Protein AF-A0A285R9U1-F1 (afdb_monomer)

Solvent-accessible surface area (backbone atoms only — not comparable to full-atom values): 44913 Å² total; per-residue (Å²): 137,71,89,72,70,64,65,73,69,71,78,67,79,64,79,68,81,77,75,81,75,86,83,75,67,44,42,79,72,48,73,44,75,59,30,61,31,30,33,38,39,32,38,73,40,48,52,46,50,93,42,68,72,36,43,39,66,16,50,31,36,62,88,59,76,53,63,67,48,41,40,36,30,89,76,40,65,69,43,46,55,27,31,38,39,38,38,38,84,52,67,62,68,74,44,83,46,35,44,34,36,43,66,52,44,22,34,91,87,66,39,55,38,68,68,46,76,44,78,44,69,43,66,88,70,81,74,83,70,50,72,46,77,77,50,74,56,62,32,33,40,30,34,37,35,81,53,64,70,44,64,71,35,41,88,84,26,79,31,41,46,48,18,52,69,44,75,97,39,75,85,34,27,52,75,48,49,44,77,32,75,89,38,69,44,22,31,34,40,29,38,84,53,67,64,66,63,43,84,46,32,45,36,39,42,61,81,45,96,87,50,76,56,34,22,33,57,65,70,48,68,44,72,71,46,71,43,76,49,71,40,77,74,74,82,73,53,49,50,77,48,67,44,65,40,82,92,77,65,27,36,41,38,36,41,78,48,51,59,45,50,66,56,38,50,84,30,49,46,39,23,41,82,86,65,51,80,51,61,60,76,41,28,36,68,37,84,94,42,88,59,28,29,27,37,33,35,54,71,60,92,80,65,42,51,33,39,42,34,38,47,55,80,40,31,24,34,72,55,96,70,39,33,50,25,69,62,44,76,43,75,35,73,32,77,59,81,70,57,38,42,58,58,35,27,34,32,25,37,90,84,39,40,31,35,40,40,35,40,75,45,51,39,18,72,64,73,88,29,17,72,51,45,43,80,37,32,31,39,58,98,75,45,47,44,67,76,44,82,73,45,47,60,42,76,37,99,73,42,27,32,33,40,37,36,53,42,93,84,65,75,73,77,61,79,80,77,40,43,36,37,48,44,72,31,17,25,66,82,62,34,54,28,56,83,90,45,23,72,22,68,36,42,73,65,65,68,48,42,64,52,50,30,54,96,56,99,81,66,39,38,50,67,69,33,84,85,40,39,44,34,34,32,72,41,72,32,28,37,39,36,39,30,58,34,64,61,64,45,74,43,42,90,33,32,26,48,72,85,41,55,45,79,43,65,47,77,48,78,45,78,35,50,39,58,80,48,103,49,63,38,54,23,23,38,38,41,39,30,42,56,84,72,72,54,67,57,56,82,39,78,67,51,43,32,56,79,39,76,56,25,32,25,37,72,60,64,52,58,15,34,44,39,89,72,77,55,41,57,60,82,89,55,48,47,40,68,67,52,46,49,43,79,47,58,47,87,88,73,84,46,65,75,40,27,40,28,35,45,68,72,96,69,93,76,63,92,75,85,72,72,77,65,81,58,93,60,98,59,84,67,32,41,54,40,36,37,38,37,38,39,66,28,29,28,29,28,86,43,48,39,46,72,26,49,45,43,54,66,38,43,55,77,38,40,37,24,33,47,103,83,66,44,74,68,69,83,69,67,35,60,12,35,31,39,40,33,34,37,42,64,74,52,103,58,39,43,77,52,60,36,43,39,32,46,68,42,52,36,23,23,75,78,62,28,61,31,66,71,56,74,48,51,29,42,53,73,56,72,74,40,82,75,42,80,44,69,43,99,75,34,28,35,40,39,34,33,40,39,26,68,53,38,75,35,90,95,64,58,61,62,83,40,58,45,71,50,85,66,96,70,48,79,73,45,46,47,76,46,93,42,27,29,45,36,39,28,38,78,52,56,67,54,77,59,67,35,40,38,37,28,44,52,47,53,54,72,91,59,87,85,82,72,63,56,58,46,68,49,72,48,70,62,128

Foldseek 3Di:
DDPPVVVVVPPDPPPPVPPPDDDDAKEFPDWAAQAQFKIKTFIPAFKDFPDQVLQLVQKDKQNPPFDWGKDACVRPLLDDRRIIMIGTPDGDDWDKIWIFGHWTMAHPNGHTYDTDIDIDTRDFDPDAKDKAFDDFDWQKTKMAIPGAKPPQWCVVFVQKWKFKADPPDPQRTFPTKAADSVDNRMIITGHPGTDAFFKMKIWIGGNDPPGDAIATNNRRGHDGDIHIDGHHDDQDWKDWAWEADPVVLKIKIFIPAAKPLQFDQVQKWKADPVRHTWGWPTWAQDPPPNNGIIITHTPDRDAAKMKMWGDWPRMFHPGPVRHTDDIDIYIYGDQHPDWKFFQAKAFDADPRFKIKIFIQAQFACDDPQHPQDQQFKAKVPPGGRVPQPPWGWAAAPHNRMIMIGHDPPPPDDRPDWIWMFGHFHGHPSGHTHDNVRGTHTYHYDDAKAWQFQDPDPDFHLCFQDPPSHQKADPDQFKIKHKIFADWNAAAQVQKDKQNFTFPDKDKDWHWGDRVPDPGITIIIMMMTGHPRPPAAQDQGQTFTFRRDWQSIAHPSGDTGGNCPPDGVHSPPHGHQYQDFKDFDDDPPPSARQFFEFDDDDPDPPPPPDQDAPDDDDPPPPQARFKTKTFIPHWWQQVQDFQQQKDWAQKRFPGKAADAPRDHPPPRPHDTYRMIMTGIDGPDLDGFLDFIKMKGDAWIGHPSGHTDGIDIHTYFYPRDKAFPDWDADPQQQKIKTFIRHFWAAPPPDFQQVFWDWPDDPKHWPDWDDDPRGIIMTGIPHHPDQDWTWTWGQARHPSVDDDDRRDIHTDTDGDD

Secondary structure (DSSP, 8-state):
--TTSSTTTTS------------PPP-EEEEEEEETTEEEEEESS-EEESSHHHHHHTEEETTTTB-EEEE-TTT-TTS-TTEEEEEESSPPPSEEEEEEE-S-EEETT-PBPPPEEEEEEE----PPP-EEEEEEETTEEEEEESS--BS--TTT-TTEEEEESSTT-GGGBEEEEEE-SSSTTEEEEEESS---SEEEEEEEEES-TTS---B-TT-PBPPPEEEEEEEPPP-----EEEEEETTTTEEEEEESS-EESTT-GGGEEEEETTS-EE-EEEEEEPTTSTT-EEEEEESS---EEEEEEEPTTS-EESSSS-PBPPPEEEEEEE---PPP-EEEEEEETTTT-EEEEEESSPBP-SSTT-TT-GGGEEETTTEEGGGSTT-EEEE-TTSSEEEEE--TT--S--SSSPEEEE-S-BBTT-PBPPGGG-EEEEEE-PPP-B----SSTTS--TTTSTTT-SEEEEETTEEEEEEES-EEEE-GGGEEETTBPPSEEEEEEEEEE-TTSSSEEEEEEEEEE--TTSS-SSSB---EEE-STTSEEETT--EE-TTSSSTT--TTS-BEE-PPP-BPPPTTTSS-TTEEEE--------SS-------------S---EEEEEEEEEE-GGG--TTTEEETTEEEEEEEEE-TT--TT--S---EEEEEEEEEESS---SS--PEEEE-S-EEBTT--EE---EEE-EE-PPP-EEEEEE-TTSSEEEEEESS--BPPTT--GGGTEEEESSSPPEEEEEEETTTEEEEEESS---SS-EEEEETT-B--SS-S-----EEEEE---

pLDDT: mean 77.96, std 17.68, range [28.28, 98.19]

InterPro domains:
  IPR014755 Copper resistance protein CopC/internalin, immunoglobulin-like [G3DSA:2.60.40.1220] (25-121)
  IPR014755 Copper resistance protein CopC/internalin, immunoglobulin-like [G3DSA:2.60.40.1220] (238-333)
  IPR014755 Copper resistance protein CopC/internalin, immunoglobulin-like [G3DSA:2.60.40.1220] (345-440)

Structure (mmCIF, N/CA/C/O backbone):
data_AF-A0A285R9U1-F1
#
_entry.id   AF-A0A285R9U1-F1
#
loop_
_atom_site.group_PDB
_atom_site.id
_atom_site.type_symbol
_atom_site.label_atom_id
_atom_site.label_alt_id
_atom_site.label_comp_id
_atom_site.label_asym_id
_atom_site.label_entity_id
_atom_site.label_seq_id
_atom_site.pdbx_PDB_ins_code
_atom_site.Cartn_x
_atom_site.Cartn_y
_atom_site.Cartn_z
_atom_site.occupancy
_atom_site.B_iso_or_equiv
_atom_site.auth_seq_id
_atom_site.auth_comp_id
_atom_site.auth_asym_id
_atom_site.auth_atom_id
_atom_site.pdbx_PDB_model_num
ATOM 1 N N . MET A 1 1 ? 22.407 -16.506 17.594 1.00 39.25 1 MET A N 1
ATOM 2 C CA . MET A 1 1 ? 22.670 -15.053 17.641 1.00 39.25 1 MET A CA 1
ATOM 3 C C . MET A 1 1 ? 21.343 -14.356 17.422 1.00 39.25 1 MET A C 1
ATOM 5 O O . MET A 1 1 ? 20.607 -14.763 16.536 1.00 39.25 1 MET A O 1
ATOM 9 N N . LYS A 1 2 ? 20.963 -13.484 18.360 1.00 29.08 2 LYS A N 1
ATOM 10 C CA . LYS A 1 2 ? 19.624 -12.890 18.479 1.00 29.08 2 LYS A CA 1
ATOM 11 C C . LYS A 1 2 ? 19.516 -11.656 17.586 1.00 29.08 2 LYS A C 1
ATOM 13 O O . LYS A 1 2 ? 20.529 -11.014 17.337 1.00 29.08 2 LYS A O 1
ATOM 18 N N . ALA A 1 3 ? 18.283 -11.331 17.207 1.00 30.05 3 ALA A N 1
ATOM 19 C CA . ALA A 1 3 ? 17.786 -10.243 16.357 1.00 30.05 3 ALA A CA 1
ATOM 20 C C . ALA A 1 3 ? 18.208 -8.795 16.724 1.00 30.05 3 ALA A C 1
ATOM 22 O O . ALA A 1 3 ? 17.517 -7.849 16.385 1.00 30.05 3 ALA A O 1
ATOM 23 N N . LYS A 1 4 ? 19.338 -8.599 17.410 1.00 33.06 4 LYS A N 1
ATOM 24 C CA . LYS A 1 4 ? 19.890 -7.302 17.816 1.00 33.06 4 LYS A CA 1
ATOM 25 C C . LYS A 1 4 ? 21.023 -6.807 16.906 1.00 33.06 4 LYS A C 1
ATOM 27 O O . LYS A 1 4 ? 21.510 -5.703 17.104 1.00 33.06 4 LYS A O 1
ATOM 32 N N . GLU A 1 5 ? 21.449 -7.616 15.934 1.00 34.06 5 GLU A N 1
ATOM 33 C CA . GLU A 1 5 ? 22.482 -7.238 14.956 1.00 34.06 5 GLU A CA 1
ATOM 34 C C . GLU A 1 5 ? 21.909 -6.749 13.614 1.00 34.06 5 GLU A C 1
ATOM 36 O O . GLU A 1 5 ? 22.658 -6.185 12.827 1.00 34.06 5 GLU A O 1
ATOM 41 N N . LEU A 1 6 ? 20.595 -6.882 13.366 1.00 32.44 6 LEU A N 1
ATOM 42 C CA . LEU A 1 6 ? 19.965 -6.386 12.131 1.00 32.44 6 LEU A CA 1
ATOM 43 C C . LEU A 1 6 ? 19.443 -4.940 12.266 1.00 32.44 6 LEU A C 1
ATOM 45 O O . LEU A 1 6 ? 19.557 -4.160 11.324 1.00 32.44 6 LEU A O 1
ATOM 49 N N . ASP A 1 7 ? 18.996 -4.535 13.460 1.00 33.12 7 ASP A N 1
ATOM 50 C CA . ASP A 1 7 ? 18.513 -3.164 13.720 1.00 33.12 7 ASP A CA 1
ATOM 51 C C . ASP A 1 7 ? 19.637 -2.118 13.792 1.00 33.12 7 ASP A C 1
ATOM 53 O O . ASP A 1 7 ? 19.388 -0.920 13.678 1.00 33.12 7 ASP A O 1
ATOM 57 N N . ASN A 1 8 ? 20.892 -2.556 13.921 1.00 31.69 8 ASN A N 1
ATOM 58 C CA . ASN A 1 8 ? 22.047 -1.657 13.944 1.00 31.69 8 ASN A CA 1
ATOM 59 C C . ASN A 1 8 ? 22.629 -1.369 12.547 1.00 31.69 8 ASN A C 1
ATOM 61 O O . ASN A 1 8 ? 23.613 -0.644 12.445 1.00 31.69 8 ASN A O 1
ATOM 65 N N . VAL A 1 9 ? 22.037 -1.920 11.478 1.00 33.22 9 VAL A N 1
ATOM 66 C CA . VAL A 1 9 ? 22.491 -1.698 10.090 1.00 33.22 9 VAL A CA 1
ATOM 67 C C . VAL A 1 9 ? 21.581 -0.721 9.324 1.00 33.22 9 VAL A C 1
ATOM 69 O O . VAL A 1 9 ? 22.006 -0.166 8.316 1.00 33.22 9 VAL A O 1
ATOM 72 N N . LEU A 1 10 ? 20.369 -0.419 9.813 1.00 35.88 10 LEU A N 1
ATOM 73 C CA . LEU A 1 10 ? 19.406 0.450 9.107 1.00 35.88 10 LEU A CA 1
ATOM 74 C C . LEU A 1 10 ? 19.114 1.813 9.766 1.00 35.88 10 LEU A C 1
ATOM 76 O O . LEU A 1 10 ? 18.476 2.650 9.134 1.00 35.88 10 LEU A O 1
ATOM 80 N N . ALA A 1 11 ? 19.618 2.091 10.974 1.00 35.28 11 ALA A N 1
ATOM 81 C CA . ALA A 1 11 ? 19.378 3.363 11.677 1.00 35.28 11 ALA A CA 1
ATOM 82 C C . ALA A 1 11 ? 20.486 4.430 11.514 1.00 35.28 11 ALA A C 1
ATOM 84 O O . ALA A 1 11 ? 20.369 5.527 12.055 1.00 35.28 11 ALA A O 1
ATOM 85 N N . GLU A 1 12 ? 21.531 4.167 10.726 1.00 34.06 12 GLU A N 1
ATOM 86 C CA . GLU A 1 12 ? 22.492 5.190 10.293 1.00 34.06 12 GLU A CA 1
ATOM 87 C C . GLU A 1 12 ? 22.785 5.065 8.796 1.00 34.06 12 GLU A C 1
ATOM 89 O O . GLU A 1 12 ? 23.923 4.896 8.378 1.00 34.06 12 GLU A O 1
ATOM 94 N N . SER A 1 13 ? 21.779 5.265 7.944 1.00 34.62 13 SER A N 1
ATOM 95 C CA . SER A 1 13 ? 22.077 5.842 6.625 1.00 34.62 13 SER A CA 1
ATOM 96 C C . SER A 1 13 ? 22.294 7.347 6.788 1.00 34.62 13 SER A C 1
ATOM 98 O O . SER A 1 13 ? 21.566 8.176 6.246 1.00 34.62 13 SER A O 1
ATOM 100 N N . LYS A 1 14 ? 23.317 7.725 7.565 1.00 38.75 14 LYS A N 1
ATOM 101 C CA . LYS A 1 14 ? 23.987 8.991 7.296 1.00 38.75 14 LYS A CA 1
ATOM 102 C C . LYS A 1 14 ? 24.546 8.801 5.895 1.00 38.75 14 LYS A C 1
ATOM 104 O O . LYS A 1 14 ? 25.380 7.925 5.688 1.00 38.75 14 LYS A O 1
ATOM 109 N N . PHE A 1 15 ? 24.097 9.601 4.934 1.00 35.47 15 PHE A N 1
ATOM 110 C CA . PHE A 1 15 ? 24.972 9.913 3.817 1.00 35.47 15 PHE A CA 1
ATOM 111 C C . PHE A 1 15 ? 26.211 10.530 4.465 1.00 35.47 15 PHE A C 1
ATOM 113 O O . PHE A 1 15 ? 26.246 11.730 4.750 1.00 35.47 15 PHE A O 1
ATOM 120 N N . GLU A 1 16 ? 27.218 9.710 4.782 1.00 39.66 16 GLU A N 1
ATOM 121 C CA . GLU A 1 16 ? 28.565 10.230 4.836 1.00 39.66 16 GLU A CA 1
ATOM 122 C C . GLU A 1 16 ? 28.696 10.996 3.530 1.00 39.66 16 GLU A C 1
ATOM 124 O O . GLU A 1 16 ? 28.403 10.470 2.453 1.00 39.66 16 GLU A O 1
ATOM 129 N N . LYS A 1 17 ? 29.010 12.287 3.625 1.00 40.47 17 LYS A N 1
ATOM 130 C CA . LYS A 1 17 ? 29.470 13.024 2.462 1.00 40.47 17 LYS A CA 1
ATOM 131 C C . LYS A 1 17 ? 30.700 12.264 1.987 1.00 40.47 17 LYS A C 1
ATOM 133 O O . LYS A 1 17 ? 31.797 12.530 2.471 1.00 40.47 17 LYS A O 1
ATOM 138 N N . VAL A 1 18 ? 30.514 11.298 1.091 1.00 38.81 18 VAL A N 1
ATOM 139 C CA . VAL A 1 18 ? 31.599 10.668 0.364 1.00 38.81 18 VAL A CA 1
ATOM 140 C C . VAL A 1 18 ? 32.137 11.798 -0.482 1.00 38.81 18 VAL A C 1
ATOM 142 O O . VAL A 1 18 ? 31.594 12.159 -1.524 1.00 38.81 18 VAL A O 1
ATOM 145 N N . LYS A 1 19 ? 33.160 12.458 0.048 1.00 48.91 19 LYS A N 1
ATOM 146 C CA . LYS A 1 19 ? 33.926 13.419 -0.710 1.00 48.91 19 LYS A CA 1
ATOM 147 C C . LYS A 1 19 ? 34.761 12.574 -1.659 1.00 48.91 19 LYS A C 1
ATOM 149 O O . LYS A 1 19 ? 35.845 12.130 -1.297 1.00 48.91 19 LYS A O 1
ATOM 154 N N . ILE A 1 20 ? 34.215 12.302 -2.840 1.00 50.84 20 ILE A N 1
ATOM 155 C CA . ILE A 1 20 ? 35.008 11.802 -3.957 1.00 50.84 20 ILE A CA 1
ATOM 156 C C . ILE A 1 20 ? 35.959 12.951 -4.288 1.00 50.84 20 ILE A C 1
ATOM 158 O O . ILE A 1 20 ? 35.539 14.001 -4.771 1.00 50.84 20 ILE A O 1
ATOM 162 N N . VAL A 1 21 ? 37.210 12.819 -3.857 1.00 66.56 21 VAL A N 1
ATOM 163 C CA . VAL A 1 21 ? 38.263 13.774 -4.188 1.00 66.56 21 VAL A CA 1
ATOM 164 C C . VAL A 1 21 ? 38.891 13.264 -5.466 1.00 66.56 21 VAL A C 1
ATOM 166 O O . VAL A 1 21 ? 39.561 12.235 -5.450 1.00 66.56 21 VAL A O 1
ATOM 169 N N . ASP A 1 22 ? 38.643 13.978 -6.553 1.00 74.56 22 ASP A N 1
ATOM 170 C CA . ASP A 1 22 ? 39.410 13.797 -7.769 1.00 74.56 22 ASP A CA 1
ATOM 171 C C . ASP A 1 22 ? 40.824 14.361 -7.560 1.00 74.56 22 ASP A C 1
ATOM 173 O O . ASP A 1 22 ? 40.998 15.442 -6.987 1.00 74.56 22 ASP A O 1
ATOM 177 N N . THR A 1 23 ? 41.836 13.588 -7.940 1.00 81.25 23 THR A N 1
ATOM 178 C CA . THR A 1 23 ? 43.258 13.935 -7.782 1.00 81.25 23 THR A CA 1
ATOM 179 C C . THR A 1 23 ? 44.056 13.736 -9.062 1.00 81.25 23 THR A C 1
ATOM 181 O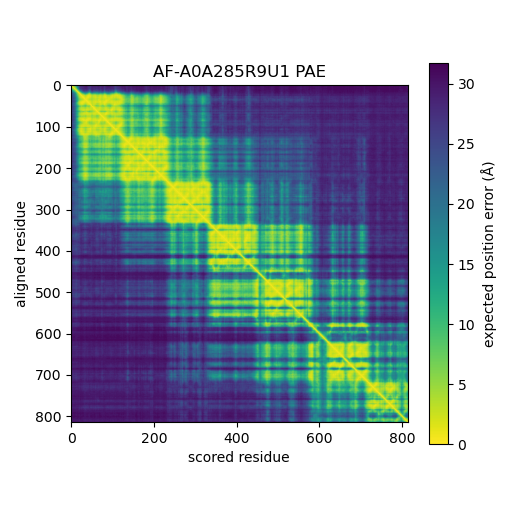 O . THR A 1 23 ? 45.283 13.868 -9.037 1.00 81.25 23 THR A O 1
ATOM 184 N N . THR A 1 24 ? 43.397 13.353 -10.151 1.00 86.31 24 THR A N 1
ATOM 185 C CA . THR A 1 24 ? 44.069 13.063 -11.412 1.00 86.31 24 THR A CA 1
ATOM 186 C C . THR A 1 24 ? 44.148 14.350 -12.230 1.00 86.31 24 THR A C 1
ATOM 188 O O . THR A 1 24 ? 43.338 15.257 -12.081 1.00 86.31 24 THR A O 1
ATOM 191 N N . ILE A 1 25 ? 45.230 14.500 -12.992 1.00 89.25 25 ILE A N 1
ATOM 192 C CA . ILE A 1 25 ? 45.374 15.615 -13.926 1.00 89.25 25 ILE A CA 1
ATOM 193 C C . ILE A 1 25 ? 45.054 15.060 -15.313 1.00 89.25 25 ILE A C 1
ATOM 195 O O . ILE A 1 25 ? 45.704 14.084 -15.712 1.00 89.25 25 ILE A O 1
ATOM 199 N N . PRO A 1 26 ? 44.165 15.702 -16.084 1.00 92.88 26 PRO A N 1
ATOM 200 C CA . PRO A 1 26 ? 43.829 15.218 -17.408 1.00 92.88 26 PRO A CA 1
ATOM 201 C C . PRO A 1 26 ? 45.038 15.278 -18.345 1.00 92.88 26 PRO A C 1
ATOM 203 O O . PRO A 1 26 ? 45.669 16.326 -18.524 1.00 92.88 26 PRO A O 1
ATOM 206 N N . ALA A 1 27 ? 45.349 14.150 -18.974 1.00 92.88 27 ALA A N 1
ATOM 207 C CA . ALA A 1 27 ? 46.448 13.990 -19.919 1.00 92.88 27 ALA A CA 1
ATOM 208 C C . ALA A 1 27 ? 45.923 13.512 -21.276 1.00 92.88 27 ALA A C 1
ATOM 210 O O . ALA A 1 27 ? 44.881 12.868 -21.352 1.00 92.88 27 ALA A O 1
ATOM 211 N N . VAL A 1 28 ? 46.646 13.803 -22.360 1.00 95.75 28 VAL A N 1
ATOM 212 C CA . VAL A 1 28 ? 46.339 13.201 -23.669 1.00 95.75 28 VAL A CA 1
ATOM 213 C C . VAL A 1 28 ? 46.799 11.753 -23.665 1.00 95.75 28 VAL A C 1
ATOM 215 O O . VAL A 1 28 ? 47.980 11.481 -23.469 1.00 95.75 28 VAL A O 1
ATOM 218 N N . ASP A 1 29 ? 45.865 10.848 -23.924 1.00 93.88 29 ASP A N 1
ATOM 219 C CA . ASP A 1 29 ? 46.126 9.425 -24.104 1.00 93.88 29 ASP A CA 1
ATOM 220 C C . ASP A 1 29 ? 46.608 9.150 -25.537 1.00 93.88 29 ASP A C 1
ATOM 222 O O . ASP A 1 29 ? 47.663 8.555 -25.759 1.00 93.88 29 ASP A O 1
ATOM 226 N N . LYS A 1 30 ? 45.868 9.646 -26.538 1.00 92.88 30 LYS A N 1
ATOM 227 C CA . LYS A 1 30 ? 46.195 9.444 -27.959 1.00 92.88 30 LYS A CA 1
ATOM 228 C C . LYS A 1 30 ? 45.531 10.464 -28.879 1.00 92.88 30 LYS A C 1
ATOM 230 O O . LYS A 1 30 ? 44.525 11.074 -28.532 1.00 92.88 30 LYS A O 1
ATOM 235 N N . ILE A 1 31 ? 46.068 10.579 -30.093 1.00 93.06 31 ILE A N 1
ATOM 236 C CA . ILE A 1 31 ? 45.445 11.288 -31.218 1.00 93.06 31 ILE A CA 1
ATOM 237 C C . ILE A 1 31 ? 45.123 10.258 -32.300 1.00 93.06 31 ILE A C 1
ATOM 239 O O . ILE A 1 31 ? 46.003 9.506 -32.723 1.00 93.06 31 ILE A O 1
ATOM 243 N N . VAL A 1 32 ? 43.867 10.215 -32.738 1.00 89.12 32 VAL A N 1
ATOM 244 C CA . VAL A 1 32 ? 43.366 9.255 -33.726 1.00 89.12 32 VAL A CA 1
ATOM 245 C C . VAL A 1 32 ? 42.831 10.013 -34.929 1.00 89.12 32 VAL A C 1
ATOM 247 O O . VAL A 1 32 ? 41.894 10.792 -34.804 1.00 89.12 32 VAL A O 1
ATOM 250 N N . GLN A 1 33 ? 43.394 9.781 -36.112 1.00 90.12 33 GLN A N 1
ATOM 251 C CA . GLN A 1 33 ? 42.811 10.314 -37.339 1.00 90.12 33 GLN A CA 1
ATOM 252 C C . GLN A 1 33 ? 41.538 9.537 -37.690 1.00 90.12 33 GLN A C 1
ATOM 254 O O . GLN A 1 33 ? 41.584 8.316 -37.817 1.00 90.12 33 GLN A O 1
ATOM 259 N N . VAL A 1 34 ? 40.417 10.238 -37.861 1.00 87.31 34 VAL A N 1
ATOM 260 C CA . VAL A 1 34 ? 39.113 9.628 -38.184 1.00 87.31 34 VAL A CA 1
ATOM 261 C C . VAL A 1 34 ? 38.724 9.824 -39.650 1.00 87.31 34 VAL A C 1
ATOM 263 O O . VAL A 1 34 ? 37.973 9.027 -40.205 1.00 87.31 34 VAL A O 1
ATOM 266 N N . SER A 1 35 ? 39.255 10.862 -40.299 1.00 87.75 35 SER A N 1
ATOM 267 C CA . SER A 1 35 ? 39.149 11.079 -41.744 1.00 87.75 35 SER A CA 1
ATOM 268 C C . SER A 1 35 ? 40.334 11.926 -42.243 1.00 87.75 35 SER A C 1
ATOM 270 O O . SER A 1 35 ? 41.108 12.448 -41.433 1.00 87.75 35 SER A O 1
ATOM 272 N N . PRO A 1 36 ? 40.508 12.131 -43.563 1.00 88.88 36 PRO A N 1
ATOM 273 C CA . PRO A 1 36 ? 41.604 12.932 -44.110 1.00 88.88 36 PRO A CA 1
ATOM 274 C C . PRO A 1 36 ? 41.743 14.356 -43.541 1.00 88.88 36 PRO A C 1
ATOM 276 O O . PRO A 1 36 ? 42.841 14.914 -43.594 1.00 88.88 36 PRO A O 1
ATOM 279 N N . SER A 1 37 ? 40.665 14.926 -42.995 1.00 91.19 37 SER A N 1
ATOM 280 C CA . SER A 1 37 ? 40.641 16.276 -42.413 1.00 91.19 37 SER A CA 1
ATOM 281 C C . SER A 1 37 ? 40.207 16.300 -40.943 1.00 91.19 37 SER A C 1
ATOM 283 O O . SER A 1 37 ? 39.993 17.380 -40.407 1.00 91.19 37 SER A O 1
ATOM 285 N N . VAL A 1 38 ? 40.015 15.149 -40.288 1.00 91.50 38 VAL A N 1
ATOM 286 C CA . VAL A 1 38 ? 39.445 15.095 -38.931 1.00 91.50 38 VAL A CA 1
ATOM 287 C C . VAL A 1 38 ? 40.257 14.162 -38.035 1.00 91.50 38 VAL A C 1
ATOM 289 O O . VAL A 1 38 ? 40.590 13.042 -38.433 1.00 91.50 38 VAL A O 1
ATOM 292 N N . PHE A 1 39 ? 40.545 14.609 -36.812 1.00 92.31 39 PHE A N 1
ATOM 293 C CA . PHE A 1 39 ? 41.307 13.872 -35.803 1.00 92.31 39 PHE A CA 1
ATOM 294 C C . PHE A 1 39 ? 40.658 14.027 -34.427 1.00 92.31 39 PHE A C 1
ATOM 296 O O . PHE A 1 39 ? 40.314 15.135 -34.032 1.00 92.31 39 PHE A O 1
ATOM 303 N N . ASP A 1 40 ? 40.552 12.937 -33.678 1.00 92.88 40 ASP A N 1
ATOM 304 C CA . ASP A 1 40 ? 40.069 12.928 -32.301 1.00 92.88 40 ASP A CA 1
ATOM 305 C C . ASP A 1 40 ? 41.262 12.902 -31.337 1.00 92.88 40 ASP A C 1
ATOM 307 O O . ASP A 1 40 ? 42.124 12.021 -31.406 1.00 92.88 40 ASP A O 1
ATOM 311 N N . VAL A 1 41 ? 41.308 13.866 -30.421 1.00 94.88 41 VAL A N 1
ATOM 312 C CA . VAL A 1 41 ? 42.242 13.914 -29.293 1.00 94.88 41 VAL A CA 1
ATOM 313 C C . VAL A 1 41 ? 41.541 13.291 -28.095 1.00 94.88 41 VAL A C 1
ATOM 315 O O . VAL A 1 41 ? 40.535 13.817 -27.620 1.00 94.88 41 VAL A O 1
ATOM 318 N N . VAL A 1 42 ? 42.053 12.158 -27.624 1.00 93.69 42 VAL A N 1
ATOM 319 C CA . VAL A 1 42 ? 41.480 11.401 -26.509 1.00 93.69 42 VAL A CA 1
ATOM 320 C C . VAL A 1 42 ? 42.269 11.707 -25.247 1.00 93.69 42 VAL A C 1
ATOM 322 O O . VAL A 1 42 ? 43.492 11.560 -25.226 1.00 93.69 42 VAL A O 1
ATOM 325 N N . PHE A 1 43 ? 41.566 12.111 -24.197 1.00 95.12 43 PHE A N 1
ATOM 326 C CA . PHE A 1 43 ? 42.128 12.428 -22.892 1.00 95.12 43 PHE A CA 1
ATOM 327 C C . PHE A 1 43 ? 41.862 11.307 -21.881 1.00 95.12 43 PHE A C 1
ATOM 329 O O . PHE A 1 43 ? 40.937 10.507 -22.043 1.00 95.12 43 PHE A O 1
ATOM 336 N N . SER A 1 44 ? 42.668 11.257 -20.822 1.00 93.38 44 SER A N 1
ATOM 337 C CA . SER A 1 44 ? 42.517 10.313 -19.710 1.00 93.38 44 SER A CA 1
ATOM 338 C C . SER A 1 44 ? 41.269 10.576 -18.865 1.00 93.38 44 SER A C 1
ATOM 340 O O . SER A 1 44 ? 40.838 9.687 -18.138 1.00 93.38 44 SER A O 1
ATOM 342 N N . GLU A 1 45 ? 40.695 11.778 -18.962 1.00 91.19 45 GLU A N 1
ATOM 343 C CA . GLU A 1 45 ? 39.545 12.233 -18.180 1.00 91.19 45 GLU A CA 1
ATOM 344 C C . GLU A 1 45 ? 38.580 13.053 -19.049 1.00 91.19 45 GLU A C 1
ATOM 346 O O . GLU A 1 45 ? 38.987 13.565 -20.097 1.00 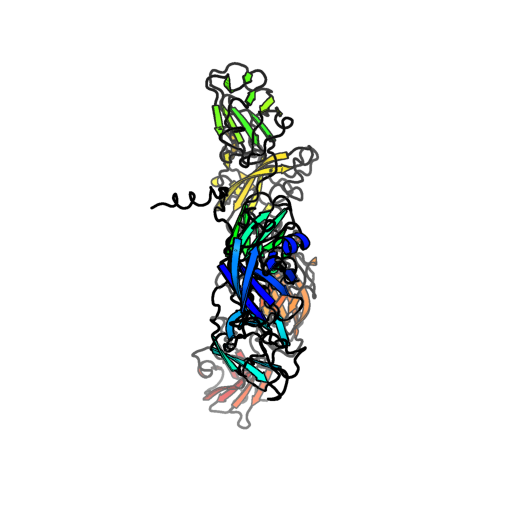91.19 45 GLU A O 1
ATOM 351 N N . PRO A 1 46 ? 37.300 13.184 -18.654 1.00 91.62 46 PRO A N 1
ATOM 352 C CA . PRO A 1 46 ? 36.344 14.062 -19.322 1.00 91.62 46 PRO A CA 1
ATOM 353 C C . PRO A 1 46 ? 36.830 15.516 -19.395 1.00 91.62 46 PRO A C 1
ATOM 355 O O . PRO A 1 46 ? 37.191 16.080 -18.368 1.00 91.62 46 PRO A O 1
ATOM 358 N N . ILE A 1 47 ? 36.782 16.144 -20.574 1.00 92.06 47 ILE A N 1
ATOM 359 C CA . ILE A 1 47 ? 37.278 17.510 -20.810 1.00 92.06 47 ILE A CA 1
ATOM 360 C C . ILE A 1 47 ? 36.133 18.463 -21.156 1.00 92.06 47 ILE A C 1
ATOM 362 O O . ILE A 1 47 ? 35.184 18.110 -21.853 1.00 92.06 47 ILE A O 1
ATOM 366 N N . THR A 1 48 ? 36.265 19.704 -20.703 1.00 87.81 48 THR A N 1
ATOM 367 C CA . THR A 1 48 ? 35.408 20.841 -21.025 1.00 87.81 48 THR A CA 1
ATOM 368 C C . THR A 1 48 ? 36.235 22.129 -21.180 1.00 87.81 48 THR A C 1
ATOM 370 O O . THR A 1 48 ? 37.447 22.162 -20.942 1.00 87.81 48 THR A O 1
ATOM 373 N N . ALA A 1 49 ? 35.581 23.212 -21.595 1.00 83.75 49 ALA A N 1
ATOM 374 C CA . ALA A 1 49 ? 36.153 24.550 -21.684 1.00 83.75 49 ALA A CA 1
ATOM 375 C C . ALA A 1 49 ? 35.106 25.615 -21.321 1.00 83.75 49 ALA A C 1
ATOM 377 O O . ALA A 1 49 ? 33.907 25.351 -21.272 1.00 83.75 49 ALA A O 1
ATOM 378 N N . ALA A 1 50 ? 35.558 26.849 -21.084 1.00 76.56 50 ALA A N 1
ATOM 379 C CA . ALA A 1 50 ? 34.670 27.957 -20.717 1.00 76.56 50 ALA A CA 1
ATOM 380 C C . ALA A 1 50 ? 33.728 28.404 -21.858 1.00 76.56 50 ALA A C 1
ATOM 382 O O . ALA A 1 50 ? 32.702 29.031 -21.598 1.00 76.56 50 ALA A O 1
ATOM 383 N N . SER A 1 51 ? 34.091 28.127 -23.113 1.00 76.81 51 SER A N 1
ATOM 384 C CA . SER A 1 51 ? 33.299 28.397 -24.318 1.00 76.81 51 SER A CA 1
ATOM 385 C C . SER A 1 51 ? 33.884 27.644 -25.519 1.00 76.81 51 SER A C 1
ATOM 387 O O . SER A 1 51 ? 35.059 27.279 -25.486 1.00 76.81 51 SER A O 1
ATOM 389 N N . ALA A 1 52 ? 33.114 27.488 -26.603 1.00 71.31 52 ALA A N 1
ATOM 390 C CA . ALA A 1 52 ? 33.593 26.887 -27.856 1.00 71.31 52 ALA A CA 1
ATOM 391 C C . ALA A 1 52 ? 34.872 27.573 -28.388 1.00 71.31 52 ALA A C 1
ATOM 393 O O . ALA A 1 52 ? 35.870 26.923 -28.679 1.00 71.31 52 ALA A O 1
ATOM 394 N N . GLY A 1 53 ? 34.917 28.912 -28.377 1.00 78.62 53 GLY A N 1
ATOM 395 C CA . GLY A 1 53 ? 36.111 29.660 -28.797 1.00 78.62 53 GLY A CA 1
ATOM 396 C C . GLY A 1 53 ? 37.336 29.474 -27.886 1.00 78.62 53 GLY A C 1
ATOM 397 O O . GLY A 1 53 ? 38.464 29.706 -28.321 1.00 78.62 53 GLY A O 1
ATOM 398 N N . ALA A 1 54 ? 37.144 29.050 -26.631 1.00 82.31 54 ALA A N 1
ATOM 399 C CA . ALA A 1 54 ? 38.247 28.696 -25.738 1.00 82.31 54 ALA A CA 1
ATOM 400 C C . ALA A 1 54 ? 38.831 27.309 -26.054 1.00 82.31 54 ALA A C 1
ATOM 402 O O . ALA A 1 54 ? 40.008 27.085 -25.773 1.00 82.31 54 ALA A O 1
ATOM 403 N N . VAL A 1 55 ? 38.041 26.410 -26.655 1.00 86.00 55 VAL A N 1
ATOM 404 C CA . VAL A 1 55 ? 38.520 25.118 -27.167 1.00 86.00 55 VAL A CA 1
ATOM 405 C C . VAL A 1 55 ? 39.435 25.363 -28.364 1.00 86.00 55 VAL A C 1
ATOM 407 O O . VAL A 1 55 ? 40.585 24.938 -28.333 1.00 86.00 55 VAL A O 1
ATOM 410 N N . ASP A 1 56 ? 38.986 26.134 -29.360 1.00 86.12 56 ASP A N 1
ATOM 411 C CA . ASP A 1 56 ? 39.787 26.473 -30.549 1.00 86.12 56 ASP A CA 1
ATOM 412 C C . ASP A 1 56 ? 41.133 27.116 -30.185 1.00 86.12 56 ASP A C 1
ATOM 414 O O . ASP A 1 56 ? 42.189 26.720 -30.680 1.00 86.12 56 ASP A O 1
ATOM 418 N N . ALA A 1 57 ? 41.110 28.091 -29.270 1.00 87.69 57 ALA A N 1
ATOM 419 C CA . ALA A 1 57 ? 42.308 28.802 -28.828 1.00 87.69 57 ALA A CA 1
ATOM 420 C C . ALA A 1 57 ? 43.296 27.918 -28.043 1.00 87.69 57 ALA A C 1
ATOM 422 O O . ALA A 1 57 ? 44.465 28.288 -27.899 1.00 87.69 57 ALA A O 1
ATOM 423 N N . ALA A 1 58 ? 42.847 26.769 -27.529 1.00 91.19 58 ALA A N 1
ATOM 424 C CA . ALA A 1 58 ? 43.689 25.838 -26.791 1.00 91.19 58 ALA A CA 1
ATOM 425 C C . ALA A 1 58 ? 44.533 24.938 -27.703 1.00 91.19 58 ALA A C 1
ATOM 427 O O . ALA A 1 58 ? 45.405 24.240 -27.193 1.00 91.19 58 ALA A O 1
ATOM 428 N N . PHE A 1 59 ? 44.333 24.950 -29.023 1.00 93.56 59 PHE A N 1
ATOM 429 C CA . PHE A 1 59 ? 45.086 24.104 -29.947 1.00 93.56 59 PHE A CA 1
ATOM 430 C C . PHE A 1 59 ? 45.827 24.918 -31.014 1.00 93.56 59 PHE A C 1
ATOM 432 O O . PHE A 1 59 ? 45.441 26.017 -31.400 1.00 93.56 59 PHE A O 1
ATOM 439 N N . SER A 1 60 ? 46.918 24.363 -31.536 1.00 92.88 60 SER A N 1
ATOM 440 C CA . SER A 1 60 ? 47.448 24.735 -32.849 1.00 92.88 60 SER A CA 1
ATOM 441 C C . SER A 1 60 ? 48.175 23.553 -33.482 1.00 92.88 60 SER A C 1
ATOM 443 O O . SER A 1 60 ? 48.708 22.699 -32.781 1.00 92.88 60 SER A O 1
ATOM 445 N N . ILE A 1 61 ? 48.196 23.477 -34.813 1.00 93.12 61 ILE A N 1
ATOM 446 C CA . ILE A 1 61 ? 48.894 22.408 -35.541 1.00 93.12 61 ILE A CA 1
ATOM 447 C C . ILE A 1 61 ? 50.156 22.993 -36.168 1.00 93.12 61 ILE A C 1
ATOM 449 O O . ILE A 1 61 ? 50.084 23.999 -36.882 1.00 93.12 61 ILE A O 1
ATOM 453 N N . ASN A 1 62 ? 51.312 22.376 -35.906 1.00 91.81 62 ASN A N 1
ATOM 454 C CA . ASN A 1 62 ? 52.632 22.854 -36.333 1.00 91.81 62 ASN A CA 1
ATOM 455 C C . ASN A 1 62 ? 52.799 24.362 -36.065 1.00 91.81 62 ASN A C 1
ATOM 457 O O . ASN A 1 62 ? 53.161 25.127 -36.963 1.00 91.81 62 ASN A O 1
ATOM 461 N N . LYS A 1 63 ? 52.472 24.791 -34.839 1.00 85.06 63 LYS A N 1
ATOM 462 C CA . LYS A 1 63 ? 52.551 26.184 -34.370 1.00 85.06 63 LYS A CA 1
ATOM 463 C C . LYS A 1 63 ? 51.742 27.174 -35.223 1.00 85.06 63 LYS A C 1
ATOM 465 O O . LYS A 1 63 ? 52.206 28.273 -35.513 1.00 85.06 63 LYS A O 1
ATOM 470 N N . GLY A 1 64 ? 50.534 26.771 -35.624 1.00 85.56 64 GLY A N 1
ATOM 471 C CA . GLY A 1 64 ? 49.577 27.621 -36.345 1.00 85.56 64 GLY A CA 1
ATOM 472 C C . GLY A 1 64 ? 49.683 27.559 -37.870 1.00 85.56 64 GLY A C 1
ATOM 473 O O . GLY A 1 64 ? 49.141 28.420 -38.556 1.00 85.56 64 GLY A O 1
ATOM 474 N N . SER A 1 65 ? 50.360 26.545 -38.417 1.00 87.62 65 SER A N 1
ATOM 475 C CA . SER A 1 65 ? 50.517 26.376 -39.871 1.00 87.62 65 SER A CA 1
ATOM 476 C C . SER A 1 65 ? 49.234 25.915 -40.579 1.00 87.62 65 SER A C 1
ATOM 478 O O . SER A 1 65 ? 49.152 25.989 -41.802 1.00 87.62 65 SER A O 1
ATOM 480 N N . TYR A 1 66 ? 48.241 25.433 -39.828 1.00 91.12 66 TYR A N 1
ATOM 481 C CA . TYR A 1 66 ? 46.967 24.944 -40.352 1.00 91.12 66 TYR A CA 1
ATOM 482 C C . TYR A 1 66 ? 45.804 25.567 -39.585 1.00 91.12 66 TYR A C 1
ATOM 484 O O . TYR A 1 66 ? 45.879 25.744 -38.370 1.00 91.12 66 TYR A O 1
ATOM 492 N N . SER A 1 67 ? 44.730 25.875 -40.308 1.00 90.12 67 SER A N 1
ATOM 493 C CA . SER A 1 67 ? 43.464 26.339 -39.739 1.00 90.12 67 SER A CA 1
ATOM 494 C C . SER A 1 67 ? 42.499 25.166 -39.542 1.00 90.12 67 SER A C 1
ATOM 496 O O . SER A 1 67 ? 42.444 24.250 -40.372 1.00 90.12 67 SER A O 1
ATOM 498 N N . PHE A 1 68 ? 41.773 25.189 -38.426 1.00 93.19 68 PHE A N 1
ATOM 499 C CA . PHE A 1 68 ? 40.900 24.113 -37.962 1.00 93.19 68 PHE A CA 1
ATOM 500 C C . PHE A 1 68 ? 39.778 24.664 -37.067 1.00 93.19 68 PHE A C 1
ATOM 502 O O . PHE A 1 68 ? 39.830 25.830 -36.672 1.00 93.19 68 PHE A O 1
ATOM 509 N N . THR A 1 69 ? 38.813 23.808 -36.741 1.00 92.25 69 THR A N 1
ATOM 510 C CA . THR A 1 69 ? 37.871 23.958 -35.620 1.00 92.25 69 THR A CA 1
ATOM 511 C C . THR A 1 69 ? 38.062 22.813 -34.627 1.00 92.25 69 THR A C 1
ATOM 513 O O . THR A 1 69 ? 38.515 21.730 -35.015 1.00 92.25 69 THR A O 1
ATOM 516 N N . ALA A 1 70 ? 37.758 23.050 -33.355 1.00 91.38 70 ALA A N 1
ATOM 517 C CA . ALA A 1 70 ? 37.869 22.091 -32.270 1.00 91.38 70 ALA A CA 1
ATOM 518 C C . ALA A 1 70 ? 36.552 21.995 -31.490 1.00 91.38 70 ALA A C 1
ATOM 520 O O . ALA A 1 70 ? 36.124 22.957 -30.859 1.00 91.38 70 ALA A O 1
ATOM 521 N N . ASP A 1 71 ? 35.957 20.805 -31.490 1.00 89.25 71 ASP A N 1
ATOM 522 C CA . ASP A 1 71 ? 34.642 20.546 -30.906 1.00 89.25 71 ASP A CA 1
ATOM 523 C C . ASP A 1 71 ? 34.743 19.571 -29.726 1.00 89.25 71 ASP A C 1
ATOM 525 O O . ASP A 1 71 ? 35.444 18.556 -29.785 1.00 89.25 71 ASP A O 1
ATOM 529 N N . THR A 1 72 ? 34.011 19.855 -28.651 1.00 86.62 72 THR A N 1
ATOM 530 C CA . THR A 1 72 ? 33.830 18.959 -27.497 1.00 86.62 72 THR A CA 1
ATOM 531 C C . THR A 1 72 ? 32.447 18.307 -27.531 1.00 86.62 72 THR A C 1
ATOM 533 O O . THR A 1 72 ? 31.618 18.613 -28.388 1.00 86.62 72 THR A O 1
ATOM 536 N N . ARG A 1 73 ? 32.133 17.446 -26.551 1.00 80.81 73 ARG A N 1
ATOM 537 C CA . ARG A 1 73 ? 30.772 16.898 -26.398 1.00 80.81 73 ARG A CA 1
ATOM 538 C C . ARG A 1 73 ? 29.697 17.975 -26.177 1.00 80.81 73 ARG A C 1
ATOM 540 O O . ARG A 1 73 ? 28.526 17.718 -26.441 1.00 80.81 73 ARG A O 1
ATOM 547 N N . ILE A 1 74 ? 30.071 19.166 -25.698 1.00 75.69 74 ILE A N 1
ATOM 548 C CA . ILE A 1 74 ? 29.139 20.298 -25.551 1.00 75.69 74 ILE A CA 1
ATOM 549 C C . ILE A 1 74 ? 28.681 20.797 -26.925 1.00 75.69 74 ILE A C 1
ATOM 551 O O . ILE A 1 74 ? 27.518 21.160 -27.089 1.00 75.69 74 ILE A O 1
ATOM 555 N N . ASP A 1 75 ? 29.584 20.778 -27.902 1.00 80.50 75 ASP A N 1
ATOM 556 C CA . ASP A 1 75 ? 29.346 21.270 -29.257 1.00 80.50 75 ASP A CA 1
ATOM 557 C C . ASP A 1 75 ? 28.711 20.176 -30.133 1.00 80.50 75 ASP A C 1
ATOM 559 O O . ASP A 1 75 ? 27.776 20.434 -30.893 1.00 80.50 75 ASP A O 1
ATOM 563 N N . VAL A 1 76 ? 29.172 18.927 -29.980 1.00 77.44 76 VAL A N 1
ATOM 564 C CA . VAL A 1 76 ? 28.696 17.749 -30.718 1.00 77.44 76 VAL A CA 1
ATOM 565 C C . VAL A 1 76 ? 28.417 16.603 -29.741 1.00 77.44 76 VAL A C 1
ATOM 567 O O . VAL A 1 76 ? 29.323 15.886 -29.315 1.00 77.44 76 VAL A O 1
ATOM 570 N N . ASN A 1 77 ? 27.143 16.392 -29.403 1.00 74.44 77 ASN A N 1
ATOM 571 C CA . ASN A 1 77 ? 26.713 15.455 -28.353 1.00 74.44 77 ASN A CA 1
ATOM 572 C C . ASN A 1 77 ? 27.095 13.975 -28.588 1.00 74.44 77 ASN A C 1
ATOM 574 O O . ASN A 1 77 ? 27.115 13.202 -27.626 1.00 74.44 77 ASN A O 1
ATOM 578 N N . THR A 1 78 ? 27.437 13.594 -29.825 1.00 72.75 78 THR A N 1
ATOM 579 C CA . THR A 1 78 ? 27.900 12.248 -30.205 1.00 72.75 78 THR A CA 1
ATOM 580 C C . THR A 1 78 ? 29.387 11.996 -29.915 1.00 72.75 78 THR A C 1
ATOM 582 O O . THR A 1 78 ? 29.880 10.893 -30.158 1.00 72.75 78 THR A O 1
ATOM 585 N N . LEU A 1 79 ? 30.146 13.000 -29.459 1.00 82.06 79 LEU A N 1
ATOM 586 C CA . LEU A 1 79 ? 31.537 12.817 -29.035 1.00 82.06 79 LEU A CA 1
ATOM 587 C C . LEU A 1 79 ? 31.610 12.230 -27.620 1.00 82.06 79 LEU A C 1
ATOM 589 O O . LEU A 1 79 ? 30.773 12.513 -26.764 1.00 82.06 79 LEU A O 1
ATOM 593 N N . GLY A 1 80 ? 32.648 11.433 -27.351 1.00 82.56 80 GLY A N 1
ATOM 594 C CA . GLY A 1 80 ? 32.957 10.997 -25.988 1.00 82.56 80 GLY A CA 1
ATOM 595 C C . GLY A 1 80 ? 33.275 12.196 -25.087 1.00 82.56 80 GLY A C 1
ATOM 596 O O . GLY A 1 80 ? 33.822 13.195 -25.545 1.00 82.56 80 GLY A O 1
ATOM 597 N N . THR A 1 81 ? 32.961 12.110 -23.791 1.00 87.75 81 THR A N 1
ATOM 598 C CA . THR A 1 81 ? 33.204 13.215 -22.837 1.00 87.75 81 THR A CA 1
ATOM 599 C C . THR A 1 81 ? 34.683 13.557 -22.671 1.00 87.75 81 THR A C 1
ATOM 601 O O . THR A 1 81 ? 35.011 14.663 -22.260 1.00 87.75 81 THR A O 1
ATOM 604 N N . ASN A 1 82 ? 35.575 12.622 -22.985 1.00 91.19 82 ASN A N 1
ATOM 605 C CA . ASN A 1 82 ? 37.025 12.772 -22.953 1.00 91.19 82 ASN A CA 1
ATOM 606 C C . ASN A 1 82 ? 37.633 12.980 -24.351 1.00 91.19 82 ASN A C 1
ATOM 608 O O . ASN A 1 82 ? 38.827 12.752 -24.537 1.00 91.19 82 ASN A O 1
ATOM 612 N N . VAL A 1 83 ? 36.827 13.349 -25.351 1.00 91.38 83 VAL A N 1
ATOM 613 C CA . VAL A 1 83 ? 37.268 13.507 -26.740 1.00 91.38 83 VAL A CA 1
ATOM 614 C C . VAL A 1 83 ? 37.091 14.951 -27.191 1.00 91.38 83 VAL A C 1
ATOM 616 O O . VAL A 1 83 ? 36.019 15.532 -27.031 1.00 91.38 83 VAL A O 1
ATOM 619 N N . VAL A 1 84 ? 38.134 15.503 -27.809 1.00 93.12 84 VAL A N 1
ATOM 620 C CA . VAL A 1 84 ? 38.062 16.753 -28.576 1.00 93.12 84 VAL A CA 1
ATOM 621 C C . VAL A 1 84 ? 38.306 16.438 -30.046 1.00 93.12 84 VAL A C 1
ATOM 623 O O . VAL A 1 84 ? 39.338 15.860 -30.389 1.00 93.12 84 VAL A O 1
ATOM 626 N N . ARG A 1 85 ? 37.373 16.813 -30.918 1.00 92.69 85 ARG A N 1
ATOM 627 C CA . ARG A 1 85 ? 37.470 16.593 -32.363 1.00 92.69 85 ARG A CA 1
ATOM 628 C C . ARG A 1 85 ? 38.051 17.817 -33.051 1.00 92.69 85 ARG A C 1
ATOM 630 O O . ARG A 1 85 ? 37.471 18.890 -32.986 1.00 92.69 85 ARG A O 1
ATOM 637 N N . ILE A 1 86 ? 39.166 17.639 -33.748 1.00 93.38 86 ILE A N 1
ATOM 638 C CA . ILE A 1 86 ? 39.830 18.662 -34.555 1.00 93.38 86 ILE A CA 1
ATOM 639 C C . ILE A 1 86 ? 39.480 18.446 -36.028 1.00 93.38 86 ILE A C 1
ATOM 641 O O . ILE A 1 86 ? 39.808 17.399 -36.586 1.00 93.38 86 ILE A O 1
ATOM 645 N N . THR A 1 87 ? 38.874 19.445 -36.670 1.00 93.44 87 THR A N 1
ATOM 646 C CA . THR A 1 87 ? 38.523 19.429 -38.099 1.00 93.44 87 THR A CA 1
ATOM 647 C C . THR A 1 87 ? 39.322 20.490 -38.848 1.00 93.44 87 THR A C 1
ATOM 649 O O . THR A 1 87 ? 39.123 21.683 -38.649 1.00 93.44 87 THR A O 1
ATOM 652 N N . THR A 1 88 ? 40.240 20.085 -39.723 1.00 93.25 88 THR A N 1
ATOM 653 C CA . THR A 1 88 ? 41.035 21.002 -40.550 1.00 93.25 88 THR A CA 1
ATOM 654 C C . THR A 1 88 ? 40.252 21.473 -41.777 1.00 93.25 88 THR A C 1
ATOM 656 O O . THR A 1 88 ? 39.477 20.722 -42.366 1.00 93.25 88 THR A O 1
ATOM 659 N N . ASN A 1 89 ? 40.514 22.701 -42.243 1.00 87.50 89 ASN A N 1
ATOM 660 C CA . ASN A 1 89 ? 39.851 23.275 -43.432 1.00 87.50 89 ASN A CA 1
ATOM 661 C C . ASN A 1 89 ? 40.131 22.518 -44.749 1.00 87.50 89 ASN A C 1
ATOM 663 O O . ASN A 1 89 ? 39.485 22.758 -45.767 1.00 87.50 89 ASN A O 1
ATOM 667 N N . GLY A 1 90 ? 41.108 21.614 -44.750 1.00 86.69 90 GLY A N 1
ATOM 668 C CA . GLY A 1 90 ? 41.425 20.737 -45.868 1.00 86.69 90 GLY A CA 1
ATOM 669 C C . GLY A 1 90 ? 42.181 19.501 -45.398 1.00 86.69 90 GLY A C 1
ATOM 670 O O . GLY A 1 90 ? 42.639 19.444 -44.254 1.00 86.69 90 GLY A O 1
ATOM 671 N N . LYS A 1 91 ? 42.323 18.521 -46.295 1.00 87.94 91 LYS A N 1
ATOM 672 C CA . LYS A 1 91 ? 43.049 17.277 -46.024 1.00 87.94 91 LYS A CA 1
ATOM 673 C C . LYS A 1 91 ? 44.492 17.577 -45.622 1.00 87.94 91 LYS A C 1
ATOM 675 O O . LYS A 1 91 ? 45.197 18.272 -46.357 1.00 87.94 91 LYS A O 1
ATOM 680 N N . LEU A 1 92 ? 44.954 16.988 -44.519 1.00 87.81 92 LEU A N 1
ATOM 681 C CA . LEU A 1 92 ? 46.381 16.980 -44.205 1.00 87.81 92 LEU A CA 1
ATOM 682 C C . LEU A 1 92 ? 47.103 15.985 -45.134 1.00 87.81 92 LEU A C 1
ATOM 684 O O . LEU A 1 92 ? 46.659 14.838 -45.265 1.00 87.81 92 LEU A O 1
ATOM 688 N N . PRO A 1 93 ? 48.189 16.397 -45.818 1.00 89.31 93 PRO A N 1
ATOM 689 C CA . PRO A 1 93 ? 49.080 15.465 -46.502 1.00 89.31 93 PRO A CA 1
ATOM 690 C C . PRO A 1 93 ? 49.588 14.359 -45.570 1.00 89.31 93 PRO A C 1
ATOM 692 O O . PRO A 1 93 ? 49.642 14.529 -44.355 1.00 89.31 93 PRO A O 1
ATOM 695 N N . GLU A 1 94 ? 49.984 13.218 -46.133 1.00 90.00 94 GLU A N 1
ATOM 696 C CA . GLU A 1 94 ? 50.593 12.165 -45.318 1.00 90.00 94 GLU A CA 1
ATOM 697 C C . GLU A 1 94 ? 51.942 12.640 -44.768 1.00 90.00 94 GLU A C 1
ATOM 699 O O . GLU A 1 94 ? 52.781 13.147 -45.517 1.00 90.00 94 GLU A O 1
ATOM 704 N N . GLY A 1 95 ? 52.155 12.483 -43.463 1.00 92.00 95 GLY A N 1
ATOM 705 C CA . GLY A 1 95 ? 53.355 12.982 -42.802 1.00 92.00 95 GLY A CA 1
ATOM 706 C C . GLY A 1 95 ? 53.224 13.078 -41.287 1.00 92.00 95 GLY A C 1
ATOM 707 O O . GLY A 1 95 ? 52.191 12.735 -40.709 1.00 92.00 95 GLY A O 1
ATOM 708 N N . ASP A 1 96 ? 54.297 13.548 -40.656 1.00 93.56 96 ASP A N 1
ATOM 709 C CA . ASP A 1 96 ? 54.368 13.765 -39.214 1.00 93.56 96 ASP A CA 1
ATOM 710 C C . ASP A 1 96 ? 54.002 15.214 -38.870 1.00 93.56 96 ASP A C 1
ATOM 712 O O . ASP A 1 96 ? 54.447 16.172 -39.511 1.00 93.56 96 ASP A O 1
ATOM 716 N N . TYR A 1 97 ? 53.192 15.365 -37.830 1.00 95.12 97 TYR A N 1
ATOM 717 C CA . TYR A 1 97 ? 52.646 16.626 -37.355 1.00 95.12 97 TYR A CA 1
ATOM 718 C C . TYR A 1 97 ? 52.812 16.737 -35.843 1.00 95.12 97 TYR A C 1
ATOM 720 O O . TYR A 1 97 ? 53.062 15.765 -35.130 1.00 95.12 97 TYR A O 1
ATOM 728 N N . THR A 1 98 ? 52.672 17.951 -35.332 1.00 95.56 98 THR A N 1
ATOM 729 C CA . THR A 1 98 ? 52.648 18.228 -33.899 1.00 95.56 98 THR A CA 1
ATOM 730 C C . THR A 1 98 ? 51.394 19.021 -33.579 1.00 95.56 98 THR A C 1
ATOM 732 O O . THR A 1 98 ? 51.189 20.104 -34.131 1.00 95.56 98 THR A O 1
ATOM 735 N N . LEU A 1 99 ? 50.562 18.476 -32.694 1.00 96.06 99 LEU A N 1
ATOM 736 C CA . LEU A 1 99 ? 49.459 19.197 -32.078 1.00 96.06 99 LEU A CA 1
ATOM 737 C C . LEU A 1 99 ? 49.990 19.885 -30.820 1.00 96.06 99 LEU A C 1
ATOM 739 O O . LEU A 1 99 ? 50.382 19.231 -29.857 1.00 96.06 99 LEU A O 1
ATOM 743 N N . ASN A 1 100 ? 50.028 21.208 -30.843 1.00 95.50 100 ASN A N 1
ATOM 744 C CA . ASN A 1 100 ? 50.396 22.029 -29.703 1.00 95.50 100 ASN A CA 1
ATOM 745 C C . ASN A 1 100 ? 49.130 22.291 -28.877 1.00 95.50 100 ASN A C 1
ATOM 747 O O . ASN A 1 100 ? 48.191 22.909 -29.381 1.00 95.50 100 ASN A O 1
ATOM 751 N N . ILE A 1 101 ? 49.110 21.838 -27.626 1.00 94.12 101 ILE A N 1
ATOM 752 C CA . ILE A 1 101 ? 48.006 22.050 -26.684 1.00 94.12 101 ILE A CA 1
ATOM 753 C C . ILE A 1 101 ? 48.427 23.147 -25.713 1.00 94.12 101 ILE A C 1
ATOM 755 O O . ILE A 1 101 ? 49.399 22.988 -24.982 1.00 94.12 101 ILE A O 1
ATOM 759 N N . GLY A 1 102 ? 47.723 24.274 -25.750 1.00 89.06 102 GLY A N 1
ATOM 760 C CA . GLY A 1 102 ? 47.912 25.452 -24.914 1.00 89.06 102 GLY A CA 1
ATOM 761 C C . GLY A 1 102 ? 47.103 25.405 -23.619 1.00 89.06 102 GLY A C 1
ATOM 762 O O . GLY A 1 102 ? 46.867 24.354 -23.030 1.00 89.06 102 GLY A O 1
ATOM 763 N N . THR A 1 103 ? 46.694 26.577 -23.143 1.00 85.00 103 THR A N 1
ATOM 764 C CA . THR A 1 103 ? 45.837 26.727 -21.959 1.00 85.00 103 THR A CA 1
ATOM 765 C C . THR A 1 103 ? 44.378 26.890 -22.370 1.00 85.00 103 THR A C 1
ATOM 767 O O . THR A 1 103 ? 44.114 27.571 -23.354 1.00 85.00 103 THR A O 1
ATOM 770 N N . GLY A 1 104 ? 43.432 26.388 -21.573 1.00 82.19 104 GLY A N 1
ATOM 771 C CA . GLY A 1 104 ? 41.998 26.652 -21.782 1.00 82.19 104 GLY A CA 1
ATOM 772 C C . GLY A 1 104 ? 41.095 25.444 -21.551 1.00 82.19 104 GLY A C 1
ATOM 773 O O . GLY A 1 104 ? 39.907 25.623 -21.299 1.00 82.19 104 GLY A O 1
ATOM 774 N N . LEU A 1 105 ? 41.675 24.242 -21.563 1.00 90.31 105 LEU A N 1
ATOM 775 C CA . LEU A 1 105 ? 40.978 22.988 -21.292 1.00 90.31 105 LEU A CA 1
ATOM 776 C C . LEU A 1 105 ? 41.082 22.614 -19.814 1.00 90.31 105 LEU A C 1
ATOM 778 O O . LEU A 1 105 ? 42.160 22.693 -19.210 1.00 90.31 105 LEU A O 1
ATOM 782 N N . VAL A 1 106 ? 39.957 22.189 -19.253 1.00 89.62 106 VAL A N 1
ATOM 783 C CA . VAL A 1 106 ? 39.837 21.681 -17.884 1.00 89.62 106 VAL A CA 1
ATOM 784 C C . VAL A 1 106 ? 38.996 20.414 -17.884 1.00 89.62 106 VAL A C 1
ATOM 786 O O . VAL A 1 106 ? 38.224 20.198 -18.812 1.00 89.62 106 VAL A O 1
ATOM 789 N N . ASP A 1 107 ? 39.104 19.587 -16.856 1.00 90.25 107 ASP A N 1
ATOM 790 C CA . ASP A 1 107 ? 38.078 18.577 -16.598 1.00 90.25 107 ASP A CA 1
ATOM 791 C C . ASP A 1 107 ? 36.871 19.160 -15.848 1.00 90.25 107 ASP A C 1
ATOM 793 O O . ASP A 1 107 ? 36.785 20.353 -15.538 1.00 90.25 107 ASP A O 1
ATOM 797 N N . TYR A 1 108 ? 35.919 18.286 -15.534 1.00 85.94 108 TYR A N 1
ATOM 798 C CA . TYR A 1 108 ? 34.725 18.634 -14.768 1.00 85.94 108 TYR A CA 1
ATOM 799 C C . TYR A 1 108 ? 34.991 18.825 -13.262 1.00 85.94 108 TYR A C 1
ATOM 801 O O . TYR A 1 108 ? 34.112 19.325 -12.558 1.00 85.94 108 TYR A O 1
ATOM 809 N N . ALA A 1 109 ? 36.187 18.483 -12.768 1.00 85.00 109 ALA A N 1
ATOM 810 C CA . ALA A 1 109 ? 36.647 18.755 -11.404 1.00 85.00 109 ALA A CA 1
ATOM 811 C C . ALA A 1 109 ? 37.464 20.065 -11.294 1.00 85.00 109 ALA A C 1
ATOM 813 O O . ALA A 1 109 ? 37.746 20.536 -10.189 1.00 85.00 109 ALA A O 1
ATOM 814 N N . GLY A 1 110 ? 37.786 20.700 -12.426 1.00 85.69 110 GLY A N 1
ATOM 815 C CA . GLY A 1 110 ? 38.526 21.953 -12.534 1.00 85.69 110 GLY A CA 1
ATOM 816 C C . GLY A 1 110 ? 40.048 21.809 -12.672 1.00 85.69 110 GLY A C 1
ATOM 817 O O . GLY A 1 110 ? 40.742 22.833 -12.640 1.00 85.69 110 GLY A O 1
ATOM 818 N N . PHE A 1 111 ? 40.596 20.599 -12.836 1.00 89.00 111 PHE A N 1
ATOM 819 C CA . PHE A 1 111 ? 42.017 20.414 -13.136 1.00 89.00 111 PHE A CA 1
ATOM 820 C C . PHE A 1 111 ? 42.312 20.803 -14.583 1.00 89.00 111 PHE A C 1
ATOM 822 O O . PHE A 1 111 ? 41.568 20.499 -15.511 1.00 89.00 111 PHE A O 1
ATOM 829 N N . LYS A 1 112 ? 43.419 21.521 -14.782 1.00 90.62 112 LYS A N 1
ATOM 830 C CA . LYS A 1 112 ? 43.828 22.025 -16.097 1.00 90.62 112 LYS A CA 1
ATOM 831 C C . LYS A 1 112 ? 44.627 20.972 -16.846 1.00 90.62 112 LYS A C 1
ATOM 833 O O . LYS A 1 112 ? 45.568 20.413 -16.284 1.00 90.62 112 LYS A O 1
ATOM 838 N N . VAL A 1 113 ? 44.339 20.821 -18.135 1.00 92.12 113 VAL A N 1
ATOM 839 C CA . VAL A 1 113 ? 45.224 20.096 -19.053 1.00 92.12 113 VAL A CA 1
ATOM 840 C C . VAL A 1 113 ? 46.565 20.832 -19.120 1.00 92.12 113 VAL A C 1
ATOM 842 O O . VAL A 1 113 ? 46.609 22.057 -19.280 1.00 92.12 113 VAL A O 1
ATOM 845 N N . LEU A 1 114 ? 47.669 20.098 -18.981 1.00 91.12 114 LEU A N 1
ATOM 846 C CA . LEU A 1 114 ? 49.009 20.672 -19.094 1.00 91.12 114 LEU A CA 1
ATOM 847 C C . LEU A 1 114 ? 49.325 21.042 -20.544 1.00 91.12 114 LEU A C 1
ATOM 849 O O . LEU A 1 114 ? 48.999 20.312 -21.477 1.00 91.12 114 LEU A O 1
ATOM 853 N N . THR A 1 115 ? 50.017 22.165 -20.726 1.00 92.69 115 THR A N 1
ATOM 854 C CA . THR A 1 115 ? 50.511 22.578 -22.041 1.00 92.69 115 THR A CA 1
ATOM 855 C C . THR A 1 115 ? 51.577 21.603 -22.522 1.00 92.69 115 THR A C 1
ATOM 857 O O . THR A 1 115 ? 52.548 21.345 -21.809 1.00 92.69 115 THR A O 1
ATOM 860 N N . GLN A 1 116 ? 51.407 21.077 -23.731 1.00 94.44 116 GLN A N 1
ATOM 861 C CA . GLN A 1 116 ? 52.291 20.057 -24.284 1.00 94.44 116 GLN A CA 1
ATOM 862 C C . GLN A 1 116 ? 52.235 20.008 -25.812 1.00 94.44 116 GLN A C 1
ATOM 864 O O . GLN A 1 116 ? 51.221 20.339 -26.427 1.00 94.44 116 GLN A O 1
ATOM 869 N N . ASP A 1 117 ? 53.329 19.540 -26.409 1.00 95.06 117 ASP A N 1
ATOM 870 C CA . ASP A 1 117 ? 53.431 19.240 -27.834 1.00 95.06 117 ASP A CA 1
ATOM 871 C C . ASP A 1 117 ? 53.240 17.735 -28.026 1.00 95.06 117 ASP A C 1
ATOM 873 O O . ASP A 1 117 ? 54.052 16.935 -27.557 1.00 95.06 117 ASP A O 1
ATOM 877 N N . VAL A 1 118 ? 52.167 17.344 -28.711 1.00 95.88 118 VAL A N 1
ATOM 878 C CA . VAL A 1 118 ? 51.827 15.938 -28.947 1.00 95.88 118 VAL A CA 1
ATOM 879 C C . VAL A 1 118 ? 52.101 15.597 -30.413 1.00 95.88 118 VAL A C 1
ATOM 881 O O . VAL A 1 118 ? 51.426 16.132 -31.301 1.00 95.88 118 VAL A O 1
ATOM 884 N N . PRO A 1 119 ? 53.090 14.737 -30.714 1.00 94.81 119 PRO A N 1
ATOM 885 C CA . PRO A 1 119 ? 53.320 14.294 -32.079 1.00 94.81 119 PRO A CA 1
ATOM 886 C C . PRO A 1 119 ? 52.174 13.386 -32.534 1.00 94.81 119 PRO A C 1
ATOM 888 O O . PRO A 1 119 ? 51.718 12.520 -31.788 1.00 94.81 119 PRO A O 1
ATOM 891 N N . PHE A 1 120 ? 51.735 13.550 -33.776 1.00 94.25 120 PHE A N 1
ATOM 892 C CA . PHE A 1 120 ? 50.807 12.626 -34.419 1.00 94.25 120 PHE A CA 1
ATOM 893 C C . PHE A 1 120 ? 51.158 12.468 -35.893 1.00 94.25 120 PHE A C 1
ATOM 895 O O . PHE A 1 120 ? 51.823 13.314 -36.488 1.00 94.25 120 PHE A O 1
ATOM 902 N N . LYS A 1 121 ? 50.707 11.370 -36.490 1.00 91.56 121 LYS A N 1
ATOM 903 C CA . LYS A 1 121 ? 50.943 11.074 -37.899 1.00 91.56 121 LYS A CA 1
ATOM 904 C C . LYS A 1 121 ? 49.625 11.126 -38.652 1.00 91.56 121 LYS A C 1
ATOM 906 O O . LYS A 1 121 ? 48.677 10.456 -38.250 1.00 91.56 121 LYS A O 1
ATOM 911 N N . ALA A 1 122 ? 49.582 11.888 -39.740 1.00 89.81 122 ALA A N 1
ATOM 912 C CA . ALA A 1 122 ? 48.478 11.830 -40.686 1.00 89.81 122 ALA A CA 1
ATOM 913 C C . ALA A 1 122 ? 48.812 10.804 -41.777 1.00 89.81 122 ALA A C 1
ATOM 915 O O . ALA A 1 122 ? 49.901 10.824 -42.356 1.00 89.81 122 ALA A O 1
ATOM 916 N N . GLY A 1 123 ? 47.889 9.891 -42.050 1.00 87.44 123 GLY A N 1
ATOM 917 C CA . GLY A 1 123 ? 48.063 8.820 -43.026 1.00 87.44 123 GLY A CA 1
ATOM 918 C C . GLY A 1 123 ? 46.737 8.148 -43.351 1.00 87.44 123 GLY A C 1
ATOM 919 O O . GLY A 1 123 ? 45.787 8.230 -42.576 1.00 87.44 123 GLY A O 1
ATOM 920 N N . LYS A 1 124 ? 46.653 7.481 -44.505 1.00 85.62 124 LYS A N 1
ATOM 921 C CA . LYS A 1 124 ? 45.454 6.711 -44.843 1.00 85.62 124 LYS A CA 1
ATOM 922 C C . LYS A 1 124 ? 45.285 5.521 -43.892 1.00 85.62 124 LYS A C 1
ATOM 924 O O . LYS A 1 124 ? 46.139 4.634 -43.853 1.00 85.62 124 LYS A O 1
ATOM 929 N N . ASP A 1 125 ? 44.158 5.462 -43.188 1.00 86.00 125 ASP A N 1
ATOM 930 C CA . ASP A 1 125 ? 43.725 4.232 -42.527 1.00 86.00 125 ASP A CA 1
ATOM 931 C C . ASP A 1 125 ? 43.190 3.250 -43.583 1.00 86.00 125 ASP A C 1
ATOM 933 O O . ASP A 1 125 ? 42.379 3.611 -44.434 1.00 86.00 125 ASP A O 1
ATOM 937 N N . THR A 1 126 ? 43.678 2.011 -43.550 1.00 88.50 126 THR A N 1
ATOM 938 C CA . THR A 1 126 ? 43.261 0.910 -44.443 1.00 88.50 126 THR A CA 1
ATOM 939 C C . THR A 1 126 ? 42.756 -0.304 -43.665 1.00 88.50 126 THR A C 1
ATOM 941 O O . THR A 1 126 ? 42.513 -1.366 -44.240 1.00 88.50 126 THR A O 1
ATOM 944 N N . SER A 1 127 ? 42.625 -0.182 -42.341 1.00 89.81 127 SER A N 1
ATOM 945 C CA . SER A 1 127 ? 42.126 -1.262 -41.498 1.00 89.81 127 SER A CA 1
ATOM 946 C C . SER A 1 127 ? 40.643 -1.523 -41.771 1.00 89.81 127 SER A C 1
ATOM 948 O O . SER A 1 127 ? 39.864 -0.599 -42.002 1.00 89.81 127 SER A O 1
ATOM 950 N N . ALA A 1 128 ? 40.243 -2.793 -41.744 1.00 93.12 128 ALA A N 1
ATOM 951 C CA . ALA A 1 128 ? 38.863 -3.178 -42.009 1.00 93.12 128 ALA A CA 1
ATOM 952 C C . ALA A 1 128 ? 37.900 -2.656 -40.927 1.00 93.12 128 ALA A C 1
ATOM 954 O O . ALA A 1 128 ? 38.243 -2.568 -39.743 1.00 93.12 128 ALA A O 1
ATOM 955 N N . ILE A 1 129 ? 36.670 -2.352 -41.342 1.00 95.94 129 ILE A N 1
ATOM 956 C CA . ILE A 1 129 ? 35.567 -2.048 -40.428 1.00 95.94 129 ILE A CA 1
ATOM 957 C C . ILE A 1 129 ? 35.002 -3.369 -39.896 1.00 95.94 129 ILE A C 1
ATOM 959 O O . ILE A 1 129 ? 34.749 -4.297 -40.665 1.00 95.94 129 ILE A O 1
ATOM 963 N N . SER A 1 130 ? 34.781 -3.446 -38.587 1.00 95.81 130 SER A N 1
ATOM 964 C CA . SER A 1 130 ? 34.104 -4.558 -37.915 1.00 95.81 130 SER A CA 1
ATOM 965 C C . SER A 1 130 ? 33.030 -4.027 -36.970 1.00 95.81 130 SER A C 1
ATOM 967 O O . SER A 1 130 ? 33.159 -2.916 -36.455 1.00 95.81 130 SER A O 1
ATOM 969 N N . ALA A 1 131 ? 31.998 -4.829 -36.716 1.00 97.38 131 ALA A N 1
ATOM 970 C CA . ALA A 1 131 ? 30.897 -4.477 -35.829 1.00 97.38 131 ALA A CA 1
ATOM 971 C C . ALA A 1 131 ? 30.533 -5.649 -34.914 1.00 97.38 131 ALA A C 1
ATOM 973 O O . ALA A 1 131 ? 30.677 -6.809 -35.305 1.00 97.38 131 ALA A O 1
ATOM 974 N N . GLU A 1 132 ? 30.034 -5.340 -33.724 1.00 97.25 132 GLU A N 1
ATOM 975 C CA . GLU A 1 132 ? 29.518 -6.313 -32.762 1.00 97.25 132 GLU A CA 1
ATOM 976 C C . GLU A 1 132 ? 28.215 -5.812 -32.137 1.00 97.25 132 GLU A C 1
ATOM 978 O O . GLU A 1 132 ? 28.021 -4.608 -31.980 1.00 97.25 132 GLU A O 1
ATOM 983 N N . VAL A 1 133 ? 27.319 -6.732 -31.778 1.00 97.38 133 VAL A N 1
ATOM 984 C CA . VAL A 1 133 ? 26.140 -6.403 -30.967 1.00 97.38 133 VAL A CA 1
ATOM 985 C C . VAL A 1 133 ? 26.580 -6.335 -29.508 1.00 97.38 133 VAL A C 1
ATOM 987 O O . VAL A 1 133 ? 27.124 -7.306 -28.988 1.00 97.38 133 VAL A O 1
ATOM 990 N N . THR A 1 134 ? 26.353 -5.202 -28.849 1.00 94.38 134 THR A N 1
ATOM 991 C CA . THR A 1 134 ? 26.799 -4.959 -27.468 1.00 94.38 134 THR A CA 1
ATOM 992 C C . THR A 1 134 ? 25.688 -5.133 -26.442 1.00 94.38 134 THR A C 1
ATOM 994 O O . THR A 1 134 ? 25.962 -5.495 -25.299 1.00 94.38 134 THR A O 1
ATOM 997 N N . LYS A 1 135 ? 24.435 -4.865 -26.826 1.00 90.81 135 LYS A N 1
ATOM 998 C CA . LYS A 1 135 ? 23.271 -4.899 -25.934 1.00 90.81 135 LYS A CA 1
ATOM 999 C C . LYS A 1 135 ? 21.982 -5.082 -26.733 1.00 90.81 135 LYS A C 1
ATOM 1001 O O . LYS A 1 135 ? 21.892 -4.649 -27.879 1.00 90.81 135 LYS A O 1
ATOM 1006 N N . VAL A 1 136 ? 20.969 -5.673 -26.107 1.00 91.56 136 VAL A N 1
ATOM 1007 C CA . VAL A 1 136 ? 19.596 -5.735 -26.621 1.00 91.56 136 VAL A CA 1
ATOM 1008 C C . VAL A 1 136 ? 18.647 -5.285 -25.515 1.00 91.56 136 VAL A C 1
ATOM 1010 O O . VAL A 1 136 ? 18.829 -5.675 -24.364 1.00 91.56 136 VAL A O 1
ATOM 1013 N N . VAL A 1 137 ? 17.674 -4.436 -25.843 1.00 86.81 137 VAL A N 1
ATOM 1014 C CA . VAL A 1 137 ? 16.645 -3.961 -24.905 1.00 86.81 137 VAL A CA 1
ATOM 1015 C C . VAL A 1 137 ? 15.307 -3.950 -25.626 1.00 86.81 137 VAL A C 1
ATOM 1017 O O . VAL A 1 137 ? 15.117 -3.162 -26.549 1.00 86.81 137 VAL A O 1
ATOM 1020 N N . GLY A 1 138 ? 14.383 -4.824 -25.222 1.00 87.94 138 GLY A N 1
ATOM 1021 C CA . GLY A 1 138 ? 13.076 -4.941 -25.869 1.00 87.94 138 GLY A CA 1
ATOM 1022 C C . GLY A 1 138 ? 13.212 -5.212 -27.370 1.00 87.94 138 GLY A C 1
ATOM 1023 O O . GLY A 1 138 ? 13.659 -6.279 -27.776 1.00 87.94 138 GLY A O 1
ATOM 1024 N N . ASN A 1 139 ? 12.839 -4.241 -28.202 1.00 91.88 139 ASN A N 1
ATOM 1025 C CA . ASN A 1 139 ? 12.913 -4.299 -29.667 1.00 91.88 139 ASN A CA 1
ATOM 1026 C C . ASN A 1 139 ? 14.149 -3.598 -30.274 1.00 91.88 139 ASN A C 1
ATOM 1028 O O . ASN A 1 139 ? 14.201 -3.405 -31.490 1.00 91.88 139 ASN A O 1
ATOM 1032 N N . GLN A 1 140 ? 15.120 -3.187 -29.455 1.00 94.12 140 GLN A N 1
ATOM 1033 C CA . GLN A 1 140 ? 16.299 -2.431 -29.883 1.00 94.12 140 GLN A CA 1
ATOM 1034 C C . GLN A 1 140 ? 17.577 -3.264 -29.773 1.00 94.12 140 GLN A C 1
ATOM 1036 O O . GLN A 1 140 ? 17.858 -3.851 -28.726 1.00 94.12 140 GLN A O 1
ATOM 1041 N N . VAL A 1 141 ? 18.384 -3.268 -30.836 1.00 96.75 141 VAL A N 1
ATOM 1042 C CA . VAL A 1 141 ? 19.692 -3.933 -30.904 1.00 96.75 141 VAL A CA 1
ATOM 1043 C C . VAL A 1 141 ? 20.787 -2.876 -31.030 1.00 96.75 141 VAL A C 1
ATOM 1045 O O . VAL A 1 141 ? 20.833 -2.131 -32.007 1.00 96.75 141 VAL A O 1
ATOM 1048 N N . PHE A 1 142 ? 21.685 -2.827 -30.051 1.00 96.12 142 PHE A N 1
ATOM 1049 C CA . PHE A 1 142 ? 22.797 -1.882 -29.997 1.00 96.12 142 PHE A CA 1
ATOM 1050 C C . PHE A 1 142 ? 24.023 -2.507 -30.659 1.00 96.12 142 PHE A C 1
ATOM 1052 O O . PHE A 1 142 ? 24.438 -3.611 -30.298 1.00 96.12 142 PHE A O 1
ATOM 1059 N N . VAL A 1 143 ? 24.602 -1.806 -31.631 1.00 97.50 143 VAL A N 1
ATOM 1060 C CA . VAL A 1 143 ? 25.741 -2.276 -32.425 1.00 97.50 143 VAL A CA 1
ATOM 1061 C C . VAL A 1 143 ? 26.886 -1.289 -32.292 1.00 97.50 143 VAL A C 1
ATOM 1063 O O . VAL A 1 143 ? 26.697 -0.100 -32.522 1.00 97.50 143 VAL A O 1
ATOM 1066 N N . LYS A 1 144 ? 28.086 -1.776 -31.982 1.00 95.81 144 LYS A N 1
ATOM 1067 C CA . LYS A 1 144 ? 29.301 -0.964 -31.899 1.00 95.81 144 LYS A CA 1
ATOM 1068 C C . LYS A 1 144 ? 30.244 -1.289 -33.047 1.00 95.81 144 LYS A C 1
ATOM 1070 O O . LYS A 1 144 ? 30.621 -2.445 -33.237 1.00 95.81 144 LYS A O 1
ATOM 1075 N N . PHE A 1 145 ? 30.664 -0.261 -33.778 1.00 95.62 145 PHE A N 1
ATOM 1076 C CA . PHE A 1 145 ? 31.726 -0.369 -34.773 1.00 95.62 145 PHE A CA 1
ATOM 1077 C C . PHE A 1 145 ? 33.101 -0.154 -34.130 1.00 95.62 145 PHE A C 1
ATOM 1079 O O . PHE A 1 145 ? 33.259 0.610 -33.175 1.00 95.62 145 PHE A O 1
ATOM 1086 N N . ASN A 1 146 ? 34.134 -0.794 -34.680 1.00 92.62 146 ASN A N 1
ATOM 1087 C CA . ASN A 1 146 ? 35.515 -0.606 -34.219 1.00 92.62 146 ASN A CA 1
ATOM 1088 C C . ASN A 1 146 ? 36.076 0.799 -34.511 1.00 92.62 146 ASN A C 1
ATOM 1090 O O . ASN A 1 146 ? 37.102 1.173 -33.943 1.00 92.62 146 ASN A O 1
ATOM 1094 N N . LYS A 1 147 ? 35.421 1.569 -35.385 1.00 88.38 147 LYS A N 1
ATOM 1095 C CA . LYS A 1 147 ? 35.786 2.935 -35.773 1.00 88.38 147 LYS A CA 1
ATOM 1096 C C . LYS A 1 147 ? 34.544 3.734 -36.208 1.00 88.38 147 LYS A C 1
ATOM 1098 O O . LYS A 1 147 ? 33.511 3.111 -36.460 1.00 88.38 147 LYS A O 1
ATOM 1103 N N . PRO A 1 148 ? 34.617 5.075 -36.309 1.00 87.69 148 PRO A N 1
ATOM 1104 C CA . PRO A 1 148 ? 33.501 5.887 -36.788 1.00 87.69 148 PRO A CA 1
ATOM 1105 C C . PRO A 1 148 ? 33.090 5.503 -38.213 1.00 87.69 148 PRO A C 1
ATOM 1107 O O . PRO A 1 148 ? 33.949 5.309 -39.074 1.00 87.69 148 PRO A O 1
ATOM 1110 N N . VAL A 1 149 ? 31.782 5.435 -38.460 1.00 92.00 149 VAL A N 1
ATOM 1111 C CA . VAL A 1 149 ? 31.206 5.105 -39.769 1.00 92.00 149 VAL A CA 1
ATOM 1112 C C . VAL A 1 149 ? 30.124 6.104 -40.171 1.00 92.00 149 VAL A C 1
ATOM 1114 O O . VAL A 1 149 ? 29.522 6.762 -39.324 1.00 92.00 149 VAL A O 1
ATOM 1117 N N . VAL A 1 150 ? 29.868 6.197 -41.472 1.00 90.69 150 VAL A N 1
ATOM 1118 C CA . VAL A 1 150 ? 28.786 6.978 -42.085 1.00 90.69 150 VAL A CA 1
ATOM 1119 C C . VAL A 1 150 ? 27.865 6.070 -42.908 1.00 90.69 150 VAL A C 1
ATOM 1121 O O . VAL A 1 150 ? 28.155 4.889 -43.100 1.00 90.69 150 VAL A O 1
ATOM 1124 N N . ASN A 1 151 ? 26.745 6.617 -43.396 1.00 93.38 151 ASN A N 1
ATOM 1125 C CA . ASN A 1 151 ? 25.763 5.925 -44.248 1.00 93.38 151 ASN A CA 1
ATOM 1126 C C . ASN A 1 151 ? 25.110 4.676 -43.611 1.00 93.38 151 ASN A C 1
ATOM 1128 O O . ASN A 1 151 ? 24.702 3.767 -44.339 1.00 93.38 151 ASN A O 1
ATOM 1132 N N . PHE A 1 152 ? 25.031 4.620 -42.276 1.00 93.25 152 PHE A N 1
ATOM 1133 C CA . PHE A 1 152 ? 24.413 3.524 -41.510 1.00 93.25 152 PHE A CA 1
ATOM 1134 C C . PHE A 1 152 ? 22.901 3.687 -41.308 1.00 93.25 152 PHE A C 1
ATOM 1136 O O . PHE A 1 152 ? 22.218 2.719 -40.992 1.00 93.25 152 PHE A O 1
ATOM 1143 N N . ASP A 1 153 ? 22.370 4.893 -41.477 1.00 88.69 153 ASP A N 1
ATOM 1144 C CA . ASP A 1 153 ? 20.937 5.137 -41.376 1.00 88.69 153 ASP A CA 1
ATOM 1145 C C . ASP A 1 153 ? 20.240 4.630 -42.649 1.00 88.69 153 ASP A C 1
ATOM 1147 O O . ASP A 1 153 ? 20.531 5.074 -43.761 1.00 88.69 153 ASP A O 1
ATOM 1151 N N . ALA A 1 154 ? 19.339 3.660 -42.488 1.00 77.12 154 ALA A N 1
ATOM 1152 C CA . ALA A 1 154 ? 18.628 3.019 -43.591 1.00 77.12 154 ALA A CA 1
ATOM 1153 C C . ALA A 1 154 ? 17.543 3.912 -44.224 1.00 77.12 154 ALA A C 1
ATOM 1155 O O . ALA A 1 154 ? 17.149 3.657 -45.369 1.00 77.12 154 ALA A O 1
ATOM 1156 N N . ASP A 1 155 ? 17.081 4.951 -43.522 1.00 78.81 155 ASP A N 1
ATOM 1157 C CA . ASP A 1 155 ? 16.093 5.899 -44.043 1.00 78.81 155 ASP A CA 1
ATOM 1158 C C . ASP A 1 155 ? 16.743 6.874 -45.029 1.00 78.81 155 ASP A C 1
ATOM 1160 O O . ASP A 1 155 ? 16.166 7.203 -46.071 1.00 78.81 155 ASP A O 1
ATOM 1164 N N . THR A 1 156 ? 17.987 7.276 -44.759 1.00 83.56 156 THR A N 1
ATOM 1165 C CA . THR A 1 156 ? 18.786 8.111 -45.668 1.00 83.56 156 THR A CA 1
ATOM 1166 C C . THR A 1 156 ? 19.597 7.292 -46.679 1.00 83.56 156 THR A C 1
ATOM 1168 O O . THR A 1 156 ? 19.798 7.737 -47.813 1.00 83.56 156 THR A O 1
ATOM 1171 N N . ASN A 1 157 ? 19.996 6.061 -46.342 1.00 90.38 157 ASN A N 1
ATOM 1172 C CA . ASN A 1 157 ? 20.656 5.116 -47.243 1.00 90.38 157 ASN A CA 1
ATOM 1173 C C . ASN A 1 157 ? 19.714 3.977 -47.672 1.00 90.38 157 ASN A C 1
ATOM 1175 O O . ASN A 1 157 ? 19.753 2.865 -47.149 1.00 90.38 157 ASN A O 1
ATOM 1179 N N . THR A 1 158 ? 18.931 4.212 -48.728 1.00 90.12 158 THR A N 1
ATOM 1180 C CA . THR A 1 158 ? 17.986 3.211 -49.272 1.00 90.12 158 THR A CA 1
ATOM 1181 C C . THR A 1 158 ? 18.630 1.907 -49.766 1.00 90.12 158 THR A C 1
ATOM 1183 O O . THR A 1 158 ? 17.924 0.911 -49.958 1.00 90.12 158 THR A O 1
ATOM 1186 N N . ASN A 1 159 ? 19.952 1.890 -49.979 1.00 93.69 159 ASN A N 1
ATOM 1187 C CA . ASN A 1 159 ? 20.692 0.692 -50.364 1.00 93.69 159 ASN A CA 1
ATOM 1188 C C . ASN A 1 159 ? 20.963 -0.241 -49.175 1.00 93.69 159 ASN A C 1
ATOM 1190 O O . ASN A 1 159 ? 21.301 -1.397 -49.401 1.00 93.69 159 ASN A O 1
ATOM 1194 N N . LEU A 1 160 ? 20.821 0.228 -47.937 1.00 94.62 160 LEU A N 1
ATOM 1195 C CA . LEU A 1 160 ? 21.117 -0.511 -46.716 1.00 94.62 160 LEU A CA 1
ATOM 1196 C C . LEU A 1 160 ? 19.841 -1.098 -46.099 1.00 94.62 160 LEU A C 1
ATOM 1198 O O . LEU A 1 160 ? 18.792 -0.453 -46.055 1.00 94.62 160 LEU A O 1
ATOM 1202 N N . LYS A 1 161 ? 19.925 -2.346 -45.629 1.00 94.12 161 LYS A N 1
ATOM 1203 C CA . LYS A 1 161 ? 18.843 -3.033 -44.915 1.00 94.12 161 LYS A CA 1
ATOM 1204 C C . LYS A 1 161 ? 19.375 -3.817 -43.724 1.00 94.12 161 LYS A C 1
ATOM 1206 O O . LYS A 1 161 ? 20.322 -4.596 -43.870 1.00 94.12 161 LYS A O 1
ATOM 1211 N N . TYR A 1 162 ? 18.692 -3.665 -42.594 1.00 96.81 162 TYR A N 1
ATOM 1212 C CA . TYR A 1 162 ? 18.895 -4.450 -41.382 1.00 96.81 162 TYR A CA 1
ATOM 1213 C C . TYR A 1 162 ? 17.710 -5.391 -41.182 1.00 96.81 162 TYR A C 1
ATOM 1215 O O . TYR A 1 162 ? 16.560 -4.958 -41.251 1.00 96.81 162 TYR A O 1
ATOM 1223 N N . PHE A 1 163 ? 17.991 -6.668 -40.929 1.00 96.50 163 PHE A N 1
ATOM 1224 C CA . PHE A 1 163 ? 16.978 -7.676 -40.619 1.00 96.50 163 PHE A CA 1
ATOM 1225 C C . PHE A 1 163 ? 17.326 -8.423 -39.334 1.00 96.50 163 PHE A C 1
ATOM 1227 O O . PHE A 1 163 ? 18.492 -8.754 -39.108 1.00 96.50 163 PHE A O 1
ATOM 1234 N N . LEU A 1 164 ? 16.307 -8.744 -38.542 1.00 96.88 164 LEU A N 1
ATOM 1235 C CA . LEU A 1 164 ? 16.402 -9.646 -37.400 1.00 96.88 164 LEU A CA 1
ATOM 1236 C C . LEU A 1 164 ? 16.079 -11.080 -37.849 1.00 96.88 164 LEU A C 1
ATOM 1238 O O . LEU A 1 164 ? 14.973 -11.348 -38.303 1.00 96.88 164 LEU A O 1
ATOM 1242 N N . ASP A 1 165 ? 17.038 -11.998 -37.732 1.00 94.88 165 ASP A N 1
ATOM 1243 C CA . ASP A 1 165 ? 16.975 -13.446 -38.015 1.00 94.88 165 ASP A CA 1
ATOM 1244 C C . ASP A 1 165 ? 16.689 -13.879 -39.459 1.00 94.88 165 ASP A C 1
ATOM 1246 O O . ASP A 1 165 ? 17.383 -14.748 -39.998 1.00 94.88 165 ASP A O 1
ATOM 1250 N N . PHE A 1 166 ? 15.682 -13.288 -40.097 1.00 91.75 166 PHE A N 1
ATOM 1251 C CA . PHE A 1 166 ? 15.127 -13.711 -41.376 1.00 91.75 166 PHE A CA 1
ATOM 1252 C C . PHE A 1 166 ? 15.389 -12.649 -42.451 1.00 91.75 166 PHE A C 1
ATOM 1254 O O . PHE A 1 166 ? 14.578 -11.735 -42.638 1.00 91.75 166 PHE A O 1
ATOM 1261 N N . PRO A 1 167 ? 16.512 -12.742 -43.189 1.00 87.94 167 PRO A N 1
ATOM 1262 C CA . PRO A 1 167 ? 16.811 -11.788 -44.247 1.00 87.94 167 PRO A CA 1
ATOM 1263 C C . PRO A 1 167 ? 15.735 -11.827 -45.336 1.00 87.94 167 PRO A C 1
ATOM 1265 O O . PRO A 1 167 ? 15.233 -12.893 -45.689 1.00 87.94 167 PRO A O 1
ATOM 1268 N N . SER A 1 168 ? 15.437 -10.670 -45.930 1.00 83.56 168 SER A N 1
ATOM 1269 C CA . SER A 1 168 ? 14.433 -10.503 -47.000 1.00 83.56 168 SER A CA 1
ATOM 1270 C C . SER A 1 168 ? 12.965 -10.635 -46.567 1.00 83.56 168 SER A C 1
ATOM 1272 O O . SER A 1 168 ? 12.083 -10.603 -47.426 1.00 83.56 168 SER A O 1
ATOM 1274 N N . ASN A 1 169 ? 12.676 -10.743 -45.264 1.00 89.19 169 ASN A N 1
ATOM 1275 C CA . ASN A 1 169 ? 11.318 -10.627 -44.735 1.00 89.19 169 ASN A CA 1
ATOM 1276 C C . ASN A 1 169 ? 11.104 -9.233 -44.127 1.00 89.19 169 ASN A C 1
ATOM 1278 O O . ASN A 1 169 ? 11.667 -8.910 -43.084 1.00 89.19 169 ASN A O 1
ATOM 1282 N N . ASN A 1 170 ? 10.258 -8.413 -44.757 1.00 88.25 170 ASN A N 1
ATOM 1283 C CA . ASN A 1 170 ? 10.017 -7.036 -44.317 1.00 88.25 170 ASN A CA 1
ATOM 1284 C C . ASN A 1 170 ? 9.368 -6.929 -42.928 1.00 88.25 170 ASN A C 1
ATOM 1286 O O . ASN A 1 170 ? 9.510 -5.890 -42.295 1.00 88.25 170 ASN A O 1
ATOM 1290 N N . SER A 1 171 ? 8.709 -7.977 -42.421 1.00 90.81 171 SER A N 1
ATOM 1291 C CA . SER A 1 171 ? 8.201 -7.991 -41.039 1.00 90.81 171 SER A CA 1
ATOM 1292 C C . SER A 1 171 ? 9.319 -8.018 -39.991 1.00 90.81 171 SER A C 1
ATOM 1294 O O . SER A 1 171 ? 9.089 -7.643 -38.848 1.00 90.81 171 SER A O 1
ATOM 1296 N N . PHE A 1 172 ? 10.522 -8.435 -40.388 1.00 92.94 172 PHE A N 1
ATOM 1297 C CA . PHE A 1 172 ? 11.718 -8.505 -39.549 1.00 92.94 172 PHE A CA 1
ATOM 1298 C C . PHE A 1 172 ? 12.746 -7.426 -39.918 1.00 92.94 172 PHE A C 1
ATOM 1300 O O . PHE A 1 172 ? 13.877 -7.456 -39.433 1.00 92.94 172 PHE A O 1
ATOM 1307 N N . ALA A 1 173 ? 12.384 -6.493 -40.802 1.00 93.94 173 ALA A N 1
ATOM 1308 C CA . ALA A 1 173 ? 13.230 -5.356 -41.130 1.00 93.94 173 ALA A CA 1
ATOM 1309 C C . ALA A 1 173 ? 13.220 -4.330 -39.988 1.00 93.94 173 ALA A C 1
ATOM 1311 O O . ALA A 1 173 ? 12.228 -4.194 -39.266 1.00 93.94 173 ALA A O 1
ATOM 1312 N N . SER A 1 174 ? 14.321 -3.597 -39.836 1.00 95.00 174 SER A N 1
ATOM 1313 C CA . SER A 1 174 ? 14.383 -2.465 -38.911 1.00 95.00 174 SER A CA 1
ATOM 1314 C C . SER A 1 174 ? 13.360 -1.388 -39.277 1.00 95.00 174 SER A C 1
ATOM 1316 O O . SER A 1 174 ? 13.146 -1.108 -40.458 1.00 95.00 174 SER A O 1
ATOM 1318 N N . THR A 1 175 ? 12.782 -0.745 -38.267 1.00 93.94 175 THR A N 1
ATOM 1319 C CA . THR A 1 175 ? 11.893 0.414 -38.405 1.00 93.94 175 THR A CA 1
ATOM 1320 C C . THR A 1 175 ? 12.638 1.741 -38.333 1.00 93.94 175 THR A C 1
ATOM 1322 O O . THR A 1 175 ? 12.186 2.699 -38.942 1.00 93.94 175 THR A O 1
ATOM 1325 N N . SER A 1 176 ? 13.749 1.804 -37.593 1.00 93.62 176 SER A N 1
ATOM 1326 C CA . SER A 1 176 ? 14.658 2.956 -37.560 1.00 93.62 176 SER A CA 1
ATOM 1327 C C . SER A 1 176 ? 16.080 2.508 -37.227 1.00 93.62 176 SER A C 1
ATOM 1329 O O . SER A 1 176 ? 16.283 1.429 -36.651 1.00 93.62 176 SER A O 1
ATOM 1331 N N . VAL A 1 177 ? 17.060 3.336 -37.595 1.00 94.44 177 VAL A N 1
ATOM 1332 C CA . VAL A 1 177 ? 18.454 3.185 -37.173 1.00 94.44 177 VAL A CA 1
ATOM 1333 C C . VAL A 1 177 ? 19.002 4.539 -36.745 1.00 94.44 177 VAL A C 1
ATOM 1335 O O . VAL A 1 177 ? 19.173 5.429 -37.571 1.00 94.44 177 VAL A O 1
ATOM 1338 N N . ASP A 1 178 ? 19.325 4.667 -35.463 1.00 91.81 178 ASP A N 1
ATOM 1339 C CA . ASP A 1 178 ? 19.763 5.923 -34.854 1.00 91.81 178 ASP A CA 1
ATOM 1340 C C . ASP A 1 178 ? 21.204 5.819 -34.338 1.00 91.81 178 ASP A C 1
ATOM 1342 O O . ASP A 1 178 ? 21.712 4.726 -34.077 1.00 91.81 178 ASP A O 1
ATOM 1346 N N . THR A 1 179 ? 21.887 6.951 -34.160 1.00 89.69 179 THR A N 1
ATOM 1347 C CA . THR A 1 179 ? 23.158 6.976 -33.418 1.00 89.69 179 THR A CA 1
ATOM 1348 C C . THR A 1 179 ? 22.933 6.607 -31.960 1.00 89.69 179 THR A C 1
ATOM 1350 O O . THR A 1 179 ? 22.016 7.138 -31.335 1.00 89.69 179 THR A O 1
ATOM 1353 N N . ASP A 1 180 ? 23.810 5.778 -31.394 1.00 88.69 180 ASP A N 1
ATOM 1354 C CA . ASP A 1 180 ? 23.814 5.521 -29.955 1.00 88.69 180 ASP A CA 1
ATOM 1355 C C . ASP A 1 180 ? 24.448 6.722 -29.222 1.00 88.69 180 ASP A C 1
ATOM 1357 O O . ASP A 1 180 ? 25.636 6.997 -29.422 1.00 88.69 180 ASP A O 1
ATOM 1361 N N . PRO A 1 181 ? 23.695 7.463 -28.387 1.00 79.81 181 PRO A N 1
ATOM 1362 C CA . PRO A 1 181 ? 24.226 8.623 -27.672 1.00 79.81 181 PRO A CA 1
ATOM 1363 C C . PRO A 1 181 ? 25.198 8.255 -26.537 1.00 79.81 181 PRO A C 1
ATOM 1365 O O . PRO A 1 181 ? 25.941 9.126 -26.067 1.00 79.81 181 PRO A O 1
ATOM 1368 N N . ASP A 1 182 ? 25.194 6.995 -26.095 1.00 78.19 182 ASP A N 1
ATOM 1369 C CA . ASP A 1 182 ? 25.974 6.511 -24.955 1.00 78.19 182 ASP A CA 1
ATOM 1370 C C . ASP A 1 182 ? 27.264 5.799 -25.384 1.00 78.19 182 ASP A C 1
ATOM 1372 O O . ASP A 1 182 ? 28.212 5.695 -24.599 1.00 78.19 182 ASP A O 1
ATOM 1376 N N . THR A 1 183 ? 27.342 5.357 -26.642 1.00 78.81 183 THR A N 1
ATOM 1377 C CA . THR A 1 183 ? 28.492 4.619 -27.172 1.00 78.81 183 THR A CA 1
ATOM 1378 C C . THR A 1 183 ? 29.094 5.320 -28.385 1.00 78.81 183 THR A C 1
ATOM 1380 O O . THR A 1 183 ? 28.482 5.409 -29.447 1.00 78.81 183 THR A O 1
ATOM 1383 N N . GLN A 1 184 ? 30.363 5.731 -28.283 1.00 78.38 184 GLN A N 1
ATOM 1384 C CA . GLN A 1 184 ? 31.113 6.212 -29.446 1.00 78.38 184 GLN A CA 1
ATOM 1385 C C . GLN A 1 184 ? 31.162 5.124 -30.535 1.00 78.38 184 GLN A C 1
ATOM 1387 O O . GLN A 1 184 ? 31.526 3.979 -30.258 1.00 78.38 184 GLN A O 1
ATOM 1392 N N . ASN A 1 185 ? 30.838 5.503 -31.775 1.00 87.81 185 ASN A N 1
ATOM 1393 C CA . ASN A 1 185 ? 30.714 4.604 -32.933 1.00 87.81 185 ASN A CA 1
ATOM 1394 C C . ASN A 1 185 ? 29.601 3.550 -32.783 1.00 87.81 185 ASN A C 1
ATOM 1396 O O . ASN A 1 185 ? 29.660 2.500 -33.428 1.00 87.81 185 ASN A O 1
ATOM 1400 N N . GLY A 1 186 ? 28.626 3.794 -31.906 1.00 92.06 186 GLY A N 1
ATOM 1401 C CA . GLY A 1 186 ? 27.468 2.936 -31.716 1.00 92.06 186 GLY A CA 1
ATOM 1402 C C . GLY A 1 186 ? 26.266 3.373 -32.553 1.00 92.06 186 GLY A C 1
ATOM 1403 O O . GLY A 1 186 ? 26.077 4.560 -32.826 1.00 92.06 186 GLY A O 1
ATOM 1404 N N . ILE A 1 187 ? 25.438 2.403 -32.933 1.00 95.00 187 ILE A N 1
ATOM 1405 C CA . ILE A 1 187 ? 24.111 2.617 -33.516 1.00 95.00 187 ILE A CA 1
ATOM 1406 C C . ILE A 1 187 ? 23.067 1.786 -32.768 1.00 95.00 187 ILE A C 1
ATOM 1408 O O . ILE A 1 187 ? 23.387 0.745 -32.187 1.00 95.00 187 ILE A O 1
ATOM 1412 N N . ILE A 1 188 ? 21.813 2.219 -32.839 1.00 96.19 188 ILE A N 1
ATOM 1413 C CA . ILE A 1 188 ? 20.646 1.522 -32.303 1.00 96.19 188 ILE A CA 1
ATOM 1414 C C . ILE A 1 188 ? 19.771 1.115 -33.483 1.00 96.19 188 ILE A C 1
ATOM 1416 O O . ILE A 1 188 ? 19.271 1.969 -34.207 1.00 96.19 188 ILE A O 1
ATOM 1420 N N . VAL A 1 189 ? 19.581 -0.187 -33.679 1.00 96.81 189 VAL A N 1
ATOM 1421 C CA . VAL A 1 189 ? 18.681 -0.732 -34.699 1.00 96.81 189 VAL A CA 1
ATOM 1422 C C . VAL A 1 189 ? 17.370 -1.117 -34.021 1.00 96.81 189 VAL A C 1
ATOM 1424 O O . VAL A 1 189 ? 17.348 -2.031 -33.195 1.00 96.81 189 VAL A O 1
ATOM 1427 N N . THR A 1 190 ? 16.281 -0.430 -34.359 1.00 96.00 190 THR A N 1
ATOM 1428 C CA . THR A 1 190 ? 14.954 -0.668 -33.771 1.00 96.00 190 THR A CA 1
ATOM 1429 C C . THR A 1 190 ? 14.112 -1.542 -34.697 1.00 96.00 190 THR A C 1
ATOM 1431 O O . THR A 1 190 ? 14.106 -1.330 -35.909 1.00 96.00 190 THR A O 1
ATOM 1434 N N . PHE A 1 191 ? 13.384 -2.512 -34.142 1.00 95.31 191 PHE A N 1
ATOM 1435 C CA . PHE A 1 191 ? 12.480 -3.406 -34.873 1.00 95.31 191 PHE A CA 1
ATOM 1436 C C . PHE A 1 191 ? 11.023 -3.233 -34.431 1.00 95.31 191 PHE A C 1
ATOM 1438 O O . PHE A 1 191 ? 10.736 -2.727 -33.350 1.00 95.31 191 PHE A O 1
ATOM 1445 N N . ASN A 1 192 ? 10.076 -3.705 -35.245 1.00 92.12 192 ASN A N 1
ATOM 1446 C CA . ASN A 1 192 ? 8.648 -3.620 -34.912 1.00 92.12 192 ASN A CA 1
ATOM 1447 C C . ASN A 1 192 ? 8.206 -4.615 -33.821 1.00 92.12 192 ASN A C 1
ATOM 1449 O O . ASN A 1 192 ? 7.128 -4.484 -33.251 1.00 92.12 192 ASN A O 1
ATOM 1453 N N . GLN A 1 193 ? 9.021 -5.632 -33.555 1.00 89.56 193 GLN A N 1
ATOM 1454 C CA . GLN A 1 193 ? 8.727 -6.705 -32.612 1.00 89.56 193 GLN A CA 1
ATOM 1455 C C . GLN A 1 193 ? 9.844 -6.811 -31.568 1.00 89.56 193 GLN A C 1
ATOM 1457 O O . GLN A 1 193 ? 10.998 -6.505 -31.890 1.00 89.56 193 GLN A O 1
ATOM 1462 N N . PRO A 1 194 ? 9.527 -7.240 -30.336 1.00 89.69 194 PRO A N 1
ATOM 1463 C CA . PRO A 1 194 ? 10.539 -7.481 -29.321 1.00 89.69 194 PRO A CA 1
ATOM 1464 C C . PRO A 1 194 ? 11.495 -8.592 -29.762 1.00 89.69 194 PRO A C 1
ATOM 1466 O O . PRO A 1 194 ? 11.098 -9.558 -30.418 1.00 89.69 194 PRO A O 1
ATOM 1469 N N . VAL A 1 195 ? 12.760 -8.454 -29.381 1.00 91.12 195 VAL A N 1
ATOM 1470 C CA . VAL A 1 195 ? 13.759 -9.503 -29.547 1.00 91.12 195 VAL A CA 1
ATOM 1471 C C . VAL A 1 195 ? 13.599 -10.470 -28.381 1.00 91.12 195 VAL A C 1
ATOM 1473 O O . VAL A 1 195 ? 13.837 -10.113 -27.229 1.00 91.12 195 VAL A O 1
ATOM 1476 N N . THR A 1 196 ? 13.136 -11.678 -28.676 1.00 91.38 196 THR A N 1
ATOM 1477 C CA . THR A 1 196 ? 12.888 -12.709 -27.663 1.00 91.38 196 THR A CA 1
ATOM 1478 C C . THR A 1 196 ? 14.192 -13.247 -27.064 1.00 91.38 196 THR A C 1
ATOM 1480 O O . THR A 1 196 ? 15.268 -13.014 -27.607 1.00 91.38 196 THR A O 1
ATOM 1483 N N . PRO A 1 197 ? 14.132 -14.012 -25.967 1.00 90.56 197 PRO A N 1
ATOM 1484 C CA . PRO A 1 197 ? 15.278 -14.779 -25.495 1.00 90.56 197 PRO A CA 1
ATOM 1485 C C . PRO A 1 197 ? 15.714 -15.855 -26.489 1.00 90.56 197 PRO A C 1
ATOM 1487 O O . PRO A 1 197 ? 14.886 -16.539 -27.094 1.00 90.56 197 PRO A O 1
ATOM 1490 N N . GLY A 1 198 ? 17.024 -16.070 -26.585 1.00 92.12 198 GLY A N 1
ATOM 1491 C CA . GLY A 1 198 ? 17.628 -17.094 -27.430 1.00 92.12 198 GLY A CA 1
ATOM 1492 C C . GLY A 1 198 ? 18.672 -16.555 -28.401 1.00 92.12 198 GLY A C 1
ATOM 1493 O O . GLY A 1 198 ? 19.158 -15.428 -28.278 1.00 92.12 198 GLY A O 1
ATOM 1494 N N . ALA A 1 199 ? 19.056 -17.413 -29.347 1.00 95.62 199 ALA A N 1
ATOM 1495 C CA . ALA A 1 199 ? 20.081 -17.113 -30.335 1.00 95.62 199 ALA A CA 1
ATOM 1496 C C . ALA A 1 199 ? 19.473 -16.364 -31.522 1.00 95.62 199 ALA A C 1
ATOM 1498 O O . ALA A 1 199 ? 18.581 -16.883 -32.192 1.00 95.62 199 ALA A O 1
ATOM 1499 N N . HIS A 1 200 ? 20.025 -15.190 -31.808 1.00 96.56 200 HIS A N 1
ATOM 1500 C CA . HIS A 1 200 ? 19.543 -14.278 -32.833 1.00 96.56 200 HIS A CA 1
ATOM 1501 C C . HIS A 1 200 ? 20.657 -13.837 -33.784 1.00 96.56 200 HIS A C 1
ATOM 1503 O O . HIS A 1 200 ? 21.858 -14.009 -33.536 1.00 96.56 200 HIS A O 1
ATOM 1509 N N . LYS A 1 201 ? 20.247 -13.263 -34.913 1.00 97.31 201 LYS A N 1
ATOM 1510 C CA . LYS A 1 201 ? 21.119 -12.747 -35.965 1.00 97.31 201 LYS A CA 1
ATOM 1511 C C . LYS A 1 201 ? 20.673 -11.357 -36.378 1.00 97.31 201 LYS A C 1
ATOM 1513 O O . LYS A 1 201 ? 19.533 -11.167 -36.781 1.00 97.31 201 LYS A O 1
ATOM 1518 N N . LEU A 1 202 ? 21.597 -10.406 -36.379 1.00 97.94 202 LEU A N 1
ATOM 1519 C CA . LEU A 1 202 ? 21.416 -9.138 -37.071 1.00 97.94 202 LEU A CA 1
ATOM 1520 C C . LEU A 1 202 ? 22.067 -9.251 -38.448 1.00 97.94 202 LEU A C 1
ATOM 1522 O O . LEU A 1 202 ? 23.292 -9.344 -38.559 1.00 97.94 202 LEU A O 1
ATOM 1526 N N . VAL A 1 203 ? 21.255 -9.265 -39.501 1.00 97.31 203 VAL A N 1
ATOM 1527 C CA . VAL A 1 203 ? 21.734 -9.315 -40.885 1.00 97.31 203 VAL A CA 1
ATOM 1528 C C . VAL A 1 203 ? 21.811 -7.901 -41.444 1.00 97.31 203 VAL A C 1
ATOM 1530 O O . VAL A 1 203 ? 20.796 -7.218 -41.550 1.00 97.31 203 VAL A O 1
ATOM 1533 N N . ILE A 1 204 ? 23.014 -7.488 -41.838 1.00 96.25 204 ILE A N 1
ATOM 1534 C CA . ILE A 1 204 ? 23.298 -6.202 -42.479 1.00 96.25 204 ILE A CA 1
ATOM 1535 C C . ILE A 1 204 ? 23.550 -6.480 -43.960 1.00 96.25 204 ILE A C 1
ATOM 1537 O O . ILE A 1 204 ? 24.503 -7.174 -44.317 1.00 96.25 204 ILE A O 1
ATOM 1541 N N . SER A 1 205 ? 22.680 -5.967 -44.826 1.00 94.44 205 SER A N 1
ATOM 1542 C CA . SER A 1 205 ? 22.678 -6.288 -46.256 1.00 94.44 205 SER A CA 1
ATOM 1543 C C . SER A 1 205 ? 22.558 -5.047 -47.134 1.00 94.44 205 SER A C 1
ATOM 1545 O O . SER A 1 205 ? 22.027 -4.020 -46.711 1.00 94.44 205 SER A O 1
ATOM 1547 N N . TYR A 1 206 ? 23.044 -5.169 -48.372 1.00 94.38 206 TYR A N 1
ATOM 1548 C CA . TYR A 1 206 ? 22.972 -4.119 -49.382 1.00 94.38 206 TYR A CA 1
ATOM 1549 C C . TYR A 1 206 ? 22.123 -4.567 -50.571 1.00 94.38 206 TYR A C 1
ATOM 1551 O O . TYR A 1 206 ? 22.296 -5.680 -51.069 1.00 94.38 206 TYR A O 1
ATOM 1559 N N . VAL A 1 207 ? 21.228 -3.701 -51.046 1.00 91.50 207 VAL A N 1
ATOM 1560 C CA . VAL A 1 207 ? 20.322 -3.984 -52.173 1.00 91.50 207 VAL A CA 1
ATOM 1561 C C . VAL A 1 207 ? 21.099 -4.112 -53.488 1.00 91.50 207 VAL A C 1
ATOM 1563 O O . VAL A 1 207 ? 20.796 -4.971 -54.314 1.00 91.50 207 VAL A O 1
ATOM 1566 N N . LYS A 1 208 ? 22.113 -3.265 -53.685 1.00 90.81 208 LYS A N 1
ATOM 1567 C CA . LYS A 1 208 ? 23.008 -3.239 -54.845 1.00 90.81 208 LYS A CA 1
ATOM 1568 C C . LYS A 1 208 ? 24.461 -3.264 -54.387 1.00 90.81 208 LYS A C 1
ATOM 1570 O O . LYS A 1 208 ? 24.847 -2.526 -53.481 1.00 90.81 208 LYS A O 1
ATOM 1575 N N . ALA A 1 209 ? 25.272 -4.075 -55.064 1.00 82.31 209 ALA A N 1
ATOM 1576 C CA . ALA A 1 209 ? 26.695 -4.233 -54.760 1.00 82.31 209 ALA A CA 1
ATOM 1577 C C . ALA A 1 209 ? 27.529 -2.966 -55.038 1.00 82.31 209 ALA A C 1
ATOM 1579 O O . ALA A 1 209 ? 28.578 -2.779 -54.428 1.00 82.31 209 ALA A O 1
ATOM 1580 N N . ASP A 1 210 ? 27.072 -2.104 -55.947 1.00 85.25 210 ASP A N 1
ATOM 1581 C CA . ASP A 1 210 ? 27.710 -0.843 -56.339 1.00 85.25 210 ASP A CA 1
ATOM 1582 C C . ASP A 1 210 ? 27.046 0.404 -55.723 1.00 85.25 210 ASP A C 1
ATOM 1584 O O . ASP A 1 210 ? 27.456 1.525 -56.021 1.00 85.25 210 ASP A O 1
ATOM 1588 N N . GLY A 1 211 ? 26.033 0.225 -54.868 1.00 89.31 211 GLY A N 1
ATOM 1589 C CA . GLY A 1 211 ? 25.353 1.324 -54.182 1.00 89.31 211 GLY A CA 1
ATOM 1590 C C . GLY A 1 211 ? 26.129 1.874 -52.980 1.00 89.31 211 GLY A C 1
ATOM 1591 O O . GLY A 1 211 ? 27.209 1.394 -52.634 1.00 89.31 211 GLY A O 1
ATOM 1592 N N . THR A 1 212 ? 25.555 2.881 -52.316 1.00 93.75 212 THR A N 1
ATOM 1593 C CA . THR A 1 212 ? 26.099 3.445 -51.071 1.00 93.75 212 THR A CA 1
ATOM 1594 C C . THR A 1 212 ? 26.131 2.378 -49.978 1.00 93.75 212 THR A C 1
ATOM 1596 O O . THR A 1 212 ? 25.134 1.697 -49.728 1.00 93.75 212 THR A O 1
ATOM 1599 N N . VAL A 1 213 ? 27.275 2.222 -49.321 1.00 95.56 213 VAL A N 1
ATOM 1600 C CA . VAL A 1 213 ? 27.485 1.257 -48.234 1.00 95.56 213 VAL A CA 1
ATOM 1601 C C . VAL A 1 213 ? 27.929 1.984 -46.972 1.00 95.56 213 VAL A C 1
ATOM 1603 O O . VAL A 1 213 ? 28.310 3.154 -47.035 1.00 95.56 213 VAL A O 1
ATOM 1606 N N . ILE A 1 214 ? 27.890 1.289 -45.835 1.00 96.06 214 ILE A N 1
ATOM 1607 C CA . ILE A 1 214 ? 28.521 1.787 -44.614 1.00 96.06 214 ILE A CA 1
ATOM 1608 C C . ILE A 1 214 ? 30.026 1.865 -44.873 1.00 96.06 214 ILE A C 1
ATOM 1610 O O . ILE A 1 214 ? 30.633 0.900 -45.347 1.00 96.06 214 ILE A O 1
ATOM 1614 N N . GLU A 1 215 ? 30.625 3.008 -44.576 1.00 94.50 215 GLU A N 1
ATOM 1615 C CA . GLU A 1 215 ? 32.054 3.247 -44.767 1.00 94.50 215 GLU A CA 1
ATOM 1616 C C . GLU A 1 215 ? 32.603 4.169 -43.683 1.00 94.50 215 GLU A C 1
ATOM 1618 O O . GLU A 1 215 ? 31.845 4.833 -42.975 1.00 94.50 215 GLU A O 1
ATOM 1623 N N . ASP A 1 216 ? 33.921 4.177 -43.518 1.00 92.19 216 ASP A N 1
ATOM 1624 C CA . ASP A 1 216 ? 34.600 5.122 -42.636 1.00 92.19 216 ASP A CA 1
ATOM 1625 C C . ASP A 1 216 ? 34.959 6.416 -43.380 1.00 92.19 216 ASP A C 1
ATOM 1627 O O . ASP A 1 216 ? 34.765 6.553 -44.590 1.00 92.19 216 ASP A O 1
ATOM 1631 N N . GLY A 1 217 ? 35.528 7.383 -42.658 1.00 88.38 217 GLY A N 1
ATOM 1632 C CA . GLY A 1 217 ? 35.967 8.651 -43.243 1.00 88.38 217 GLY A CA 1
ATOM 1633 C C . GLY A 1 217 ? 37.086 8.530 -44.290 1.00 88.38 217 GLY A C 1
ATOM 1634 O O . GLY A 1 217 ? 37.448 9.541 -44.888 1.00 88.38 217 GLY A O 1
ATOM 1635 N N . PHE A 1 218 ? 37.649 7.336 -44.510 1.00 90.19 218 PHE A N 1
ATOM 1636 C CA . PHE A 1 218 ? 38.705 7.039 -45.483 1.00 90.19 218 PHE A CA 1
ATOM 1637 C C . PHE A 1 218 ? 38.229 6.176 -46.661 1.00 90.19 218 PHE A C 1
ATOM 1639 O O . PHE A 1 218 ? 39.068 5.703 -47.438 1.00 90.19 218 PHE A O 1
ATOM 1646 N N . GLU A 1 219 ? 36.912 6.007 -46.809 1.00 90.56 219 GLU A N 1
ATOM 1647 C CA . GLU A 1 219 ? 36.266 5.218 -47.866 1.00 90.56 219 GLU A CA 1
ATOM 1648 C C . GLU A 1 219 ? 36.556 3.706 -47.764 1.00 90.56 219 GLU A C 1
ATOM 1650 O O . GLU A 1 219 ? 36.407 2.963 -48.742 1.00 90.56 219 GLU A O 1
ATOM 1655 N N . ASN A 1 220 ? 36.977 3.204 -46.593 1.00 93.31 220 ASN A N 1
ATOM 1656 C CA . ASN A 1 220 ? 37.002 1.761 -46.369 1.00 93.31 220 ASN A CA 1
ATOM 1657 C C . ASN A 1 220 ? 35.557 1.274 -46.238 1.00 93.31 220 ASN A C 1
ATOM 1659 O O . ASN A 1 220 ? 34.799 1.774 -45.414 1.00 93.31 220 ASN A O 1
ATOM 1663 N N . LYS A 1 221 ? 35.171 0.284 -47.043 1.00 94.81 221 LYS A N 1
ATOM 1664 C CA . LYS A 1 221 ? 33.788 -0.205 -47.112 1.00 94.81 221 LYS A CA 1
ATOM 1665 C C . LYS A 1 221 ? 33.541 -1.336 -46.119 1.00 94.81 221 LYS A C 1
ATOM 1667 O O . LYS A 1 221 ? 34.314 -2.293 -46.059 1.00 94.81 221 LYS A O 1
ATOM 1672 N N . PHE A 1 222 ? 32.430 -1.271 -45.393 1.00 95.94 222 PHE A N 1
ATOM 1673 C CA . PHE A 1 222 ? 31.952 -2.355 -44.542 1.00 95.94 222 PHE A CA 1
ATOM 1674 C C . PHE A 1 222 ? 31.152 -3.358 -45.376 1.00 95.94 222 PHE A C 1
ATOM 1676 O O . PHE A 1 222 ? 30.162 -3.004 -46.018 1.00 95.94 222 PHE A O 1
ATOM 1683 N N . ALA A 1 223 ? 31.584 -4.618 -45.396 1.00 94.38 223 ALA A N 1
ATOM 1684 C CA . ALA A 1 223 ? 30.919 -5.667 -46.162 1.00 94.38 223 ALA A CA 1
ATOM 1685 C C . ALA A 1 223 ? 29.565 -6.060 -45.544 1.00 94.38 223 ALA A C 1
ATOM 1687 O O . ALA A 1 223 ? 29.378 -5.971 -44.331 1.00 94.38 223 ALA A O 1
ATOM 1688 N N . ALA A 1 224 ? 28.638 -6.548 -46.376 1.00 94.50 224 ALA A N 1
ATOM 1689 C CA . ALA A 1 224 ? 27.413 -7.172 -45.882 1.00 94.50 224 ALA A CA 1
ATOM 1690 C C . ALA A 1 224 ? 27.782 -8.341 -44.959 1.00 94.50 224 ALA A C 1
ATOM 1692 O O . ALA A 1 224 ? 28.643 -9.156 -45.298 1.00 94.50 224 ALA A O 1
ATOM 1693 N N . THR A 1 225 ? 27.157 -8.409 -43.788 1.00 96.19 225 THR A N 1
ATOM 1694 C CA . THR A 1 225 ? 27.550 -9.351 -42.739 1.00 96.19 225 THR A CA 1
ATOM 1695 C C . THR A 1 225 ? 26.354 -9.815 -41.919 1.00 96.19 225 THR A C 1
ATOM 1697 O O . THR A 1 225 ? 25.259 -9.261 -41.991 1.00 96.19 225 THR A O 1
ATOM 1700 N N . THR A 1 226 ? 26.563 -10.862 -41.131 1.00 97.56 226 THR A N 1
ATOM 1701 C CA . THR A 1 226 ? 25.608 -11.341 -40.133 1.00 97.56 226 THR A CA 1
ATOM 1702 C C . THR A 1 226 ? 26.292 -11.360 -38.778 1.00 97.56 226 THR A C 1
ATOM 1704 O O . THR A 1 226 ? 27.282 -12.067 -38.594 1.00 97.56 226 THR A O 1
ATOM 1707 N N . LEU A 1 227 ? 25.757 -10.592 -37.833 1.00 97.94 227 LEU A N 1
ATOM 1708 C CA . LEU A 1 227 ? 26.224 -10.562 -36.454 1.00 97.94 227 LEU A CA 1
ATOM 1709 C C . LEU A 1 227 ? 25.358 -11.518 -35.637 1.00 97.94 227 LEU A C 1
ATOM 1711 O O . LEU A 1 227 ? 24.150 -11.320 -35.530 1.00 97.94 227 LEU A O 1
ATOM 1715 N N . ASN A 1 228 ? 25.960 -12.572 -35.091 1.00 97.19 228 ASN A N 1
ATOM 1716 C CA . ASN A 1 228 ? 25.259 -13.490 -34.194 1.00 97.19 228 ASN A CA 1
ATOM 1717 C C . ASN A 1 228 ? 25.306 -12.927 -32.773 1.00 97.19 228 ASN A C 1
ATOM 1719 O O . ASN A 1 228 ? 26.362 -12.475 -32.330 1.00 97.19 228 ASN A O 1
ATOM 1723 N N . PHE A 1 229 ? 24.190 -12.991 -32.058 1.00 97.00 229 PHE A N 1
ATOM 1724 C CA . PHE A 1 229 ? 24.100 -12.579 -30.663 1.00 97.00 229 PHE A CA 1
ATOM 1725 C C . PHE A 1 229 ? 23.109 -13.468 -29.911 1.00 97.00 229 PHE A C 1
ATOM 1727 O O . PHE A 1 229 ? 22.369 -14.243 -30.515 1.00 97.00 229 PHE A O 1
ATOM 1734 N N . ASN A 1 230 ? 23.130 -13.401 -28.584 1.00 93.00 230 ASN A N 1
ATOM 1735 C CA . ASN A 1 230 ? 22.247 -14.191 -27.738 1.00 93.00 230 ASN A CA 1
ATOM 1736 C C . ASN A 1 230 ? 21.570 -13.265 -26.731 1.00 93.00 230 ASN A C 1
ATOM 1738 O O . ASN A 1 230 ? 22.240 -12.427 -26.128 1.00 93.00 230 ASN A O 1
ATOM 1742 N N . VAL A 1 231 ? 20.266 -13.429 -26.550 1.00 91.38 231 VAL A N 1
ATOM 1743 C CA . VAL A 1 231 ? 19.482 -12.711 -25.545 1.00 91.38 231 VAL A CA 1
ATOM 1744 C C . VAL A 1 231 ? 19.181 -13.687 -24.417 1.00 91.38 231 VAL A C 1
ATOM 1746 O O . VAL A 1 231 ? 18.634 -14.766 -24.644 1.00 91.38 231 VAL A O 1
ATOM 1749 N N . SER A 1 232 ? 19.602 -13.352 -23.202 1.00 87.06 232 SER A N 1
ATOM 1750 C CA . SER A 1 232 ? 19.247 -14.121 -22.011 1.00 87.06 232 SER A CA 1
ATOM 1751 C C . SER A 1 232 ? 17.801 -13.843 -21.629 1.00 87.06 232 SER A C 1
ATOM 1753 O O . SER A 1 232 ? 17.389 -12.687 -21.666 1.00 87.06 232 SER A O 1
ATOM 1755 N N . ALA A 1 233 ? 17.075 -14.884 -21.221 1.00 86.69 233 ALA A N 1
ATOM 1756 C CA . ALA A 1 233 ? 15.747 -14.705 -20.655 1.00 86.69 233 ALA A CA 1
ATOM 1757 C C . ALA A 1 233 ? 15.833 -13.955 -19.325 1.00 86.69 233 ALA A C 1
ATOM 1759 O O . ALA A 1 233 ? 16.665 -14.311 -18.477 1.00 86.69 233 ALA A O 1
ATOM 1760 N N . ASP A 1 234 ? 14.973 -12.961 -19.144 1.00 86.06 234 ASP A N 1
ATOM 1761 C CA . ASP A 1 234 ? 14.816 -12.291 -17.861 1.00 86.06 234 ASP A CA 1
ATOM 1762 C C . ASP A 1 234 ? 13.795 -13.047 -17.015 1.00 86.06 234 ASP A C 1
ATOM 1764 O O . ASP A 1 234 ? 12.639 -13.197 -17.393 1.00 86.06 234 ASP A O 1
ATOM 1768 N N . ASN A 1 235 ? 14.245 -13.559 -15.873 1.00 89.06 235 ASN A N 1
ATOM 1769 C CA . ASN A 1 235 ? 13.414 -14.328 -14.946 1.00 89.06 235 ASN A CA 1
ATOM 1770 C C . ASN A 1 235 ? 13.400 -13.694 -13.548 1.00 89.06 235 ASN A C 1
ATOM 1772 O O . ASN A 1 235 ? 13.091 -14.369 -12.561 1.00 89.06 235 ASN A O 1
ATOM 1776 N N . VAL A 1 236 ? 13.829 -12.435 -13.430 1.00 91.06 236 VAL A N 1
ATOM 1777 C CA . VAL A 1 236 ? 13.862 -11.721 -12.157 1.00 91.06 236 VAL A CA 1
ATOM 1778 C C . VAL A 1 236 ? 12.584 -10.908 -12.044 1.00 91.06 236 VAL A C 1
ATOM 1780 O O . VAL A 1 236 ? 12.346 -9.999 -12.819 1.00 91.06 236 VAL A O 1
ATOM 1783 N N . ALA A 1 237 ? 11.744 -11.244 -11.067 1.00 92.00 237 ALA A N 1
ATOM 1784 C CA . ALA A 1 237 ? 10.557 -10.451 -10.781 1.00 92.00 237 ALA A CA 1
ATOM 1785 C C . ALA A 1 237 ? 10.924 -9.110 -10.119 1.00 92.00 237 ALA A C 1
ATOM 1787 O O . ALA A 1 237 ? 11.847 -9.067 -9.292 1.00 92.00 237 ALA A O 1
ATOM 1788 N N . PRO A 1 238 ? 10.143 -8.045 -10.373 1.00 95.19 238 PRO A N 1
ATOM 1789 C CA . PRO A 1 238 ? 10.361 -6.755 -9.742 1.00 95.19 238 PRO A CA 1
ATOM 1790 C C . PRO A 1 238 ? 10.114 -6.823 -8.230 1.00 95.19 238 PRO A C 1
ATOM 1792 O O . PRO A 1 238 ? 9.269 -7.568 -7.729 1.00 95.19 238 PRO A O 1
ATOM 1795 N N . THR A 1 239 ? 10.821 -5.972 -7.491 1.00 95.50 239 THR A N 1
ATOM 1796 C CA . THR A 1 239 ? 10.638 -5.748 -6.049 1.00 95.50 239 THR A CA 1
ATOM 1797 C C . THR A 1 239 ? 10.233 -4.302 -5.792 1.00 95.50 239 THR A C 1
ATOM 1799 O O . THR A 1 239 ? 10.470 -3.434 -6.634 1.00 95.50 239 THR A O 1
ATOM 1802 N N . ALA A 1 240 ? 9.620 -4.028 -4.637 1.00 96.56 240 ALA A N 1
ATOM 1803 C CA . ALA A 1 240 ? 9.127 -2.698 -4.293 1.00 96.56 240 ALA A CA 1
ATOM 1804 C C . ALA A 1 240 ? 9.517 -2.274 -2.872 1.00 96.56 240 ALA A C 1
ATOM 1806 O O . ALA A 1 240 ? 9.547 -3.084 -1.945 1.00 96.56 240 ALA A O 1
ATOM 1807 N N . THR A 1 241 ? 9.754 -0.977 -2.697 1.00 96.31 241 THR A N 1
ATOM 1808 C CA . THR A 1 241 ? 9.817 -0.305 -1.395 1.00 96.31 241 THR A CA 1
ATOM 1809 C C . THR A 1 241 ? 8.809 0.837 -1.360 1.00 96.31 241 THR A C 1
ATOM 1811 O O . THR A 1 241 ? 8.412 1.347 -2.405 1.00 96.31 241 THR A O 1
ATOM 1814 N N . ALA A 1 242 ? 8.370 1.241 -0.168 1.00 95.38 242 ALA A N 1
ATOM 1815 C CA . ALA A 1 242 ? 7.402 2.318 -0.008 1.00 95.38 242 ALA A CA 1
ATOM 1816 C C . ALA A 1 242 ? 7.826 3.279 1.105 1.00 95.38 242 ALA A C 1
ATOM 1818 O O . ALA A 1 242 ? 8.449 2.877 2.088 1.00 95.38 242 ALA A O 1
ATOM 1819 N N . SER A 1 243 ? 7.498 4.556 0.942 1.00 93.62 243 SER A N 1
ATOM 1820 C CA . SER A 1 243 ? 7.795 5.610 1.913 1.00 93.62 243 SER A CA 1
ATOM 1821 C C . SER A 1 243 ? 6.715 6.688 1.886 1.00 93.62 243 SER A C 1
ATOM 1823 O O . SER A 1 243 ? 6.027 6.851 0.882 1.00 93.62 243 SER A O 1
ATOM 1825 N N . PHE A 1 244 ? 6.544 7.424 2.985 1.00 92.50 244 PHE A N 1
ATOM 1826 C CA . PHE A 1 244 ? 5.615 8.551 3.040 1.00 92.50 244 PHE A CA 1
ATOM 1827 C C . PHE A 1 244 ? 6.354 9.875 2.866 1.00 92.50 244 PHE A C 1
ATOM 1829 O O . PHE A 1 244 ? 7.300 10.173 3.598 1.00 92.50 244 PHE A O 1
ATOM 1836 N N . ASN A 1 245 ? 5.893 10.693 1.926 1.00 87.75 245 ASN A N 1
ATOM 1837 C CA . ASN A 1 245 ? 6.392 12.038 1.711 1.00 87.75 245 ASN A CA 1
ATOM 1838 C C . ASN A 1 245 ? 5.498 13.040 2.456 1.00 87.75 245 ASN A C 1
ATOM 1840 O O . ASN A 1 245 ? 4.389 13.354 2.023 1.00 87.75 245 ASN A O 1
ATOM 1844 N N . LYS A 1 246 ? 5.997 13.557 3.585 1.00 79.38 246 LYS A N 1
ATOM 1845 C CA . LYS A 1 246 ? 5.253 14.485 4.453 1.00 79.38 246 LYS A CA 1
ATOM 1846 C C . LYS A 1 246 ? 4.978 15.842 3.801 1.00 79.38 246 LYS A C 1
ATOM 1848 O O . LYS A 1 246 ? 4.003 16.489 4.163 1.00 79.38 246 LYS A O 1
ATOM 1853 N N . GLU A 1 247 ? 5.806 16.275 2.851 1.00 80.75 247 GLU A N 1
ATOM 1854 C CA . GLU A 1 247 ? 5.620 17.567 2.178 1.00 80.75 247 GLU A CA 1
ATOM 1855 C C . GLU A 1 247 ? 4.434 17.532 1.213 1.00 80.75 247 GLU A C 1
ATOM 1857 O O . GLU A 1 247 ? 3.707 18.513 1.078 1.00 80.75 247 GLU A O 1
ATOM 1862 N N . THR A 1 248 ? 4.226 16.390 0.553 1.00 86.56 248 THR A N 1
ATOM 1863 C CA . THR A 1 248 ? 3.170 16.221 -0.452 1.00 86.56 248 THR A CA 1
ATOM 1864 C C . THR A 1 248 ? 1.951 15.465 0.072 1.00 86.56 248 THR A C 1
ATOM 1866 O O . THR A 1 248 ? 0.904 15.492 -0.575 1.00 86.56 248 THR A O 1
ATOM 1869 N N . GLY A 1 249 ? 2.070 14.786 1.219 1.00 88.06 249 GLY A N 1
ATOM 1870 C CA . GLY A 1 249 ? 1.0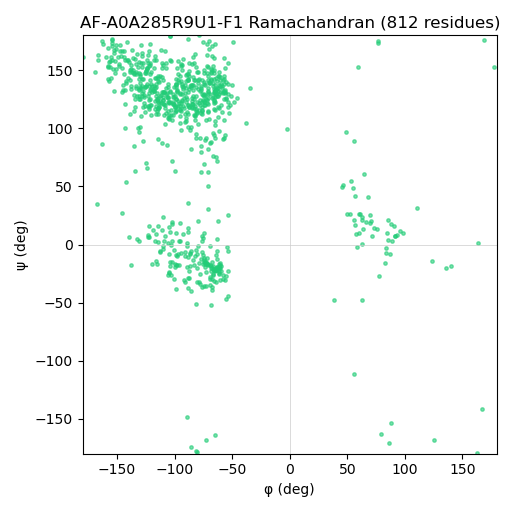34 13.912 1.774 1.00 88.06 249 GLY A CA 1
ATOM 1871 C C . GLY A 1 249 ? 0.833 12.619 0.976 1.00 88.06 249 GLY A C 1
ATOM 1872 O O . GLY A 1 249 ? -0.236 12.015 1.049 1.00 88.06 249 GLY A O 1
ATOM 1873 N N . ARG A 1 250 ? 1.826 12.213 0.174 1.00 94.81 250 ARG A N 1
ATOM 1874 C CA . ARG A 1 250 ? 1.737 11.080 -0.763 1.00 94.81 250 ARG A CA 1
ATOM 1875 C C . ARG A 1 250 ? 2.598 9.912 -0.313 1.00 94.81 250 ARG A C 1
ATOM 1877 O O . ARG A 1 250 ? 3.612 10.090 0.360 1.00 94.81 250 ARG A O 1
ATOM 1884 N N . ILE A 1 251 ? 2.213 8.713 -0.732 1.00 97.12 251 ILE A N 1
ATOM 1885 C CA . ILE A 1 251 ? 3.033 7.510 -0.576 1.00 97.12 251 ILE A CA 1
ATOM 1886 C C . ILE A 1 251 ? 3.853 7.332 -1.854 1.00 97.12 251 ILE A C 1
ATOM 1888 O O . ILE A 1 251 ? 3.284 7.264 -2.938 1.00 97.12 251 ILE A O 1
ATOM 1892 N N . GLU A 1 252 ? 5.173 7.246 -1.738 1.00 96.50 252 GLU A N 1
ATOM 1893 C CA . GLU A 1 252 ? 6.076 6.954 -2.850 1.00 96.50 252 GLU A CA 1
ATOM 1894 C C . GLU A 1 252 ? 6.447 5.471 -2.835 1.00 96.50 252 GLU A C 1
ATOM 1896 O O . GLU A 1 252 ? 7.109 5.006 -1.904 1.00 96.50 252 GLU A O 1
ATOM 1901 N N . VAL A 1 253 ? 6.032 4.741 -3.870 1.00 97.56 253 VAL A N 1
ATOM 1902 C CA . VAL A 1 253 ? 6.383 3.338 -4.110 1.00 97.56 253 VAL A CA 1
ATOM 1903 C C . VAL A 1 253 ? 7.467 3.286 -5.178 1.00 97.56 253 VAL A C 1
ATOM 1905 O O . VAL A 1 253 ? 7.263 3.765 -6.292 1.00 97.56 253 VAL A O 1
ATOM 1908 N N . LYS A 1 254 ? 8.628 2.721 -4.850 1.00 96.44 254 LYS A N 1
ATOM 1909 C CA . LYS A 1 254 ? 9.764 2.584 -5.762 1.00 96.44 254 LYS A CA 1
ATOM 1910 C C . LYS A 1 254 ? 9.961 1.123 -6.140 1.00 96.44 254 LYS A C 1
ATOM 1912 O O . LYS A 1 254 ? 10.176 0.294 -5.259 1.00 96.44 254 LYS A O 1
ATOM 1917 N N . PHE A 1 255 ? 9.965 0.840 -7.437 1.00 97.00 255 PHE A N 1
ATOM 1918 C CA . PHE A 1 255 ? 10.250 -0.485 -7.980 1.00 97.00 255 PHE A CA 1
ATOM 1919 C C . PHE A 1 255 ? 11.735 -0.642 -8.339 1.00 97.00 255 PHE A C 1
ATOM 1921 O O . PHE A 1 255 ? 12.436 0.344 -8.593 1.00 97.00 255 PHE A O 1
ATOM 1928 N N . SER A 1 256 ? 12.230 -1.884 -8.346 1.00 95.00 256 SER A N 1
ATOM 1929 C CA . SER A 1 256 ? 13.602 -2.211 -8.772 1.00 95.00 256 SER A CA 1
ATOM 1930 C C . SER A 1 256 ? 13.843 -2.006 -10.268 1.00 95.00 256 SER A C 1
ATOM 1932 O O . SER A 1 256 ? 14.989 -1.850 -10.683 1.00 95.00 256 SER A O 1
ATOM 1934 N N . GLU A 1 257 ? 12.775 -1.971 -11.061 1.00 92.44 257 GLU A N 1
ATOM 1935 C CA . GLU A 1 257 ? 12.788 -1.833 -12.515 1.00 92.44 257 GLU A CA 1
ATOM 1936 C C . GLU A 1 257 ? 11.481 -1.210 -13.023 1.00 92.44 257 GLU A C 1
ATOM 1938 O O . GLU A 1 257 ? 10.570 -0.926 -12.241 1.00 92.44 257 GLU A O 1
ATOM 1943 N N . LYS A 1 258 ? 11.403 -0.945 -14.333 1.00 93.38 258 LYS A N 1
ATOM 1944 C CA . LYS A 1 258 ? 10.200 -0.375 -14.945 1.00 93.38 258 LYS A CA 1
ATOM 1945 C C . LYS A 1 258 ? 9.095 -1.423 -14.976 1.00 93.38 258 LYS A C 1
ATOM 1947 O O . LYS A 1 258 ? 9.311 -2.529 -15.463 1.00 93.38 258 LYS A O 1
ATOM 1952 N N . VAL A 1 259 ? 7.913 -1.030 -14.521 1.00 95.31 259 VAL A N 1
ATOM 1953 C CA . VAL A 1 259 ? 6.749 -1.910 -14.400 1.00 95.31 259 VAL A CA 1
ATOM 1954 C C . VAL A 1 259 ? 5.517 -1.325 -15.086 1.00 95.31 259 VAL A C 1
ATOM 1956 O O . VAL A 1 259 ? 5.407 -0.105 -15.225 1.00 95.31 259 VAL A O 1
ATOM 1959 N N . ASP A 1 260 ? 4.588 -2.200 -15.458 1.00 95.00 260 ASP A N 1
ATOM 1960 C CA . ASP A 1 260 ? 3.234 -1.885 -15.914 1.00 95.00 260 ASP A CA 1
ATOM 1961 C C . ASP A 1 260 ? 2.199 -2.261 -14.834 1.00 95.00 260 ASP A C 1
ATOM 1963 O O . ASP A 1 260 ? 2.430 -3.148 -14.011 1.00 95.00 260 ASP A O 1
ATOM 1967 N N . GLY A 1 261 ? 1.057 -1.560 -14.799 1.00 95.69 261 GLY A N 1
ATOM 1968 C CA . GLY A 1 261 ? -0.046 -1.792 -13.847 1.00 95.69 261 GLY A CA 1
ATOM 1969 C C . GLY A 1 261 ? 0.108 -1.123 -12.472 1.00 95.69 261 GLY A C 1
ATOM 1970 O O . GLY A 1 261 ? -0.829 -1.112 -11.666 1.00 95.69 261 GLY A O 1
ATOM 1971 N N . ALA A 1 262 ? 1.264 -0.517 -12.191 1.00 96.88 262 ALA A N 1
ATOM 1972 C CA . ALA A 1 262 ? 1.539 0.202 -10.944 1.00 96.88 262 ALA A CA 1
ATOM 1973 C C . ALA A 1 262 ? 0.842 1.579 -10.838 1.00 96.88 262 ALA A C 1
ATOM 1975 O O . ALA A 1 262 ? 0.792 2.163 -9.756 1.00 96.88 262 ALA A O 1
ATOM 1976 N N . ASP A 1 263 ? 0.276 2.087 -11.930 1.00 96.00 263 ASP A N 1
ATOM 1977 C CA . ASP A 1 263 ? -0.529 3.311 -12.038 1.00 96.00 263 ASP A CA 1
ATOM 1978 C C . ASP A 1 263 ? -2.033 3.082 -11.783 1.00 96.00 263 ASP A C 1
ATOM 1980 O O . ASP A 1 263 ? -2.859 3.969 -11.992 1.00 96.00 263 ASP A O 1
ATOM 1984 N N . SER A 1 264 ? -2.411 1.905 -11.281 1.00 96.81 264 SER A N 1
ATOM 1985 C CA . SER A 1 264 ? -3.784 1.599 -10.878 1.00 96.81 264 SER A CA 1
ATOM 1986 C C . SER A 1 264 ? -3.919 1.532 -9.361 1.00 96.81 264 SER A C 1
ATOM 1988 O O . SER A 1 264 ? -3.205 0.783 -8.697 1.00 96.81 264 SER A O 1
ATOM 1990 N N . THR A 1 265 ? -4.899 2.238 -8.789 1.00 96.56 265 THR A N 1
ATOM 1991 C CA . THR A 1 265 ? -5.229 2.106 -7.356 1.00 96.56 265 THR A CA 1
ATOM 1992 C C . THR A 1 265 ? -5.685 0.691 -6.997 1.00 96.56 265 THR A C 1
ATOM 1994 O O . THR A 1 265 ? -5.496 0.257 -5.864 1.00 96.56 265 THR A O 1
ATOM 1997 N N . ALA A 1 266 ? -6.217 -0.072 -7.961 1.00 96.38 266 ALA A N 1
ATOM 1998 C CA . ALA A 1 266 ? -6.647 -1.452 -7.755 1.00 96.38 266 ALA A CA 1
ATOM 1999 C C . ALA A 1 266 ? -5.487 -2.405 -7.418 1.00 96.38 266 ALA A C 1
ATOM 2001 O O . ALA A 1 266 ? -5.731 -3.439 -6.787 1.00 96.38 266 ALA A O 1
ATOM 2002 N N . SER A 1 267 ? -4.255 -2.049 -7.797 1.00 97.81 267 SER A N 1
ATOM 2003 C CA . SER A 1 267 ? -3.022 -2.799 -7.514 1.00 97.81 267 SER A CA 1
ATOM 2004 C C . SER A 1 267 ? -2.596 -2.723 -6.046 1.00 97.81 267 SER A C 1
ATOM 2006 O O . SER A 1 267 ? -1.744 -3.499 -5.614 1.00 97.81 267 SER A O 1
ATOM 2008 N N . TYR A 1 268 ? -3.215 -1.832 -5.267 1.00 98.19 268 TYR A N 1
ATOM 2009 C CA . TYR A 1 268 ? -2.849 -1.554 -3.887 1.00 98.19 268 TYR A CA 1
ATOM 2010 C C . TYR A 1 268 ? -4.030 -1.743 -2.930 1.00 98.19 268 TYR A C 1
ATOM 2012 O O . TYR A 1 268 ? -5.205 -1.703 -3.306 1.00 98.19 268 TYR A O 1
ATOM 2020 N N . GLU A 1 269 ? -3.703 -1.947 -1.663 1.00 97.75 269 GLU A N 1
ATOM 2021 C CA . GLU A 1 269 ? -4.623 -1.888 -0.536 1.00 97.75 269 GLU A CA 1
ATOM 2022 C C . GLU A 1 269 ? -3.878 -1.276 0.650 1.00 97.75 269 GLU A C 1
ATOM 2024 O O . GLU A 1 269 ? -2.826 -1.768 1.054 1.00 97.75 269 GLU A O 1
ATOM 2029 N N . LEU A 1 270 ? -4.391 -0.159 1.159 1.00 97.88 270 LEU A N 1
ATOM 2030 C CA . LEU A 1 270 ? -3.821 0.550 2.297 1.00 97.88 270 LEU A CA 1
ATOM 2031 C C . LEU A 1 270 ? -4.714 0.304 3.512 1.00 97.88 270 LEU A C 1
ATOM 2033 O O . LEU A 1 270 ? -5.917 0.553 3.444 1.00 97.88 270 LEU A O 1
ATOM 2037 N N . THR A 1 271 ? -4.136 -0.149 4.619 1.00 94.06 271 THR A N 1
ATOM 2038 C CA . THR A 1 271 ? -4.845 -0.320 5.893 1.00 94.06 271 THR A CA 1
ATOM 2039 C C . THR A 1 271 ? -4.138 0.434 7.008 1.00 94.06 271 THR A C 1
ATOM 2041 O O . THR A 1 271 ? -2.912 0.568 7.000 1.00 94.06 271 THR A O 1
ATOM 2044 N N . ASP A 1 272 ? -4.897 0.930 7.979 1.00 87.88 272 ASP A N 1
ATOM 2045 C CA . ASP A 1 272 ? -4.337 1.507 9.201 1.00 87.88 272 ASP A CA 1
ATOM 2046 C C . ASP A 1 272 ? -3.928 0.426 10.221 1.00 87.88 272 ASP A C 1
ATOM 2048 O O . ASP A 1 272 ? -4.034 -0.778 9.967 1.00 87.88 272 ASP A O 1
ATOM 2052 N N . ALA A 1 273 ? -3.439 0.854 11.387 1.00 80.62 273 ALA A N 1
ATOM 2053 C CA . ALA A 1 273 ? -2.983 -0.039 12.451 1.00 80.62 273 ALA A CA 1
ATOM 2054 C C . ALA A 1 273 ? -4.088 -0.937 13.047 1.00 80.62 273 ALA A C 1
ATOM 2056 O O . ALA A 1 273 ? -3.766 -1.944 13.677 1.00 80.62 273 ALA A O 1
ATOM 2057 N N . SER A 1 274 ? -5.369 -0.592 12.862 1.00 77.38 274 SER A N 1
ATOM 2058 C CA . SER A 1 274 ? -6.511 -1.416 13.285 1.00 77.38 274 SER A CA 1
ATOM 2059 C C . SER A 1 274 ? -6.920 -2.454 12.235 1.00 77.38 274 SER A C 1
ATOM 2061 O O . SER A 1 274 ? -7.760 -3.307 12.510 1.00 77.38 274 SER A O 1
ATOM 2063 N N . GLY A 1 275 ? -6.322 -2.399 11.039 1.00 79.19 275 GLY A N 1
ATOM 2064 C CA . GLY A 1 275 ? -6.717 -3.203 9.885 1.00 79.19 275 GLY A CA 1
ATOM 2065 C C . GLY A 1 275 ? -7.851 -2.583 9.067 1.00 79.19 275 GLY A C 1
ATOM 2066 O O . GLY A 1 275 ? -8.293 -3.193 8.096 1.00 79.19 275 GLY A O 1
ATOM 2067 N N . ALA A 1 276 ? -8.313 -1.376 9.410 1.00 82.88 276 ALA A N 1
ATOM 2068 C CA . ALA A 1 276 ? -9.341 -0.692 8.638 1.00 82.88 276 ALA A CA 1
ATOM 2069 C C . ALA A 1 276 ? -8.764 -0.142 7.326 1.00 82.88 276 ALA A C 1
ATOM 2071 O O . ALA A 1 276 ? -7.660 0.409 7.281 1.00 82.88 276 ALA A O 1
ATOM 2072 N N . LYS A 1 277 ? -9.527 -0.294 6.239 1.00 91.75 277 LYS A N 1
ATOM 2073 C CA . LYS A 1 277 ? -9.130 0.133 4.895 1.00 91.75 277 LYS A CA 1
ATOM 2074 C C . LYS A 1 277 ? -9.108 1.660 4.779 1.00 91.75 277 LYS A C 1
ATOM 2076 O O . LYS A 1 277 ? -10.017 2.350 5.237 1.00 91.75 277 LYS A O 1
ATOM 2081 N N . VAL A 1 278 ? -8.092 2.181 4.098 1.00 94.81 278 VAL A N 1
ATOM 2082 C CA . VAL A 1 278 ? -7.969 3.585 3.701 1.00 94.81 278 VAL A CA 1
ATOM 2083 C C . VAL A 1 278 ? -8.013 3.676 2.181 1.00 94.81 278 VAL A C 1
ATOM 2085 O O . VAL A 1 278 ? -7.199 3.069 1.487 1.00 94.81 278 VAL A O 1
ATOM 2088 N N . GLU A 1 279 ? -8.967 4.440 1.652 1.00 96.00 279 GLU A N 1
ATOM 2089 C CA . GLU A 1 279 ? -9.119 4.604 0.205 1.00 96.00 279 GLU A CA 1
ATOM 2090 C C . GLU A 1 279 ? -7.959 5.401 -0.418 1.00 96.00 279 GLU A C 1
ATOM 2092 O O . GLU A 1 279 ? -7.396 6.314 0.196 1.00 96.00 279 GLU A O 1
ATOM 2097 N N . LEU A 1 280 ? -7.616 5.057 -1.663 1.00 97.75 280 LEU A N 1
ATOM 2098 C CA . LEU A 1 280 ? -6.635 5.760 -2.492 1.00 97.75 280 LEU A CA 1
ATOM 2099 C C . LEU A 1 280 ? -7.362 6.480 -3.631 1.00 97.75 280 LEU A C 1
ATOM 2101 O O . LEU A 1 280 ? -8.055 5.850 -4.426 1.00 97.75 280 LEU A O 1
ATOM 2105 N N . ASN A 1 281 ? -7.154 7.790 -3.746 1.00 96.75 281 ASN A N 1
ATOM 2106 C CA . ASN A 1 281 ? -7.736 8.617 -4.801 1.00 96.75 281 ASN A CA 1
ATOM 2107 C C . ASN A 1 281 ? -7.047 8.403 -6.155 1.00 96.75 281 ASN A C 1
ATOM 2109 O O . ASN A 1 281 ? -7.692 8.480 -7.198 1.00 96.75 281 ASN A O 1
ATOM 2113 N N . SER A 1 282 ? -5.730 8.171 -6.159 1.00 96.88 282 SER A N 1
ATOM 2114 C CA . SER A 1 282 ? -4.961 7.978 -7.391 1.00 96.88 282 SER A CA 1
ATOM 2115 C C . SER A 1 282 ? -3.664 7.206 -7.159 1.00 96.88 282 SER A C 1
ATOM 2117 O O . SER A 1 282 ? -3.108 7.226 -6.059 1.00 96.88 282 SER A O 1
ATOM 2119 N N . ALA A 1 283 ? -3.163 6.596 -8.231 1.00 97.81 283 ALA A N 1
ATOM 2120 C CA . ALA A 1 283 ? -1.814 6.061 -8.361 1.00 97.81 283 ALA A CA 1
ATOM 2121 C C . ALA A 1 283 ? -1.236 6.596 -9.677 1.00 97.81 283 ALA A C 1
ATOM 2123 O O . ALA A 1 283 ? -1.877 6.478 -10.715 1.00 97.81 283 ALA A O 1
ATOM 2124 N N . THR A 1 284 ? -0.078 7.249 -9.648 1.00 96.69 284 THR A N 1
ATOM 2125 C CA . THR A 1 284 ? 0.503 7.874 -10.850 1.00 96.69 284 THR A CA 1
ATOM 2126 C C . THR A 1 284 ? 2.014 7.766 -10.847 1.00 96.69 284 THR A C 1
ATOM 2128 O O . THR A 1 284 ? 2.629 7.880 -9.791 1.00 96.69 284 THR A O 1
ATOM 2131 N N . VAL A 1 285 ? 2.635 7.627 -12.018 1.00 95.56 285 VAL A N 1
ATOM 2132 C CA . VAL A 1 285 ? 4.097 7.702 -12.119 1.00 95.56 285 VAL A CA 1
ATOM 2133 C C . VAL A 1 285 ? 4.590 9.086 -11.678 1.00 95.56 285 VAL A C 1
ATOM 2135 O O . VAL A 1 285 ? 4.035 10.118 -12.064 1.00 95.56 285 VAL A O 1
ATOM 2138 N N . LYS A 1 286 ? 5.638 9.123 -10.857 1.00 92.69 286 LYS A N 1
ATOM 2139 C CA . LYS A 1 286 ? 6.249 10.369 -10.396 1.00 92.69 286 LYS A CA 1
ATOM 2140 C C . LYS A 1 286 ? 6.982 11.030 -11.558 1.00 92.69 286 LYS A C 1
ATOM 2142 O O . LYS A 1 286 ? 7.811 10.396 -12.218 1.00 92.69 286 LYS A O 1
ATOM 2147 N N . ALA A 1 287 ? 6.720 12.312 -11.791 1.00 86.94 287 ALA A N 1
ATOM 2148 C CA . ALA A 1 287 ? 7.429 13.069 -12.817 1.00 86.94 287 ALA A CA 1
ATOM 2149 C C . ALA A 1 287 ? 8.948 13.047 -12.562 1.00 86.94 287 ALA A C 1
ATOM 2151 O O . ALA A 1 287 ? 9.398 13.136 -11.420 1.00 86.94 287 ALA A O 1
ATOM 2152 N N . ASN A 1 288 ? 9.741 12.947 -13.634 1.00 84.88 288 ASN A N 1
ATOM 2153 C CA . ASN A 1 288 ? 11.211 12.945 -13.585 1.00 84.88 288 ASN A CA 1
ATOM 2154 C C . ASN A 1 288 ? 11.839 11.787 -12.772 1.00 84.88 288 ASN A C 1
ATOM 2156 O O . ASN A 1 288 ? 12.951 11.926 -12.272 1.00 84.88 288 ASN A O 1
ATOM 2160 N N . SER A 1 289 ? 11.152 10.644 -12.634 1.00 79.38 289 SER A N 1
ATOM 2161 C CA . SER A 1 289 ? 11.604 9.506 -11.806 1.00 79.38 289 SER A CA 1
ATOM 2162 C C . SER A 1 289 ? 12.156 8.298 -12.579 1.00 79.38 289 SER A C 1
ATOM 2164 O O . SER A 1 289 ? 12.249 7.200 -12.028 1.00 79.38 289 SER A O 1
ATOM 2166 N N . SER A 1 290 ? 12.481 8.459 -13.865 1.00 83.12 290 SER A N 1
ATOM 2167 C CA . SER A 1 290 ? 12.834 7.343 -14.764 1.00 83.12 290 SER A CA 1
ATOM 2168 C C . SER A 1 290 ? 11.763 6.239 -14.847 1.00 83.12 290 SER A C 1
ATOM 2170 O O . SER A 1 290 ? 12.079 5.118 -15.237 1.00 83.12 290 SER A O 1
ATOM 2172 N N . GLU A 1 291 ? 10.511 6.555 -14.488 1.00 87.94 291 GLU A N 1
ATOM 2173 C CA . GLU A 1 291 ? 9.373 5.621 -14.405 1.00 87.94 291 GLU A CA 1
ATOM 2174 C C . GLU A 1 291 ? 9.538 4.493 -13.368 1.00 87.94 291 GLU A C 1
ATOM 2176 O O . GLU A 1 291 ? 8.904 3.447 -13.475 1.00 87.94 291 GLU A O 1
ATOM 2181 N N . LEU A 1 292 ? 10.383 4.696 -12.352 1.00 93.62 292 LEU A N 1
ATOM 2182 C CA . LEU A 1 292 ? 10.605 3.716 -11.279 1.00 93.62 292 LEU A CA 1
ATOM 2183 C C . LEU A 1 292 ? 9.824 4.029 -10.001 1.00 93.62 292 LEU A C 1
ATOM 2185 O O . LEU A 1 292 ? 9.717 3.173 -9.125 1.00 93.62 292 LEU A O 1
ATOM 2189 N N . VAL A 1 293 ? 9.326 5.260 -9.857 1.00 96.69 293 VAL A N 1
ATOM 2190 C CA . VAL A 1 293 ? 8.641 5.719 -8.644 1.00 96.69 293 VAL A CA 1
ATOM 2191 C C . VAL A 1 293 ? 7.208 6.096 -8.978 1.00 96.69 293 VAL A C 1
ATOM 2193 O O . VAL A 1 293 ? 6.965 6.850 -9.918 1.00 96.69 293 VAL A O 1
ATOM 2196 N N . TYR A 1 294 ? 6.272 5.602 -8.177 1.00 97.50 294 TYR A N 1
ATOM 2197 C CA . TYR A 1 294 ? 4.844 5.861 -8.280 1.00 97.50 294 TYR A CA 1
ATOM 2198 C C . TYR A 1 294 ? 4.356 6.562 -7.015 1.00 97.50 294 TYR A C 1
ATOM 2200 O O . TYR A 1 294 ? 4.730 6.198 -5.903 1.00 97.50 294 TYR A O 1
ATOM 2208 N N . GLU A 1 295 ? 3.527 7.582 -7.189 1.00 97.62 295 GLU A N 1
ATOM 2209 C CA . GLU A 1 295 ? 2.893 8.331 -6.112 1.00 97.62 295 GLU A CA 1
ATOM 2210 C C . GLU A 1 295 ? 1.448 7.872 -5.934 1.00 97.62 295 GLU A C 1
ATOM 2212 O O . GLU A 1 295 ? 0.626 7.993 -6.847 1.00 97.62 295 GLU A O 1
ATOM 2217 N N . LEU A 1 296 ? 1.130 7.388 -4.736 1.00 98.12 296 LEU A N 1
ATOM 2218 C CA . LEU A 1 296 ? -0.231 7.091 -4.312 1.00 98.12 296 LEU A CA 1
ATOM 2219 C C . LEU A 1 296 ? -0.760 8.263 -3.487 1.00 98.12 296 LEU A C 1
ATOM 2221 O O . LEU A 1 296 ? -0.079 8.749 -2.580 1.00 98.12 296 LEU A O 1
ATOM 2225 N N . THR A 1 297 ? -1.978 8.708 -3.790 1.00 97.38 297 THR A N 1
ATOM 2226 C CA . THR A 1 297 ? -2.653 9.785 -3.052 1.00 97.38 297 THR A CA 1
ATOM 2227 C C . THR A 1 297 ? -3.753 9.188 -2.176 1.00 97.38 297 THR A C 1
ATOM 2229 O O . THR A 1 297 ? -4.766 8.745 -2.721 1.00 97.38 297 THR A O 1
ATOM 2232 N N . PRO A 1 298 ? -3.594 9.160 -0.843 1.00 96.06 298 PRO A N 1
ATOM 2233 C CA . PRO A 1 298 ? -4.642 8.707 0.069 1.00 96.06 298 PRO A CA 1
ATOM 2234 C C . PRO A 1 298 ? -5.859 9.643 0.074 1.00 96.06 298 PRO A C 1
ATOM 2236 O O . PRO A 1 298 ? -5.738 10.838 -0.195 1.00 96.06 298 PRO A O 1
ATOM 2239 N N . ALA A 1 299 ? -7.036 9.112 0.409 1.00 93.19 299 ALA A N 1
ATOM 2240 C CA . ALA A 1 299 ? -8.281 9.881 0.503 1.00 93.19 299 ALA A CA 1
ATOM 2241 C C . ALA A 1 299 ? -8.369 10.784 1.747 1.00 93.19 299 ALA A C 1
ATOM 2243 O O . ALA A 1 299 ? -9.201 11.688 1.797 1.00 93.19 299 ALA A O 1
ATOM 2244 N N . LYS A 1 300 ? -7.504 10.555 2.740 1.00 88.56 300 LYS A N 1
ATOM 2245 C CA . LYS A 1 300 ? -7.395 11.339 3.976 1.00 88.56 300 LYS A CA 1
ATOM 2246 C C . LYS A 1 300 ? -5.933 11.607 4.319 1.00 88.56 300 LYS A C 1
ATOM 2248 O O . LYS A 1 300 ? -5.048 10.879 3.873 1.00 88.56 300 LYS A O 1
ATOM 2253 N N . THR A 1 301 ? -5.687 12.607 5.158 1.00 87.50 301 THR A N 1
ATOM 2254 C CA . THR A 1 301 ? -4.372 12.802 5.779 1.00 87.50 301 THR A CA 1
ATOM 2255 C C . THR A 1 301 ? -4.000 11.563 6.594 1.00 87.50 301 THR A C 1
ATOM 2257 O O . THR A 1 301 ? -4.835 11.024 7.322 1.00 87.50 301 THR A O 1
ATOM 2260 N N . LEU A 1 302 ? -2.760 11.098 6.443 1.00 87.06 302 LEU A N 1
ATOM 2261 C CA . LEU A 1 302 ? -2.243 9.942 7.168 1.00 87.06 302 LEU A CA 1
ATOM 2262 C C . LEU A 1 302 ? -1.416 10.397 8.370 1.00 87.06 302 LEU A C 1
ATOM 2264 O O . LEU A 1 302 ? -0.590 11.297 8.243 1.00 87.06 302 LEU A O 1
ATOM 2268 N N . GLU A 1 303 ? -1.604 9.725 9.502 1.00 82.88 303 GLU A N 1
ATOM 2269 C CA . GLU A 1 303 ? -0.800 9.842 10.726 1.00 82.88 303 GLU A CA 1
ATOM 2270 C C . GLU A 1 303 ? -0.664 8.448 11.359 1.00 82.88 303 GLU A C 1
ATOM 2272 O O . GLU A 1 303 ? -1.617 7.662 11.321 1.00 82.88 303 GLU A O 1
ATOM 2277 N N . GLY A 1 304 ? 0.514 8.111 11.897 1.00 80.00 304 GLY A N 1
ATOM 2278 C CA . GLY A 1 304 ? 0.780 6.815 12.529 1.00 80.00 304 GLY A CA 1
ATOM 2279 C C . GLY A 1 304 ? 1.266 5.720 11.570 1.00 80.00 304 GLY A C 1
ATOM 2280 O O . GLY A 1 304 ? 1.900 5.990 10.552 1.00 80.00 304 GLY A O 1
ATOM 2281 N N . THR A 1 305 ? 1.020 4.454 11.913 1.00 85.06 305 THR A N 1
ATOM 2282 C CA . THR A 1 305 ? 1.512 3.297 11.143 1.00 85.06 305 THR A CA 1
ATOM 2283 C C . THR A 1 305 ? 0.432 2.741 10.221 1.00 85.06 305 THR A C 1
ATOM 2285 O O . THR A 1 305 ? -0.701 2.525 10.646 1.00 85.06 305 THR A O 1
ATOM 2288 N N . TYR A 1 306 ? 0.815 2.444 8.982 1.00 94.44 306 TYR A N 1
ATOM 2289 C CA . TYR A 1 306 ? -0.033 1.842 7.959 1.00 94.44 306 TYR A CA 1
ATOM 2290 C C . TYR A 1 306 ? 0.630 0.609 7.352 1.00 94.44 306 TYR A C 1
ATOM 2292 O O . TYR A 1 306 ? 1.847 0.421 7.433 1.00 94.44 306 TYR A O 1
ATOM 2300 N N . SER A 1 307 ? -0.183 -0.212 6.701 1.00 95.69 307 SER A N 1
ATOM 2301 C CA . SER A 1 307 ? 0.261 -1.325 5.878 1.00 95.69 307 SER A CA 1
ATOM 2302 C C . SER A 1 307 ? -0.171 -1.087 4.438 1.00 95.69 307 SER A C 1
ATOM 2304 O O . SER A 1 307 ? -1.352 -0.876 4.174 1.00 95.69 307 SER A O 1
ATOM 2306 N N . LEU A 1 308 ? 0.785 -1.089 3.510 1.00 97.94 308 LEU A N 1
ATOM 2307 C CA . LEU A 1 308 ? 0.523 -1.027 2.078 1.00 97.94 308 LEU A CA 1
ATOM 2308 C C . LEU A 1 308 ? 0.739 -2.413 1.479 1.00 97.94 308 LEU A C 1
ATOM 2310 O O . LEU A 1 308 ? 1.872 -2.874 1.334 1.00 97.94 308 LEU A O 1
ATOM 2314 N N . LYS A 1 309 ? -0.354 -3.062 1.103 1.00 98.06 309 LYS A N 1
ATOM 2315 C CA . LYS A 1 309 ? -0.350 -4.321 0.374 1.00 98.06 309 LYS A CA 1
ATOM 2316 C C . LYS A 1 309 ? -0.339 -4.048 -1.127 1.00 98.06 309 LYS A C 1
ATOM 2318 O O . LYS A 1 309 ? -1.209 -3.350 -1.644 1.00 98.06 309 LYS A O 1
ATOM 2323 N N . ILE A 1 310 ? 0.634 -4.619 -1.825 1.00 97.56 310 ILE A N 1
ATOM 2324 C CA . ILE A 1 310 ? 0.701 -4.666 -3.285 1.00 97.56 310 ILE A CA 1
ATOM 2325 C C . ILE A 1 310 ? 0.181 -6.038 -3.710 1.00 97.56 310 ILE A C 1
ATOM 2327 O O . ILE A 1 310 ? 0.723 -7.064 -3.295 1.00 97.56 310 ILE A O 1
ATOM 2331 N N . LYS A 1 311 ? -0.903 -6.061 -4.486 1.00 95.19 311 LYS A N 1
ATOM 2332 C CA . LYS A 1 311 ? -1.627 -7.294 -4.823 1.00 95.19 311 LYS A CA 1
ATOM 2333 C C . LYS A 1 311 ? -0.879 -8.103 -5.881 1.00 95.19 311 LYS A C 1
ATOM 2335 O O . LYS A 1 311 ? -0.337 -7.534 -6.829 1.00 95.19 311 LYS A O 1
ATOM 2340 N N . ALA A 1 312 ? -0.903 -9.429 -5.739 1.00 88.31 312 ALA A N 1
ATOM 2341 C CA . ALA A 1 312 ? -0.338 -10.342 -6.733 1.00 88.31 312 ALA A CA 1
ATOM 2342 C C . ALA A 1 312 ? -0.939 -10.121 -8.129 1.00 88.31 312 ALA A C 1
ATOM 2344 O O . ALA A 1 312 ? -2.094 -9.714 -8.271 1.00 88.31 312 ALA A O 1
ATOM 2345 N N . ASP A 1 313 ? -0.148 -10.433 -9.159 1.00 85.81 313 ASP A N 1
ATOM 2346 C CA . ASP A 1 313 ? -0.571 -10.491 -10.566 1.00 85.81 313 ASP A CA 1
ATOM 2347 C C . ASP A 1 313 ? -1.114 -9.173 -11.158 1.00 85.81 313 ASP A C 1
ATOM 2349 O O . ASP A 1 313 ? -1.655 -9.173 -12.265 1.00 85.81 313 ASP A O 1
ATOM 2353 N N . LYS A 1 314 ? -0.991 -8.042 -10.450 1.00 93.62 314 LYS A N 1
ATOM 2354 C CA . LYS A 1 314 ? -1.414 -6.717 -10.940 1.00 93.62 314 LYS A CA 1
ATOM 2355 C C . LYS A 1 314 ? -0.282 -5.880 -11.515 1.00 93.62 314 LYS A C 1
ATOM 2357 O O . LYS A 1 314 ? -0.560 -4.917 -12.222 1.00 93.62 314 LYS A O 1
ATOM 2362 N N . ILE A 1 315 ? 0.960 -6.236 -11.199 1.00 96.62 315 ILE A N 1
ATOM 2363 C CA . ILE A 1 315 ? 2.155 -5.505 -11.610 1.00 96.62 315 ILE A CA 1
ATOM 2364 C C . ILE A 1 315 ? 3.128 -6.484 -12.262 1.00 96.62 315 ILE A C 1
ATOM 2366 O O . ILE A 1 315 ? 3.453 -7.522 -11.678 1.00 96.62 315 ILE A O 1
ATOM 2370 N N . THR A 1 316 ? 3.587 -6.138 -13.460 1.00 95.19 316 THR A N 1
ATOM 2371 C CA . THR A 1 316 ? 4.602 -6.876 -14.225 1.00 95.19 316 THR A CA 1
ATOM 2372 C C . THR A 1 316 ? 5.748 -5.953 -14.578 1.00 95.19 316 THR A C 1
ATOM 2374 O O . THR A 1 316 ? 5.527 -4.760 -14.779 1.00 95.19 316 THR A O 1
ATOM 2377 N N . ASP A 1 317 ? 6.964 -6.478 -14.686 1.00 93.12 317 ASP A N 1
ATOM 2378 C CA . ASP A 1 317 ? 8.029 -5.740 -15.365 1.00 93.12 317 ASP A CA 1
ATOM 2379 C C . ASP A 1 317 ? 7.712 -5.538 -16.866 1.00 93.12 317 ASP A C 1
ATOM 2381 O O . ASP A 1 317 ? 6.729 -6.063 -17.403 1.00 93.12 317 ASP A O 1
ATOM 2385 N N . ARG A 1 318 ? 8.551 -4.749 -17.544 1.00 87.62 318 ARG A N 1
ATOM 2386 C CA . ARG A 1 318 ? 8.479 -4.518 -18.998 1.00 87.62 318 ARG A CA 1
ATOM 2387 C C . ARG A 1 318 ? 9.407 -5.430 -19.812 1.00 87.62 318 ARG A C 1
ATOM 2389 O O . ARG A 1 318 ? 9.737 -5.094 -20.954 1.00 87.62 318 ARG A O 1
ATOM 2396 N N . SER A 1 319 ? 9.872 -6.540 -19.239 1.00 85.94 319 SER A N 1
ATOM 2397 C CA . SER A 1 319 ? 10.598 -7.564 -19.997 1.00 85.94 319 SER A CA 1
ATOM 2398 C C . SER A 1 319 ? 9.660 -8.249 -21.004 1.00 85.94 319 SER A C 1
ATOM 2400 O O . SER A 1 319 ? 8.444 -8.036 -21.000 1.00 85.94 319 SER A O 1
ATOM 2402 N N . VAL A 1 320 ? 10.213 -9.073 -21.898 1.00 82.50 320 VAL A N 1
ATOM 2403 C CA . VAL A 1 320 ? 9.392 -9.859 -22.837 1.00 82.50 320 VAL A CA 1
ATOM 2404 C C . VAL A 1 320 ? 8.581 -10.921 -22.081 1.00 82.50 320 VAL A C 1
ATOM 2406 O O . VAL A 1 320 ? 7.480 -11.281 -22.490 1.00 82.50 320 VAL A O 1
ATOM 2409 N N . GLU A 1 321 ? 9.122 -11.391 -20.966 1.00 86.69 321 GLU A N 1
ATOM 2410 C CA . GLU A 1 321 ? 8.600 -12.413 -20.073 1.00 86.69 321 GLU A CA 1
ATOM 2411 C C . GLU A 1 321 ? 7.542 -11.873 -19.112 1.00 86.69 321 GLU A C 1
ATOM 2413 O O . GLU A 1 321 ? 6.730 -12.653 -18.614 1.00 86.69 321 GLU A O 1
ATOM 2418 N N . GLN A 1 322 ? 7.518 -10.552 -18.899 1.00 90.06 322 GLN A N 1
ATOM 2419 C CA . GLN A 1 322 ? 6.558 -9.854 -18.045 1.00 90.06 322 GLN A CA 1
ATOM 2420 C C . GLN A 1 322 ? 6.514 -10.464 -16.638 1.00 90.06 322 GLN A C 1
ATOM 2422 O O . GLN A 1 322 ? 5.453 -10.894 -16.163 1.00 90.06 322 GLN A O 1
ATOM 2427 N N . ASN A 1 323 ? 7.670 -10.551 -15.968 1.00 92.38 323 ASN A N 1
ATOM 2428 C CA . ASN A 1 323 ? 7.745 -11.207 -14.667 1.00 92.38 323 ASN A CA 1
ATOM 2429 C C . ASN A 1 323 ? 6.838 -10.484 -13.669 1.00 92.38 323 ASN A C 1
ATOM 2431 O O . ASN A 1 323 ? 6.843 -9.257 -13.536 1.00 92.38 323 ASN A O 1
ATOM 2435 N N . LYS A 1 324 ? 6.023 -11.268 -12.964 1.00 95.00 324 LYS A N 1
ATOM 2436 C CA . LYS A 1 324 ? 4.991 -10.744 -12.073 1.00 95.00 324 LYS A CA 1
ATOM 2437 C C . LYS A 1 324 ? 5.551 -10.458 -10.693 1.00 95.00 324 LYS A C 1
ATOM 2439 O O . LYS A 1 324 ? 6.216 -11.307 -10.100 1.00 95.00 324 LYS A O 1
ATOM 2444 N N . LEU A 1 325 ? 5.188 -9.306 -10.141 1.00 94.50 325 LEU A N 1
ATOM 2445 C CA . LEU A 1 325 ? 5.453 -8.999 -8.744 1.00 94.50 325 LEU A CA 1
ATOM 2446 C C . LEU A 1 325 ? 4.619 -9.919 -7.839 1.00 94.50 325 LEU A C 1
ATOM 2448 O O . LEU A 1 325 ? 3.393 -10.003 -7.966 1.00 94.50 325 LEU A O 1
ATOM 2452 N N . ALA A 1 326 ? 5.286 -10.603 -6.911 1.00 91.75 326 ALA A N 1
ATOM 2453 C CA . ALA A 1 326 ? 4.619 -11.398 -5.887 1.00 91.75 326 ALA A CA 1
ATOM 2454 C C . ALA A 1 326 ? 3.918 -10.492 -4.866 1.00 91.75 326 ALA A C 1
ATOM 2456 O O . ALA A 1 326 ? 4.447 -9.439 -4.508 1.00 91.75 326 ALA A O 1
ATOM 2457 N N . GLU A 1 327 ? 2.764 -10.927 -4.349 1.00 96.44 327 GLU A N 1
ATOM 2458 C CA . GLU A 1 327 ? 2.057 -10.188 -3.300 1.00 96.44 327 GLU A CA 1
ATOM 2459 C C . GLU A 1 327 ? 3.003 -9.850 -2.145 1.00 96.44 327 GLU A C 1
ATOM 2461 O O . GLU A 1 327 ? 3.720 -10.705 -1.624 1.00 96.44 327 GLU A O 1
ATOM 2466 N N . THR A 1 328 ? 3.029 -8.575 -1.775 1.00 94.81 328 THR A N 1
ATOM 2467 C CA . THR A 1 328 ? 3.951 -8.054 -0.771 1.00 94.81 328 THR A CA 1
ATOM 2468 C C . THR A 1 328 ? 3.246 -7.014 0.075 1.00 94.81 328 THR A C 1
ATOM 2470 O O . THR A 1 328 ? 2.516 -6.167 -0.437 1.00 94.81 328 THR A O 1
ATOM 2473 N N . THR A 1 329 ? 3.507 -7.058 1.377 1.00 96.69 329 THR A N 1
ATOM 2474 C CA . THR A 1 329 ? 2.981 -6.105 2.349 1.00 96.69 329 THR A CA 1
ATOM 2475 C C . THR A 1 329 ? 4.132 -5.290 2.923 1.00 96.69 329 THR A C 1
ATOM 2477 O O . THR A 1 329 ? 5.071 -5.844 3.493 1.00 96.69 329 THR A O 1
ATOM 2480 N N . LEU A 1 330 ? 4.059 -3.971 2.764 1.00 95.44 330 LEU A N 1
ATOM 2481 C CA . LEU A 1 330 ? 5.076 -3.018 3.194 1.00 95.44 330 LEU A CA 1
ATOM 2482 C C . LEU A 1 330 ? 4.551 -2.191 4.369 1.00 95.44 330 LEU A C 1
ATOM 2484 O O . LEU A 1 330 ? 3.457 -1.631 4.307 1.00 95.44 330 LEU A O 1
ATOM 2488 N N . SER A 1 331 ? 5.342 -2.079 5.432 1.00 91.06 331 SER A N 1
ATOM 2489 C CA . SER A 1 331 ? 5.021 -1.198 6.557 1.00 91.06 331 SER A CA 1
ATOM 2490 C C . SER A 1 331 ? 5.343 0.253 6.208 1.00 91.06 331 SER A C 1
ATOM 2492 O O . SER A 1 331 ? 6.447 0.557 5.756 1.00 91.06 331 SER A O 1
ATOM 2494 N N . LEU A 1 332 ? 4.399 1.154 6.471 1.00 90.88 332 LEU A N 1
ATOM 2495 C CA . LEU A 1 332 ? 4.545 2.590 6.271 1.00 90.88 332 LEU A CA 1
ATOM 2496 C C . LEU A 1 332 ? 4.455 3.312 7.618 1.00 90.88 332 LEU A C 1
ATOM 2498 O O . LEU A 1 332 ? 3.399 3.341 8.245 1.00 90.88 332 LEU A O 1
ATOM 2502 N N . GLY A 1 333 ? 5.557 3.908 8.067 1.00 82.19 333 GLY A N 1
ATOM 2503 C CA . GLY A 1 333 ? 5.544 4.825 9.205 1.00 82.19 333 GLY A CA 1
ATOM 2504 C C . GLY A 1 333 ? 5.265 6.248 8.733 1.00 82.19 333 GLY A C 1
ATOM 2505 O O . GLY A 1 333 ? 6.043 6.796 7.952 1.00 82.19 333 GLY A O 1
ATOM 2506 N N . VAL A 1 334 ? 4.184 6.855 9.213 1.00 81.25 334 VAL A N 1
ATOM 2507 C CA . VAL A 1 334 ? 3.851 8.259 8.974 1.00 81.25 334 VAL A CA 1
ATOM 2508 C C . VAL A 1 334 ? 4.064 9.034 10.266 1.00 81.25 334 VAL A C 1
ATOM 2510 O O . VAL A 1 334 ? 3.431 8.756 11.282 1.00 81.25 334 VAL A O 1
ATOM 2513 N N . ALA A 1 335 ? 4.994 9.990 10.234 1.00 71.81 335 ALA A N 1
ATOM 2514 C CA . ALA A 1 335 ? 5.319 10.795 11.402 1.00 71.81 335 ALA A CA 1
ATOM 2515 C C . ALA A 1 335 ? 4.096 11.599 11.853 1.00 71.81 335 ALA A C 1
ATOM 2517 O O . ALA A 1 335 ? 3.624 12.464 11.110 1.00 71.81 335 ALA A O 1
ATOM 2518 N N . ASP A 1 336 ? 3.649 11.330 13.075 1.00 71.12 336 ASP A N 1
ATOM 2519 C CA . ASP A 1 336 ? 2.601 12.083 13.753 1.00 71.12 336 ASP A CA 1
ATOM 2520 C C . ASP A 1 336 ? 2.946 13.578 13.775 1.00 71.12 336 ASP A C 1
ATOM 2522 O O . ASP A 1 336 ? 4.079 13.958 14.092 1.00 71.12 336 ASP A O 1
ATOM 2526 N N . GLY A 1 337 ? 2.006 14.421 13.357 1.00 70.06 337 GLY A N 1
ATOM 2527 C CA . GLY A 1 337 ? 2.155 15.875 13.350 1.00 70.06 337 GLY A CA 1
ATOM 2528 C C . GLY A 1 337 ? 1.245 16.589 14.342 1.00 70.06 337 GLY A C 1
ATOM 2529 O O . GLY A 1 337 ? 1.359 17.811 14.475 1.00 70.06 337 GLY A O 1
ATOM 2530 N N . SER A 1 338 ? 0.350 15.862 15.005 1.00 78.50 338 SER A N 1
ATOM 2531 C CA . SER A 1 338 ? -0.602 16.427 15.948 1.00 78.50 338 SER A CA 1
ATOM 2532 C C . SER A 1 338 ? 0.092 16.680 17.284 1.00 78.50 338 SER A C 1
ATOM 2534 O O . SER A 1 338 ? 0.936 15.911 17.711 1.00 78.50 338 SER A O 1
ATOM 2536 N N . ALA A 1 339 ? -0.197 17.816 17.921 1.00 83.19 339 ALA A N 1
ATOM 2537 C CA . ALA A 1 339 ? 0.329 18.104 19.251 1.00 83.19 339 ALA A CA 1
ATOM 2538 C C . ALA A 1 339 ? -0.612 17.541 20.327 1.00 83.19 339 ALA A C 1
ATOM 2540 O O . ALA A 1 339 ? -1.830 17.739 20.212 1.00 83.19 339 ALA A O 1
ATOM 2541 N N . PRO A 1 340 ? -0.076 16.986 21.427 1.00 87.19 340 PRO A N 1
ATOM 2542 C CA . PRO A 1 340 ? -0.906 16.451 22.492 1.00 87.19 340 PRO A CA 1
ATOM 2543 C C . PRO A 1 340 ? -1.665 17.546 23.246 1.00 87.19 340 PRO A C 1
ATOM 2545 O O . PRO A 1 340 ? -1.209 18.687 23.387 1.00 87.19 340 PRO A O 1
ATOM 2548 N N . GLN A 1 341 ? -2.825 17.177 23.785 1.00 86.44 341 GLN A N 1
ATOM 2549 C CA . GLN A 1 341 ? -3.670 18.000 24.651 1.00 86.44 341 GLN A CA 1
ATOM 2550 C C . GLN A 1 341 ? -3.784 17.360 26.036 1.00 86.44 341 GLN A C 1
ATOM 2552 O O . GLN A 1 341 ? -3.884 16.138 26.146 1.00 86.44 341 GLN A O 1
ATOM 2557 N N . VAL A 1 342 ? -3.809 18.176 27.095 1.00 87.19 342 VAL A N 1
ATOM 2558 C CA . VAL A 1 342 ? -4.241 17.719 28.423 1.00 87.19 342 VAL A CA 1
ATOM 2559 C C . VAL A 1 342 ? -5.766 17.757 28.424 1.00 87.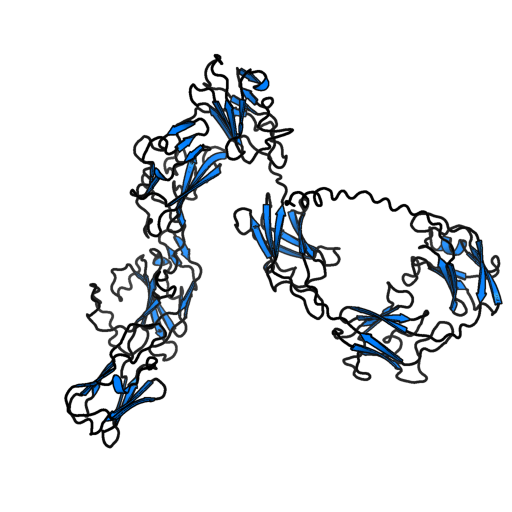19 342 VAL A C 1
ATOM 2561 O O . VAL A 1 342 ? -6.359 18.817 28.248 1.00 87.19 342 VAL A O 1
ATOM 2564 N N . LEU A 1 343 ? -6.398 16.597 28.573 1.00 82.81 343 LEU A N 1
ATOM 2565 C CA . LEU A 1 343 ? -7.858 16.467 28.530 1.00 82.81 343 LEU A CA 1
ATOM 2566 C C . LEU A 1 343 ? -8.503 16.854 29.860 1.00 82.81 343 LEU A C 1
ATOM 2568 O O . LEU A 1 343 ? -9.614 17.374 29.895 1.00 82.81 343 LEU A O 1
ATOM 2572 N N . GLY A 1 344 ? -7.802 16.597 30.962 1.00 81.75 344 GLY A N 1
ATOM 2573 C CA . GLY A 1 344 ? -8.303 16.870 32.297 1.00 81.75 344 GLY A CA 1
ATOM 2574 C C . GLY A 1 344 ? -7.438 16.251 33.383 1.00 81.75 344 GLY A C 1
ATOM 2575 O O . GLY A 1 344 ? -6.464 15.535 33.117 1.00 81.75 344 GLY A O 1
ATOM 2576 N N . ALA A 1 345 ? -7.816 16.540 34.624 1.00 84.12 345 ALA A N 1
ATOM 2577 C CA . ALA A 1 345 ? -7.219 15.948 35.802 1.00 84.12 345 ALA A CA 1
ATOM 2578 C C . ALA A 1 345 ? -8.311 15.486 36.769 1.00 84.12 345 ALA A C 1
ATOM 2580 O O . ALA A 1 345 ? -9.372 16.096 36.860 1.00 84.12 345 ALA A O 1
ATOM 2581 N N . VAL A 1 346 ? -8.038 14.416 37.506 1.00 81.62 346 VAL A N 1
ATOM 2582 C CA . VAL A 1 346 ? -8.941 13.863 38.521 1.00 81.62 346 VAL A CA 1
ATOM 2583 C C . VAL A 1 346 ? -8.143 13.651 39.799 1.00 81.62 346 VAL A C 1
ATOM 2585 O O . VAL A 1 346 ? -7.041 13.119 39.728 1.00 81.62 346 VAL A O 1
ATOM 2588 N N . TYR A 1 347 ? -8.647 14.050 40.964 1.00 83.00 347 TYR A N 1
ATOM 2589 C CA . TYR A 1 347 ? -7.989 13.831 42.255 1.00 83.00 347 TYR A CA 1
ATOM 2590 C C . TYR A 1 347 ? -8.747 12.817 43.117 1.00 83.00 347 TYR A C 1
ATOM 2592 O O . TYR A 1 347 ? -9.971 12.805 43.133 1.00 83.00 347 TYR A O 1
ATOM 2600 N N . GLY A 1 348 ? -8.038 11.993 43.891 1.00 79.62 348 GLY A N 1
ATOM 2601 C CA . GLY A 1 348 ? -8.671 10.962 44.720 1.00 79.62 348 GLY A CA 1
ATOM 2602 C C . GLY A 1 348 ? -7.710 9.916 45.284 1.00 79.62 348 GLY A C 1
ATOM 2603 O O . GLY A 1 348 ? -6.582 10.229 45.688 1.00 79.62 348 GLY A O 1
ATOM 2604 N N . GLY A 1 349 ? -8.172 8.662 45.321 1.00 73.69 349 GLY A N 1
ATOM 2605 C CA . GLY A 1 349 ? -7.485 7.524 45.938 1.00 73.69 349 GLY A CA 1
ATOM 2606 C C . GLY A 1 349 ? -7.568 7.506 47.471 1.00 73.69 349 GLY A C 1
ATOM 2607 O O . GLY A 1 349 ? -8.074 8.434 48.100 1.00 73.69 349 GLY A O 1
ATOM 2608 N N . ALA A 1 350 ? -7.044 6.445 48.098 1.00 65.94 350 ALA A N 1
ATOM 2609 C CA . ALA A 1 350 ? -7.014 6.328 49.559 1.00 65.94 350 ALA A CA 1
ATOM 2610 C C . ALA A 1 350 ? -6.358 7.578 50.187 1.00 65.94 350 ALA A C 1
ATOM 2612 O O . ALA A 1 350 ? -5.197 7.877 49.905 1.00 65.94 350 ALA A O 1
ATOM 2613 N N . SER A 1 351 ? -7.119 8.307 51.009 1.00 70.06 351 SER A N 1
ATOM 2614 C CA . SER A 1 351 ? -6.730 9.573 51.659 1.00 70.06 351 SER A CA 1
ATOM 2615 C C . SER A 1 351 ? -6.649 10.826 50.765 1.00 70.06 351 SER A C 1
ATOM 2617 O O . SER A 1 351 ? -6.114 11.831 51.229 1.00 70.06 351 SER A O 1
ATOM 2619 N N . ASN A 1 352 ? -7.184 10.817 49.533 1.00 74.38 352 ASN A N 1
ATOM 2620 C CA . ASN A 1 352 ? -7.166 11.960 48.596 1.00 74.38 352 ASN A CA 1
ATOM 2621 C C . ASN A 1 352 ? -5.751 12.508 48.334 1.00 74.38 352 ASN A C 1
ATOM 2623 O O . ASN A 1 352 ? -5.504 13.708 48.439 1.00 74.38 352 ASN A O 1
ATOM 2627 N N . GLN A 1 353 ? -4.800 11.621 48.032 1.00 81.44 353 GLN A N 1
ATOM 2628 C CA . GLN A 1 353 ? -3.380 11.962 47.832 1.00 81.44 353 GLN A CA 1
ATOM 2629 C C . GLN A 1 353 ? -2.878 11.695 46.411 1.00 81.44 353 GLN A C 1
ATOM 2631 O O . GLN A 1 353 ? -1.674 11.785 46.155 1.00 81.44 353 GLN A O 1
ATOM 2636 N N . LYS A 1 354 ? -3.777 11.370 45.479 1.00 85.94 354 LYS A N 1
ATOM 2637 C CA . LYS A 1 354 ? -3.417 11.098 44.090 1.00 85.94 354 LYS A CA 1
ATOM 2638 C C . LYS A 1 354 ? -4.110 12.048 43.122 1.00 85.94 354 LYS A C 1
ATOM 2640 O O . LYS A 1 354 ? -5.247 12.438 43.368 1.00 85.94 354 LYS A O 1
ATOM 2645 N N . ILE A 1 355 ? -3.437 12.358 42.015 1.00 86.25 355 ILE A N 1
ATOM 2646 C CA . ILE A 1 355 ? -4.009 13.045 40.850 1.00 86.25 355 ILE A CA 1
ATOM 2647 C C . ILE A 1 355 ? -3.725 12.210 39.603 1.00 86.25 355 ILE A C 1
ATOM 2649 O O . ILE A 1 355 ? -2.578 11.856 39.351 1.00 86.25 355 ILE A O 1
ATOM 2653 N N . LEU A 1 356 ? -4.749 11.919 38.814 1.00 87.50 356 LEU A N 1
ATOM 2654 C CA . LEU A 1 356 ? -4.648 11.370 37.470 1.00 87.50 356 LEU A CA 1
ATOM 2655 C C . LEU A 1 356 ? -4.670 12.530 36.474 1.00 87.50 356 LEU A C 1
ATOM 2657 O O . LEU A 1 356 ? -5.626 13.294 36.474 1.00 87.50 356 LEU A O 1
ATOM 2661 N N . VAL A 1 357 ? -3.658 12.647 35.620 1.00 88.31 357 VAL A N 1
ATOM 2662 C CA . VAL A 1 357 ? -3.645 13.584 34.483 1.00 88.31 357 VAL A CA 1
ATOM 2663 C C . VAL A 1 357 ? -3.830 12.779 33.204 1.00 88.31 357 VAL A C 1
ATOM 2665 O O . VAL A 1 357 ? -3.141 11.774 33.020 1.00 88.31 357 VAL A O 1
ATOM 2668 N N . GLN A 1 358 ? -4.755 13.200 32.343 1.00 87.31 358 GLN A N 1
ATOM 2669 C CA . GLN A 1 358 ? -5.120 12.497 31.110 1.00 87.31 358 GLN A CA 1
ATOM 2670 C C . GLN A 1 358 ? -4.724 13.314 29.876 1.00 87.31 358 GLN A C 1
ATOM 2672 O O . GLN A 1 358 ? -4.893 14.534 29.850 1.00 87.31 358 GLN A O 1
ATOM 2677 N N . PHE A 1 359 ? -4.220 12.633 28.849 1.00 88.31 359 PHE A N 1
ATOM 2678 C CA . PHE A 1 359 ? -3.744 13.225 27.600 1.00 88.31 359 PHE A CA 1
ATOM 2679 C C . PHE A 1 359 ? -4.502 12.662 26.389 1.00 88.31 359 PHE A C 1
ATOM 2681 O O . PHE A 1 359 ? -5.032 11.552 26.443 1.00 88.31 359 PHE A O 1
ATOM 2688 N N . SER A 1 360 ? -4.538 13.415 25.285 1.00 85.06 360 SER A N 1
ATOM 2689 C CA . SER A 1 360 ? -5.225 13.020 24.042 1.00 85.06 360 SER A CA 1
ATOM 2690 C C . SER A 1 360 ? -4.620 11.800 23.342 1.00 85.06 360 SER A C 1
ATOM 2692 O O . SER A 1 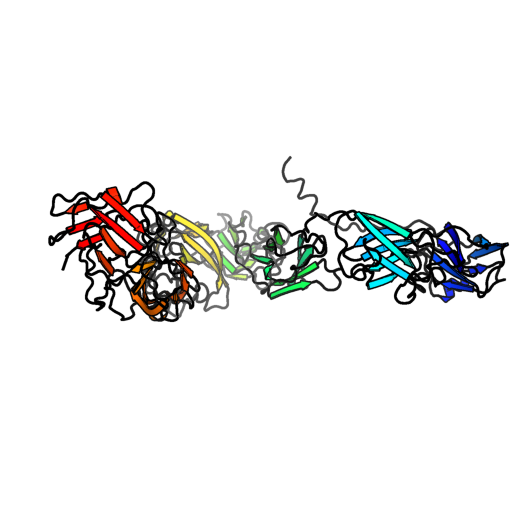360 ? -5.294 11.140 22.553 1.00 85.06 360 SER A O 1
ATOM 2694 N N . GLU A 1 361 ? -3.356 11.493 23.621 1.00 84.75 361 GLU A N 1
ATOM 2695 C CA . GLU A 1 361 ? -2.559 10.506 22.896 1.00 84.75 361 GLU A CA 1
ATOM 2696 C C . GLU A 1 361 ? -1.434 9.920 23.761 1.00 84.75 361 GLU A C 1
ATOM 2698 O O . GLU A 1 361 ? -1.273 10.278 24.929 1.00 84.75 361 GLU A O 1
ATOM 2703 N N . ALA A 1 362 ? -0.686 8.963 23.203 1.00 87.19 362 ALA A N 1
ATOM 2704 C CA . ALA A 1 362 ? 0.421 8.327 23.906 1.00 87.19 362 ALA A CA 1
ATOM 2705 C C . ALA A 1 362 ? 1.603 9.295 24.033 1.00 87.19 362 ALA A C 1
ATOM 2707 O O . ALA A 1 362 ? 2.136 9.806 23.049 1.00 87.19 362 ALA A O 1
ATOM 2708 N N . MET A 1 363 ? 2.043 9.510 25.266 1.00 90.50 363 MET A N 1
ATOM 2709 C CA . MET A 1 363 ? 2.997 10.557 25.594 1.00 90.50 363 MET A CA 1
ATOM 2710 C C . MET A 1 363 ? 4.432 10.044 25.680 1.00 90.50 363 MET A C 1
ATOM 2712 O O . MET A 1 363 ? 4.698 8.870 25.952 1.00 90.50 363 MET A O 1
ATOM 2716 N N . ARG A 1 364 ? 5.391 10.955 25.515 1.00 92.44 364 ARG A N 1
ATOM 2717 C CA . ARG A 1 364 ? 6.810 10.689 25.748 1.00 92.44 364 ARG A CA 1
ATOM 2718 C C . ARG A 1 364 ? 7.072 10.414 27.224 1.00 92.44 364 ARG A C 1
ATOM 2720 O O . ARG A 1 364 ? 6.707 11.205 28.084 1.00 92.44 364 ARG A O 1
ATOM 2727 N N . THR A 1 365 ? 7.790 9.337 27.525 1.00 94.44 365 THR A N 1
ATOM 2728 C CA . THR A 1 365 ? 8.060 8.897 28.910 1.00 94.44 365 THR A CA 1
ATOM 2729 C C . THR A 1 365 ? 9.516 9.075 29.346 1.00 94.44 365 THR A C 1
ATOM 2731 O O . THR A 1 365 ? 9.859 8.842 30.505 1.00 94.44 365 THR A O 1
ATOM 2734 N N . SER A 1 366 ? 10.390 9.565 28.465 1.00 91.31 366 SER A N 1
ATOM 2735 C CA . SER A 1 366 ? 11.796 9.853 28.775 1.00 91.31 366 SER A CA 1
ATOM 2736 C C . SER A 1 366 ? 12.326 11.038 27.970 1.00 91.31 366 SER A C 1
ATOM 2738 O O . SER A 1 366 ? 11.857 11.277 26.861 1.00 91.31 366 SER A O 1
ATOM 2740 N N . GLY A 1 367 ? 13.339 11.734 28.490 1.00 90.25 367 GLY A N 1
ATOM 2741 C CA . GLY A 1 367 ? 13.941 12.893 27.823 1.00 90.25 367 GLY A CA 1
ATOM 2742 C C . GLY A 1 367 ? 13.125 14.181 27.975 1.00 90.25 367 GLY A C 1
ATOM 2743 O O . GLY A 1 367 ? 12.276 14.292 28.860 1.00 90.25 367 GLY A O 1
ATOM 2744 N N . GLU A 1 368 ? 13.414 15.170 27.129 1.00 89.31 368 GLU A N 1
ATOM 2745 C CA . GLU A 1 368 ? 12.733 16.469 27.142 1.00 89.31 368 GLU A CA 1
ATOM 2746 C C . GLU A 1 368 ? 11.241 16.324 26.802 1.00 89.31 368 GLU A C 1
ATOM 2748 O O . GLU A 1 368 ? 10.871 15.642 25.841 1.00 89.31 368 GLU A O 1
ATOM 2753 N N . GLY A 1 369 ? 10.388 16.971 27.603 1.00 88.94 369 GLY A N 1
ATOM 2754 C CA . GLY A 1 369 ? 8.931 16.877 27.483 1.00 88.94 369 GLY A CA 1
ATOM 2755 C C . GLY A 1 369 ? 8.340 15.569 28.014 1.00 88.94 369 GLY A C 1
ATOM 2756 O O . GLY A 1 369 ? 7.181 15.278 27.730 1.00 88.94 369 GLY A O 1
ATOM 2757 N N . SER A 1 370 ? 9.109 14.771 28.765 1.00 94.56 370 SER A N 1
ATOM 2758 C CA . SER A 1 370 ? 8.601 13.539 29.370 1.00 94.56 370 SER A CA 1
ATOM 2759 C C . SER A 1 370 ? 7.492 13.813 30.382 1.00 94.56 370 SER A C 1
ATOM 2761 O O . SER A 1 370 ? 7.707 14.525 31.361 1.00 94.56 370 SER A O 1
ATOM 2763 N N . ILE A 1 371 ? 6.352 13.139 30.234 1.00 93.81 371 ILE A N 1
ATOM 2764 C CA . ILE A 1 371 ? 5.265 13.178 31.222 1.00 93.81 371 ILE A CA 1
ATOM 2765 C C . ILE A 1 371 ? 5.654 12.583 32.585 1.00 93.81 371 ILE A C 1
ATOM 2767 O O . ILE A 1 371 ? 4.906 12.740 33.542 1.00 93.81 371 ILE A O 1
ATOM 2771 N N . LEU A 1 372 ? 6.812 11.929 32.723 1.00 95.38 372 LEU A N 1
ATOM 2772 C CA . LEU A 1 372 ? 7.317 11.442 34.014 1.00 95.38 372 LEU A CA 1
ATOM 2773 C C . LEU A 1 372 ? 8.211 12.460 34.743 1.00 95.38 372 LEU A C 1
ATOM 2775 O O . LEU A 1 372 ? 8.603 12.222 35.890 1.00 95.38 372 LEU A O 1
ATOM 2779 N N . ASP A 1 373 ? 8.543 13.591 34.113 1.00 94.44 373 ASP A N 1
ATOM 2780 C CA . ASP A 1 373 ? 9.328 14.643 34.753 1.00 94.44 373 ASP A CA 1
ATOM 2781 C C . ASP A 1 373 ? 8.471 15.452 35.738 1.00 94.44 373 ASP A C 1
ATOM 2783 O O . ASP A 1 373 ? 7.597 16.231 35.362 1.00 94.44 373 ASP A O 1
ATOM 2787 N N . LYS A 1 374 ? 8.778 15.315 37.032 1.00 93.25 374 LYS A N 1
ATOM 2788 C CA . LYS A 1 374 ? 8.121 16.056 38.120 1.00 93.25 374 LYS A CA 1
ATOM 2789 C C . LYS A 1 374 ? 8.231 17.570 37.963 1.00 93.25 374 LYS A C 1
ATOM 2791 O O . LYS A 1 374 ? 7.405 18.287 38.517 1.00 93.25 374 LYS A O 1
ATOM 2796 N N . SER A 1 375 ? 9.260 18.070 37.279 1.00 92.19 375 SER A N 1
ATOM 2797 C CA . SER A 1 375 ? 9.440 19.507 37.071 1.00 92.19 375 SER A CA 1
ATOM 2798 C C . SER A 1 375 ? 8.330 20.115 36.204 1.00 92.19 375 SER A C 1
ATOM 2800 O O . SER A 1 375 ? 8.052 21.307 36.331 1.00 92.19 375 SER A O 1
ATOM 2802 N N . LEU A 1 376 ? 7.644 19.287 35.406 1.00 92.38 376 LEU A N 1
ATOM 2803 C CA . LEU A 1 376 ? 6.536 19.667 34.532 1.00 92.38 376 LEU A CA 1
ATOM 2804 C C . LEU A 1 376 ? 5.168 19.614 35.227 1.00 92.38 376 LEU A C 1
ATOM 2806 O O . LEU A 1 376 ? 4.155 19.634 34.545 1.00 92.38 376 LEU A O 1
ATOM 2810 N N . TYR A 1 377 ? 5.099 19.527 36.554 1.00 90.56 377 TYR A N 1
ATOM 2811 C CA . TYR A 1 377 ? 3.819 19.558 37.261 1.00 90.56 377 TYR A CA 1
ATOM 2812 C C . TYR A 1 377 ? 3.870 20.561 38.402 1.00 90.56 377 TYR A C 1
ATOM 2814 O O . TYR A 1 377 ? 4.730 20.487 39.284 1.00 90.56 377 TYR A O 1
ATOM 2822 N N . GLU A 1 378 ? 2.921 21.486 38.407 1.00 87.94 378 GLU A N 1
ATOM 2823 C CA . GLU A 1 378 ? 2.703 22.419 39.499 1.00 87.94 378 GLU A CA 1
ATOM 2824 C C . GLU A 1 378 ? 1.280 22.278 40.023 1.00 87.94 378 GLU A C 1
ATOM 2826 O O . GLU A 1 378 ? 0.299 22.366 39.289 1.00 87.94 378 GLU A O 1
ATOM 2831 N N . ILE A 1 379 ? 1.180 22.021 41.323 1.00 81.38 379 ILE A N 1
ATOM 2832 C CA . ILE A 1 379 ? -0.100 21.887 42.002 1.00 81.38 379 ILE A CA 1
ATOM 2833 C C . ILE A 1 379 ? -0.412 23.245 42.628 1.00 81.38 379 ILE A C 1
ATOM 2835 O O . ILE A 1 379 ? 0.359 23.750 43.452 1.00 81.38 379 ILE A O 1
ATOM 2839 N N . THR A 1 380 ? -1.547 23.840 42.258 1.00 76.06 380 THR A N 1
ATOM 2840 C CA . THR A 1 380 ? -1.968 25.139 42.800 1.00 76.06 380 THR A CA 1
ATOM 2841 C C . THR A 1 380 ? -2.026 25.092 44.331 1.00 76.06 380 THR A C 1
ATOM 2843 O O . THR A 1 380 ? -2.659 24.215 44.912 1.00 76.06 380 THR A O 1
ATOM 2846 N N . GLY A 1 381 ? -1.337 26.023 44.998 1.00 72.56 381 GLY A N 1
ATOM 2847 C CA . GLY A 1 381 ? -1.248 26.099 46.467 1.00 72.56 381 GLY A CA 1
ATOM 2848 C C . GLY A 1 381 ? -0.191 25.191 47.115 1.00 72.56 381 GLY A C 1
ATOM 2849 O O . GLY A 1 381 ? 0.202 25.438 48.252 1.00 72.56 381 GLY A O 1
ATOM 2850 N N . ALA A 1 382 ? 0.320 24.198 46.385 1.00 75.69 382 ALA A N 1
ATOM 2851 C CA . ALA A 1 382 ? 1.347 23.248 46.823 1.00 75.69 382 ALA A CA 1
ATOM 2852 C C . ALA A 1 382 ? 2.727 23.523 46.191 1.00 75.69 382 ALA A C 1
ATOM 2854 O O . ALA A 1 382 ? 3.765 23.210 46.781 1.00 75.69 382 ALA A O 1
ATOM 2855 N N . GLY A 1 383 ? 2.737 24.150 45.011 1.00 81.00 383 GLY A N 1
ATOM 2856 C CA . GLY A 1 383 ? 3.927 24.471 44.232 1.00 81.00 383 GLY A CA 1
ATOM 2857 C C . GLY A 1 383 ? 4.380 23.325 43.323 1.00 81.00 383 GLY A C 1
ATOM 2858 O O . GLY A 1 383 ? 3.681 22.332 43.117 1.00 81.00 383 GLY A O 1
ATOM 2859 N N . ASN A 1 384 ? 5.569 23.486 42.741 1.00 89.50 384 ASN A N 1
ATOM 2860 C CA . ASN A 1 384 ? 6.124 22.525 41.789 1.00 89.50 384 ASN A CA 1
ATOM 2861 C C . ASN A 1 384 ? 6.409 21.161 42.445 1.00 89.50 384 ASN A C 1
ATOM 2863 O O . ASN A 1 384 ? 7.079 21.086 43.480 1.00 89.50 384 ASN A O 1
ATOM 2867 N N . LEU A 1 385 ? 5.968 20.081 41.800 1.00 89.94 385 LEU A N 1
ATOM 2868 C CA . LEU A 1 385 ? 6.034 18.715 42.317 1.00 89.94 385 LEU A CA 1
ATOM 2869 C C . LEU A 1 385 ? 7.472 18.252 42.594 1.00 89.94 385 LEU A C 1
ATOM 2871 O O . LEU A 1 385 ? 7.704 17.491 43.533 1.00 89.94 385 LEU A O 1
ATOM 2875 N N . SER A 1 386 ? 8.463 18.752 41.844 1.00 91.94 386 SER A N 1
ATOM 2876 C CA . SER A 1 386 ? 9.884 18.444 42.081 1.00 91.94 386 SER A CA 1
ATOM 2877 C C . SER A 1 386 ? 10.397 18.905 43.455 1.00 91.94 386 SER A C 1
ATOM 2879 O O . SER A 1 386 ? 11.392 18.373 43.949 1.00 91.94 386 SER A O 1
ATOM 2881 N N . LYS A 1 387 ? 9.711 19.859 44.101 1.00 90.50 387 LYS A N 1
ATOM 2882 C CA . LYS A 1 387 ? 10.056 20.383 45.432 1.00 90.50 387 LYS A CA 1
ATOM 2883 C C . LYS A 1 387 ? 9.368 19.626 46.572 1.00 90.50 387 LYS A C 1
ATOM 2885 O O . LYS A 1 387 ? 9.729 19.823 47.731 1.00 90.50 387 LYS A O 1
ATOM 2890 N N . ILE A 1 388 ? 8.405 18.754 46.266 1.00 87.50 388 ILE A N 1
ATOM 2891 C CA . ILE A 1 388 ? 7.659 17.981 47.262 1.00 87.50 388 ILE A CA 1
ATOM 2892 C C . ILE A 1 388 ? 8.383 16.651 47.499 1.00 87.50 388 ILE A C 1
ATOM 2894 O O . ILE A 1 388 ? 8.356 15.730 46.678 1.00 87.50 388 ILE A O 1
ATOM 2898 N N . LYS A 1 389 ? 9.066 16.541 48.642 1.00 88.06 389 LYS A N 1
ATOM 2899 C CA . LYS A 1 389 ? 9.820 15.336 49.010 1.00 88.06 389 LYS A CA 1
ATOM 2900 C C . LYS A 1 389 ? 8.876 14.138 49.142 1.00 88.06 389 LYS A C 1
ATOM 2902 O O . LYS A 1 389 ? 7.913 14.207 49.884 1.00 88.06 389 LYS A O 1
ATOM 2907 N N . GLY A 1 390 ? 9.184 13.033 48.465 1.00 87.38 390 GLY A N 1
ATOM 2908 C CA . GLY A 1 390 ? 8.373 11.808 48.511 1.00 87.38 390 GLY A CA 1
ATOM 2909 C C . GLY A 1 390 ? 7.232 11.757 47.491 1.00 87.38 390 GLY A C 1
ATOM 2910 O O . GLY A 1 390 ? 6.660 10.689 47.303 1.00 87.38 390 GLY A O 1
ATOM 2911 N N . ALA A 1 391 ? 6.953 12.850 46.774 1.00 90.56 391 ALA A N 1
ATOM 2912 C CA . ALA A 1 391 ? 6.007 12.816 45.666 1.00 90.56 391 ALA A CA 1
ATOM 2913 C C . ALA A 1 391 ? 6.543 11.978 44.493 1.00 90.56 391 ALA A C 1
ATOM 2915 O O . ALA A 1 391 ? 7.756 11.916 44.260 1.00 90.56 391 ALA A O 1
ATOM 2916 N N . SER A 1 392 ? 5.655 11.354 43.723 1.00 92.50 392 SER A N 1
ATOM 2917 C CA . SER A 1 392 ? 5.994 10.513 42.569 1.00 92.50 392 SER A CA 1
ATOM 2918 C C . SER A 1 392 ? 5.033 10.730 41.403 1.00 92.50 392 SER A C 1
ATOM 2920 O O . SER A 1 392 ? 3.919 11.202 41.602 1.00 92.50 392 SER A O 1
ATOM 2922 N N . VAL A 1 393 ? 5.494 10.403 40.194 1.00 93.94 393 VAL A N 1
ATOM 2923 C CA . VAL A 1 393 ? 4.697 10.385 38.962 1.00 93.94 393 VAL A CA 1
ATOM 2924 C C . VAL A 1 393 ? 4.872 8.995 38.372 1.00 93.94 393 VAL A C 1
ATOM 2926 O O . VAL A 1 393 ? 6.002 8.577 38.113 1.00 93.94 393 VAL A O 1
ATOM 2929 N N . ALA A 1 394 ? 3.775 8.264 38.228 1.00 92.50 394 ALA A N 1
ATOM 2930 C CA . ALA A 1 394 ? 3.748 6.927 37.660 1.00 92.50 394 ALA A CA 1
ATOM 2931 C C . ALA A 1 394 ? 2.959 6.938 36.353 1.00 92.50 394 ALA A C 1
ATOM 2933 O O . ALA A 1 394 ? 1.962 7.643 36.226 1.00 92.50 394 ALA A O 1
ATOM 2934 N N . LEU A 1 395 ? 3.410 6.149 35.386 1.00 90.50 395 LEU A N 1
ATOM 2935 C CA . LEU A 1 395 ? 2.742 6.006 34.101 1.00 90.50 395 LEU A CA 1
ATOM 2936 C C . LEU A 1 395 ? 1.434 5.223 34.270 1.00 90.50 395 LEU A C 1
ATOM 2938 O O . LEU A 1 395 ? 1.419 4.191 34.945 1.00 90.50 395 LEU A O 1
ATOM 2942 N N . GLY A 1 396 ? 0.353 5.698 33.653 1.00 80.81 396 GLY A N 1
ATOM 2943 C CA . GLY A 1 396 ? -0.850 4.892 33.449 1.00 80.81 396 GLY A CA 1
ATOM 2944 C C . GLY A 1 396 ? -0.582 3.742 32.471 1.00 80.81 396 GLY A C 1
ATOM 2945 O O . GLY A 1 396 ? 0.397 3.759 31.730 1.00 80.81 396 GLY A O 1
ATOM 2946 N N . LYS A 1 397 ? -1.442 2.717 32.451 1.00 71.69 397 LYS A N 1
ATOM 2947 C CA . LYS A 1 397 ? -1.215 1.490 31.652 1.00 71.69 397 LYS A CA 1
ATOM 2948 C C . LYS A 1 397 ? -1.097 1.714 30.134 1.00 71.69 397 LYS A C 1
ATOM 2950 O O . LYS A 1 397 ? -0.578 0.847 29.442 1.00 71.69 397 LYS A O 1
ATOM 2955 N N . ASP A 1 398 ? -1.596 2.832 29.622 1.00 68.81 398 ASP A N 1
ATOM 2956 C CA . ASP A 1 398 ? -1.766 3.126 28.196 1.00 68.81 398 ASP A CA 1
ATOM 2957 C C . ASP A 1 398 ? -0.806 4.197 27.655 1.00 68.81 398 ASP A C 1
ATOM 2959 O O . ASP A 1 398 ? -0.919 4.600 26.500 1.00 68.81 398 ASP A O 1
ATOM 2963 N N . ASN A 1 399 ? 0.110 4.696 28.490 1.00 85.38 399 ASN A N 1
ATOM 2964 C CA . ASN A 1 399 ? 0.975 5.846 28.209 1.00 85.38 399 ASN A CA 1
ATOM 2965 C C . ASN A 1 399 ? 0.230 7.154 27.863 1.00 85.38 399 ASN A C 1
ATOM 2967 O O . ASN A 1 399 ? 0.883 8.121 27.478 1.00 85.38 399 ASN A O 1
ATOM 2971 N N . LYS A 1 400 ? -1.100 7.224 28.020 1.00 87.88 400 LYS A N 1
ATOM 2972 C CA . LYS A 1 400 ? -1.907 8.441 27.795 1.00 87.88 400 LYS A CA 1
ATOM 2973 C C . LYS A 1 400 ? -2.327 9.112 29.097 1.00 87.88 400 LYS A C 1
ATOM 2975 O O . LYS A 1 400 ? -3.192 9.985 29.121 1.00 87.88 400 LYS A O 1
ATOM 2980 N N . SER A 1 401 ? -1.756 8.684 30.216 1.00 89.56 401 SER A N 1
ATOM 2981 C CA . SER A 1 401 ? -2.049 9.257 31.521 1.00 89.56 401 SER A CA 1
ATOM 2982 C C . SER A 1 401 ? -0.892 9.080 32.494 1.00 89.56 401 SER A C 1
ATOM 2984 O O . SER A 1 401 ? -0.041 8.200 32.325 1.00 89.56 401 SER A O 1
ATOM 2986 N N . VAL A 1 402 ? -0.868 9.913 33.534 1.00 91.94 402 VAL A N 1
ATOM 2987 C CA . VAL A 1 402 ? 0.012 9.730 34.692 1.00 91.94 402 VAL A CA 1
ATOM 2988 C C . VAL A 1 402 ? -0.757 9.828 35.994 1.00 91.94 402 VAL A C 1
ATOM 2990 O O . VAL A 1 402 ? -1.685 10.621 36.122 1.00 91.94 402 VAL A O 1
ATOM 2993 N N . VAL A 1 403 ? -0.320 9.054 36.982 1.00 90.44 403 VAL A N 1
ATOM 2994 C CA . VAL A 1 403 ? -0.772 9.146 38.366 1.00 90.44 403 VAL A CA 1
ATOM 2995 C C . VAL A 1 403 ? 0.316 9.818 39.191 1.00 90.44 403 VAL A C 1
ATOM 2997 O O . VAL A 1 403 ? 1.387 9.261 39.436 1.00 90.44 403 VAL A O 1
ATOM 3000 N N . ILE A 1 404 ? 0.025 11.024 39.648 1.00 89.50 404 ILE A N 1
ATOM 3001 C CA . ILE A 1 404 ? 0.817 11.759 40.624 1.00 89.50 404 ILE A CA 1
ATOM 3002 C C . ILE A 1 404 ? 0.398 11.280 42.010 1.00 89.50 404 ILE A C 1
ATOM 3004 O O . ILE A 1 404 ? -0.786 11.283 42.324 1.00 89.50 404 ILE A O 1
ATOM 3008 N N . THR A 1 405 ? 1.350 10.874 42.848 1.00 89.38 405 THR A N 1
ATOM 3009 C CA . THR A 1 405 ? 1.095 10.467 44.241 1.00 89.38 405 THR A CA 1
ATOM 3010 C C . THR A 1 405 ? 1.901 11.345 45.186 1.00 89.38 405 THR A C 1
ATOM 3012 O O . THR A 1 405 ? 3.123 11.439 45.048 1.00 89.38 405 THR A O 1
ATOM 3015 N N . LEU A 1 406 ? 1.225 11.973 46.144 1.00 84.38 406 LEU A N 1
ATOM 3016 C CA . LEU A 1 406 ? 1.838 12.734 47.231 1.00 84.38 406 LEU A CA 1
ATOM 3017 C C . LEU A 1 406 ? 2.161 11.824 48.429 1.00 84.38 406 LEU A C 1
ATOM 3019 O O . LEU A 1 406 ? 1.558 10.759 48.569 1.00 84.38 406 LEU A O 1
ATOM 3023 N N . PRO A 1 407 ? 3.128 12.198 49.285 1.00 85.81 407 PRO A N 1
ATOM 3024 C CA . PRO A 1 407 ? 3.452 11.411 50.468 1.00 85.81 407 PRO A CA 1
ATOM 3025 C C . PRO A 1 407 ? 2.345 11.521 51.531 1.00 85.81 407 PRO A C 1
ATOM 3027 O O . PRO A 1 407 ? 1.639 12.524 51.624 1.00 85.81 407 PRO A O 1
ATOM 3030 N N . SER A 1 408 ? 2.224 10.494 52.375 1.00 77.38 408 SER A N 1
ATOM 3031 C CA . SER A 1 408 ? 1.142 10.369 53.363 1.00 77.38 408 SER A CA 1
ATOM 3032 C C . SER A 1 408 ? 1.118 11.435 54.454 1.00 77.38 408 SER A C 1
ATOM 3034 O O . SER A 1 408 ? 0.082 11.645 55.077 1.00 77.38 408 SER A O 1
ATOM 3036 N N . ASP A 1 409 ? 2.255 12.080 54.702 1.00 75.69 409 ASP A N 1
ATOM 3037 C CA . ASP A 1 409 ? 2.451 13.165 55.664 1.00 75.69 409 ASP A CA 1
ATOM 3038 C C . ASP A 1 409 ? 2.270 14.563 55.042 1.00 75.69 409 ASP A C 1
ATOM 3040 O O . ASP A 1 409 ? 2.543 15.572 55.694 1.00 75.69 409 ASP A O 1
ATOM 3044 N N . TYR A 1 410 ? 1.794 14.650 53.796 1.00 74.75 410 TYR A N 1
ATOM 3045 C CA . TYR A 1 410 ? 1.456 15.919 53.162 1.00 74.75 410 TYR A CA 1
ATOM 3046 C C . TYR A 1 410 ? 0.160 16.490 53.760 1.00 74.75 410 TYR A C 1
ATOM 3048 O O . TYR A 1 410 ? -0.927 15.961 53.541 1.00 74.75 410 TYR A O 1
ATOM 3056 N N . THR A 1 411 ? 0.280 17.552 54.564 1.00 62.44 411 THR A N 1
ATOM 3057 C CA . THR A 1 411 ? -0.805 18.073 55.425 1.00 62.44 411 THR A CA 1
ATOM 3058 C C . THR A 1 411 ? -1.475 19.357 54.936 1.00 62.44 411 THR A C 1
ATOM 3060 O O . THR A 1 411 ? -2.484 19.767 55.513 1.00 62.44 411 THR A O 1
ATOM 3063 N N . SER A 1 412 ? -0.965 20.010 53.887 1.00 58.84 412 SER A N 1
ATOM 3064 C CA . SER A 1 412 ? -1.721 21.069 53.203 1.00 58.84 412 SER A CA 1
ATOM 3065 C C . SER A 1 412 ? -2.959 20.442 52.565 1.00 58.84 412 SER A C 1
ATOM 3067 O O . SER A 1 412 ? -2.838 19.392 51.943 1.00 58.84 412 SER A O 1
ATOM 3069 N N . ALA A 1 413 ? -4.122 21.056 52.807 1.00 52.19 413 ALA A N 1
ATOM 3070 C CA . ALA A 1 413 ? -5.458 20.477 52.651 1.00 52.19 413 ALA A CA 1
ATOM 3071 C C . ALA A 1 413 ? -5.604 19.484 51.471 1.00 52.19 413 ALA A C 1
ATOM 3073 O O . ALA A 1 413 ? -5.141 19.790 50.370 1.00 52.19 413 ALA A O 1
ATOM 3074 N N . PRO A 1 414 ? -6.256 18.320 51.690 1.00 53.62 414 PRO A N 1
ATOM 3075 C CA . PRO A 1 414 ? -6.492 17.327 50.640 1.00 53.62 414 PRO A CA 1
ATOM 3076 C C . PRO A 1 414 ? -7.175 18.002 49.455 1.00 53.62 414 PRO A C 1
ATOM 3078 O O . PRO A 1 414 ? -8.054 18.829 49.686 1.00 53.62 414 PRO A O 1
ATOM 3081 N N . PHE A 1 415 ? -6.760 17.661 48.229 1.00 60.41 415 PHE A N 1
ATOM 3082 C CA . PHE A 1 415 ? -7.257 18.240 46.978 1.00 60.41 415 PHE A CA 1
ATOM 3083 C C . PHE A 1 415 ? -8.760 18.508 47.062 1.00 60.41 415 PHE A C 1
ATOM 3085 O O . PHE A 1 415 ? -9.559 17.581 47.081 1.00 60.41 415 PHE A O 1
ATOM 3092 N N . ASN A 1 416 ? -9.145 19.768 47.218 1.00 54.41 416 ASN A N 1
ATOM 3093 C CA . ASN A 1 416 ? -10.548 20.143 47.309 1.00 54.41 416 ASN A CA 1
ATOM 3094 C C . ASN A 1 416 ? -10.970 21.096 46.190 1.00 54.41 416 ASN A C 1
ATOM 3096 O O . ASN A 1 416 ? -12.160 21.141 45.921 1.00 54.41 416 ASN A O 1
ATOM 3100 N N . THR A 1 417 ? -10.035 21.754 45.484 1.00 52.09 417 THR A N 1
ATOM 3101 C CA . THR A 1 417 ? -10.301 22.584 44.280 1.00 52.09 417 THR A CA 1
ATOM 3102 C C . THR A 1 417 ? -9.016 22.976 43.501 1.00 52.09 417 THR A C 1
ATOM 3104 O O . THR A 1 417 ? -8.888 24.107 43.035 1.00 52.09 417 THR A O 1
ATOM 3107 N N . GLY A 1 418 ? -7.987 22.126 43.421 1.00 54.84 418 GLY A N 1
ATOM 3108 C CA . GLY A 1 418 ? -6.698 22.530 42.831 1.00 54.84 418 GLY A CA 1
ATOM 3109 C C . GLY A 1 418 ? -6.642 22.390 41.307 1.00 54.84 418 GLY A C 1
ATOM 3110 O O . GLY A 1 418 ? -6.737 21.276 40.805 1.00 54.84 418 GLY A O 1
ATOM 3111 N N . ASN A 1 419 ? -6.394 23.481 40.573 1.00 70.25 419 ASN A N 1
ATOM 3112 C CA . ASN A 1 419 ? -5.905 23.385 39.193 1.00 70.25 419 ASN A CA 1
ATOM 3113 C C . ASN A 1 419 ? -4.503 22.759 39.217 1.00 70.25 419 ASN A C 1
ATOM 3115 O O . ASN A 1 419 ? -3.650 23.176 40.014 1.00 70.25 419 ASN A O 1
ATOM 3119 N N . ILE A 1 420 ? -4.259 21.772 38.362 1.00 82.31 420 ILE A N 1
ATOM 3120 C CA . ILE A 1 420 ? -2.905 21.322 38.057 1.00 82.31 420 ILE A CA 1
ATOM 3121 C C . ILE A 1 420 ? -2.439 22.034 36.796 1.00 82.31 420 ILE A C 1
ATOM 3123 O O . ILE A 1 420 ? -3.144 22.056 35.788 1.00 82.31 420 ILE A O 1
ATOM 3127 N N . VAL A 1 421 ? -1.250 22.617 36.877 1.00 86.25 421 VAL A N 1
ATOM 3128 C CA . VAL A 1 421 ? -0.556 23.173 35.723 1.00 86.25 421 VAL A CA 1
ATOM 3129 C C . VAL A 1 421 ? 0.433 22.123 35.250 1.00 86.25 421 VAL A C 1
ATOM 3131 O O . VAL A 1 421 ? 1.324 21.698 35.995 1.00 86.25 421 VAL A O 1
ATOM 3134 N N . VAL A 1 422 ? 0.255 21.682 34.015 1.00 89.12 422 VAL A N 1
ATOM 3135 C CA . VAL A 1 422 ? 1.176 20.787 33.325 1.00 89.12 422 VAL A CA 1
ATOM 3136 C C . VAL A 1 422 ? 2.223 21.640 32.593 1.00 89.12 422 VAL A C 1
ATOM 3138 O O . VAL A 1 422 ? 1.985 22.771 32.189 1.00 89.12 422 VAL A O 1
ATOM 3141 N N . GLY A 1 423 ? 3.449 21.154 32.483 1.00 87.56 423 GLY A N 1
ATOM 3142 C CA . GLY A 1 423 ? 4.529 21.803 31.753 1.00 87.56 423 GLY A CA 1
ATOM 3143 C C . GLY A 1 423 ? 4.491 21.435 30.272 1.00 87.56 423 GLY A C 1
ATOM 3144 O O . GLY A 1 423 ? 3.591 20.747 29.797 1.00 87.56 423 GLY A O 1
ATOM 3145 N N . LYS A 1 424 ? 5.501 21.871 29.518 1.00 89.81 424 LYS A N 1
ATOM 3146 C CA . LYS A 1 424 ? 5.604 21.602 28.078 1.00 89.81 424 LYS A CA 1
ATOM 3147 C C . LYS A 1 424 ? 5.939 20.123 27.811 1.00 89.81 424 LYS A C 1
ATOM 3149 O O . LYS A 1 424 ? 7.100 19.765 27.623 1.00 89.81 424 LYS A O 1
ATOM 3154 N N . VAL A 1 425 ? 4.918 19.274 27.829 1.00 92.31 425 VAL A N 1
ATOM 3155 C CA . VAL A 1 425 ? 5.001 17.831 27.562 1.00 92.31 425 VAL A CA 1
ATOM 3156 C C . VAL A 1 425 ? 4.970 17.539 26.061 1.00 92.31 425 VAL A C 1
ATOM 3158 O O . VAL A 1 425 ? 4.481 18.359 25.284 1.00 92.31 425 VAL A O 1
ATOM 3161 N N . ALA A 1 426 ? 5.503 16.390 25.651 1.00 89.81 426 ALA A N 1
ATOM 3162 C CA . ALA A 1 426 ? 5.516 15.945 24.261 1.00 89.81 426 ALA A CA 1
ATOM 3163 C C . ALA A 1 426 ? 4.863 14.571 24.096 1.00 89.81 426 ALA A C 1
ATOM 3165 O O . ALA A 1 426 ? 4.900 13.743 25.011 1.00 89.81 426 ALA A O 1
ATOM 3166 N N . ASP A 1 427 ? 4.307 14.320 22.917 1.00 90.38 427 ASP A N 1
ATOM 3167 C CA . ASP A 1 427 ? 3.847 12.992 22.527 1.00 90.38 427 ASP A CA 1
ATOM 3168 C C . ASP A 1 427 ? 5.041 12.057 22.253 1.00 90.38 427 ASP A C 1
ATOM 3170 O O . ASP A 1 427 ? 6.211 12.470 22.242 1.00 90.38 427 ASP A O 1
ATOM 3174 N N . ALA A 1 428 ? 4.763 10.773 22.030 1.00 84.62 428 ALA A N 1
ATOM 3175 C CA . ALA A 1 428 ? 5.792 9.785 21.712 1.00 84.62 428 ALA A CA 1
ATOM 3176 C C . ALA A 1 428 ? 6.637 10.157 20.468 1.00 84.62 428 ALA A C 1
ATOM 3178 O O . ALA A 1 428 ? 7.832 9.842 20.427 1.00 84.62 428 ALA A O 1
ATOM 3179 N N . SER A 1 429 ? 6.055 10.876 19.506 1.00 81.12 429 SER A N 1
ATOM 3180 C CA . SER A 1 429 ? 6.670 11.323 18.246 1.00 81.12 429 SER A CA 1
ATOM 3181 C C . SER A 1 429 ? 7.477 12.625 18.379 1.00 81.12 429 SER A C 1
ATOM 3183 O O . SER A 1 429 ? 8.314 12.936 17.533 1.00 81.12 429 SER A O 1
ATOM 3185 N N . GLY A 1 430 ? 7.321 13.351 19.486 1.00 83.62 430 GLY A N 1
ATOM 3186 C CA . GLY A 1 430 ? 8.011 14.593 19.799 1.00 83.62 430 GLY A CA 1
ATOM 3187 C C . GLY A 1 430 ? 7.297 15.884 19.477 1.00 83.62 430 GLY A C 1
ATOM 3188 O O . GLY A 1 430 ? 7.951 16.927 19.583 1.00 83.62 430 GLY A O 1
ATOM 3189 N N . ASN A 1 431 ? 6.008 15.859 19.147 1.00 85.00 431 ASN A N 1
ATOM 3190 C CA . ASN A 1 431 ? 5.254 17.101 19.068 1.00 85.00 431 ASN A CA 1
ATOM 3191 C C . ASN A 1 431 ? 4.924 17.565 20.491 1.00 85.00 431 ASN A C 1
ATOM 3193 O O . ASN A 1 431 ? 4.537 16.784 21.359 1.00 85.00 431 ASN A O 1
ATOM 3197 N N . PHE A 1 432 ? 5.149 18.848 20.767 1.00 88.19 432 PHE A N 1
ATOM 3198 C CA . PHE A 1 432 ? 4.948 19.418 22.099 1.00 88.19 432 PHE A CA 1
ATOM 3199 C C . PHE A 1 432 ? 3.547 20.012 22.238 1.00 88.19 432 PHE A C 1
ATOM 3201 O O . PHE A 1 432 ? 3.103 20.750 21.359 1.00 88.19 432 PHE A O 1
ATOM 3208 N N . ALA A 1 433 ? 2.913 19.784 23.389 1.00 84.19 433 ALA A N 1
ATOM 3209 C CA . ALA A 1 433 ? 1.661 20.430 23.762 1.00 84.19 433 ALA A CA 1
ATOM 3210 C C . ALA A 1 433 ? 1.792 21.964 23.752 1.00 84.19 433 ALA A C 1
ATOM 3212 O O . ALA A 1 433 ? 2.812 22.535 24.163 1.00 84.19 433 ALA A O 1
ATOM 3213 N N . ALA A 1 434 ? 0.730 22.645 23.315 1.00 75.06 434 ALA A N 1
ATOM 3214 C CA . ALA A 1 434 ? 0.645 24.101 23.376 1.00 75.06 434 ALA A CA 1
ATOM 3215 C C . ALA A 1 434 ? 0.497 24.580 24.829 1.00 75.06 434 ALA A C 1
ATOM 3217 O O . ALA A 1 434 ? -0.272 24.009 25.595 1.00 75.06 434 ALA A O 1
ATOM 3218 N N . LEU A 1 435 ? 1.172 25.681 25.189 1.00 68.38 435 LEU A N 1
ATOM 3219 C CA . LEU A 1 435 ? 1.172 26.220 26.561 1.00 68.38 435 LEU A CA 1
ATOM 3220 C C . LEU A 1 435 ? -0.229 26.558 27.101 1.00 68.38 435 LEU A C 1
ATOM 3222 O O . LEU A 1 435 ? -0.449 26.474 28.301 1.00 68.38 435 LEU A O 1
ATOM 3226 N N . ALA A 1 436 ? -1.168 26.923 26.225 1.00 58.62 436 ALA A N 1
ATOM 3227 C CA . ALA A 1 436 ? -2.542 27.260 26.599 1.00 58.62 436 ALA A CA 1
ATOM 3228 C C . ALA A 1 436 ? -3.407 26.037 26.975 1.00 58.62 436 ALA A C 1
ATOM 3230 O O . ALA A 1 436 ? -4.478 26.216 27.541 1.00 58.62 436 ALA A O 1
ATOM 3231 N N . ASN A 1 437 ? -2.947 24.814 26.681 1.00 58.88 437 ASN A N 1
ATOM 3232 C CA . ASN A 1 437 ? -3.694 23.567 26.892 1.00 58.88 437 ASN A CA 1
ATOM 3233 C C . ASN A 1 437 ? -3.228 22.804 28.140 1.00 58.88 437 ASN A C 1
ATOM 3235 O O . ASN A 1 437 ? -3.406 21.592 28.208 1.00 58.88 437 ASN A O 1
ATOM 3239 N N . LEU A 1 438 ? -2.539 23.468 29.072 1.00 64.94 438 LEU A N 1
ATOM 3240 C CA . LEU A 1 438 ? -1.844 22.800 30.173 1.00 64.94 438 LEU A CA 1
ATOM 3241 C C . LEU A 1 438 ? -2.477 23.018 31.551 1.00 64.94 438 LEU A C 1
ATOM 3243 O O . LEU A 1 438 ? -2.030 22.411 32.524 1.00 64.94 438 LEU A O 1
ATOM 3247 N N . ASP A 1 439 ? -3.518 23.842 31.634 1.00 67.00 439 ASP A N 1
ATOM 3248 C CA . ASP A 1 439 ? -4.297 24.018 32.854 1.00 67.00 439 ASP A CA 1
ATOM 3249 C C . ASP A 1 439 ? -5.433 22.995 32.873 1.00 67.00 439 ASP A C 1
ATOM 3251 O O . ASP A 1 439 ? -6.356 23.062 32.062 1.00 67.00 439 ASP A O 1
ATOM 3255 N N . ALA A 1 440 ? -5.384 22.055 33.814 1.00 64.81 440 ALA A N 1
ATOM 3256 C CA . ALA A 1 440 ? -6.490 21.141 34.063 1.00 64.81 440 ALA A CA 1
ATOM 3257 C C . ALA A 1 440 ? -7.115 21.444 35.424 1.00 64.81 440 ALA A C 1
ATOM 3259 O O . ALA A 1 440 ? -6.455 21.390 36.467 1.00 64.81 440 ALA A O 1
ATOM 3260 N N . VAL A 1 441 ? -8.413 21.748 35.419 1.00 67.00 441 VAL A N 1
ATOM 3261 C CA . VAL A 1 441 ? -9.208 21.784 36.649 1.00 67.00 441 VAL A CA 1
ATOM 3262 C C . VAL A 1 441 ? -9.367 20.342 37.109 1.00 67.00 441 VAL A C 1
ATOM 3264 O O . VAL A 1 441 ? -9.969 19.537 36.400 1.00 67.00 441 VAL A O 1
ATOM 3267 N N . ALA A 1 442 ? -8.796 19.999 38.265 1.00 68.62 442 ALA A N 1
ATOM 3268 C CA . ALA A 1 442 ? -8.925 18.649 38.785 1.00 68.62 442 ALA A CA 1
ATOM 3269 C C . ALA A 1 442 ? -10.325 18.444 39.385 1.00 68.62 442 ALA A C 1
ATOM 3271 O O . ALA A 1 442 ? -10.711 19.173 40.302 1.00 68.62 442 ALA A O 1
ATOM 3272 N N . THR A 1 443 ? -11.074 17.455 38.901 1.00 72.06 443 THR A N 1
ATOM 3273 C CA . THR A 1 443 ? -12.359 17.039 39.489 1.00 72.06 443 THR A CA 1
ATOM 3274 C C . THR A 1 443 ? -12.153 15.912 40.499 1.00 72.06 443 THR A C 1
ATOM 3276 O O . THR A 1 443 ? -11.119 15.247 40.494 1.00 72.06 443 THR A O 1
ATOM 3279 N N . SER A 1 444 ? -13.099 15.698 41.414 1.00 73.19 444 SER A N 1
ATOM 3280 C CA . SER A 1 444 ? -13.015 14.568 42.345 1.00 73.19 444 SER A CA 1
ATOM 3281 C C . SER A 1 444 ? -13.187 13.239 41.613 1.00 73.19 444 SER A C 1
ATOM 3283 O O . SER A 1 444 ? -14.046 13.132 40.742 1.00 73.19 444 SER A O 1
ATOM 3285 N N . ASP A 1 445 ? -12.432 12.225 42.024 1.00 76.25 445 ASP A N 1
ATOM 3286 C CA . ASP A 1 445 ? -12.578 10.833 41.597 1.00 76.25 445 ASP A CA 1
ATOM 3287 C C . ASP A 1 445 ? -13.958 10.318 42.003 1.00 76.25 445 ASP A C 1
ATOM 3289 O O . ASP A 1 445 ? -14.209 9.990 43.165 1.00 76.25 445 ASP A O 1
ATOM 3293 N N . ALA A 1 446 ? -14.877 10.344 41.044 1.00 69.50 446 ALA A N 1
ATOM 3294 C CA . ALA A 1 446 ? -16.234 9.864 41.208 1.00 69.50 446 ALA A CA 1
ATOM 3295 C C . ALA A 1 446 ? -16.300 8.348 40.983 1.00 69.50 446 ALA A C 1
ATOM 3297 O O . ALA A 1 446 ? -15.417 7.738 40.376 1.00 69.50 446 ALA A O 1
ATOM 3298 N N . THR A 1 447 ? -17.377 7.730 41.464 1.00 70.56 447 THR A N 1
ATOM 3299 C CA . THR A 1 447 ? -17.733 6.367 41.065 1.00 70.56 447 THR A CA 1
ATOM 3300 C C . THR A 1 447 ? -17.872 6.309 39.539 1.00 70.56 447 THR A C 1
ATOM 3302 O O . THR A 1 447 ? -18.560 7.172 38.991 1.00 70.56 447 THR A O 1
ATOM 3305 N N . PRO A 1 448 ? -17.250 5.329 38.852 1.00 74.56 448 PRO A N 1
ATOM 3306 C CA . PRO A 1 448 ? -17.371 5.185 37.404 1.00 74.56 448 PRO A CA 1
ATOM 3307 C C . PRO A 1 448 ? -18.831 5.209 36.937 1.00 74.56 448 PRO A C 1
ATOM 3309 O O . PRO A 1 448 ? -19.678 4.562 37.547 1.00 74.56 448 PRO A O 1
ATOM 3312 N N . SER A 1 449 ? -19.105 5.912 35.843 1.00 73.69 449 SER A N 1
ATOM 3313 C CA . SER A 1 449 ? -20.416 6.031 35.196 1.00 73.69 449 SER A CA 1
ATOM 3314 C C . SER A 1 449 ? -20.317 5.546 33.748 1.00 73.69 449 SER A C 1
ATOM 3316 O O . SER A 1 449 ? -19.311 5.767 33.070 1.00 73.69 449 SER A O 1
ATOM 3318 N N . VAL A 1 450 ? -21.350 4.859 33.257 1.00 75.25 450 VAL A N 1
ATOM 3319 C CA . VAL A 1 450 ? -21.477 4.593 31.816 1.00 75.25 450 VAL A CA 1
ATOM 3320 C C . VAL A 1 450 ? -21.957 5.875 31.144 1.00 75.25 450 VAL A C 1
ATOM 3322 O O . VAL A 1 450 ? -22.867 6.532 31.649 1.00 75.25 450 VAL A O 1
ATOM 3325 N N . LEU A 1 451 ? -21.343 6.240 30.020 1.00 71.69 451 LEU A N 1
ATOM 3326 C CA . LEU A 1 451 ? -21.793 7.362 29.205 1.00 71.69 451 LEU A CA 1
ATOM 3327 C C . LEU A 1 451 ? -23.114 6.962 28.540 1.00 71.69 451 LEU A C 1
ATOM 3329 O O . LEU A 1 451 ? -23.129 6.111 27.652 1.00 71.69 451 LEU A O 1
ATOM 3333 N N . ALA A 1 452 ? -24.220 7.543 29.005 1.00 60.53 452 ALA A N 1
ATOM 3334 C CA . ALA A 1 452 ? -25.551 7.265 28.481 1.00 60.53 452 ALA A CA 1
ATOM 3335 C C . ALA A 1 452 ? -25.980 8.308 27.439 1.00 60.53 452 ALA A C 1
ATOM 3337 O O . ALA A 1 452 ? -25.772 9.509 27.620 1.00 60.53 452 ALA A O 1
ATOM 3338 N N . GLY A 1 453 ? -26.632 7.858 26.366 1.00 51.62 453 GLY A N 1
ATOM 3339 C CA . GLY A 1 453 ? -27.319 8.736 25.423 1.00 51.62 453 GLY A CA 1
ATOM 3340 C C . GLY A 1 453 ? -28.695 9.123 25.969 1.00 51.62 453 GLY A C 1
ATOM 3341 O O . GLY A 1 453 ? -29.672 8.404 25.805 1.00 51.62 453 GLY A O 1
ATOM 3342 N N . GLY A 1 454 ? -28.788 10.235 26.696 1.00 43.78 454 GLY A N 1
ATOM 3343 C CA . GLY A 1 454 ? -30.060 10.703 27.251 1.00 43.78 454 GLY A CA 1
ATOM 3344 C C . GLY A 1 454 ? -30.884 11.531 26.257 1.00 43.78 454 GLY A C 1
ATOM 3345 O O . GLY A 1 454 ? -30.365 12.445 25.626 1.00 43.78 454 GLY A O 1
ATOM 3346 N N . SER A 1 455 ? -32.202 11.296 26.203 1.00 38.50 455 SER A N 1
ATOM 3347 C CA . SER A 1 455 ? -33.197 12.188 25.562 1.00 38.50 455 SER A CA 1
ATOM 3348 C C . SER A 1 455 ? -33.536 13.441 26.401 1.00 38.50 455 SER A C 1
ATOM 3350 O O . SER A 1 455 ? -34.397 14.235 26.020 1.00 38.50 455 SER A O 1
ATOM 3352 N N . SER A 1 456 ? -32.879 13.628 27.551 1.00 40.12 456 SER A N 1
ATOM 3353 C CA . SER A 1 456 ? -33.098 14.751 28.470 1.00 40.12 456 SER A CA 1
ATOM 3354 C C . SER A 1 456 ? -31.946 15.751 28.373 1.00 40.12 456 SER A C 1
ATOM 3356 O O . SER A 1 456 ? -30.781 15.421 28.569 1.00 40.12 456 SER A O 1
ATOM 3358 N N . SER A 1 457 ? -32.307 16.987 28.054 1.00 38.78 457 SER A N 1
ATOM 3359 C CA . SER A 1 457 ? -31.476 18.087 27.562 1.00 38.78 457 SER A CA 1
ATOM 3360 C C . SER A 1 457 ? -30.505 18.731 28.569 1.00 38.78 457 SER A C 1
ATOM 3362 O O . SER A 1 457 ? -30.517 19.956 28.708 1.00 38.78 457 SER A O 1
ATOM 3364 N N . SER A 1 458 ? -29.688 17.965 29.296 1.00 40.06 458 SER A N 1
ATOM 3365 C CA . SER A 1 458 ? -28.649 18.568 30.155 1.00 40.06 458 SER A CA 1
ATOM 3366 C C . SER A 1 458 ? -27.273 17.905 30.157 1.00 40.06 458 SER A C 1
ATOM 3368 O O . SER A 1 458 ? -26.330 18.586 30.549 1.00 40.06 458 SER A O 1
ATOM 3370 N N . ASP A 1 459 ? -27.134 16.655 29.706 1.00 40.56 459 ASP A N 1
ATOM 3371 C CA . ASP A 1 459 ? -25.858 15.917 29.729 1.00 40.56 459 ASP A CA 1
ATOM 3372 C C . ASP A 1 459 ? -25.701 15.044 28.469 1.00 40.56 459 ASP A C 1
ATOM 3374 O O . ASP A 1 459 ? -25.552 13.824 28.545 1.00 40.56 459 ASP A O 1
ATOM 3378 N N . ILE A 1 460 ? -25.829 15.644 27.281 1.00 42.09 460 ILE A N 1
ATOM 3379 C CA . ILE A 1 460 ? -25.863 14.878 26.036 1.00 42.09 460 ILE A CA 1
ATOM 3380 C C . ILE A 1 460 ? -24.433 14.661 25.508 1.00 42.09 460 ILE A C 1
ATOM 3382 O O . ILE A 1 460 ? -23.721 15.605 25.183 1.00 42.09 460 ILE A O 1
ATOM 3386 N N . HIS A 1 461 ? -24.028 13.394 25.371 1.00 50.38 461 HIS A N 1
ATOM 3387 C CA . HIS A 1 461 ? -22.824 12.941 24.657 1.00 50.38 461 HIS A CA 1
ATOM 3388 C C . HIS A 1 461 ? -23.197 12.440 23.247 1.00 50.38 461 HIS A C 1
ATOM 3390 O O . HIS A 1 461 ? -23.072 11.260 22.926 1.00 50.38 461 HIS A O 1
ATOM 3396 N N . THR A 1 462 ? -23.725 13.332 22.409 1.00 44.09 462 THR A N 1
ATOM 3397 C CA . THR A 1 462 ? -24.386 13.025 21.121 1.00 44.09 462 THR A CA 1
ATOM 3398 C C . THR A 1 462 ? -23.482 12.419 20.047 1.00 44.09 462 THR A C 1
ATOM 3400 O O . THR A 1 462 ? -23.990 11.755 19.145 1.00 44.09 462 THR A O 1
ATOM 3403 N N . ASP A 1 463 ? -22.166 12.616 20.143 1.00 45.84 463 ASP A N 1
ATOM 3404 C CA . ASP A 1 463 ? -21.199 12.218 19.107 1.00 45.84 463 ASP A CA 1
ATOM 3405 C C . ASP A 1 463 ? -20.483 10.887 19.389 1.00 45.84 463 ASP A C 1
ATOM 3407 O O . ASP A 1 463 ? -19.793 10.356 18.520 1.00 45.84 463 ASP A O 1
ATOM 3411 N N . VAL A 1 464 ? -20.637 10.309 20.584 1.00 48.84 464 VAL A N 1
ATOM 3412 C CA . VAL A 1 464 ? -19.886 9.095 20.967 1.00 48.84 464 VAL A CA 1
ATOM 3413 C C . VAL A 1 464 ? -20.499 7.842 20.348 1.00 48.84 464 VAL A C 1
ATOM 3415 O O . VAL A 1 464 ? -19.795 6.906 19.979 1.00 48.84 464 VAL A O 1
ATOM 3418 N N . LEU A 1 465 ? -21.820 7.853 20.183 1.00 50.53 465 LEU A N 1
ATOM 3419 C CA . LEU A 1 465 ? -22.611 6.797 19.575 1.00 50.53 465 LEU A CA 1
ATOM 3420 C C . LEU A 1 465 ? -23.721 7.479 18.768 1.00 50.53 465 LEU A C 1
ATOM 3422 O O . LEU A 1 465 ? -24.711 7.944 19.331 1.00 50.53 465 LEU A O 1
ATOM 3426 N N . ALA A 1 466 ? -23.539 7.582 17.446 1.00 42.53 466 ALA A N 1
ATOM 3427 C CA . ALA A 1 466 ? -24.549 8.151 16.550 1.00 42.53 466 ALA A CA 1
ATOM 3428 C C . ALA A 1 466 ? -25.941 7.571 16.877 1.00 42.53 466 ALA A C 1
ATOM 3430 O O . ALA A 1 466 ? -26.080 6.346 16.896 1.00 42.53 466 ALA A O 1
ATOM 3431 N N . ASN A 1 467 ? -26.916 8.461 17.114 1.00 47.91 467 ASN A N 1
ATOM 3432 C CA . ASN A 1 467 ? -28.319 8.222 17.507 1.00 47.91 467 ASN A CA 1
ATOM 3433 C C . ASN A 1 467 ? -28.650 8.109 19.010 1.00 47.91 467 ASN A C 1
ATOM 3435 O O . ASN A 1 467 ? -29.744 7.664 19.341 1.00 47.91 467 ASN A O 1
ATOM 3439 N N . GLY A 1 468 ? -27.787 8.562 19.926 1.00 49.81 468 GLY A N 1
ATOM 3440 C CA . GLY A 1 468 ? -28.175 8.676 21.344 1.00 49.81 468 GLY A CA 1
ATOM 3441 C C . GLY A 1 468 ? -28.355 7.329 22.052 1.00 49.81 468 GLY A C 1
ATOM 3442 O O . GLY A 1 468 ? -29.095 7.240 23.024 1.00 49.81 468 GLY A O 1
ATOM 3443 N N . ALA A 1 469 ? -27.679 6.285 21.569 1.00 55.50 469 ALA A N 1
ATOM 3444 C CA . ALA A 1 469 ? -27.630 4.977 22.213 1.00 55.50 469 ALA A CA 1
ATOM 3445 C C . ALA A 1 469 ? -26.552 4.944 23.304 1.00 55.50 469 ALA A C 1
ATOM 3447 O O . ALA A 1 469 ? -25.478 5.509 23.115 1.00 55.50 469 ALA A O 1
ATOM 3448 N N . SER A 1 470 ? -26.795 4.232 24.406 1.00 66.44 470 SER A N 1
ATOM 3449 C CA . SER A 1 470 ? -25.781 3.978 25.450 1.00 66.44 470 SER A CA 1
ATOM 3450 C C . SER A 1 470 ? -24.927 2.732 25.160 1.00 66.44 470 SER A C 1
ATOM 3452 O O . SER A 1 470 ? -23.815 2.604 25.671 1.00 66.44 470 SER A O 1
ATOM 3454 N N . VAL A 1 471 ? -25.447 1.809 24.342 1.00 75.69 471 VAL A N 1
ATOM 3455 C CA . VAL A 1 471 ? -24.823 0.527 23.976 1.00 75.69 471 VAL A CA 1
ATOM 3456 C C . VAL A 1 471 ? -25.171 0.204 22.521 1.00 75.69 471 VAL A C 1
ATOM 3458 O O . VAL A 1 471 ? -26.317 0.380 22.106 1.00 75.69 471 VAL A O 1
ATOM 3461 N N . VAL A 1 472 ? -24.197 -0.277 21.750 1.00 75.38 472 VAL A N 1
ATOM 3462 C CA . VAL A 1 472 ? -24.368 -0.647 20.337 1.00 75.38 472 VAL A CA 1
ATOM 3463 C C . VAL A 1 472 ? -23.989 -2.101 20.109 1.00 75.38 472 VAL A C 1
ATOM 3465 O O . VAL A 1 472 ? -22.945 -2.545 20.579 1.00 75.38 472 VAL A O 1
ATOM 3468 N N . LEU A 1 473 ? -24.803 -2.822 19.341 1.00 78.94 473 LEU A N 1
ATOM 3469 C CA . LEU A 1 473 ? -24.469 -4.137 18.810 1.00 78.94 473 LEU A CA 1
ATOM 3470 C C . LEU A 1 473 ? -23.626 -3.960 17.537 1.00 78.94 473 LEU A C 1
ATOM 3472 O O . LEU A 1 473 ? -24.047 -3.329 16.572 1.00 78.94 473 LEU A O 1
ATOM 3476 N N . THR A 1 474 ? -22.399 -4.473 17.558 1.00 76.31 474 THR A N 1
ATOM 3477 C CA . THR A 1 474 ? -21.408 -4.336 16.468 1.00 76.31 474 THR A CA 1
ATOM 3478 C C . THR A 1 474 ? -21.257 -5.611 15.634 1.00 76.31 474 THR A C 1
ATOM 3480 O O . THR A 1 474 ? -20.758 -5.568 14.511 1.00 76.31 474 THR A O 1
ATOM 3483 N N . SER A 1 475 ? -21.706 -6.743 16.176 1.00 72.62 475 SER A N 1
ATOM 3484 C CA . SER A 1 475 ? -21.934 -8.029 15.506 1.00 72.62 475 SER A CA 1
ATOM 3485 C C . SER A 1 475 ? -23.024 -8.781 16.274 1.00 72.62 475 SER A C 1
ATOM 3487 O O . SER A 1 475 ? -23.273 -8.447 17.429 1.00 72.62 475 SER A O 1
ATOM 3489 N N . ALA A 1 476 ? -23.581 -9.856 15.707 1.00 72.69 476 ALA A N 1
ATOM 3490 C CA . ALA A 1 476 ? -24.604 -10.711 16.337 1.00 72.69 476 ALA A CA 1
ATOM 3491 C C . ALA A 1 476 ? -24.249 -11.283 17.737 1.00 72.69 476 ALA A C 1
ATOM 3493 O O . ALA A 1 476 ? -25.051 -11.972 18.366 1.00 72.69 476 ALA A O 1
ATOM 3494 N N . ASP A 1 477 ? -23.025 -11.071 18.216 1.00 82.44 477 ASP A N 1
ATOM 3495 C CA . ASP A 1 477 ? -22.516 -11.532 19.503 1.00 82.44 477 ASP A CA 1
ATOM 3496 C C . ASP A 1 477 ? -21.646 -10.493 20.232 1.00 82.44 477 ASP A C 1
ATOM 3498 O O . ASP A 1 477 ? -21.070 -10.824 21.265 1.00 82.44 477 ASP A O 1
ATOM 3502 N N . THR A 1 478 ? -21.518 -9.254 19.742 1.00 84.75 478 THR A N 1
ATOM 3503 C CA . THR A 1 478 ? -20.573 -8.278 20.313 1.00 84.75 478 THR A CA 1
ATOM 3504 C C . THR A 1 478 ? -21.203 -6.910 20.509 1.00 84.75 478 THR A C 1
ATOM 3506 O O . THR A 1 478 ? -21.650 -6.283 19.550 1.00 84.75 478 THR A O 1
ATOM 3509 N N . ILE A 1 479 ? -21.137 -6.400 21.739 1.00 83.94 479 ILE A N 1
ATOM 3510 C CA . ILE A 1 479 ? -21.585 -5.048 22.088 1.00 83.94 479 ILE A CA 1
ATOM 3511 C C . ILE A 1 479 ? -20.417 -4.107 22.361 1.00 83.94 479 ILE A C 1
ATOM 3513 O O . ILE A 1 479 ? -19.329 -4.522 22.772 1.00 83.94 479 ILE A O 1
ATOM 3517 N N . GLU A 1 480 ? -20.694 -2.822 22.197 1.00 85.38 480 GLU A N 1
ATOM 3518 C CA . GLU A 1 480 ? -19.801 -1.710 22.467 1.00 85.38 480 GLU A CA 1
ATOM 3519 C C . GLU A 1 480 ? -20.501 -0.645 23.319 1.00 85.38 480 GLU A C 1
ATOM 3521 O O . GLU A 1 480 ? -21.625 -0.242 23.023 1.00 85.38 480 GLU A O 1
ATOM 3526 N N . PHE A 1 481 ? -19.824 -0.168 24.364 1.00 81.25 481 PHE A N 1
ATOM 3527 C CA . PHE A 1 481 ? -20.269 0.955 25.194 1.00 81.25 481 PHE A CA 1
ATOM 3528 C C . PHE A 1 481 ? -19.073 1.708 25.786 1.00 81.25 481 PHE A C 1
ATOM 3530 O O . PHE A 1 481 ? -17.926 1.261 25.684 1.00 81.25 481 PHE A O 1
ATOM 3537 N N . TYR A 1 482 ? -19.323 2.857 26.417 1.00 82.19 482 TYR A N 1
ATOM 3538 C CA . TYR A 1 482 ? -18.270 3.725 26.944 1.00 82.19 482 TYR A CA 1
ATOM 3539 C C . TYR A 1 482 ? -18.483 4.036 28.423 1.00 82.19 482 TYR A C 1
ATOM 3541 O O . TYR A 1 482 ? -19.582 4.369 28.848 1.00 82.19 482 TYR A O 1
ATOM 3549 N N . ILE A 1 483 ? -17.412 3.961 29.206 1.00 81.62 483 ILE A N 1
ATOM 3550 C CA . ILE A 1 483 ? -17.374 4.379 30.613 1.00 81.62 483 ILE A CA 1
ATOM 3551 C C . ILE A 1 483 ? -16.598 5.692 30.688 1.00 81.62 483 ILE A C 1
ATOM 3553 O O . ILE A 1 483 ? -15.541 5.810 30.067 1.00 81.62 483 ILE A O 1
ATOM 3557 N N . GLU A 1 484 ? -17.090 6.672 31.441 1.00 78.00 484 GLU A N 1
ATOM 3558 C CA . GLU A 1 484 ? -16.406 7.954 31.621 1.00 78.00 484 GLU A CA 1
ATOM 3559 C C . GLU A 1 484 ? -14.999 7.759 32.215 1.00 78.00 484 GLU A C 1
ATOM 3561 O O . GLU A 1 484 ? -14.800 6.978 33.147 1.00 78.00 484 GLU A O 1
ATOM 3566 N N . GLY A 1 485 ? -14.004 8.472 31.685 1.00 75.81 485 GLY A N 1
ATOM 3567 C CA . GLY A 1 485 ? -12.620 8.448 32.157 1.00 75.81 485 GLY A CA 1
ATOM 3568 C C . GLY A 1 485 ? -11.805 7.214 31.747 1.00 75.81 485 GLY A C 1
ATOM 3569 O O . GLY A 1 485 ? -12.299 6.245 31.171 1.00 75.81 485 GLY A O 1
ATOM 3570 N N . HIS A 1 486 ? -10.504 7.249 32.052 1.00 79.44 486 HIS A N 1
ATOM 3571 C CA . HIS A 1 486 ? -9.604 6.101 31.892 1.00 79.44 486 HIS A CA 1
ATOM 3572 C C . HIS A 1 486 ? -9.759 5.145 33.080 1.00 79.44 486 HIS A C 1
ATOM 3574 O O . HIS A 1 486 ? -9.381 5.483 34.206 1.00 79.44 486 HIS A O 1
ATOM 3580 N N . GLN A 1 487 ? -10.280 3.945 32.838 1.00 84.75 487 GLN A N 1
ATOM 3581 C CA . GLN A 1 487 ? -10.463 2.924 33.866 1.00 84.75 487 GLN A CA 1
ATOM 3582 C C . GLN A 1 487 ? -9.197 2.065 34.010 1.00 84.75 487 GLN A C 1
ATOM 3584 O O . GLN A 1 487 ? -8.461 1.810 33.059 1.00 84.75 487 GLN A O 1
ATOM 3589 N N . ALA A 1 488 ? -8.885 1.629 35.229 1.00 83.56 488 ALA A N 1
ATOM 3590 C CA . ALA A 1 488 ? -7.772 0.715 35.491 1.00 83.56 488 ALA A CA 1
ATOM 3591 C C . ALA A 1 488 ? -8.113 -0.734 35.149 1.00 83.56 488 ALA A C 1
ATOM 3593 O O . ALA A 1 488 ? -7.215 -1.504 34.774 1.00 83.56 488 ALA A O 1
ATOM 3594 N N . ASN A 1 489 ? -9.378 -1.104 35.348 1.00 86.50 489 ASN A N 1
ATOM 3595 C CA . ASN A 1 489 ? -9.908 -2.436 35.115 1.00 86.50 489 ASN A CA 1
ATOM 3596 C C . ASN A 1 489 ? -11.416 -2.380 34.854 1.00 86.50 489 ASN A C 1
ATOM 3598 O O . ASN A 1 489 ? -12.129 -1.640 35.534 1.00 86.50 489 ASN A O 1
ATOM 3602 N N . VAL A 1 490 ? -11.878 -3.235 33.944 1.00 88.75 490 VAL A N 1
ATOM 3603 C CA . VAL A 1 490 ? -13.287 -3.600 33.771 1.00 88.75 490 VAL A CA 1
ATOM 3604 C C . VAL A 1 490 ? -13.349 -5.123 33.838 1.00 88.75 490 VAL A C 1
ATOM 3606 O O . VAL A 1 490 ? -12.756 -5.815 33.013 1.00 88.75 490 VAL A O 1
ATOM 3609 N N . ASP A 1 491 ? -14.000 -5.650 34.866 1.00 89.19 491 ASP A N 1
ATOM 3610 C CA . ASP A 1 491 ? -14.108 -7.081 35.121 1.00 89.19 491 ASP A CA 1
ATOM 3611 C C . ASP A 1 491 ? -15.305 -7.662 34.364 1.00 89.19 491 ASP A C 1
ATOM 3613 O O . ASP A 1 491 ? -16.448 -7.585 34.816 1.00 89.19 491 ASP A O 1
ATOM 3617 N N . GLY A 1 492 ? -15.029 -8.264 33.205 1.00 87.31 492 GLY A N 1
ATOM 3618 C CA . GLY A 1 492 ? -16.054 -8.891 32.371 1.00 87.31 492 GLY A CA 1
ATOM 3619 C C . GLY A 1 492 ? -16.787 -10.051 33.050 1.00 87.31 492 GLY A C 1
ATOM 3620 O O . GLY A 1 492 ? -17.897 -10.362 32.647 1.00 87.31 492 GLY A O 1
ATOM 3621 N N . THR A 1 493 ? -16.230 -10.658 34.107 1.00 88.31 493 THR A N 1
ATOM 3622 C CA . THR A 1 493 ? -16.923 -11.731 34.851 1.00 88.31 493 THR A CA 1
ATOM 3623 C C . THR A 1 493 ? -18.077 -11.213 35.707 1.00 88.31 493 THR A C 1
ATOM 3625 O O . THR A 1 493 ? -18.922 -11.992 36.140 1.00 88.31 493 THR A O 1
ATOM 3628 N N . LYS A 1 494 ? -18.113 -9.898 35.940 1.00 88.94 494 LYS A N 1
ATOM 3629 C CA . LYS A 1 494 ? -19.168 -9.196 36.672 1.00 88.94 494 LYS A CA 1
ATOM 3630 C C . LYS A 1 494 ? -20.089 -8.403 35.749 1.00 88.94 494 LYS A C 1
ATOM 3632 O O . LYS A 1 494 ? -20.962 -7.718 36.259 1.00 88.94 494 LYS A O 1
ATOM 3637 N N . LEU A 1 495 ? -19.876 -8.449 34.435 1.00 88.44 495 LEU A N 1
ATOM 3638 C CA . LEU A 1 495 ? -20.781 -7.878 33.443 1.00 88.44 495 LEU A CA 1
ATOM 3639 C C . LEU A 1 495 ? -21.732 -8.979 32.978 1.00 88.44 495 LEU A C 1
ATOM 3641 O O . LEU A 1 495 ? -21.275 -10.054 32.591 1.00 88.44 495 LEU A O 1
ATOM 3645 N N . THR A 1 496 ? -23.030 -8.716 32.989 1.00 86.50 496 THR A N 1
ATOM 3646 C CA . THR A 1 496 ? -24.049 -9.647 32.502 1.00 86.50 496 THR A CA 1
ATOM 3647 C C . THR A 1 496 ? -24.994 -8.954 31.544 1.00 86.50 496 THR A C 1
ATOM 3649 O O . THR A 1 496 ? -25.312 -7.790 31.738 1.00 86.50 496 THR A O 1
ATOM 3652 N N . TYR A 1 497 ? -25.459 -9.674 30.532 1.00 85.44 497 TYR A N 1
ATOM 3653 C CA . TYR A 1 497 ? -26.636 -9.321 29.747 1.00 85.44 497 TYR A CA 1
ATOM 3654 C C . TYR A 1 497 ? -27.666 -10.428 29.964 1.00 85.44 497 TYR A C 1
ATOM 3656 O O . TYR A 1 497 ? -27.369 -11.579 29.638 1.00 85.44 497 TYR A O 1
ATOM 3664 N N . ASN A 1 498 ? -28.821 -10.116 30.561 1.00 80.69 498 ASN A N 1
ATOM 3665 C CA . ASN A 1 498 ? -29.837 -11.114 30.938 1.00 80.69 498 ASN A CA 1
ATOM 3666 C C . ASN A 1 498 ? -29.222 -12.339 31.658 1.00 80.69 498 ASN A C 1
ATOM 3668 O O . ASN A 1 498 ? -29.400 -13.480 31.233 1.00 80.69 498 ASN A O 1
ATOM 3672 N N . ASP A 1 499 ? -28.417 -12.094 32.699 1.00 84.06 499 ASP A N 1
ATOM 3673 C CA . ASP A 1 499 ? -27.656 -13.098 33.472 1.00 84.06 499 ASP A CA 1
ATOM 3674 C C . ASP A 1 499 ? -26.579 -13.898 32.705 1.00 84.06 499 ASP A C 1
ATOM 3676 O O . ASP A 1 499 ? -25.875 -14.726 33.292 1.00 84.06 499 ASP A O 1
ATOM 3680 N N . VAL A 1 500 ? -26.378 -13.645 31.410 1.00 85.94 500 VAL A N 1
ATOM 3681 C CA . VAL A 1 500 ? -25.305 -14.258 30.619 1.00 85.94 500 VAL A CA 1
ATOM 3682 C C . VAL A 1 500 ? -24.049 -13.404 30.727 1.00 85.94 500 VAL A C 1
ATOM 3684 O O . VAL A 1 500 ? -24.097 -12.196 30.520 1.00 85.94 500 VAL A O 1
ATOM 3687 N N . THR A 1 501 ? -22.903 -14.015 31.023 1.00 90.44 501 THR A N 1
ATOM 3688 C CA . THR A 1 501 ? -21.610 -13.317 31.035 1.00 90.44 501 THR A CA 1
ATOM 3689 C C . THR A 1 501 ? -20.952 -13.329 29.651 1.00 90.44 501 THR A C 1
ATOM 3691 O O . THR A 1 501 ? -21.090 -14.301 28.898 1.00 90.44 501 THR A O 1
ATOM 3694 N N . PRO A 1 502 ? -20.201 -12.276 29.286 1.00 91.94 502 PRO A N 1
ATOM 3695 C CA . PRO A 1 502 ? -19.438 -12.269 28.050 1.00 91.94 502 PRO A CA 1
ATOM 3696 C C . PRO A 1 502 ? -18.320 -13.320 28.097 1.00 91.94 502 PRO A C 1
ATOM 3698 O O . PRO A 1 502 ? -17.647 -13.509 29.110 1.00 91.94 502 PRO A O 1
ATOM 3701 N N . GLN A 1 503 ? -18.066 -13.966 26.960 1.00 93.19 503 GLN A N 1
ATOM 3702 C CA . GLN A 1 503 ? -16.929 -14.867 26.758 1.00 93.19 503 GLN A CA 1
ATOM 3703 C C . GLN A 1 503 ? -15.591 -14.122 26.810 1.00 93.19 503 GLN A C 1
ATOM 3705 O O . GLN A 1 503 ? -14.573 -14.683 27.216 1.00 93.19 503 GLN A O 1
ATOM 3710 N N . SER A 1 504 ? -15.579 -12.859 26.380 1.00 91.56 504 SER A N 1
ATOM 3711 C CA . SER A 1 504 ? -14.398 -12.004 26.458 1.00 91.56 504 SER A CA 1
ATOM 3712 C C . SER A 1 504 ? -14.778 -10.533 26.521 1.00 91.56 504 SER A C 1
ATOM 3714 O O . SER A 1 504 ? -15.783 -10.119 25.946 1.00 91.56 504 SER A O 1
ATOM 3716 N N . ILE A 1 505 ? -13.929 -9.741 27.168 1.00 91.38 505 ILE A N 1
ATOM 3717 C CA . ILE A 1 505 ? -14.030 -8.286 27.207 1.00 91.38 505 ILE A CA 1
ATOM 3718 C C . ILE A 1 505 ? -12.694 -7.688 26.781 1.00 91.38 505 ILE A C 1
ATOM 3720 O O . ILE A 1 505 ? -11.628 -8.205 27.123 1.00 91.38 505 ILE A O 1
ATOM 3724 N N . SER A 1 506 ? -12.745 -6.592 26.038 1.00 90.88 506 SER A N 1
ATOM 3725 C CA . SER A 1 506 ? -11.575 -5.777 25.739 1.00 90.88 506 SER A CA 1
ATOM 3726 C C . SER A 1 506 ? -11.884 -4.314 26.006 1.00 90.88 506 SER A C 1
ATOM 3728 O O . SER A 1 506 ? -13.023 -3.867 25.871 1.00 90.88 506 SER A O 1
ATOM 3730 N N . THR A 1 507 ? -10.866 -3.575 26.435 1.00 88.50 507 THR A N 1
ATOM 3731 C CA . THR A 1 507 ? -11.003 -2.167 26.798 1.00 88.50 507 THR A CA 1
ATOM 3732 C C . THR A 1 507 ? -9.933 -1.339 26.118 1.00 88.50 507 THR A C 1
ATOM 3734 O O . THR A 1 507 ? -8.764 -1.730 26.104 1.00 88.50 507 THR A O 1
ATOM 3737 N N . SER A 1 508 ? -10.306 -0.162 25.633 1.00 82.69 508 SER A N 1
ATOM 3738 C CA . SER A 1 508 ? -9.368 0.813 25.079 1.00 82.69 508 SER A CA 1
ATOM 3739 C C . SER A 1 508 ? -9.734 2.220 25.525 1.00 82.69 508 SER A C 1
ATOM 3741 O O . SER A 1 508 ? -10.913 2.567 25.556 1.00 82.69 508 SER A O 1
ATOM 3743 N N . HIS A 1 509 ? -8.738 3.051 25.823 1.00 82.50 509 HIS A N 1
ATOM 3744 C CA . HIS A 1 509 ? -8.980 4.456 26.132 1.00 82.50 509 HIS A CA 1
ATOM 3745 C C . HIS A 1 509 ? -9.092 5.284 24.856 1.00 82.50 509 HIS A C 1
ATOM 3747 O O . HIS A 1 509 ? -8.193 5.293 24.002 1.00 82.50 509 HIS A O 1
ATOM 3753 N N . VAL A 1 510 ? -10.208 5.989 24.759 1.00 78.50 510 VAL A N 1
ATOM 3754 C CA . VAL A 1 510 ? -10.595 6.821 23.630 1.00 78.50 510 VAL A CA 1
ATOM 3755 C C . VAL A 1 510 ? -10.847 8.246 24.098 1.00 78.50 510 VAL A C 1
ATOM 3757 O O . VAL A 1 510 ? -11.037 8.516 25.285 1.00 78.50 510 VAL A O 1
ATOM 3760 N N . VAL A 1 511 ? -10.864 9.155 23.135 1.00 76.06 511 VAL A N 1
ATOM 3761 C CA . VAL A 1 511 ? -11.283 10.532 23.343 1.00 76.06 511 VAL A CA 1
ATOM 3762 C C . VAL A 1 511 ? -12.583 10.722 22.587 1.00 76.06 511 VAL A C 1
ATOM 3764 O O . VAL A 1 511 ? -12.662 10.356 21.416 1.00 76.06 511 VAL A O 1
ATOM 3767 N N . VAL A 1 512 ? -13.589 11.246 23.269 1.00 72.19 512 VAL A N 1
ATOM 3768 C CA . VAL A 1 512 ? -14.956 11.350 22.772 1.00 72.19 512 VAL A CA 1
ATOM 3769 C C . VAL A 1 512 ? -15.433 12.797 22.878 1.00 72.19 512 VAL A C 1
ATOM 3771 O O . VAL A 1 512 ? -14.997 13.530 23.769 1.00 72.19 512 VAL A O 1
ATOM 3774 N N . ASP A 1 513 ? -16.285 13.241 21.960 1.00 68.19 513 ASP A N 1
ATOM 3775 C CA . ASP A 1 513 ? -16.789 14.615 21.971 1.00 68.19 513 ASP A CA 1
ATOM 3776 C C . ASP A 1 513 ? -17.875 14.793 23.046 1.00 68.19 513 ASP A C 1
ATOM 3778 O O . ASP A 1 513 ? -18.753 13.949 23.235 1.00 68.19 513 ASP A O 1
ATOM 3782 N N . ASN A 1 514 ? -17.807 15.897 23.793 1.00 65.81 514 ASN A N 1
ATOM 3783 C CA . ASN A 1 514 ? -18.661 16.152 24.957 1.00 65.81 514 ASN A CA 1
ATOM 3784 C C . ASN A 1 514 ? -19.992 16.852 24.608 1.00 65.81 514 ASN A C 1
ATOM 3786 O O . ASN A 1 514 ? -20.409 17.708 25.381 1.00 65.81 514 ASN A O 1
ATOM 3790 N N . GLY A 1 515 ? -20.581 16.531 23.443 1.00 55.53 515 GLY A N 1
ATOM 3791 C CA . GLY A 1 515 ? -21.899 16.912 22.875 1.00 55.53 515 GLY A CA 1
ATOM 3792 C C . GLY A 1 515 ? -22.456 18.340 23.070 1.00 55.53 515 GLY A C 1
ATOM 3793 O O . GLY A 1 515 ? -22.842 18.972 22.093 1.00 55.53 515 GLY A O 1
ATOM 3794 N N . ASP A 1 516 ? -22.438 18.888 24.285 1.00 50.34 516 ASP A N 1
ATOM 3795 C CA . ASP A 1 516 ? -22.962 20.201 24.679 1.00 50.34 516 ASP A CA 1
ATOM 3796 C C . ASP A 1 516 ? -21.887 21.193 25.182 1.00 50.34 516 ASP A C 1
ATOM 3798 O O . ASP A 1 516 ? -22.134 22.399 25.285 1.00 50.34 516 ASP A O 1
ATOM 3802 N N . LYS A 1 517 ? -20.671 20.729 25.499 1.00 52.84 517 LYS A N 1
ATOM 3803 C CA . LYS A 1 517 ? -19.538 21.585 25.898 1.00 52.84 517 LYS A CA 1
ATOM 3804 C C . LYS A 1 517 ? -18.451 21.470 24.843 1.00 52.84 517 LYS A C 1
ATOM 3806 O O . LYS A 1 517 ? -18.049 20.370 24.491 1.00 52.84 517 LYS A O 1
ATOM 3811 N N . SER A 1 518 ? -17.940 22.599 24.360 1.00 43.12 518 SER A N 1
ATOM 3812 C CA . SER A 1 518 ? -16.813 22.674 23.422 1.00 43.12 518 SER A CA 1
ATOM 3813 C C . SER A 1 518 ? -15.521 22.130 24.055 1.00 43.12 518 SER A C 1
ATOM 3815 O O . SER A 1 518 ? -14.658 22.899 24.478 1.00 43.12 518 SER A O 1
ATOM 3817 N N . GLY A 1 519 ? -15.417 20.806 24.176 1.00 61.62 519 GLY A N 1
ATOM 3818 C CA . GLY A 1 519 ? -14.336 20.091 24.839 1.00 61.62 519 GLY A CA 1
ATOM 3819 C C . GLY A 1 519 ? -14.391 18.589 24.560 1.00 61.62 519 GLY A C 1
ATOM 3820 O O . GLY A 1 519 ? -15.456 18.009 24.370 1.00 61.62 519 GLY A O 1
ATOM 3821 N N . LYS A 1 520 ? -13.213 17.969 24.531 1.00 70.31 520 LYS A N 1
ATOM 3822 C CA . LYS A 1 520 ? -13.030 16.523 24.404 1.00 70.31 520 LYS A CA 1
ATOM 3823 C C . LYS A 1 520 ? -13.044 15.873 25.791 1.00 70.31 520 LYS A C 1
ATOM 3825 O O . LYS A 1 520 ? -12.492 16.446 26.727 1.00 70.31 520 LYS A O 1
ATOM 3830 N N . LEU A 1 521 ? -13.632 14.688 25.918 1.00 72.38 521 LEU A N 1
ATOM 3831 C CA . LEU A 1 521 ? -13.683 13.894 27.147 1.00 72.38 521 LEU A CA 1
ATOM 3832 C C . LEU A 1 521 ? -12.892 12.593 26.966 1.00 72.38 521 LEU A C 1
ATOM 3834 O O . LEU A 1 521 ? -12.936 11.967 25.911 1.00 72.38 521 LEU A O 1
ATOM 3838 N N . ALA A 1 522 ? -12.167 12.167 27.994 1.00 76.62 522 ALA A N 1
ATOM 3839 C CA . ALA A 1 522 ? -11.551 10.844 28.026 1.00 76.62 522 ALA A CA 1
ATOM 3840 C C . ALA A 1 522 ? -12.583 9.788 28.441 1.00 76.62 522 ALA A C 1
ATOM 3842 O O . ALA A 1 522 ? -13.314 9.982 29.411 1.00 76.62 522 ALA A O 1
ATOM 3843 N N . ALA A 1 523 ? -12.604 8.652 27.748 1.00 80.50 523 ALA A N 1
ATOM 3844 C CA . ALA A 1 523 ? -13.498 7.540 28.047 1.00 80.50 523 ALA A CA 1
ATOM 3845 C C . ALA A 1 523 ? -12.803 6.187 27.853 1.00 80.50 523 ALA A C 1
ATOM 3847 O O . ALA A 1 523 ? -11.822 6.053 27.119 1.00 80.50 523 ALA A O 1
ATOM 3848 N N . THR A 1 524 ? -13.337 5.157 28.497 1.00 83.69 524 THR A N 1
ATOM 3849 C CA . THR A 1 524 ? -12.954 3.763 28.290 1.00 83.69 524 THR A CA 1
ATOM 3850 C C . THR A 1 524 ? -14.006 3.099 27.420 1.00 83.69 524 THR A C 1
ATOM 3852 O O . THR A 1 524 ? -15.109 2.823 27.883 1.00 83.69 524 THR A O 1
ATOM 3855 N N . LYS A 1 525 ? -13.653 2.830 26.163 1.00 86.69 525 LYS A N 1
ATOM 3856 C CA . LYS A 1 525 ? -14.434 1.971 25.274 1.00 86.69 525 LYS A CA 1
ATOM 3857 C C . LYS A 1 525 ? -14.338 0.539 25.774 1.00 86.69 525 LYS A C 1
ATOM 3859 O O . LYS A 1 525 ? -13.231 0.039 25.985 1.00 86.69 525 LYS A O 1
ATOM 3864 N N . VAL A 1 526 ? -15.483 -0.105 25.926 1.00 87.81 526 VAL A N 1
ATOM 3865 C CA . VAL A 1 526 ? -15.623 -1.502 26.315 1.00 87.81 526 VAL A CA 1
ATOM 3866 C C . VAL A 1 526 ? -16.249 -2.254 25.152 1.00 87.81 526 VAL A C 1
ATOM 3868 O O . VAL A 1 526 ? -17.312 -1.874 24.675 1.00 87.81 526 VAL A O 1
ATOM 3871 N N . VAL A 1 527 ? -15.588 -3.321 24.707 1.00 89.75 527 VAL A N 1
ATOM 3872 C CA . VAL A 1 527 ? -16.114 -4.256 23.709 1.00 89.75 527 VAL A CA 1
ATOM 3873 C C . VAL A 1 527 ? -16.278 -5.609 24.385 1.00 89.75 527 VAL A C 1
ATOM 3875 O O . VAL A 1 527 ? -15.286 -6.211 24.810 1.00 89.75 527 VAL A O 1
ATOM 3878 N N . ALA A 1 528 ? -17.519 -6.069 24.513 1.00 89.75 528 ALA A N 1
ATOM 3879 C CA . ALA A 1 528 ? -17.864 -7.321 25.177 1.00 89.75 528 ALA A CA 1
ATOM 3880 C C . ALA A 1 528 ? -18.457 -8.305 24.167 1.00 89.75 528 ALA A C 1
ATOM 3882 O O . ALA A 1 528 ? -19.439 -7.999 23.494 1.00 89.75 528 ALA A O 1
ATOM 3883 N N . LYS A 1 529 ? -17.851 -9.490 24.076 1.00 90.88 529 LYS A N 1
ATOM 3884 C CA . LYS A 1 529 ? -18.267 -10.569 23.181 1.00 90.88 529 LYS A CA 1
ATOM 3885 C C . LYS A 1 529 ? -18.951 -11.676 23.969 1.00 90.88 529 LYS A C 1
ATOM 3887 O O . LYS A 1 529 ? -18.360 -12.213 24.905 1.00 90.88 529 LYS A O 1
ATOM 3892 N N . PHE A 1 530 ? -20.153 -12.037 23.559 1.00 89.38 530 PHE A N 1
ATOM 3893 C CA . PHE A 1 530 ? -21.006 -13.068 24.132 1.00 89.38 530 PHE A CA 1
ATOM 3894 C C . PHE A 1 530 ? -21.001 -14.332 23.264 1.00 89.38 530 PHE A C 1
ATOM 3896 O O . PHE A 1 530 ? -20.306 -14.417 22.252 1.00 89.38 530 PHE A O 1
ATOM 3903 N N . ALA A 1 531 ? -21.740 -15.357 23.688 1.00 84.06 531 ALA A N 1
ATOM 3904 C CA . ALA A 1 531 ? -21.966 -16.526 22.849 1.00 84.06 531 ALA A CA 1
ATOM 3905 C C . ALA A 1 531 ? -22.856 -16.155 21.649 1.00 84.06 531 ALA A C 1
ATOM 3907 O O . ALA A 1 531 ? -23.744 -15.307 21.754 1.00 84.06 531 ALA A O 1
ATOM 3908 N N . LYS A 1 532 ? -22.653 -16.818 20.508 1.00 75.44 532 LYS A N 1
ATOM 3909 C CA . LYS A 1 532 ? -23.509 -16.636 19.328 1.00 75.44 532 LYS A CA 1
ATOM 3910 C C . LYS A 1 532 ? -24.977 -16.916 19.685 1.00 75.44 532 LYS A C 1
ATOM 3912 O O . LYS A 1 532 ? -25.257 -17.938 20.306 1.00 75.44 532 LYS A O 1
ATOM 3917 N N . GLY A 1 533 ? -25.884 -16.024 19.279 1.00 70.44 533 GLY A N 1
ATOM 3918 C CA . GLY A 1 533 ? -27.319 -16.119 19.580 1.00 70.44 533 GLY A CA 1
ATOM 3919 C C . GLY A 1 533 ? -27.734 -15.546 20.941 1.00 70.44 533 GLY A C 1
ATOM 3920 O O . GLY A 1 533 ? -28.863 -15.767 21.358 1.00 70.44 533 GLY A O 1
ATOM 3921 N N . THR A 1 534 ? -26.839 -14.836 21.646 1.00 76.88 534 THR A N 1
ATOM 3922 C CA . THR A 1 534 ? -27.184 -14.144 22.907 1.00 76.88 534 THR A CA 1
ATOM 3923 C C . THR A 1 534 ? -28.119 -12.956 22.670 1.00 76.88 534 THR A C 1
ATOM 3925 O O . THR A 1 534 ? -28.984 -12.685 23.498 1.00 76.88 534 THR A O 1
ATOM 3928 N N . PHE A 1 535 ? -27.952 -12.256 21.547 1.00 75.69 535 PHE A N 1
ATOM 3929 C CA . PHE A 1 535 ? -28.796 -11.133 21.150 1.00 75.69 535 PHE A CA 1
ATOM 3930 C C . PHE A 1 535 ? -29.851 -11.627 20.151 1.00 75.69 535 PHE A C 1
ATOM 3932 O O . PHE A 1 535 ? -29.521 -12.393 19.243 1.00 75.69 535 PHE A O 1
ATOM 3939 N N . GLY A 1 536 ? -31.115 -11.257 20.380 1.00 62.41 536 GLY A N 1
ATOM 3940 C CA . GLY A 1 536 ? -32.241 -11.602 19.506 1.00 62.41 536 GLY A CA 1
ATOM 3941 C C . GLY A 1 536 ? -32.276 -10.774 18.218 1.00 62.41 536 GLY A C 1
ATOM 3942 O O . GLY A 1 536 ? -31.487 -9.850 18.049 1.00 62.41 536 GLY A O 1
ATOM 3943 N N . THR A 1 537 ? -33.210 -11.116 17.330 1.00 53.84 537 THR A N 1
ATOM 3944 C CA . THR A 1 537 ? -33.348 -10.606 15.951 1.00 53.84 537 THR A CA 1
ATOM 3945 C C . THR A 1 537 ? -34.201 -9.345 15.800 1.00 53.84 537 THR A C 1
ATOM 3947 O O . THR A 1 537 ? -34.327 -8.809 14.704 1.00 53.84 537 THR A O 1
ATOM 3950 N N . ALA A 1 538 ? -34.762 -8.847 16.900 1.00 52.44 538 ALA A N 1
ATOM 3951 C CA . ALA A 1 538 ? -35.484 -7.585 16.978 1.00 52.44 538 ALA A CA 1
ATOM 3952 C C . ALA A 1 538 ? -35.082 -6.864 18.269 1.00 52.44 538 ALA A C 1
ATOM 3954 O O . ALA A 1 538 ? -34.728 -7.533 19.242 1.00 52.44 538 ALA A O 1
ATOM 3955 N N . ALA A 1 539 ? -35.132 -5.522 18.242 1.00 50.81 539 ALA A N 1
ATOM 3956 C CA . ALA A 1 539 ? -34.870 -4.578 19.338 1.00 50.81 539 ALA A CA 1
ATOM 3957 C C . ALA A 1 539 ? -34.546 -5.263 20.674 1.00 50.81 539 ALA A C 1
ATOM 3959 O O . ALA A 1 539 ? -35.438 -5.740 21.376 1.00 50.81 539 ALA A O 1
ATOM 3960 N N . VAL A 1 540 ? -33.254 -5.342 20.982 1.00 56.59 540 VAL A N 1
ATOM 3961 C CA . VAL A 1 540 ? -32.719 -6.151 22.073 1.00 56.59 540 VAL A CA 1
ATOM 3962 C C . VAL A 1 540 ? -33.137 -5.539 23.416 1.00 56.59 540 VAL A C 1
ATOM 3964 O O . VAL A 1 540 ? -32.438 -4.696 23.982 1.00 56.59 540 VAL A O 1
ATOM 3967 N N . ASP A 1 541 ? -34.314 -5.934 23.896 1.00 58.44 541 ASP A N 1
ATOM 3968 C CA . ASP A 1 541 ? -34.804 -5.632 25.236 1.00 58.44 541 ASP A CA 1
ATOM 3969 C C . ASP A 1 541 ? -34.060 -6.553 26.210 1.00 58.44 541 ASP A C 1
ATOM 3971 O O . ASP A 1 541 ? -34.096 -7.783 26.097 1.00 58.44 541 ASP A O 1
ATOM 3975 N N . GLY A 1 542 ? -33.268 -5.975 27.104 1.00 62.16 542 GLY A N 1
ATOM 3976 C CA . GLY A 1 542 ? -32.504 -6.753 28.067 1.00 62.16 542 GLY A CA 1
ATOM 3977 C C . GLY A 1 542 ? -31.621 -5.903 28.959 1.00 62.16 542 GLY A C 1
ATOM 3978 O O . GLY A 1 542 ? -31.156 -4.826 28.577 1.00 62.16 542 GLY A O 1
ATOM 3979 N N . ASP A 1 543 ? -31.379 -6.434 30.149 1.00 70.81 543 ASP A N 1
ATOM 3980 C CA . ASP A 1 543 ? -30.656 -5.750 31.206 1.00 70.81 543 ASP A CA 1
ATOM 3981 C C . ASP A 1 543 ? -29.164 -6.063 31.071 1.00 70.81 543 ASP A C 1
ATOM 3983 O O . ASP A 1 543 ? -28.704 -7.180 31.337 1.00 70.81 543 ASP A O 1
ATOM 3987 N N . LEU A 1 544 ? -28.399 -5.074 30.602 1.00 78.50 544 LEU A N 1
ATOM 3988 C CA . LEU A 1 544 ? -26.943 -5.088 30.692 1.00 78.50 544 LEU A CA 1
ATOM 3989 C C . LEU A 1 544 ? -26.561 -4.545 32.069 1.00 78.50 544 LEU A C 1
ATOM 3991 O O . LEU A 1 544 ? -26.847 -3.394 32.358 1.00 78.50 544 LEU A O 1
ATOM 3995 N N . GLU A 1 545 ? -25.896 -5.328 32.912 1.00 78.38 545 GLU A N 1
ATOM 3996 C CA . GLU A 1 545 ? -25.640 -4.957 34.306 1.00 78.38 545 GLU A CA 1
ATOM 3997 C C . GLU A 1 545 ? -24.231 -5.312 34.771 1.00 78.38 545 GLU A C 1
ATOM 3999 O O . GLU A 1 545 ? -23.652 -6.325 34.380 1.00 78.38 545 GLU A O 1
ATOM 4004 N N . PHE A 1 546 ? -23.692 -4.498 35.681 1.00 82.69 546 PHE A N 1
ATOM 4005 C CA . PHE A 1 546 ? -22.572 -4.910 36.519 1.00 82.69 546 PHE A CA 1
ATOM 4006 C C . PHE A 1 546 ? -23.108 -5.480 37.832 1.00 82.69 546 PHE A C 1
ATOM 4008 O O . PHE A 1 546 ? -23.746 -4.762 38.593 1.00 82.69 546 PHE A O 1
ATOM 4015 N N . THR A 1 547 ? -22.819 -6.745 38.129 1.00 80.25 547 THR A N 1
ATOM 4016 C CA . THR A 1 547 ? -23.458 -7.513 39.216 1.00 80.25 547 THR A CA 1
ATOM 4017 C C . THR A 1 547 ? -22.810 -7.341 40.592 1.00 80.25 547 THR A C 1
ATOM 4019 O O . THR A 1 547 ? -23.304 -7.876 41.586 1.00 80.25 547 THR A O 1
ATOM 4022 N N . ALA A 1 548 ? -21.684 -6.625 40.687 1.00 77.81 548 ALA A N 1
ATOM 4023 C CA . ALA A 1 548 ? -20.990 -6.411 41.954 1.00 77.81 548 ALA A CA 1
ATOM 4024 C C . ALA A 1 548 ? -20.116 -5.151 41.969 1.00 77.81 548 ALA A C 1
ATOM 4026 O O . ALA A 1 548 ? -19.515 -4.758 40.966 1.00 77.81 548 ALA A O 1
ATOM 4027 N N . THR A 1 549 ? -19.923 -4.597 43.167 1.00 70.69 549 THR A N 1
ATOM 4028 C CA . THR A 1 549 ? -18.925 -3.552 43.419 1.00 70.69 549 THR A CA 1
ATOM 4029 C C . THR A 1 549 ? -17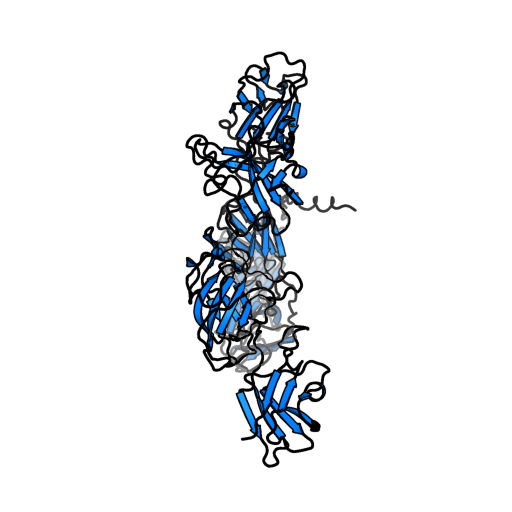.509 -4.001 43.040 1.00 70.69 549 THR A C 1
ATOM 4031 O O . THR A 1 549 ? -17.116 -5.176 43.126 1.00 70.69 549 THR A O 1
ATOM 4034 N N . GLY A 1 550 ? -16.723 -3.043 42.542 1.00 74.94 550 GLY A N 1
ATOM 4035 C CA . GLY A 1 550 ? -15.389 -3.301 42.005 1.00 74.94 550 GLY A CA 1
ATOM 4036 C C . GLY A 1 550 ? -15.395 -4.080 40.692 1.00 74.94 550 GLY A C 1
ATOM 4037 O O . GLY A 1 550 ? -14.375 -4.677 40.351 1.00 74.94 550 GLY A O 1
ATOM 4038 N N . ALA A 1 551 ? -16.523 -4.114 39.975 1.00 83.75 551 ALA A N 1
ATOM 4039 C CA . ALA A 1 551 ? -16.538 -4.499 38.568 1.00 83.75 551 ALA A CA 1
ATOM 4040 C C . ALA A 1 551 ? -15.755 -3.505 37.708 1.00 83.75 551 ALA A C 1
ATOM 4042 O O . ALA A 1 551 ? -15.083 -3.902 36.761 1.00 83.75 551 ALA A O 1
ATOM 4043 N N . VAL A 1 552 ? -15.760 -2.228 38.094 1.00 84.94 552 VAL A N 1
ATOM 4044 C CA . VAL A 1 552 ? -14.935 -1.196 37.473 1.00 84.94 552 VAL A CA 1
ATOM 4045 C C . VAL A 1 552 ? -14.093 -0.518 38.542 1.00 84.94 552 VAL A C 1
ATOM 4047 O O . VAL A 1 552 ? -14.566 -0.234 39.647 1.00 84.94 552 VAL A O 1
ATOM 4050 N N . THR A 1 553 ? -12.818 -0.289 38.235 1.00 85.06 553 THR A N 1
ATOM 4051 C CA . THR A 1 553 ? -11.911 0.457 39.112 1.00 85.06 553 THR A CA 1
ATOM 4052 C C . THR A 1 553 ? -11.244 1.586 38.346 1.00 85.06 553 THR A C 1
ATOM 4054 O O . THR A 1 553 ? -10.710 1.369 37.258 1.00 85.06 553 THR A O 1
ATOM 4057 N N . THR A 1 554 ? -11.239 2.789 38.921 1.00 84.50 554 THR A N 1
ATOM 4058 C CA . THR A 1 554 ? -10.540 3.942 38.340 1.00 84.50 554 THR A CA 1
ATOM 4059 C C . THR A 1 554 ? -9.024 3.779 38.476 1.00 84.50 554 THR A C 1
ATOM 4061 O O . THR A 1 554 ? -8.528 3.014 39.309 1.00 84.50 554 THR A O 1
ATOM 4064 N N . GLN A 1 555 ? -8.244 4.543 37.703 1.00 82.06 555 GLN A N 1
ATOM 4065 C CA . GLN A 1 555 ? -6.770 4.587 37.820 1.00 82.06 555 GLN A CA 1
ATOM 4066 C C . GLN A 1 555 ? -6.275 5.049 39.201 1.00 82.06 555 GLN A C 1
ATOM 4068 O O . GLN A 1 555 ? -5.132 4.778 39.577 1.00 82.06 555 GLN A O 1
ATOM 4073 N N . LEU A 1 556 ? -7.125 5.709 39.990 1.00 81.69 556 LEU A N 1
ATOM 4074 C CA . LEU A 1 556 ? -6.797 6.120 41.355 1.00 81.69 556 LEU A CA 1
ATOM 4075 C C . LEU A 1 556 ? -7.130 5.051 42.406 1.00 81.69 556 LEU A C 1
ATOM 4077 O O . LEU A 1 556 ? -6.620 5.125 43.534 1.00 81.69 556 LEU A O 1
ATOM 4081 N N . GLY A 1 557 ? -7.862 4.006 42.008 1.00 78.50 557 GLY A N 1
ATOM 4082 C CA . GLY A 1 557 ? -8.221 2.852 42.828 1.00 78.50 557 GLY A CA 1
ATOM 4083 C C . GLY A 1 557 ? -9.621 2.925 43.433 1.00 78.50 557 GLY A C 1
ATOM 4084 O O . GLY A 1 557 ? -9.939 2.086 44.275 1.00 78.50 557 GLY A O 1
ATOM 4085 N N . THR A 1 558 ? -10.449 3.892 43.027 1.00 79.06 558 THR A N 1
ATOM 4086 C CA . THR A 1 558 ? -11.858 3.934 43.427 1.00 79.06 558 THR A CA 1
ATOM 4087 C C . THR A 1 558 ? -12.590 2.811 42.713 1.00 79.06 558 THR A C 1
ATOM 4089 O O . THR A 1 558 ? -12.655 2.761 41.485 1.00 79.06 558 THR A O 1
ATOM 4092 N N . ALA A 1 559 ? -13.072 1.854 43.500 1.00 76.94 559 ALA A N 1
ATOM 4093 C CA . ALA A 1 559 ? -13.926 0.783 43.025 1.00 76.94 559 ALA A CA 1
ATOM 4094 C C . ALA A 1 559 ? -15.365 1.288 42.990 1.00 76.94 559 ALA A C 1
ATOM 4096 O O . ALA A 1 559 ? -15.834 1.871 43.965 1.00 76.94 559 ALA A O 1
ATOM 4097 N N . GLY A 1 560 ? -16.061 1.030 41.891 1.00 69.19 560 GLY A N 1
ATOM 4098 C CA . GLY A 1 560 ? -17.490 1.274 41.796 1.00 69.19 560 GLY A CA 1
ATOM 4099 C C . GLY A 1 560 ? -18.206 0.123 41.114 1.00 69.19 560 GLY A C 1
ATOM 4100 O O . GLY A 1 560 ? -17.592 -0.773 40.522 1.00 69.19 560 GLY A O 1
ATOM 4101 N N . GLN A 1 561 ? -19.519 0.159 41.238 1.00 68.31 561 GLN A N 1
ATOM 4102 C CA . GLN A 1 561 ? -20.443 -0.482 40.325 1.00 68.31 561 GLN A CA 1
ATOM 4103 C C . GLN A 1 561 ? -21.025 0.671 39.499 1.00 68.31 561 GLN A C 1
ATOM 4105 O O . GLN A 1 561 ? -21.705 1.521 40.075 1.00 68.31 561 GLN A O 1
ATOM 4110 N N . PRO A 1 562 ? -20.691 0.806 38.201 1.00 61.88 562 PRO A N 1
ATOM 4111 C CA . PRO A 1 562 ? -21.353 1.798 37.366 1.00 61.88 562 PRO A CA 1
ATOM 4112 C C . PRO A 1 562 ? -22.860 1.527 37.411 1.00 61.88 562 PRO A C 1
ATOM 4114 O O . PRO A 1 562 ? -23.298 0.504 36.893 1.00 61.88 562 PRO A O 1
ATOM 4117 N N . GLY A 1 563 ? -23.616 2.383 38.108 1.00 54.88 563 GLY A N 1
ATOM 4118 C CA . GLY A 1 563 ? -25.046 2.172 38.371 1.00 54.88 563 GLY A CA 1
ATOM 4119 C C . GLY A 1 563 ? -25.448 1.868 39.824 1.00 54.88 563 GLY A C 1
ATOM 4120 O O . GLY A 1 563 ? -26.449 1.192 40.017 1.00 54.88 563 GLY A O 1
ATOM 4121 N N . ASP A 1 564 ? -24.754 2.382 40.853 1.00 44.16 564 ASP A N 1
ATOM 4122 C CA . ASP A 1 564 ? -25.163 2.286 42.283 1.00 44.16 564 ASP A CA 1
ATOM 4123 C C . ASP A 1 564 ? -26.515 2.982 42.636 1.00 44.16 564 ASP A C 1
ATOM 4125 O O . ASP A 1 564 ? -26.819 3.259 43.799 1.00 44.16 564 ASP A O 1
ATOM 4129 N N . ALA A 1 565 ? -27.368 3.230 41.644 1.00 38.34 565 ALA A N 1
ATOM 4130 C CA . ALA A 1 565 ? -28.801 3.413 41.815 1.00 38.34 565 ALA A CA 1
ATOM 4131 C C . ALA A 1 565 ? -29.520 2.602 40.722 1.00 38.34 565 ALA A C 1
ATOM 4133 O O . ALA A 1 565 ? -29.832 3.141 39.669 1.00 38.34 565 ALA A O 1
ATOM 4134 N N . ASP A 1 566 ? -29.726 1.313 41.001 1.00 40.81 566 ASP A N 1
ATOM 4135 C CA . ASP A 1 566 ? -30.577 0.369 40.264 1.00 40.81 566 ASP A CA 1
ATOM 4136 C C . ASP A 1 566 ? -30.271 0.216 38.761 1.00 40.81 566 ASP A C 1
ATOM 4138 O O . ASP A 1 566 ? -30.873 0.869 37.919 1.00 40.81 566 ASP A O 1
ATOM 4142 N N . SER A 1 567 ? -29.360 -0.723 38.472 1.00 41.72 567 SER A N 1
ATOM 4143 C CA . SER A 1 567 ? -28.949 -1.232 37.156 1.00 41.72 567 SER A CA 1
ATOM 4144 C C . SER A 1 567 ? -28.379 -0.200 36.175 1.00 41.72 567 SER A C 1
ATOM 4146 O O . SER A 1 567 ? -28.689 0.988 36.169 1.00 41.72 567 SER A O 1
ATOM 4148 N N . LEU A 1 568 ? -27.519 -0.662 35.267 1.00 50.69 568 LEU A N 1
ATOM 4149 C CA . LEU A 1 568 ? -27.374 0.007 33.979 1.00 50.69 568 LEU A CA 1
ATOM 4150 C C . LEU A 1 568 ? -28.667 -0.306 33.205 1.00 50.69 568 LEU A C 1
ATOM 4152 O O . LEU A 1 568 ? -28.660 -1.004 32.198 1.00 50.69 568 LEU A O 1
ATOM 4156 N N . THR A 1 569 ? -29.816 0.147 33.719 1.00 43.56 569 THR A N 1
ATOM 4157 C CA . THR A 1 569 ? -31.056 0.028 32.976 1.00 43.56 569 THR A CA 1
ATOM 4158 C C . THR A 1 569 ? -30.853 0.926 31.778 1.00 43.56 569 THR A C 1
ATOM 4160 O O . THR A 1 569 ? -30.688 2.146 31.889 1.00 43.56 569 THR A O 1
ATOM 4163 N N . VAL A 1 570 ? -30.855 0.323 30.603 1.00 49.66 570 VAL A N 1
ATOM 4164 C CA . VAL A 1 570 ? -31.091 1.047 29.371 1.00 49.66 570 VAL A CA 1
ATOM 4165 C C . VAL A 1 570 ? -32.551 1.521 29.455 1.00 49.66 570 VAL A C 1
ATOM 4167 O O . VAL A 1 570 ? -33.454 0.898 28.911 1.00 49.66 570 VAL A O 1
ATOM 4170 N N . VAL A 1 571 ? -32.822 2.570 30.251 1.00 35.47 571 VAL A N 1
ATOM 4171 C CA . VAL A 1 571 ? -34.180 3.074 30.492 1.00 35.47 571 VAL A CA 1
ATOM 4172 C C . VAL A 1 571 ? -34.693 3.652 29.176 1.00 35.47 571 VAL A C 1
ATOM 4174 O O . VAL A 1 571 ? -34.429 4.804 28.840 1.00 35.47 571 VAL A O 1
ATOM 4177 N N . GLY A 1 572 ? -35.448 2.843 28.436 1.00 40.06 572 GLY A N 1
ATOM 4178 C CA . GLY A 1 572 ? -36.302 3.298 27.342 1.00 40.06 572 GLY A CA 1
ATOM 4179 C C . GLY A 1 572 ? -35.653 3.467 25.965 1.00 40.06 572 GLY A C 1
ATOM 4180 O O . GLY A 1 572 ? -36.235 4.159 25.134 1.00 40.06 572 GLY A O 1
ATOM 4181 N N . GLY A 1 573 ? -34.513 2.836 25.678 1.00 48.34 573 GLY A N 1
ATOM 4182 C CA . GLY A 1 573 ? -33.954 2.817 24.320 1.00 48.34 573 GLY A CA 1
ATOM 4183 C C . GLY A 1 573 ? -32.910 1.724 24.155 1.00 48.34 573 GLY A C 1
ATOM 4184 O O . GLY A 1 573 ? -31.744 2.001 24.399 1.00 48.34 573 GLY A O 1
ATOM 4185 N N . GLY A 1 574 ? -33.355 0.505 23.816 1.00 60.97 574 GLY A N 1
ATOM 4186 C CA . GLY A 1 574 ? -32.574 -0.744 23.791 1.00 60.97 574 GLY A CA 1
ATOM 4187 C C . GLY A 1 574 ? -31.231 -0.691 23.049 1.00 60.97 574 GLY A C 1
ATOM 4188 O O . GLY A 1 574 ? -30.876 0.308 22.426 1.00 60.97 574 GLY A O 1
ATOM 4189 N N . ILE A 1 575 ? -30.460 -1.783 23.123 1.00 69.50 575 ILE A N 1
ATOM 4190 C CA . ILE A 1 575 ? -29.185 -1.897 22.393 1.00 69.50 575 ILE A CA 1
ATOM 4191 C C . ILE A 1 575 ? -29.457 -1.615 20.912 1.00 69.50 575 ILE A C 1
ATOM 4193 O O . ILE A 1 575 ? -30.296 -2.273 20.296 1.00 69.50 575 ILE A O 1
ATOM 4197 N N . VAL A 1 576 ? -28.764 -0.622 20.350 1.00 71.56 576 VAL A N 1
ATOM 4198 C CA . VAL A 1 576 ? -28.967 -0.251 18.947 1.00 71.56 576 VAL A CA 1
ATOM 4199 C C . VAL A 1 576 ? -28.230 -1.232 18.059 1.00 71.56 576 VAL A C 1
ATOM 4201 O O . VAL A 1 576 ? -27.007 -1.370 18.156 1.00 71.56 576 VAL A O 1
ATOM 4204 N N . ASP A 1 577 ? -28.985 -1.876 17.180 1.00 73.62 577 ASP A N 1
ATOM 4205 C CA . ASP A 1 577 ? -28.449 -2.749 16.153 1.00 73.62 577 ASP A CA 1
ATOM 4206 C C . ASP A 1 577 ? -27.799 -1.940 15.026 1.00 73.62 577 ASP A C 1
ATOM 4208 O O . ASP A 1 577 ? -28.431 -1.065 14.431 1.00 73.62 577 ASP A O 1
ATOM 4212 N N . LYS A 1 578 ? -26.521 -2.214 14.751 1.00 73.81 578 LYS A N 1
ATOM 4213 C CA . LYS A 1 578 ? -25.782 -1.671 13.598 1.00 73.81 578 LYS A CA 1
ATOM 4214 C C . LYS A 1 578 ? -25.293 -2.759 12.647 1.00 73.81 578 LYS A C 1
ATOM 4216 O O . LYS A 1 578 ? -24.409 -2.512 11.820 1.00 73.81 578 LYS A O 1
ATOM 4221 N N . THR A 1 579 ? -25.788 -3.975 12.809 1.00 73.12 579 THR A N 1
ATOM 4222 C CA . THR A 1 579 ? -25.371 -5.126 12.026 1.00 73.12 579 THR A CA 1
ATOM 4223 C C . THR A 1 579 ? -26.331 -5.303 10.872 1.00 73.12 579 THR A C 1
ATOM 4225 O O . THR A 1 579 ? -27.526 -5.215 11.055 1.00 73.12 579 THR A O 1
ATOM 4228 N N . ALA A 1 580 ? -25.800 -5.457 9.659 1.00 80.31 580 ALA A N 1
ATOM 4229 C CA . ALA A 1 580 ? -26.640 -5.759 8.509 1.00 80.31 580 ALA A CA 1
ATOM 4230 C C . ALA A 1 580 ? -27.098 -7.222 8.562 1.00 80.31 580 ALA A C 1
ATOM 4232 O O . ALA A 1 580 ? -26.283 -8.080 8.938 1.00 80.31 580 ALA A O 1
ATOM 4233 N N . PRO A 1 581 ? -28.305 -7.529 8.054 1.00 80.19 581 PRO A N 1
ATOM 4234 C CA . PRO A 1 581 ? -28.778 -8.897 7.978 1.00 80.19 581 PRO A CA 1
ATOM 4235 C C . PRO A 1 581 ? -27.838 -9.733 7.107 1.00 80.19 581 PRO A C 1
ATOM 4237 O O . PRO A 1 581 ? -27.341 -9.289 6.070 1.00 80.19 581 PRO A O 1
ATOM 4240 N N . VAL A 1 582 ? -27.596 -10.981 7.495 1.00 79.75 582 VAL A N 1
ATOM 4241 C CA . VAL A 1 582 ? -26.798 -11.942 6.724 1.00 79.75 582 VAL A CA 1
ATOM 4242 C C . VAL A 1 582 ? -27.618 -13.175 6.383 1.00 79.75 582 VAL A C 1
ATOM 4244 O O . VAL A 1 582 ? -28.446 -13.626 7.165 1.00 79.75 582 VAL A O 1
ATOM 4247 N N . ILE A 1 583 ? -27.366 -13.774 5.217 1.00 78.50 583 ILE A N 1
ATOM 4248 C CA . ILE A 1 583 ? -27.999 -15.049 4.858 1.00 78.50 583 ILE A CA 1
ATOM 4249 C C . ILE A 1 583 ? -27.503 -16.145 5.811 1.00 78.50 583 ILE A C 1
ATOM 4251 O O . ILE A 1 583 ? -26.295 -16.397 5.908 1.00 78.50 583 ILE A O 1
ATOM 4255 N N . VAL A 1 584 ? -28.428 -16.819 6.495 1.00 69.12 584 VAL A N 1
ATOM 4256 C CA . VAL A 1 584 ? -28.090 -17.880 7.451 1.00 69.12 584 VAL A CA 1
ATOM 4257 C C . VAL A 1 584 ? -27.774 -19.168 6.700 1.00 69.12 584 VAL A C 1
ATOM 4259 O O . VAL A 1 584 ? -28.638 -19.768 6.059 1.00 69.12 584 VAL A O 1
ATOM 4262 N N . LYS A 1 585 ? -26.521 -19.614 6.825 1.00 61.28 585 LYS A N 1
ATOM 4263 C CA . LYS A 1 585 ? -26.071 -20.956 6.431 1.00 61.28 585 LYS A CA 1
ATOM 4264 C C . LYS A 1 585 ? -26.270 -21.919 7.600 1.00 61.28 585 LYS A C 1
ATOM 4266 O O . LYS A 1 585 ? -26.002 -21.534 8.739 1.00 61.28 585 LYS A O 1
ATOM 4271 N N . ASP A 1 586 ? -26.690 -23.151 7.325 1.00 49.38 586 ASP A N 1
ATOM 4272 C CA . ASP A 1 586 ? -26.785 -24.173 8.366 1.00 49.38 586 ASP A CA 1
ATOM 4273 C C . ASP A 1 586 ? -25.384 -24.543 8.901 1.00 49.38 586 ASP A C 1
ATOM 4275 O O . ASP A 1 586 ? -24.412 -24.658 8.144 1.00 49.38 586 ASP A O 1
ATOM 4279 N N . LEU A 1 587 ? -25.277 -24.658 10.227 1.00 38.44 587 LEU A N 1
ATOM 4280 C CA . LEU A 1 587 ? -24.029 -24.776 10.984 1.00 38.44 587 LEU A CA 1
ATOM 4281 C C . LEU A 1 587 ? -23.377 -26.159 10.883 1.00 38.44 587 LEU A C 1
ATOM 4283 O O . LEU A 1 587 ? -22.190 -26.268 11.188 1.00 38.44 587 LEU A O 1
ATOM 4287 N N . GLU A 1 588 ? -24.099 -27.195 10.453 1.00 40.12 588 GLU A N 1
ATOM 4288 C CA . GLU A 1 588 ? -23.564 -28.561 10.487 1.00 40.12 588 GLU A CA 1
ATOM 4289 C C . GLU A 1 588 ? -22.769 -28.949 9.231 1.00 40.12 588 GLU A C 1
ATOM 4291 O O . GLU A 1 588 ? -21.802 -29.698 9.349 1.00 40.12 588 GLU A O 1
ATOM 4296 N N . ASN A 1 589 ? -23.068 -28.384 8.051 1.00 36.78 589 ASN A N 1
ATOM 4297 C CA . ASN A 1 589 ? -22.502 -28.885 6.784 1.00 36.78 589 ASN A CA 1
ATOM 4298 C C . ASN A 1 589 ? -21.925 -27.820 5.828 1.00 36.78 589 ASN A C 1
ATOM 4300 O O . ASN A 1 589 ? -21.516 -28.166 4.719 1.00 36.78 589 ASN A O 1
ATOM 4304 N N . ASN A 1 590 ? -21.868 -26.536 6.217 1.00 37.22 590 ASN A N 1
ATOM 4305 C CA . ASN A 1 590 ? -21.332 -25.426 5.397 1.00 37.22 590 ASN A CA 1
ATOM 4306 C C . ASN A 1 590 ? -21.900 -25.368 3.954 1.00 37.22 590 ASN A C 1
ATOM 4308 O O . ASN A 1 590 ? -21.260 -24.865 3.027 1.00 37.22 590 ASN A O 1
ATOM 4312 N N . THR A 1 591 ? -23.111 -25.891 3.777 1.00 38.16 591 THR A N 1
ATOM 4313 C CA . THR A 1 591 ? -23.908 -25.913 2.548 1.00 38.16 591 THR A CA 1
ATOM 4314 C C . THR A 1 591 ? -25.132 -25.019 2.759 1.00 38.16 591 THR A C 1
ATOM 4316 O O . THR A 1 591 ? -25.628 -24.859 3.875 1.00 38.16 591 THR A O 1
ATOM 4319 N N . LEU A 1 592 ? -25.572 -24.331 1.704 1.00 40.22 592 LEU A N 1
ATOM 4320 C CA . LEU A 1 592 ? -26.693 -23.388 1.753 1.00 40.22 592 LEU A CA 1
ATOM 4321 C C . LEU A 1 592 ? -28.018 -24.163 1.772 1.00 40.22 592 LEU A C 1
ATOM 4323 O O . LEU A 1 592 ? -28.663 -24.302 0.745 1.00 40.22 592 LEU A O 1
ATOM 4327 N N . PHE A 1 593 ? -28.416 -24.681 2.934 1.00 46.25 593 PHE A N 1
ATOM 4328 C CA . PHE A 1 593 ? -29.645 -25.476 3.078 1.00 46.25 593 PHE A CA 1
ATOM 4329 C C . PHE A 1 593 ? -30.952 -24.667 3.163 1.00 46.25 593 PHE A C 1
ATOM 4331 O O . PHE A 1 593 ? -32.021 -25.257 3.227 1.00 46.25 593 PHE A O 1
ATOM 4338 N N . ASN A 1 594 ? -30.906 -23.333 3.123 1.00 53.00 594 ASN A N 1
ATOM 4339 C CA . ASN A 1 594 ? -32.077 -22.496 3.422 1.00 53.00 594 ASN A CA 1
ATOM 4340 C C . ASN A 1 594 ? -32.601 -21.689 2.232 1.00 53.00 594 ASN A C 1
ATOM 4342 O O . ASN A 1 594 ? -33.312 -20.715 2.454 1.00 53.00 594 ASN A O 1
ATOM 4346 N N . VAL A 1 595 ? -32.208 -22.037 1.003 1.00 51.44 595 VAL A N 1
ATOM 4347 C CA . VAL A 1 595 ? -32.849 -21.533 -0.217 1.00 51.44 595 VAL A CA 1
ATOM 4348 C C . VAL A 1 595 ? -33.577 -22.699 -0.862 1.00 51.44 595 VAL A C 1
ATOM 4350 O O . VAL A 1 595 ? -32.984 -23.427 -1.650 1.00 51.44 595 VAL A O 1
ATOM 4353 N N . VAL A 1 596 ? -34.824 -22.922 -0.456 1.00 52.38 596 VAL A N 1
ATOM 4354 C CA . VAL A 1 596 ? -35.612 -24.085 -0.890 1.00 52.38 596 VAL A CA 1
ATOM 4355 C C . VAL A 1 596 ? -36.511 -23.671 -2.039 1.00 52.38 596 VAL A C 1
ATOM 4357 O O . VAL A 1 596 ? -37.290 -22.733 -1.883 1.00 52.38 596 VAL A O 1
ATOM 4360 N N . ALA A 1 597 ? -36.382 -24.360 -3.169 1.00 52.12 597 ALA A N 1
ATOM 4361 C CA . ALA A 1 597 ? -37.350 -24.357 -4.251 1.00 52.12 597 ALA A CA 1
ATOM 4362 C C . ALA A 1 597 ? -38.435 -25.401 -3.937 1.00 52.12 597 ALA A C 1
ATOM 4364 O O . ALA A 1 597 ? -38.115 -26.568 -3.719 1.00 52.12 597 ALA A O 1
ATOM 4365 N N . MET A 1 598 ? -39.693 -24.968 -3.852 1.00 56.00 598 MET A N 1
ATOM 4366 C CA . MET A 1 598 ? -40.834 -25.833 -3.534 1.00 56.00 598 MET A CA 1
ATOM 4367 C C . MET A 1 598 ? -41.868 -25.784 -4.664 1.00 56.00 598 MET A C 1
ATOM 4369 O O . MET A 1 598 ? -42.230 -24.690 -5.110 1.00 56.00 598 MET A O 1
ATOM 4373 N N . ASP A 1 599 ? -42.339 -26.962 -5.077 1.00 55.97 599 ASP A N 1
ATOM 4374 C CA . ASP A 1 599 ? -43.641 -27.170 -5.724 1.00 55.97 599 ASP A CA 1
ATOM 4375 C C . ASP A 1 599 ? -44.675 -27.370 -4.594 1.00 55.97 599 ASP A C 1
ATOM 4377 O O . ASP A 1 599 ? -44.373 -27.998 -3.569 1.00 55.97 599 ASP A O 1
ATOM 4381 N N . LEU A 1 600 ? -45.846 -26.744 -4.692 1.00 51.22 600 LEU A N 1
ATOM 4382 C CA . LEU A 1 600 ? -46.843 -26.734 -3.619 1.00 51.22 600 LEU A CA 1
ATOM 4383 C C . LEU A 1 600 ? -47.511 -28.115 -3.506 1.00 51.22 600 LEU A C 1
ATOM 4385 O O . LEU A 1 600 ? -48.531 -28.395 -4.128 1.00 51.22 600 LEU A O 1
ATOM 4389 N N . PHE A 1 601 ? -46.952 -28.985 -2.664 1.00 41.66 601 PHE A N 1
ATOM 4390 C CA . PHE A 1 601 ? -47.587 -30.249 -2.294 1.00 41.66 601 PHE A CA 1
ATOM 4391 C C . PHE A 1 601 ? -48.897 -30.029 -1.525 1.00 41.66 601 PHE A C 1
ATOM 4393 O O . PHE A 1 601 ? -48.934 -29.323 -0.515 1.00 41.66 601 PHE A O 1
ATOM 4400 N N . ASP A 1 602 ? -49.937 -30.765 -1.916 1.00 43.38 602 ASP A N 1
ATOM 4401 C CA . ASP A 1 602 ? -51.036 -31.129 -1.022 1.00 43.38 602 ASP A CA 1
ATOM 4402 C C . ASP A 1 602 ? -50.550 -32.279 -0.120 1.00 43.38 602 ASP A C 1
ATOM 4404 O O . ASP A 1 602 ? -50.695 -33.450 -0.471 1.00 43.38 602 ASP A O 1
ATOM 4408 N N . ASN A 1 603 ? -49.871 -31.991 1.003 1.00 38.84 603 ASN A N 1
ATOM 4409 C CA . ASN A 1 603 ? -49.670 -33.023 2.027 1.00 38.84 603 ASN A CA 1
ATOM 4410 C C . ASN A 1 603 ? -49.508 -32.501 3.467 1.00 38.84 603 ASN A C 1
ATOM 4412 O O . ASN A 1 603 ? -48.699 -31.638 3.797 1.00 38.84 603 ASN A O 1
ATOM 4416 N N . THR A 1 604 ? -50.268 -33.158 4.333 1.00 35.72 604 THR A N 1
ATOM 4417 C CA . THR A 1 604 ? -50.448 -33.049 5.780 1.00 35.72 604 THR A CA 1
ATOM 4418 C C . THR A 1 604 ? -49.307 -33.606 6.652 1.00 35.72 604 THR A C 1
ATOM 4420 O O . THR A 1 604 ? -49.495 -33.714 7.860 1.00 35.72 604 THR A O 1
ATOM 4423 N N . ASP A 1 605 ? -48.144 -33.962 6.097 1.00 37.28 605 ASP A N 1
ATOM 4424 C CA . ASP A 1 605 ? -47.124 -34.778 6.795 1.00 37.28 605 ASP A CA 1
ATOM 4425 C C . ASP A 1 605 ? -45.820 -34.047 7.187 1.00 37.28 605 ASP A C 1
ATOM 4427 O O . ASP A 1 605 ? -44.795 -34.677 7.456 1.00 37.28 605 ASP A O 1
ATOM 4431 N N . PHE A 1 606 ? -45.842 -32.718 7.339 1.00 38.94 606 PHE A N 1
ATOM 4432 C CA . PHE A 1 606 ? -44.809 -32.043 8.137 1.00 38.94 606 PHE A CA 1
ATOM 4433 C C . PHE A 1 606 ? -45.152 -32.181 9.626 1.00 38.94 606 PHE A C 1
ATOM 4435 O O . PHE A 1 606 ? -46.031 -31.497 10.149 1.00 38.94 606 PHE A O 1
ATOM 4442 N N . ALA A 1 607 ? -44.444 -33.079 10.314 1.00 33.84 607 ALA A N 1
ATOM 4443 C CA . ALA A 1 607 ? -44.696 -33.484 11.700 1.00 33.84 607 ALA A CA 1
ATOM 4444 C C . ALA A 1 607 ? -44.547 -32.380 12.776 1.00 33.84 607 ALA A C 1
ATOM 4446 O O . ALA A 1 607 ? -44.736 -32.674 13.953 1.00 33.84 607 ALA A O 1
ATOM 4447 N N . ASP A 1 608 ? -44.304 -31.122 12.399 1.00 36.50 608 ASP A N 1
ATOM 4448 C CA . ASP A 1 608 ? -44.263 -29.969 13.304 1.00 36.50 608 ASP A CA 1
ATOM 4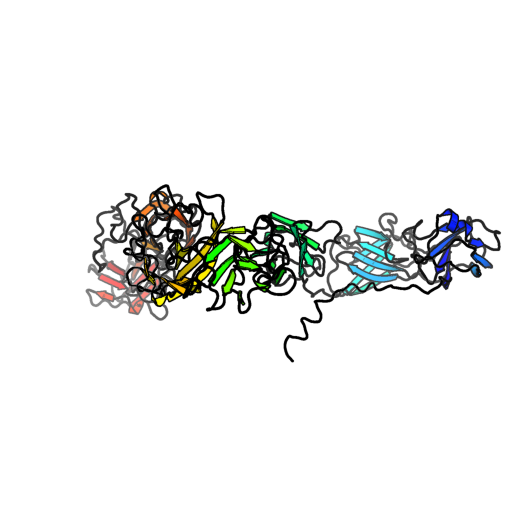449 C C . ASP A 1 608 ? -45.242 -28.864 12.858 1.00 36.50 608 ASP A C 1
ATOM 4451 O O . ASP A 1 608 ? -44.854 -27.766 12.485 1.00 36.50 608 ASP A O 1
ATOM 4455 N N . GLY A 1 609 ? -46.549 -29.138 12.901 1.00 31.36 609 GLY A N 1
ATOM 4456 C CA . GLY A 1 609 ? -47.582 -28.115 13.148 1.00 31.36 609 GLY A CA 1
ATOM 4457 C C . GLY A 1 609 ? -47.770 -26.963 12.142 1.00 31.36 609 GLY A C 1
ATOM 4458 O O . GLY A 1 609 ? -48.487 -26.016 12.471 1.00 31.36 609 GLY A O 1
ATOM 4459 N N . PHE A 1 610 ? -47.200 -27.018 10.938 1.00 35.62 610 PHE A N 1
ATOM 4460 C CA . PHE A 1 610 ? -47.450 -26.032 9.882 1.00 35.62 610 PHE A CA 1
ATOM 4461 C C . PHE A 1 610 ? -48.696 -26.412 9.074 1.00 35.62 610 PHE A C 1
ATOM 4463 O O . PHE A 1 610 ? -48.655 -27.282 8.210 1.00 35.62 610 PHE A O 1
ATOM 4470 N N . ALA A 1 611 ? -49.829 -25.767 9.358 1.00 28.28 611 ALA A N 1
ATOM 4471 C CA . ALA A 1 611 ? -51.026 -25.890 8.533 1.00 28.28 611 ALA A CA 1
ATOM 4472 C C . ALA A 1 611 ? -50.916 -24.943 7.330 1.00 28.28 611 ALA A C 1
ATOM 4474 O O . ALA A 1 611 ? -50.986 -23.729 7.504 1.00 28.28 611 ALA A O 1
ATOM 4475 N N . PHE A 1 612 ? -50.756 -25.481 6.120 1.00 33.62 612 PHE A N 1
ATOM 4476 C CA . PHE A 1 612 ? -50.843 -24.700 4.888 1.00 33.62 612 PHE A CA 1
ATOM 4477 C C . PHE A 1 612 ? -52.318 -24.499 4.520 1.00 33.62 612 PHE A C 1
ATOM 4479 O O . PHE A 1 612 ? -53.038 -25.453 4.244 1.00 33.62 612 PHE A O 1
ATOM 4486 N N . THR A 1 613 ? -52.792 -23.257 4.559 1.00 30.95 613 THR A N 1
ATOM 4487 C CA . THR A 1 613 ? -54.129 -22.872 4.087 1.00 30.95 613 THR A CA 1
ATOM 4488 C C . THR A 1 613 ? -54.007 -22.085 2.787 1.00 30.95 613 THR A C 1
ATOM 4490 O O . THR A 1 613 ? -53.693 -20.900 2.809 1.00 30.95 613 THR A O 1
ATOM 4493 N N . ASP A 1 614 ? -54.323 -22.769 1.689 1.00 34.44 614 ASP A N 1
ATOM 4494 C CA . ASP A 1 614 ? -55.027 -22.217 0.526 1.00 34.44 614 ASP A CA 1
ATOM 4495 C C . ASP A 1 614 ? -54.289 -21.106 -0.265 1.00 34.44 614 ASP A C 1
ATOM 4497 O O . ASP A 1 614 ? -54.799 -19.997 -0.438 1.00 34.44 614 ASP A O 1
ATOM 4501 N N . ILE A 1 615 ? -53.103 -21.411 -0.820 1.00 37.84 615 ILE A N 1
ATOM 4502 C CA . ILE A 1 615 ? -52.774 -20.891 -2.160 1.00 37.84 615 ILE A CA 1
ATOM 4503 C C . ILE A 1 615 ? -53.378 -21.868 -3.152 1.00 37.84 615 ILE A C 1
ATOM 4505 O O . ILE A 1 615 ? -52.968 -23.021 -3.230 1.00 37.84 615 ILE A O 1
ATOM 4509 N N . ALA A 1 616 ? -54.314 -21.385 -3.954 1.00 35.38 616 ALA A N 1
ATOM 4510 C CA . ALA A 1 616 ? -54.745 -22.086 -5.145 1.00 35.38 616 ALA A CA 1
ATOM 4511 C C . ALA A 1 616 ? -53.584 -22.182 -6.159 1.00 35.38 616 ALA A C 1
ATOM 4513 O O . ALA A 1 616 ? -53.427 -21.300 -7.003 1.00 35.38 616 ALA A O 1
ATOM 4514 N N . SER A 1 617 ? -52.799 -23.257 -6.116 1.00 39.84 617 SER A N 1
ATOM 4515 C CA . SER A 1 617 ? -52.282 -23.883 -7.333 1.00 39.84 617 SER A CA 1
ATOM 4516 C C . SER A 1 617 ? -52.564 -25.382 -7.258 1.00 39.84 617 SER A C 1
ATOM 4518 O O . SER A 1 617 ? -51.905 -26.161 -6.586 1.00 39.84 617 SER A O 1
ATOM 4520 N N . GLU A 1 618 ? -53.614 -25.798 -7.964 1.00 41.84 618 GLU A N 1
ATOM 4521 C CA . GLU A 1 618 ? -53.948 -27.204 -8.228 1.00 41.84 618 GLU A CA 1
ATOM 4522 C C . GLU A 1 618 ? -52.945 -27.845 -9.219 1.00 41.84 618 GLU A C 1
ATOM 4524 O O . GLU A 1 618 ? -53.314 -28.692 -10.032 1.00 41.84 618 GLU A O 1
ATOM 4529 N N . THR A 1 619 ? -51.688 -27.395 -9.231 1.00 48.47 619 THR A N 1
ATOM 4530 C CA . THR A 1 619 ? -50.694 -27.733 -10.249 1.00 48.47 619 THR A CA 1
ATOM 4531 C C . THR A 1 619 ? -49.462 -28.301 -9.573 1.00 48.47 619 THR A C 1
ATOM 4533 O O . THR A 1 619 ? -48.424 -27.665 -9.574 1.00 48.47 619 THR A O 1
ATOM 4536 N N . ASN A 1 620 ? -49.573 -29.505 -9.013 1.00 54.66 620 ASN A N 1
ATOM 4537 C CA . ASN A 1 620 ? -48.411 -30.375 -8.811 1.00 54.66 620 ASN A CA 1
ATOM 4538 C C . ASN A 1 620 ? -47.844 -30.724 -10.203 1.00 54.66 620 ASN A C 1
ATOM 4540 O O . ASN A 1 620 ? -48.119 -31.793 -10.756 1.00 54.66 620 ASN A O 1
ATOM 4544 N N . ASP A 1 621 ? -47.221 -29.740 -10.851 1.00 54.66 621 ASP A N 1
ATOM 4545 C CA . ASP A 1 621 ? -46.802 -29.760 -12.249 1.00 54.66 621 ASP A CA 1
ATOM 4546 C C . ASP A 1 621 ? -45.295 -29.990 -12.397 1.00 54.66 621 ASP A C 1
ATOM 4548 O O . ASP A 1 621 ? -44.799 -30.118 -13.523 1.00 54.66 621 ASP A O 1
ATOM 4552 N N . GLY A 1 622 ? -44.585 -30.133 -11.276 1.00 56.94 622 GLY A N 1
ATOM 4553 C CA . GLY A 1 622 ? -43.148 -30.310 -11.243 1.00 56.94 622 GLY A CA 1
ATOM 4554 C C . GLY A 1 622 ? -42.435 -29.048 -11.705 1.00 56.94 622 GLY A C 1
ATOM 4555 O O . GLY A 1 622 ? -41.465 -29.148 -12.459 1.00 56.94 622 GLY A O 1
ATOM 4556 N N . ILE A 1 623 ? -42.903 -27.863 -11.308 1.00 64.12 623 ILE A N 1
ATOM 4557 C CA . ILE A 1 623 ? -42.250 -26.578 -11.565 1.00 64.12 623 ILE A CA 1
ATOM 4558 C C . ILE A 1 623 ? -42.005 -25.863 -10.232 1.00 64.12 623 ILE A C 1
ATOM 4560 O O . ILE A 1 623 ? -42.844 -25.831 -9.343 1.00 64.12 623 ILE A O 1
ATOM 4564 N N . VAL A 1 624 ? -40.828 -25.245 -10.088 1.00 66.50 624 VAL A N 1
ATOM 4565 C CA . VAL A 1 624 ? -40.522 -24.423 -8.909 1.00 66.50 624 VAL A CA 1
ATOM 4566 C C . VAL A 1 624 ? -41.444 -23.202 -8.866 1.00 66.50 624 VAL A C 1
ATOM 4568 O O . VAL A 1 624 ? -41.317 -22.313 -9.713 1.00 66.50 624 VAL A O 1
ATOM 4571 N N . ASP A 1 625 ? -42.283 -23.127 -7.833 1.00 70.81 625 ASP A N 1
ATOM 4572 C CA . ASP A 1 625 ? -43.227 -22.026 -7.609 1.00 70.81 625 ASP A CA 1
ATOM 4573 C C . ASP A 1 625 ? -42.708 -21.003 -6.594 1.00 70.81 625 ASP A C 1
ATOM 4575 O O . ASP A 1 625 ? -42.895 -19.791 -6.753 1.00 70.81 625 ASP A O 1
ATOM 4579 N N . THR A 1 626 ? -42.037 -21.471 -5.536 1.00 75.81 626 THR A N 1
ATOM 4580 C CA . THR A 1 626 ? -41.594 -20.618 -4.422 1.00 75.81 626 THR A CA 1
ATOM 4581 C C . THR A 1 626 ? -40.143 -20.883 -4.039 1.00 75.81 626 THR A C 1
ATOM 4583 O O . THR A 1 626 ? -39.729 -22.031 -3.916 1.00 75.81 626 THR A O 1
ATOM 4586 N N . ILE A 1 627 ? -39.381 -19.810 -3.805 1.00 77.25 627 ILE A N 1
ATOM 4587 C CA . ILE A 1 627 ? -38.040 -19.837 -3.213 1.00 77.25 627 ILE A CA 1
ATOM 4588 C C . ILE A 1 627 ? -38.072 -19.153 -1.846 1.00 77.25 627 ILE A C 1
ATOM 4590 O O . ILE A 1 627 ? -38.324 -17.952 -1.777 1.00 77.25 627 ILE A O 1
ATOM 4594 N N . ARG A 1 628 ? -37.762 -19.875 -0.767 1.00 80.75 628 ARG A N 1
ATOM 4595 C CA . ARG A 1 628 ? -37.681 -19.313 0.597 1.00 80.75 628 ARG A CA 1
ATOM 4596 C C . ARG A 1 628 ? -36.231 -19.135 1.028 1.00 80.75 628 ARG A C 1
ATOM 4598 O O . ARG A 1 628 ? -35.477 -20.075 0.861 1.00 80.75 628 ARG A O 1
ATOM 4605 N N . ILE A 1 629 ? -35.848 -17.979 1.577 1.00 81.50 629 ILE A N 1
ATOM 4606 C CA . ILE A 1 629 ? -34.481 -17.609 1.995 1.00 81.50 629 ILE A CA 1
ATOM 4607 C C . ILE A 1 629 ? -34.495 -17.232 3.478 1.00 81.50 629 ILE A C 1
ATOM 4609 O O . ILE A 1 629 ? -35.248 -16.343 3.857 1.00 81.50 629 ILE A O 1
ATOM 4613 N N . LYS A 1 630 ? -33.630 -17.829 4.306 1.00 80.81 630 LYS A N 1
ATOM 4614 C CA . LYS A 1 630 ? -33.472 -17.428 5.717 1.00 80.81 630 LYS A CA 1
ATOM 4615 C C . LYS A 1 630 ? -32.357 -16.395 5.922 1.00 80.81 630 LYS A C 1
ATOM 4617 O O . LYS A 1 630 ? -31.231 -16.583 5.450 1.00 80.81 630 LYS A O 1
ATOM 4622 N N . VAL A 1 631 ? -32.649 -15.352 6.686 1.00 79.31 631 VAL A N 1
ATOM 4623 C CA . VAL A 1 631 ? -31.711 -14.300 7.114 1.00 79.31 631 VAL A CA 1
ATOM 4624 C C . VAL A 1 631 ? -31.455 -14.366 8.623 1.00 79.31 631 VAL A C 1
ATOM 4626 O O . VAL A 1 631 ? -32.089 -15.144 9.333 1.00 79.31 631 VAL A O 1
ATOM 4629 N N . SER A 1 632 ? -30.441 -13.640 9.102 1.00 75.50 632 SER A N 1
ATOM 4630 C CA . SER A 1 632 ? -29.996 -13.670 10.502 1.00 75.50 632 SER A CA 1
ATOM 4631 C C . SER A 1 632 ? -30.955 -13.008 11.465 1.00 75.50 632 SER A C 1
ATOM 4633 O O . SER A 1 632 ? -30.806 -13.233 12.660 1.00 75.50 632 SER A O 1
ATOM 4635 N N . GLU A 1 633 ? -31.869 -12.195 10.945 1.00 76.50 633 GLU A N 1
ATOM 4636 C CA . GLU A 1 633 ? -32.742 -11.300 11.689 1.00 76.50 633 GLU A CA 1
ATOM 4637 C C . GLU A 1 633 ? -33.932 -10.847 10.840 1.00 76.50 633 GLU A C 1
ATOM 4639 O O . GLU A 1 633 ? -33.972 -11.127 9.637 1.00 76.50 633 GLU A O 1
ATOM 4644 N N . ASP A 1 634 ? -34.887 -10.151 11.459 1.00 84.81 634 ASP A N 1
ATOM 4645 C CA . ASP A 1 634 ? -36.079 -9.661 10.773 1.00 84.81 634 ASP A CA 1
ATOM 4646 C C . ASP A 1 634 ? -35.714 -8.610 9.716 1.00 84.81 634 ASP A C 1
ATOM 4648 O O . ASP A 1 634 ? -35.126 -7.566 10.007 1.00 84.81 634 ASP A O 1
ATOM 4652 N N . VAL A 1 635 ? -36.100 -8.873 8.467 1.00 86.50 635 VAL A N 1
ATOM 4653 C CA . VAL A 1 635 ? -35.938 -7.924 7.360 1.00 86.50 635 VAL A CA 1
ATOM 4654 C C . VAL A 1 635 ? -37.151 -7.006 7.295 1.00 86.50 635 VAL A C 1
ATOM 4656 O O . VAL A 1 635 ? -38.283 -7.483 7.331 1.00 86.50 635 VAL A O 1
ATOM 4659 N N . ASP A 1 636 ? -36.905 -5.701 7.154 1.00 88.50 636 ASP A N 1
ATOM 4660 C CA . ASP A 1 636 ? -37.926 -4.692 6.875 1.00 88.50 636 ASP A CA 1
ATOM 4661 C C . ASP A 1 636 ? -38.615 -5.051 5.561 1.00 88.50 636 ASP A C 1
ATOM 4663 O O . ASP A 1 636 ? -38.012 -5.010 4.476 1.00 88.50 636 ASP A O 1
ATOM 4667 N N . ALA A 1 637 ? -39.899 -5.380 5.653 1.00 86.69 637 ALA A N 1
ATOM 4668 C CA . ALA A 1 637 ? -40.685 -5.830 4.522 1.00 86.69 637 ALA A CA 1
ATOM 4669 C C . ALA A 1 637 ? -40.782 -4.759 3.423 1.00 86.69 637 ALA A C 1
ATOM 4671 O O . ALA A 1 637 ? -40.933 -5.091 2.244 1.00 86.69 637 ALA A O 1
ATOM 4672 N N . ALA A 1 638 ? -40.642 -3.473 3.773 1.00 88.19 638 ALA A N 1
ATOM 4673 C CA . ALA A 1 638 ? -40.618 -2.370 2.816 1.00 88.19 638 ALA A CA 1
ATOM 4674 C C . ALA A 1 638 ? -39.332 -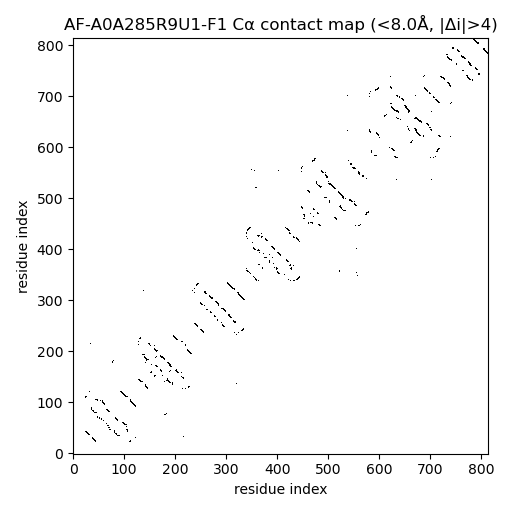2.329 1.969 1.00 88.19 638 ALA A C 1
ATOM 4676 O O . ALA A 1 638 ? -39.318 -1.701 0.906 1.00 88.19 638 ALA A O 1
ATOM 4677 N N . SER A 1 639 ? -38.262 -3.008 2.398 1.00 90.44 639 SER A N 1
ATOM 4678 C CA . SER A 1 639 ? -37.008 -3.135 1.641 1.00 90.44 639 SER A CA 1
ATOM 4679 C C . SER A 1 639 ? -37.049 -4.238 0.567 1.00 90.44 639 SER A C 1
ATOM 4681 O O . SER A 1 639 ? -36.170 -4.317 -0.300 1.00 90.44 639 SER A O 1
ATOM 4683 N N . ILE A 1 640 ? -38.094 -5.072 0.571 1.00 89.25 640 ILE A N 1
ATOM 4684 C CA . ILE A 1 640 ? -38.260 -6.209 -0.335 1.00 89.25 640 ILE A CA 1
ATOM 4685 C C . ILE A 1 640 ? -39.217 -5.860 -1.483 1.00 89.25 640 ILE A C 1
ATOM 4687 O O . ILE A 1 640 ? -40.294 -5.299 -1.304 1.00 89.25 640 ILE A O 1
ATOM 4691 N N . SER A 1 641 ? -38.834 -6.232 -2.705 1.00 89.75 641 SER A N 1
ATOM 4692 C CA . SER A 1 641 ? -39.656 -6.096 -3.907 1.00 89.75 641 SER A CA 1
ATOM 4693 C C . SER A 1 641 ? -39.316 -7.175 -4.936 1.00 89.75 641 SER A C 1
ATOM 4695 O O . SER A 1 641 ? -38.263 -7.810 -4.878 1.00 89.75 641 SER A O 1
ATOM 4697 N N . THR A 1 642 ? -40.149 -7.316 -5.968 1.00 89.06 642 THR A N 1
ATOM 4698 C CA . THR A 1 642 ? -39.876 -8.209 -7.113 1.00 89.06 642 THR A CA 1
ATOM 4699 C C . THR A 1 642 ? -38.609 -7.848 -7.891 1.00 89.06 642 THR A C 1
ATOM 4701 O O . THR A 1 642 ? -38.101 -8.662 -8.656 1.00 89.06 642 THR A O 1
ATOM 4704 N N . THR A 1 643 ? -38.081 -6.634 -7.711 1.00 90.75 643 THR A N 1
ATOM 4705 C CA . THR A 1 643 ? -36.836 -6.179 -8.349 1.00 90.75 643 THR A CA 1
ATOM 4706 C C . THR A 1 643 ? -35.607 -6.321 -7.459 1.00 90.75 643 THR A C 1
ATOM 4708 O O . THR A 1 643 ? -34.491 -6.140 -7.946 1.00 90.75 643 THR A O 1
ATOM 4711 N N . THR A 1 644 ? -35.806 -6.665 -6.184 1.00 91.00 644 THR A N 1
ATOM 4712 C CA . THR A 1 644 ? -34.739 -6.834 -5.194 1.00 91.00 644 THR A CA 1
ATOM 4713 C C . THR A 1 644 ? -33.883 -8.061 -5.505 1.00 91.00 644 THR A C 1
ATOM 4715 O O . THR A 1 644 ? -32.685 -8.045 -5.233 1.00 91.00 644 THR A O 1
ATOM 4718 N N . PHE A 1 645 ? -34.448 -9.078 -6.164 1.00 91.38 645 PHE A N 1
ATOM 4719 C CA . PHE A 1 645 ? -33.776 -10.340 -6.478 1.00 91.38 645 PHE A CA 1
ATOM 4720 C C . PHE A 1 645 ? -33.798 -10.653 -7.975 1.00 91.38 645 PHE A C 1
ATOM 4722 O O . PHE A 1 645 ? -34.729 -10.296 -8.698 1.00 91.38 645 PHE A O 1
ATOM 4729 N N . THR A 1 646 ? -32.785 -11.380 -8.434 1.00 91.19 646 THR A N 1
ATOM 4730 C CA . THR A 1 646 ? -32.809 -12.098 -9.712 1.00 91.19 646 THR A CA 1
ATOM 4731 C C . THR A 1 646 ? -32.625 -13.583 -9.460 1.00 91.19 646 THR A C 1
ATOM 4733 O O . THR A 1 646 ? -31.753 -13.961 -8.682 1.00 91.19 646 THR A O 1
ATOM 4736 N N . VAL A 1 647 ? -33.418 -14.405 -10.145 1.00 87.44 647 VAL A N 1
ATOM 4737 C CA . VAL A 1 647 ? -33.388 -15.865 -10.035 1.00 87.44 647 VAL A CA 1
ATOM 4738 C C . VAL A 1 647 ? -33.088 -16.441 -11.417 1.00 87.44 647 VAL A C 1
ATOM 4740 O O . VAL A 1 647 ? -33.806 -16.179 -12.380 1.00 87.44 647 VAL A O 1
ATOM 4743 N N . GLU A 1 648 ? -31.996 -17.186 -11.547 1.00 86.25 648 GLU A N 1
ATOM 4744 C CA . GLU A 1 648 ? -31.547 -17.738 -12.825 1.00 86.25 648 GLU A CA 1
ATOM 4745 C C . GLU A 1 648 ? -32.597 -18.668 -13.445 1.00 86.25 648 GLU A C 1
ATOM 4747 O O . GLU A 1 648 ? -32.948 -19.694 -12.879 1.00 86.25 648 GLU A O 1
ATOM 4752 N N . GLY A 1 649 ? -33.070 -18.338 -14.650 1.00 83.12 649 GLY A N 1
ATOM 4753 C CA . GLY A 1 649 ? -34.087 -19.129 -15.351 1.00 83.12 649 GLY A CA 1
ATOM 4754 C C . GLY A 1 649 ? -35.528 -18.817 -14.944 1.00 83.12 649 GLY A C 1
ATOM 4755 O O . GLY A 1 649 ? -36.444 -19.322 -15.594 1.00 83.12 649 GLY A O 1
ATOM 4756 N N . PHE A 1 650 ? -35.745 -17.925 -13.976 1.00 84.75 650 PHE A N 1
ATOM 4757 C CA . PHE A 1 650 ? -37.066 -17.583 -13.458 1.00 84.75 650 PHE A CA 1
ATOM 4758 C C . PHE A 1 650 ? -37.329 -16.073 -13.459 1.00 84.75 650 PHE A C 1
ATOM 4760 O O . PHE A 1 650 ? -36.430 -15.238 -13.366 1.00 84.75 650 PHE A O 1
ATOM 4767 N N . LYS A 1 651 ? -38.606 -15.712 -13.547 1.00 86.94 651 LYS A N 1
ATOM 4768 C CA . LYS A 1 651 ? -39.111 -14.364 -13.308 1.00 86.94 651 LYS A CA 1
ATOM 4769 C C . LYS A 1 651 ? -39.720 -14.322 -11.911 1.00 86.94 651 LYS A C 1
ATOM 4771 O O . LYS A 1 651 ? -40.665 -15.053 -11.646 1.00 86.94 651 LYS A O 1
ATOM 4776 N N . VAL A 1 652 ? -39.234 -13.427 -11.056 1.00 87.25 652 VAL A N 1
ATOM 4777 C CA . VAL A 1 652 ? -39.844 -13.164 -9.743 1.00 87.25 652 VAL A CA 1
ATOM 4778 C C . VAL A 1 652 ? -41.143 -12.385 -9.951 1.00 87.25 652 VAL A C 1
ATOM 4780 O O . VAL A 1 652 ? -41.134 -11.295 -10.532 1.00 87.25 652 VAL A O 1
ATOM 4783 N N . ILE A 1 653 ? -42.265 -12.954 -9.517 1.00 84.50 653 ILE A N 1
ATOM 4784 C CA . ILE A 1 653 ? -43.599 -12.351 -9.635 1.00 84.50 653 ILE A CA 1
ATOM 4785 C C . ILE A 1 653 ? -44.115 -11.791 -8.309 1.00 84.50 653 ILE A C 1
ATOM 4787 O O . ILE A 1 653 ? -44.897 -10.842 -8.333 1.00 84.50 653 ILE A O 1
ATOM 4791 N N . ALA A 1 654 ? -43.617 -12.289 -7.176 1.00 84.19 654 ALA A N 1
ATOM 4792 C CA . ALA A 1 654 ? -43.816 -11.688 -5.861 1.00 84.19 654 ALA A CA 1
ATOM 4793 C C . ALA A 1 654 ? -42.569 -11.887 -4.992 1.00 84.19 654 ALA A C 1
ATOM 4795 O O . ALA A 1 654 ? -41.826 -12.847 -5.181 1.00 84.19 654 ALA A O 1
ATOM 4796 N N . ALA A 1 655 ? -42.344 -10.972 -4.054 1.00 86.50 655 ALA A N 1
ATOM 4797 C CA . ALA A 1 655 ? -41.319 -11.100 -3.029 1.00 86.50 655 ALA A CA 1
ATOM 4798 C C . ALA A 1 655 ? -41.832 -10.451 -1.741 1.00 86.50 655 ALA A C 1
ATOM 4800 O O . ALA A 1 655 ? -42.346 -9.333 -1.804 1.00 86.50 655 ALA A O 1
ATOM 4801 N N . TYR A 1 656 ? -41.717 -11.140 -0.611 1.00 85.69 656 TYR A N 1
ATOM 4802 C CA . TYR A 1 656 ? -42.157 -10.650 0.698 1.00 85.69 656 TYR A CA 1
ATOM 4803 C C . TYR A 1 656 ? -41.387 -11.346 1.823 1.00 85.69 656 TYR A C 1
ATOM 4805 O O . TYR A 1 656 ? -40.853 -12.435 1.617 1.00 85.69 656 TYR A O 1
ATOM 4813 N N . SER A 1 657 ? -41.335 -10.728 3.001 1.00 85.88 657 SER A N 1
ATOM 4814 C CA . SER A 1 657 ? -40.836 -11.358 4.226 1.00 85.88 657 SER A CA 1
ATOM 4815 C C . SER A 1 657 ? -41.965 -11.970 5.061 1.00 85.88 657 SER A C 1
ATOM 4817 O O . SER A 1 657 ? -43.115 -11.528 4.976 1.00 85.88 657 SER A O 1
ATOM 4819 N N . ASP A 1 658 ? -41.642 -12.995 5.852 1.00 78.31 658 ASP A N 1
ATOM 4820 C CA . ASP A 1 658 ? -42.507 -13.535 6.901 1.00 78.31 658 ASP A CA 1
ATOM 4821 C C . ASP A 1 658 ? -41.737 -14.003 8.142 1.00 78.31 658 ASP A C 1
ATOM 4823 O O . ASP A 1 658 ? -40.520 -14.217 8.117 1.00 78.31 658 ASP A O 1
ATOM 4827 N N . ASP A 1 659 ? -42.476 -14.138 9.246 1.00 71.62 659 ASP A N 1
ATOM 4828 C CA . ASP A 1 659 ? -41.999 -14.808 10.445 1.00 71.62 659 ASP A CA 1
ATOM 4829 C C . ASP A 1 659 ? -42.171 -16.332 10.315 1.00 71.62 659 ASP A C 1
ATOM 4831 O O . ASP A 1 659 ? -42.928 -16.851 9.489 1.00 71.62 659 ASP A O 1
ATOM 4835 N N . SER A 1 660 ? -41.485 -17.082 11.179 1.00 61.41 660 SER A N 1
ATOM 4836 C CA . SER A 1 660 ? -41.526 -18.554 11.222 1.00 61.41 660 SER A CA 1
ATOM 4837 C C . SER A 1 660 ? -42.934 -19.164 11.359 1.00 61.41 660 SER A C 1
ATOM 4839 O O . SER A 1 660 ? -43.028 -20.378 11.465 1.00 61.41 660 SER A O 1
ATOM 4841 N N . LYS A 1 661 ? -44.014 -18.379 11.473 1.00 55.59 661 LYS A N 1
ATOM 4842 C CA . LYS A 1 661 ? -45.370 -18.835 11.812 1.00 55.59 661 LYS A CA 1
ATOM 4843 C C . LYS A 1 661 ? -46.388 -18.593 10.702 1.00 55.59 661 LYS A C 1
ATOM 4845 O O . LYS A 1 661 ? -47.568 -18.893 10.903 1.00 55.59 661 LYS A O 1
ATOM 4850 N N . ARG A 1 662 ? -45.968 -18.069 9.549 1.00 53.03 662 ARG A N 1
ATOM 4851 C CA . ARG A 1 662 ? -46.887 -17.715 8.469 1.00 53.03 662 ARG A CA 1
ATOM 4852 C C . ARG A 1 662 ? -47.017 -18.786 7.393 1.00 53.03 662 ARG A C 1
ATOM 4854 O O . ARG A 1 662 ? -46.065 -19.459 7.011 1.00 53.03 662 ARG A O 1
ATOM 4861 N N . VAL A 1 663 ? -48.251 -18.926 6.925 1.00 50.50 663 VAL A N 1
ATOM 4862 C CA . VAL A 1 663 ? -48.668 -19.815 5.844 1.00 50.50 663 VAL A CA 1
ATOM 4863 C C . VAL A 1 663 ? -48.231 -19.217 4.507 1.00 50.50 663 VAL A C 1
ATOM 4865 O O . VAL A 1 663 ? -48.539 -18.055 4.230 1.00 50.50 663 VAL A O 1
ATOM 4868 N N . ILE A 1 664 ? -47.549 -20.012 3.674 1.00 48.56 664 ILE A N 1
ATOM 4869 C CA . ILE A 1 664 ? -47.255 -19.675 2.273 1.00 48.56 664 ILE A CA 1
ATOM 4870 C C . ILE A 1 664 ? -48.590 -19.302 1.602 1.00 48.56 664 ILE A C 1
ATOM 4872 O O . ILE A 1 664 ? -49.470 -20.151 1.520 1.00 48.56 664 ILE A O 1
ATOM 4876 N N . GLY A 1 665 ? -48.770 -18.028 1.212 1.00 49.75 665 GLY A N 1
ATOM 4877 C CA . GLY A 1 665 ? -49.995 -17.507 0.568 1.00 49.75 665 GLY A CA 1
ATOM 4878 C C . GLY A 1 665 ? -50.519 -16.181 1.082 1.00 49.75 665 GLY A C 1
ATOM 4879 O O . GLY A 1 665 ? -51.217 -15.465 0.362 1.00 49.75 665 GLY A O 1
ATOM 4880 N N . ASP A 1 666 ? -50.127 -15.803 2.292 1.00 56.38 666 ASP A N 1
ATOM 4881 C CA . ASP A 1 666 ? -50.422 -14.479 2.816 1.00 56.38 666 ASP A CA 1
ATOM 4882 C C . ASP A 1 666 ? -49.406 -13.460 2.279 1.00 56.38 666 ASP A C 1
ATOM 4884 O O . ASP A 1 666 ? -48.315 -13.290 2.816 1.00 56.38 666 ASP A O 1
ATOM 4888 N N . THR A 1 667 ? -49.760 -12.769 1.192 1.00 56.16 667 THR A N 1
ATOM 4889 C CA . THR A 1 667 ? -48.889 -11.773 0.542 1.00 56.16 667 THR A CA 1
ATOM 4890 C C . THR A 1 667 ? -48.814 -10.437 1.288 1.00 56.16 667 THR A C 1
ATOM 4892 O O . THR A 1 667 ? -48.311 -9.458 0.730 1.00 56.16 667 THR A O 1
ATOM 4895 N N . THR A 1 668 ? -49.381 -10.311 2.493 1.00 60.78 668 THR A N 1
ATOM 4896 C CA . THR A 1 668 ? -49.284 -9.046 3.231 1.00 60.78 668 THR A CA 1
ATOM 4897 C C . THR A 1 668 ? -47.900 -8.917 3.861 1.00 60.78 668 THR A C 1
ATOM 4899 O O . THR A 1 668 ? -47.541 -9.671 4.753 1.00 60.78 668 THR A O 1
ATOM 4902 N N . ALA A 1 669 ? -47.111 -7.958 3.379 1.00 63.34 669 ALA A N 1
ATOM 4903 C CA . ALA A 1 669 ? -45.761 -7.670 3.857 1.00 63.34 669 ALA A CA 1
ATOM 4904 C C . ALA A 1 669 ? -45.731 -7.483 5.390 1.00 63.34 669 ALA A C 1
ATOM 4906 O O . ALA A 1 669 ? -46.423 -6.609 5.914 1.00 63.34 669 ALA A O 1
ATOM 4907 N N . ALA A 1 670 ? -44.955 -8.311 6.088 1.00 77.88 670 ALA A N 1
ATOM 4908 C CA . ALA A 1 670 ? -44.627 -8.149 7.502 1.00 77.88 670 ALA A CA 1
ATOM 4909 C C . ALA A 1 670 ? -43.131 -8.389 7.688 1.00 77.88 670 ALA A C 1
ATOM 4911 O O . ALA A 1 670 ? -42.540 -9.176 6.945 1.00 77.88 670 ALA A O 1
ATOM 4912 N N . ASP A 1 671 ? -42.527 -7.698 8.644 1.00 82.25 671 ASP A N 1
ATOM 4913 C CA . ASP A 1 671 ? -41.110 -7.875 8.947 1.00 82.25 671 ASP A CA 1
ATOM 4914 C C . ASP A 1 671 ? -40.868 -9.307 9.446 1.00 82.25 671 ASP A C 1
ATOM 4916 O O . ASP A 1 671 ? -41.723 -9.872 10.138 1.00 82.25 671 ASP A O 1
ATOM 4920 N N . GLY A 1 672 ? -39.756 -9.926 9.040 1.00 81.56 672 GLY A N 1
ATOM 4921 C CA . GLY A 1 672 ? -39.503 -11.325 9.390 1.00 81.56 672 GLY A CA 1
ATOM 4922 C C . GLY A 1 672 ? -38.194 -11.926 8.871 1.00 81.56 672 GLY A C 1
ATOM 4923 O O . GLY A 1 672 ? -37.577 -11.406 7.938 1.00 81.56 672 GLY A O 1
ATOM 4924 N N . GLU A 1 673 ? -37.777 -13.037 9.487 1.00 81.31 673 GLU A N 1
ATOM 4925 C CA . GLU A 1 673 ? -36.506 -13.744 9.230 1.00 81.31 673 GLU A CA 1
ATOM 4926 C C . GLU A 1 673 ? -36.469 -14.581 7.934 1.00 81.31 673 GLU A C 1
ATOM 4928 O O . GLU A 1 673 ? -35.426 -15.153 7.587 1.00 81.31 673 GLU A O 1
ATOM 4933 N N . TYR A 1 674 ? -37.588 -14.713 7.220 1.00 82.44 674 TYR A N 1
ATOM 4934 C CA . TYR A 1 674 ? -37.640 -15.435 5.948 1.00 82.44 674 TYR A CA 1
ATOM 4935 C C . TYR A 1 674 ? -38.094 -14.522 4.824 1.00 82.44 674 TYR A C 1
ATOM 4937 O O . TYR A 1 674 ? -39.044 -13.768 4.970 1.00 82.44 674 TYR A O 1
ATOM 4945 N N . ILE A 1 675 ? -37.450 -14.646 3.669 1.00 85.00 675 ILE A N 1
ATOM 4946 C CA . ILE A 1 675 ? -37.815 -13.969 2.428 1.00 85.00 675 ILE A CA 1
ATOM 4947 C C . ILE A 1 675 ? -38.353 -15.018 1.462 1.00 85.00 675 ILE A C 1
ATOM 4949 O O . ILE A 1 675 ? -37.636 -15.944 1.092 1.00 85.00 675 ILE A O 1
ATOM 4953 N N . ASN A 1 676 ? -39.591 -14.857 1.019 1.00 83.69 676 ASN A N 1
ATOM 4954 C CA . ASN A 1 676 ? -40.229 -15.725 0.040 1.00 83.69 676 ASN A CA 1
ATOM 4955 C C . ASN A 1 676 ? -40.268 -15.028 -1.317 1.00 83.69 676 ASN A C 1
ATOM 4957 O O . ASN A 1 676 ? -40.693 -13.877 -1.423 1.00 83.69 676 ASN A O 1
ATOM 4961 N N . LEU A 1 677 ? -39.846 -15.734 -2.361 1.00 85.06 677 LEU A N 1
ATOM 4962 C CA . LEU A 1 677 ? -39.920 -15.309 -3.751 1.00 85.06 677 LEU A CA 1
ATOM 4963 C C . LEU A 1 677 ? -40.882 -16.240 -4.482 1.00 85.06 677 LEU A C 1
ATOM 4965 O O . LEU A 1 677 ? -40.590 -17.422 -4.623 1.00 85.06 677 LEU A O 1
ATOM 4969 N N . ILE A 1 678 ? -41.988 -15.708 -4.994 1.00 83.50 678 ILE A N 1
ATOM 4970 C CA . ILE A 1 678 ? -42.839 -16.453 -5.927 1.00 83.50 678 ILE A CA 1
ATOM 4971 C C . ILE A 1 678 ? -42.256 -16.258 -7.321 1.00 83.50 678 ILE A C 1
ATOM 4973 O O . ILE A 1 678 ? -42.033 -15.119 -7.758 1.00 83.50 678 ILE A O 1
ATOM 4977 N N . VAL A 1 679 ? -41.988 -17.357 -8.013 1.00 81.12 679 VAL A N 1
ATOM 4978 C CA . VAL A 1 679 ? -41.265 -17.378 -9.281 1.00 81.12 679 VAL A CA 1
ATOM 4979 C C . VAL A 1 679 ? -42.073 -18.062 -10.378 1.00 81.12 679 VAL A C 1
ATOM 4981 O O . VAL A 1 679 ? -42.911 -18.907 -10.121 1.00 81.12 679 VAL A O 1
ATOM 4984 N N . VAL A 1 680 ? -41.833 -17.661 -11.627 1.00 80.62 680 VAL A N 1
ATOM 4985 C CA . VAL A 1 680 ? -42.390 -18.318 -12.818 1.00 80.62 680 VAL A CA 1
ATOM 4986 C C . VAL A 1 680 ? -41.244 -18.618 -13.779 1.00 80.62 680 VAL A C 1
ATOM 4988 O O . VAL A 1 680 ? -40.455 -17.708 -14.070 1.00 80.62 680 VAL A O 1
ATOM 4991 N N . PRO A 1 681 ? -41.114 -19.844 -14.306 1.00 76.00 681 PRO A N 1
ATOM 4992 C CA . PRO A 1 681 ? -40.041 -20.186 -15.233 1.00 76.00 681 PRO A CA 1
ATOM 4993 C C . PRO A 1 681 ? -40.085 -19.326 -16.507 1.00 76.00 681 PRO A C 1
ATOM 4995 O O . PRO A 1 681 ? -41.129 -19.098 -17.114 1.00 76.00 681 PRO A O 1
ATOM 4998 N N . THR A 1 682 ? -38.918 -18.847 -16.947 1.00 78.94 682 THR A N 1
ATOM 4999 C CA . THR A 1 682 ? -38.767 -18.098 -18.218 1.00 78.94 682 THR A CA 1
ATOM 5000 C C . THR A 1 682 ? -38.631 -19.013 -19.438 1.00 78.94 682 THR A C 1
ATOM 5002 O O . THR A 1 682 ? -38.845 -18.594 -20.574 1.00 78.94 682 THR A O 1
ATOM 5005 N N . THR A 1 683 ? -38.300 -20.276 -19.192 1.00 67.81 683 THR A N 1
ATOM 5006 C CA . THR A 1 683 ? -38.238 -21.395 -20.138 1.00 67.81 683 THR A CA 1
ATOM 5007 C C . THR A 1 683 ? -38.796 -22.609 -19.413 1.00 67.81 683 THR A C 1
ATOM 5009 O O . THR A 1 683 ? -38.500 -22.719 -18.230 1.00 67.81 683 THR A O 1
ATOM 5012 N N . ALA A 1 684 ? -39.530 -23.508 -20.079 1.00 56.78 684 ALA A N 1
ATOM 5013 C CA . ALA A 1 684 ? -40.021 -24.751 -19.471 1.00 56.78 684 ALA A CA 1
ATOM 5014 C C . ALA A 1 684 ? -38.843 -25.562 -18.901 1.00 56.78 684 ALA A C 1
ATOM 5016 O O . ALA A 1 684 ? -38.139 -26.259 -19.629 1.00 56.78 684 ALA A O 1
ATOM 5017 N N . LYS A 1 685 ? -38.580 -25.372 -17.613 1.00 53.25 685 LYS A N 1
ATOM 5018 C CA . LYS A 1 685 ? -37.597 -26.077 -16.807 1.00 53.25 685 LYS A CA 1
ATOM 5019 C C . LYS A 1 685 ? -38.420 -26.674 -15.678 1.00 53.25 685 LYS A C 1
ATOM 5021 O O . LYS A 1 685 ? -39.087 -25.910 -14.984 1.00 53.25 685 LYS A O 1
ATOM 5026 N N . GLY A 1 686 ? -38.448 -28.000 -15.609 1.00 52.22 686 GLY A N 1
ATOM 5027 C CA . GLY A 1 686 ? -39.116 -28.709 -14.524 1.00 52.22 686 GLY A CA 1
ATOM 5028 C C . GLY A 1 686 ? -38.324 -28.606 -13.222 1.00 52.22 686 GLY A C 1
ATOM 5029 O O . GLY A 1 686 ? -37.359 -27.835 -13.129 1.00 52.22 686 GLY A O 1
ATOM 5030 N N . THR A 1 687 ? -38.727 -29.413 -12.253 1.00 52.88 687 THR A N 1
ATOM 5031 C CA . THR A 1 687 ? -38.011 -29.705 -11.013 1.00 52.88 687 THR A CA 1
ATOM 5032 C C . THR A 1 687 ? -36.601 -30.266 -11.304 1.00 52.88 687 THR A C 1
ATOM 5034 O O . THR A 1 687 ? -36.262 -30.603 -12.445 1.00 52.88 687 THR A O 1
ATOM 5037 N N . GLY A 1 688 ? -35.703 -30.204 -10.323 1.00 52.88 688 GLY A N 1
ATOM 5038 C CA . GLY A 1 688 ? -34.288 -30.579 -10.381 1.00 52.88 688 GLY A CA 1
ATOM 5039 C C . GLY A 1 688 ? -33.329 -29.429 -10.714 1.00 52.88 688 GLY A C 1
ATOM 5040 O O . GLY A 1 688 ? -32.136 -29.653 -10.954 1.00 52.88 688 GLY A O 1
ATOM 5041 N N . VAL A 1 689 ? -33.813 -28.185 -10.757 1.00 61.84 689 VAL A N 1
ATOM 5042 C CA . VAL A 1 689 ? -32.982 -27.005 -11.039 1.00 61.84 689 VAL A CA 1
ATOM 5043 C C . VAL A 1 689 ? -32.423 -26.385 -9.759 1.00 61.84 689 VAL A C 1
ATOM 5045 O O . VAL A 1 689 ? -33.138 -26.174 -8.790 1.00 61.84 689 VAL A O 1
ATOM 5048 N N . GLU A 1 690 ? -31.143 -26.005 -9.785 1.00 71.31 690 GLU A N 1
ATOM 5049 C CA . GLU A 1 690 ? -30.498 -25.218 -8.723 1.00 71.31 690 GLU A CA 1
ATOM 5050 C C . GLU A 1 690 ? -30.360 -23.744 -9.154 1.00 71.31 690 GLU A C 1
ATOM 5052 O O . GLU A 1 690 ? -29.254 -23.312 -9.514 1.00 71.31 690 GLU A O 1
ATOM 5057 N N . PRO A 1 691 ? -31.449 -22.951 -9.220 1.00 76.06 691 PRO A N 1
ATOM 5058 C CA . PRO A 1 691 ? -31.356 -21.595 -9.727 1.00 76.06 691 PRO A CA 1
ATOM 5059 C C . PRO A 1 691 ? -30.457 -20.740 -8.834 1.00 76.06 691 PRO A C 1
ATOM 5061 O O . PRO A 1 691 ? -30.577 -20.723 -7.606 1.00 76.06 691 PRO A O 1
ATOM 5064 N N . THR A 1 692 ? -29.569 -19.978 -9.465 1.00 82.00 692 THR A N 1
ATOM 5065 C CA . THR A 1 692 ? -28.785 -18.955 -8.778 1.00 82.00 692 THR A CA 1
ATOM 5066 C C . THR A 1 692 ? -29.692 -17.783 -8.393 1.00 82.00 692 THR A C 1
ATOM 5068 O O . THR A 1 692 ? -30.291 -17.142 -9.257 1.00 82.00 692 THR A O 1
ATOM 5071 N N . VAL A 1 693 ? -29.772 -17.480 -7.100 1.00 85.50 693 VAL A N 1
ATOM 5072 C CA . VAL A 1 693 ? -30.435 -16.305 -6.530 1.00 85.50 693 VAL A CA 1
ATOM 5073 C C . VAL A 1 693 ? -29.387 -15.235 -6.239 1.00 85.50 693 VAL A C 1
ATOM 5075 O O . VAL A 1 693 ? -28.422 -15.475 -5.509 1.00 85.50 693 VAL A O 1
ATOM 5078 N N . THR A 1 694 ? -29.591 -14.037 -6.779 1.00 87.06 694 THR A N 1
ATOM 5079 C CA . THR A 1 694 ? -28.706 -12.882 -6.590 1.00 87.06 694 THR A CA 1
ATOM 5080 C C . THR A 1 694 ? -29.493 -11.684 -6.080 1.00 87.06 694 THR A C 1
ATOM 5082 O O . THR A 1 694 ? -30.560 -11.360 -6.607 1.00 87.06 694 THR A O 1
ATOM 5085 N N . LEU A 1 695 ? -28.935 -10.997 -5.084 1.00 90.81 695 LEU A N 1
ATOM 5086 C CA . LEU A 1 695 ? -29.453 -9.723 -4.603 1.00 90.81 695 LEU A CA 1
ATOM 5087 C C . LEU A 1 695 ? -29.049 -8.586 -5.548 1.00 90.81 695 LEU A C 1
ATOM 5089 O O . LEU A 1 695 ? -27.867 -8.383 -5.821 1.00 90.81 695 LEU A O 1
ATOM 5093 N N . LYS A 1 696 ? -30.036 -7.839 -6.039 1.00 91.19 696 LYS A N 1
ATOM 5094 C CA . LYS A 1 696 ? -29.871 -6.727 -6.986 1.00 91.19 696 LYS A CA 1
ATOM 5095 C C . LYS A 1 696 ? -29.991 -5.356 -6.322 1.00 91.19 696 LYS A C 1
ATOM 5097 O O . LYS A 1 696 ? -29.478 -4.366 -6.842 1.00 91.19 696 LYS A O 1
ATOM 5102 N N . SER A 1 697 ? -30.708 -5.266 -5.212 1.00 89.62 697 SER A N 1
ATOM 5103 C CA . SER A 1 697 ? -30.890 -4.033 -4.444 1.00 89.62 697 SER A CA 1
ATOM 5104 C C . SER A 1 697 ? -30.808 -4.355 -2.964 1.00 89.62 697 SER A C 1
ATOM 5106 O O . SER A 1 697 ? -31.127 -5.474 -2.580 1.00 89.62 697 SER A O 1
ATOM 5108 N N . ALA A 1 698 ? -30.343 -3.405 -2.157 1.00 91.19 698 ALA A N 1
ATOM 5109 C CA . ALA A 1 698 ? -30.141 -3.656 -0.740 1.00 91.19 698 ALA A CA 1
ATOM 5110 C C . ALA A 1 698 ? -31.463 -4.009 -0.044 1.00 91.19 698 ALA A C 1
ATOM 5112 O O . ALA A 1 698 ? -32.478 -3.358 -0.298 1.00 91.19 698 ALA A O 1
ATOM 5113 N N . ILE A 1 699 ? -31.425 -5.014 0.830 1.00 90.69 699 ILE A N 1
ATOM 5114 C CA . ILE A 1 699 ? -32.474 -5.242 1.831 1.00 90.69 699 ILE A CA 1
ATOM 5115 C C . ILE A 1 699 ? -32.021 -4.656 3.160 1.00 90.69 699 ILE A C 1
ATOM 5117 O O . ILE A 1 699 ? -30.817 -4.562 3.411 1.00 90.69 699 ILE A O 1
ATOM 5121 N N . LYS A 1 700 ? -32.983 -4.257 3.985 1.00 90.12 700 LYS A N 1
ATOM 5122 C CA . LYS A 1 700 ? -32.748 -3.660 5.297 1.00 90.12 700 LYS A CA 1
ATOM 5123 C C . LYS A 1 700 ? -33.300 -4.561 6.378 1.00 90.12 700 LYS A C 1
ATOM 5125 O O . LYS A 1 700 ? -34.353 -5.148 6.172 1.00 90.12 700 LYS A O 1
ATOM 5130 N N . ASP A 1 701 ? -32.632 -4.648 7.513 1.00 86.81 701 ASP A N 1
ATOM 5131 C CA . ASP A 1 701 ? -33.309 -5.089 8.733 1.00 86.81 701 ASP A CA 1
ATOM 5132 C C . ASP A 1 701 ? -34.305 -4.019 9.229 1.00 86.81 701 ASP A C 1
ATOM 5134 O O . ASP A 1 701 ? -34.381 -2.904 8.694 1.00 86.81 701 ASP A O 1
ATOM 5138 N N . VAL A 1 702 ? -35.059 -4.347 10.278 1.00 81.69 702 VAL A N 1
ATOM 5139 C CA . VAL A 1 702 ? -35.995 -3.424 10.947 1.00 81.69 702 VAL A CA 1
ATOM 5140 C C . VAL A 1 702 ? -35.321 -2.204 11.598 1.00 81.69 702 VAL A C 1
ATOM 5142 O O . VAL A 1 702 ? -35.983 -1.196 11.854 1.00 81.69 702 VAL A O 1
ATOM 5145 N N . ALA A 1 703 ? -34.012 -2.262 11.861 1.00 75.06 703 ALA A N 1
ATOM 5146 C CA . ALA A 1 703 ? -33.207 -1.145 12.361 1.00 75.06 703 ALA A CA 1
ATOM 5147 C C . ALA A 1 703 ? -32.652 -0.250 11.228 1.00 75.06 703 ALA A C 1
ATOM 5149 O O . ALA A 1 703 ? -32.137 0.842 11.488 1.00 75.06 703 ALA A O 1
ATOM 5150 N N . GLY A 1 704 ? -32.813 -0.664 9.968 1.00 82.25 704 GLY A N 1
ATOM 5151 C CA . GLY A 1 704 ? -32.402 0.043 8.764 1.00 82.25 704 GLY A CA 1
ATOM 5152 C C . GLY A 1 704 ? -31.001 -0.294 8.243 1.00 82.25 704 GLY A C 1
ATOM 5153 O O . GLY A 1 704 ? -30.565 0.394 7.309 1.00 82.25 704 GLY A O 1
ATOM 5154 N N . ASN A 1 705 ? -30.288 -1.293 8.786 1.00 81.56 705 ASN A N 1
ATOM 5155 C CA . ASN A 1 705 ? -28.956 -1.658 8.286 1.00 81.56 705 ASN A CA 1
ATOM 5156 C C . ASN A 1 705 ? -29.053 -2.513 7.015 1.00 81.56 705 ASN A C 1
ATOM 5158 O O . ASN A 1 705 ? -29.939 -3.346 6.859 1.00 81.56 705 ASN A O 1
ATOM 5162 N N . GLU A 1 706 ? -28.144 -2.285 6.062 1.00 89.69 706 GLU A N 1
ATOM 5163 C CA . GLU A 1 706 ? -28.296 -2.759 4.680 1.00 89.69 706 GLU A CA 1
ATOM 5164 C C . GLU A 1 706 ? -27.420 -3.977 4.341 1.00 89.69 706 GLU A C 1
ATOM 5166 O O . GLU A 1 706 ? -26.189 -3.891 4.337 1.00 89.69 706 GLU A O 1
ATOM 5171 N N . LEU A 1 707 ? -28.044 -5.077 3.904 1.00 86.44 707 LEU A N 1
ATOM 5172 C CA . LEU A 1 707 ? -27.365 -6.119 3.130 1.00 86.44 707 LEU A CA 1
ATOM 5173 C C . LEU A 1 707 ? -27.347 -5.702 1.662 1.00 86.44 707 LEU A C 1
ATOM 5175 O O . LEU A 1 707 ? -28.380 -5.681 1.000 1.00 86.44 707 LEU A O 1
ATOM 5179 N N . THR A 1 708 ? -26.166 -5.387 1.134 1.00 88.81 708 THR A N 1
ATOM 5180 C CA . THR A 1 708 ? -26.022 -4.800 -0.211 1.00 88.81 708 THR A CA 1
ATOM 5181 C C . THR A 1 708 ? -25.726 -5.815 -1.313 1.00 88.81 708 THR A C 1
ATOM 5183 O O . THR A 1 708 ? -25.920 -5.509 -2.489 1.00 88.81 708 THR A O 1
ATOM 5186 N N . SER A 1 709 ? -25.270 -7.027 -0.971 1.00 85.81 709 SER A N 1
ATOM 5187 C CA . SER A 1 709 ? -25.052 -8.097 -1.952 1.00 85.81 709 SER A CA 1
ATOM 5188 C C . SER A 1 709 ? -25.065 -9.492 -1.323 1.00 85.81 709 SER A C 1
ATOM 5190 O O . SER A 1 709 ? -24.527 -9.700 -0.240 1.00 85.81 709 SER A O 1
ATOM 5192 N N . PHE A 1 710 ? -25.627 -10.466 -2.042 1.00 84.06 710 PHE A N 1
ATOM 5193 C CA . PHE A 1 710 ? -25.325 -11.888 -1.874 1.00 84.06 710 PHE A CA 1
ATOM 5194 C C . PHE A 1 710 ? -25.614 -12.639 -3.177 1.00 84.06 710 PHE A C 1
ATOM 5196 O O . PHE A 1 710 ? -26.328 -12.157 -4.062 1.00 84.06 710 PHE A O 1
ATOM 5203 N N . THR A 1 711 ? -25.040 -13.831 -3.312 1.00 82.06 711 THR A N 1
ATOM 5204 C CA . THR A 1 711 ? -25.381 -14.779 -4.375 1.00 82.06 711 THR A CA 1
ATOM 5205 C C . THR A 1 711 ? -25.294 -16.196 -3.826 1.00 82.06 711 THR A C 1
ATOM 5207 O O . THR A 1 711 ? -24.334 -16.537 -3.135 1.00 82.06 711 THR A O 1
ATOM 5210 N N . THR A 1 712 ? -26.310 -17.004 -4.106 1.00 78.12 712 THR A N 1
ATOM 5211 C CA . THR A 1 712 ? -26.451 -18.384 -3.625 1.00 78.12 712 THR A CA 1
ATOM 5212 C C . THR A 1 712 ? -27.220 -19.216 -4.642 1.00 78.12 712 THR A C 1
ATOM 5214 O O . THR A 1 712 ? -27.921 -18.659 -5.476 1.00 78.12 712 THR A O 1
ATOM 5217 N N . LYS A 1 713 ? -27.116 -20.541 -4.574 1.00 74.94 713 LYS A N 1
ATOM 5218 C CA . LYS A 1 713 ? -27.992 -21.448 -5.323 1.00 74.94 713 LYS A CA 1
ATOM 5219 C C . LYS A 1 713 ? -29.165 -21.892 -4.453 1.00 74.94 713 LYS A C 1
ATOM 5221 O O . LYS A 1 713 ? -28.973 -22.054 -3.248 1.00 74.94 713 LYS A O 1
ATOM 5226 N N . ALA A 1 714 ? -30.338 -22.066 -5.057 1.00 71.06 714 ALA A N 1
ATOM 5227 C CA . ALA A 1 714 ? -31.448 -22.782 -4.438 1.00 71.06 714 ALA A CA 1
ATOM 5228 C C . ALA A 1 714 ? -31.265 -24.298 -4.589 1.00 71.06 714 ALA A C 1
ATOM 5230 O O . ALA A 1 714 ? -30.623 -24.746 -5.539 1.00 71.06 714 ALA A O 1
ATOM 5231 N N . ILE A 1 715 ? -31.826 -25.062 -3.658 1.00 62.00 715 ILE A N 1
ATOM 5232 C CA . ILE A 1 715 ? -31.905 -26.522 -3.701 1.00 62.00 715 ILE A CA 1
ATOM 5233 C C . ILE A 1 715 ? -33.356 -26.893 -3.992 1.00 62.00 715 ILE A C 1
ATOM 5235 O O . ILE A 1 715 ? -34.262 -26.327 -3.377 1.00 62.00 715 ILE A O 1
ATOM 5239 N N . ASP A 1 716 ? -33.562 -27.833 -4.910 1.00 63.81 716 ASP A N 1
ATOM 5240 C CA . ASP A 1 716 ? -34.887 -28.380 -5.190 1.00 63.81 716 ASP A CA 1
ATOM 5241 C C . ASP A 1 716 ? -35.274 -29.458 -4.172 1.00 63.81 716 ASP A C 1
ATOM 5243 O O . ASP A 1 716 ? -34.492 -30.377 -3.911 1.00 63.81 716 ASP A O 1
ATOM 5247 N N . TRP A 1 717 ? -36.450 -29.303 -3.565 1.00 58.03 717 TRP A N 1
ATOM 5248 C CA . TRP A 1 717 ? -37.042 -30.235 -2.600 1.00 58.03 717 TRP A CA 1
ATOM 5249 C C . TRP A 1 717 ? -38.330 -30.891 -3.114 1.00 58.03 717 TRP A C 1
ATOM 5251 O O . TRP A 1 717 ? -38.952 -31.641 -2.365 1.00 58.03 717 TRP A O 1
ATOM 5261 N N . ALA A 1 718 ? -38.753 -30.608 -4.345 1.00 57.34 718 ALA A N 1
ATOM 5262 C CA . ALA A 1 718 ? -39.904 -31.269 -4.938 1.00 57.34 718 ALA A CA 1
ATOM 5263 C C . ALA A 1 718 ? -39.531 -32.665 -5.458 1.00 57.34 718 ALA A C 1
ATOM 5265 O O . ALA A 1 718 ? -38.445 -32.874 -6.002 1.00 57.34 718 ALA A O 1
ATOM 5266 N N . ASP A 1 719 ? -40.449 -33.621 -5.300 1.00 61.59 719 ASP A N 1
ATOM 5267 C CA . ASP A 1 719 ? -40.284 -34.956 -5.868 1.00 61.59 719 ASP A CA 1
ATOM 5268 C C . ASP A 1 719 ? -40.713 -34.969 -7.337 1.00 61.59 719 ASP A C 1
ATOM 5270 O O . ASP A 1 719 ? -41.753 -34.409 -7.702 1.00 61.59 719 ASP A O 1
ATOM 5274 N N . ALA A 1 720 ? -39.969 -35.707 -8.161 1.00 65.31 720 ALA A N 1
ATOM 5275 C CA . ALA A 1 720 ? -40.342 -35.959 -9.546 1.00 65.31 720 ALA A CA 1
ATOM 5276 C C . ALA A 1 720 ? -41.736 -36.610 -9.641 1.00 65.31 720 ALA A C 1
ATOM 5278 O O . ALA A 1 720 ? -42.057 -37.540 -8.900 1.00 65.31 720 ALA A O 1
ATOM 5279 N N . GLN A 1 721 ? -42.547 -36.172 -10.606 1.00 68.25 721 GLN A N 1
ATOM 5280 C CA . GLN A 1 721 ? -43.909 -36.664 -10.844 1.00 68.25 721 GLN A CA 1
ATOM 5281 C C . GLN A 1 721 ? -43.998 -37.450 -12.157 1.00 68.25 721 GLN A C 1
ATOM 5283 O O . GLN A 1 721 ? -43.271 -37.168 -13.108 1.00 68.25 721 GLN A O 1
ATOM 5288 N N . VAL A 1 722 ? -44.920 -38.413 -12.262 1.00 72.56 722 VAL A N 1
ATOM 5289 C CA . VAL A 1 722 ? -45.224 -39.081 -13.543 1.00 72.56 722 VAL A CA 1
ATOM 5290 C C . VAL A 1 722 ? -46.179 -38.204 -14.352 1.00 72.56 722 VAL A C 1
ATOM 5292 O O . VAL A 1 722 ? -47.332 -38.021 -13.976 1.00 72.56 722 VAL A O 1
ATOM 5295 N N . VAL A 1 723 ? -45.720 -37.691 -15.495 1.00 74.25 723 VAL A N 1
ATOM 5296 C CA . VAL A 1 723 ? -46.516 -36.808 -16.369 1.00 74.25 723 VAL A CA 1
ATOM 5297 C C . VAL A 1 723 ? -47.156 -37.539 -17.550 1.00 74.25 723 VAL A C 1
ATOM 5299 O O . VAL A 1 723 ? -48.062 -37.010 -18.196 1.00 74.25 723 VAL A O 1
ATOM 5302 N N . LYS A 1 724 ? -46.678 -38.745 -17.884 1.00 80.75 724 LYS A N 1
ATOM 5303 C CA . LYS A 1 724 ? -47.216 -39.546 -18.993 1.00 80.75 724 LYS A CA 1
ATOM 5304 C C . LYS A 1 724 ? -46.911 -41.029 -18.823 1.00 80.75 724 LYS A C 1
ATOM 5306 O O . LYS A 1 724 ? -45.782 -41.384 -18.500 1.00 80.75 724 LYS A O 1
ATOM 5311 N N . GLU A 1 725 ? -47.873 -41.875 -19.173 1.00 83.50 725 GLU A N 1
ATOM 5312 C CA . GLU A 1 725 ? -47.738 -43.335 -19.189 1.00 83.50 725 GLU A CA 1
ATOM 5313 C C . GLU A 1 725 ? -47.985 -43.878 -20.605 1.00 83.50 725 GLU A C 1
ATOM 5315 O O . GLU A 1 725 ? -48.938 -43.480 -21.278 1.00 83.50 725 GLU A O 1
ATOM 5320 N N . GLU A 1 726 ? -47.121 -44.774 -21.087 1.00 86.44 726 GLU A N 1
ATOM 5321 C CA . GLU A 1 726 ? -47.247 -45.405 -22.406 1.00 86.44 726 GLU A CA 1
ATOM 5322 C C . GLU A 1 726 ? -47.013 -46.914 -22.325 1.00 86.44 726 GLU A C 1
ATOM 5324 O O . GLU A 1 726 ? -45.914 -47.365 -21.997 1.00 86.44 726 GLU A O 1
ATOM 5329 N N . PHE A 1 727 ? -48.026 -47.701 -22.684 1.00 84.31 727 PHE A N 1
ATOM 5330 C CA . PHE A 1 727 ? -47.923 -49.157 -22.746 1.00 84.31 727 PHE A CA 1
ATOM 5331 C C . PHE A 1 727 ? -47.466 -49.632 -24.129 1.00 84.31 727 PHE A C 1
ATOM 5333 O O . PHE A 1 727 ? -47.869 -49.123 -25.177 1.00 84.31 727 PHE A O 1
ATOM 5340 N N . SER A 1 728 ? -46.614 -50.649 -24.123 1.00 86.31 728 SER A N 1
ATOM 5341 C CA . SER A 1 728 ? -46.282 -51.450 -25.304 1.00 86.31 728 SER A CA 1
ATOM 5342 C C . SER A 1 728 ? -47.490 -52.251 -25.804 1.00 86.31 728 SER A C 1
ATOM 5344 O O . SER A 1 728 ? -48.442 -52.497 -25.071 1.00 86.31 728 SER A O 1
ATOM 5346 N N . ALA A 1 729 ? -47.447 -52.697 -27.062 1.00 83.31 729 ALA A N 1
ATOM 5347 C CA . ALA A 1 729 ? -48.565 -53.407 -27.690 1.00 83.31 729 ALA A CA 1
ATOM 5348 C C . ALA A 1 729 ? -48.885 -54.781 -27.066 1.00 83.31 729 ALA A C 1
ATOM 5350 O O . ALA A 1 729 ? -49.987 -55.285 -27.265 1.00 83.31 729 ALA A O 1
ATOM 5351 N N . ASP A 1 730 ? -47.931 -55.406 -26.368 1.00 83.94 730 ASP A N 1
ATOM 5352 C CA . ASP A 1 730 ? -48.153 -56.637 -25.598 1.00 83.94 730 ASP A CA 1
ATOM 5353 C C . ASP A 1 730 ? -48.449 -56.365 -24.114 1.00 83.94 730 ASP A C 1
ATOM 5355 O O . ASP A 1 730 ? -48.597 -57.314 -23.342 1.00 83.94 730 ASP A O 1
ATOM 5359 N N . GLU A 1 731 ? -48.528 -55.082 -23.739 1.00 84.38 731 GLU A N 1
ATOM 5360 C CA . GLU A 1 731 ? -48.789 -54.570 -22.394 1.00 84.38 731 GLU A CA 1
ATOM 5361 C C . GLU A 1 731 ? -47.800 -55.077 -21.338 1.00 84.38 731 GLU A C 1
ATOM 5363 O O . GLU A 1 731 ? -48.064 -54.982 -20.143 1.00 84.38 731 GLU A O 1
ATOM 5368 N N . LYS A 1 732 ? -46.645 -55.620 -21.744 1.00 86.25 732 LYS A N 1
ATOM 5369 C CA . LYS A 1 732 ? -45.614 -56.110 -20.815 1.00 86.25 732 LYS A CA 1
ATOM 5370 C C . LYS A 1 732 ? -44.611 -55.046 -20.418 1.00 86.25 732 LYS A C 1
ATOM 5372 O O . LYS A 1 732 ? -43.914 -55.205 -19.421 1.00 86.25 732 LYS A O 1
ATOM 5377 N N . THR A 1 733 ? -44.520 -53.981 -21.202 1.00 85.88 733 THR A N 1
ATOM 5378 C CA . THR A 1 733 ? -43.660 -52.827 -20.946 1.00 85.88 733 THR A CA 1
ATOM 5379 C C . THR A 1 733 ? -44.504 -51.568 -20.793 1.00 85.88 733 THR A C 1
ATOM 5381 O O . THR A 1 733 ? -45.351 -51.300 -21.650 1.00 85.88 733 THR A O 1
ATOM 5384 N N . VAL A 1 734 ? -44.223 -50.782 -19.753 1.00 85.81 734 VAL A N 1
ATOM 5385 C CA . VAL A 1 734 ? -44.725 -49.417 -19.554 1.00 85.81 734 VAL A CA 1
ATOM 5386 C C . VAL A 1 734 ? -43.555 -48.434 -19.578 1.00 85.81 734 VAL A C 1
ATOM 5388 O O . VAL A 1 734 ? -42.497 -48.692 -19.004 1.00 85.81 734 VAL A O 1
ATOM 5391 N N . THR A 1 735 ? -43.722 -47.320 -20.285 1.00 86.81 735 THR A N 1
ATOM 5392 C CA . THR A 1 735 ? -42.802 -46.179 -20.271 1.00 86.81 735 THR A CA 1
ATOM 5393 C C . THR A 1 735 ? -43.464 -45.027 -19.539 1.00 86.81 735 THR A C 1
ATOM 5395 O O . THR A 1 735 ? -44.520 -44.553 -19.949 1.00 86.81 735 THR A O 1
ATOM 5398 N N . LEU A 1 736 ? -42.822 -44.570 -18.475 1.00 82.94 736 LEU A N 1
ATOM 5399 C CA . LEU A 1 736 ? -43.263 -43.456 -17.654 1.00 82.94 736 LEU A CA 1
ATOM 5400 C C . LEU A 1 736 ? -42.384 -42.267 -17.985 1.00 82.94 736 LEU A C 1
ATOM 5402 O O . LEU A 1 736 ? -41.164 -42.356 -17.875 1.00 82.94 736 LEU A O 1
ATOM 5406 N N . THR A 1 737 ? -42.986 -41.169 -18.415 1.00 81.00 737 THR A N 1
ATOM 5407 C CA . THR A 1 737 ? -42.274 -39.898 -18.543 1.00 81.00 737 THR A CA 1
ATOM 5408 C C . THR A 1 737 ? -42.416 -39.154 -17.229 1.00 81.00 737 THR A C 1
ATOM 5410 O O . THR A 1 737 ? -43.535 -38.981 -16.747 1.00 81.00 737 THR A O 1
ATOM 5413 N N . LEU A 1 738 ? -41.290 -38.740 -16.664 1.00 75.25 738 LEU A N 1
ATOM 5414 C CA . LEU A 1 738 ? -41.205 -38.000 -15.415 1.00 75.25 738 LEU A CA 1
ATOM 5415 C C . LEU A 1 738 ? -41.155 -36.491 -15.696 1.00 75.25 738 LEU A C 1
ATOM 5417 O O . LEU A 1 738 ? -40.749 -36.080 -16.788 1.00 75.25 738 LEU A O 1
ATOM 5421 N N . SER A 1 739 ? -41.581 -35.676 -14.729 1.00 66.75 739 SER A N 1
ATOM 5422 C CA . SER A 1 739 ? -41.553 -34.207 -14.802 1.00 66.75 739 SER A CA 1
ATOM 5423 C C . SER A 1 739 ? -40.131 -33.653 -14.960 1.00 66.75 739 SER A C 1
ATOM 5425 O O . SER A 1 739 ? -39.949 -32.572 -15.519 1.00 66.75 739 SER A O 1
ATOM 5427 N N . GLU A 1 740 ? -39.121 -34.423 -14.548 1.00 65.75 740 GLU A N 1
ATOM 5428 C CA . GLU A 1 740 ? -37.710 -34.037 -14.536 1.00 65.75 740 GLU A CA 1
ATOM 5429 C C . GLU A 1 740 ? -36.752 -35.216 -14.788 1.00 65.75 740 GLU A C 1
ATOM 5431 O O . GLU A 1 740 ? -37.152 -36.384 -14.838 1.00 65.75 740 GLU A O 1
ATOM 5436 N N . GLU A 1 741 ? -35.463 -34.904 -14.964 1.00 68.44 741 GLU A N 1
ATOM 5437 C CA . GLU A 1 741 ? -34.409 -35.919 -14.981 1.00 68.44 741 GLU A CA 1
ATOM 5438 C C . GLU A 1 741 ? -34.109 -36.412 -13.561 1.00 68.44 741 GLU A C 1
ATOM 5440 O O . GLU A 1 741 ? -33.708 -35.642 -12.694 1.00 68.44 741 GLU A O 1
ATOM 5445 N N . VAL A 1 742 ? -34.195 -37.720 -13.348 1.00 68.00 742 VAL A N 1
ATOM 5446 C CA . VAL A 1 742 ? -33.789 -38.388 -12.106 1.00 68.00 742 VAL A CA 1
ATOM 5447 C C . VAL A 1 742 ? -32.441 -39.081 -12.272 1.00 68.00 742 VAL A C 1
ATOM 5449 O O . VAL A 1 742 ? -31.993 -39.405 -13.375 1.00 68.00 742 VAL A O 1
ATOM 5452 N N . LYS A 1 743 ? -31.757 -39.324 -11.154 1.00 65.81 743 LYS A N 1
ATOM 5453 C CA . LYS A 1 743 ? -30.474 -40.031 -11.123 1.00 65.81 743 LYS A CA 1
ATOM 5454 C C . LYS A 1 743 ? -30.549 -41.189 -10.150 1.00 65.81 743 LYS A C 1
ATOM 5456 O O . LYS A 1 743 ? -30.845 -41.004 -8.977 1.00 65.81 743 LYS A O 1
ATOM 5461 N N . VAL A 1 744 ? -30.191 -42.374 -10.635 1.00 62.06 744 VAL A N 1
ATOM 5462 C CA . VAL A 1 744 ? -30.066 -43.567 -9.793 1.00 62.06 744 VAL A CA 1
ATOM 5463 C C . VAL A 1 744 ? -28.920 -43.364 -8.805 1.00 62.06 744 VAL A C 1
ATOM 5465 O O . VAL A 1 744 ? -27.788 -43.119 -9.231 1.00 62.06 744 VAL A O 1
ATOM 5468 N N . ALA A 1 745 ? -29.209 -43.495 -7.510 1.00 60.06 745 ALA A N 1
ATOM 5469 C CA . ALA A 1 745 ? -28.210 -43.377 -6.457 1.00 60.06 745 ALA A CA 1
ATOM 5470 C C . ALA A 1 745 ? -27.039 -44.352 -6.677 1.00 60.06 745 ALA A C 1
ATOM 5472 O O . ALA A 1 745 ? -27.216 -45.516 -7.064 1.00 60.06 745 ALA A O 1
ATOM 5473 N N . SER A 1 746 ? -25.820 -43.876 -6.416 1.00 53.28 746 SER A N 1
ATOM 5474 C CA . SER A 1 746 ? -24.597 -44.656 -6.621 1.00 53.28 746 SER A CA 1
ATOM 5475 C C . SER A 1 746 ? -24.636 -45.999 -5.874 1.00 53.28 746 SER A C 1
ATOM 5477 O O . SER A 1 746 ? -24.826 -46.054 -4.661 1.00 53.28 746 SER A O 1
ATOM 5479 N N . GLY A 1 747 ? -24.425 -47.102 -6.602 1.00 58.03 747 GLY A N 1
ATOM 5480 C CA . GLY A 1 747 ? -24.359 -48.454 -6.033 1.00 58.03 747 GLY A CA 1
ATOM 5481 C C . GLY A 1 747 ? -25.692 -49.203 -5.925 1.00 58.03 747 GLY A C 1
ATOM 5482 O O . GLY A 1 747 ? -25.685 -50.333 -5.437 1.00 58.03 747 GLY A O 1
ATOM 5483 N N . LYS A 1 748 ? -26.802 -48.630 -6.404 1.00 61.16 748 LYS A N 1
ATOM 5484 C CA . LYS A 1 748 ? -28.108 -49.302 -6.475 1.00 61.16 748 LYS A CA 1
ATOM 5485 C C . LYS A 1 748 ? -28.537 -49.604 -7.908 1.00 61.16 748 LYS A C 1
ATOM 5487 O O . LYS A 1 748 ? -28.085 -48.955 -8.852 1.00 61.16 748 LYS A O 1
ATOM 5492 N N . THR A 1 749 ? -29.414 -50.595 -8.079 1.00 64.62 749 THR A N 1
ATOM 5493 C CA . THR A 1 749 ? -30.073 -50.858 -9.363 1.00 64.62 749 THR A CA 1
ATOM 5494 C C . THR A 1 749 ? -31.552 -50.502 -9.273 1.00 64.62 749 THR A C 1
ATOM 5496 O O . THR A 1 749 ? -32.191 -50.768 -8.262 1.00 64.62 749 THR A O 1
ATOM 5499 N N . LEU A 1 750 ? -32.116 -49.932 -10.343 1.00 66.31 750 LEU A N 1
ATOM 5500 C CA . LEU A 1 750 ? -33.550 -49.606 -10.428 1.00 66.31 750 LEU A CA 1
ATOM 5501 C C . LEU A 1 750 ? -34.451 -50.821 -10.166 1.00 66.31 750 LEU A C 1
ATOM 5503 O O . LEU A 1 750 ? -35.584 -50.672 -9.728 1.00 66.31 750 LEU A O 1
ATOM 5507 N N . LEU A 1 751 ? -33.947 -52.026 -10.444 1.00 63.41 751 LEU A N 1
ATOM 5508 C CA . LEU A 1 751 ? -34.684 -53.271 -10.267 1.00 63.41 751 LEU A CA 1
ATOM 5509 C C . LEU A 1 751 ? -34.926 -53.617 -8.793 1.00 63.41 751 LEU A C 1
ATOM 5511 O O . LEU A 1 751 ? -35.925 -54.255 -8.486 1.00 63.41 751 LEU A O 1
ATOM 5515 N N . ASP A 1 752 ? -34.025 -53.198 -7.902 1.00 59.38 752 ASP A N 1
ATOM 5516 C CA . ASP A 1 752 ? -34.123 -53.480 -6.466 1.00 59.38 752 ASP A CA 1
ATOM 5517 C C . ASP A 1 752 ? -35.158 -52.583 -5.767 1.00 59.38 752 ASP A C 1
ATOM 5519 O O . ASP A 1 752 ? -35.522 -52.837 -4.620 1.00 59.38 752 ASP A O 1
ATOM 5523 N N . GLU A 1 753 ? -35.620 -51.531 -6.448 1.00 57.56 753 GLU A N 1
ATOM 5524 C CA . GLU A 1 753 ? -36.419 -50.462 -5.839 1.00 57.56 753 GLU A CA 1
ATOM 5525 C C . GLU A 1 753 ? -37.838 -50.377 -6.375 1.00 57.56 753 GLU A C 1
ATOM 5527 O O . GLU A 1 753 ? -38.676 -49.776 -5.721 1.00 57.56 753 GLU A O 1
ATOM 5532 N N . VAL A 1 754 ? -38.117 -50.991 -7.526 1.00 60.75 754 VAL A N 1
ATOM 5533 C CA . VAL A 1 754 ? -39.458 -51.057 -8.112 1.00 60.75 754 VAL A CA 1
ATOM 5534 C C . VAL A 1 754 ? -40.230 -52.194 -7.448 1.00 60.75 754 VAL A C 1
ATOM 5536 O O . VAL A 1 754 ? -39.981 -53.369 -7.723 1.00 60.75 754 VAL A O 1
ATOM 5539 N N . SER A 1 755 ? -41.195 -51.856 -6.594 1.00 63.41 755 SER A N 1
ATOM 5540 C CA . SER A 1 755 ? -42.102 -52.839 -5.989 1.00 63.41 755 SER A CA 1
ATOM 5541 C C . SER A 1 755 ? -43.496 -52.763 -6.614 1.00 63.41 755 SER A C 1
ATOM 5543 O O . SER A 1 755 ? -43.990 -51.673 -6.871 1.00 63.41 755 SER A O 1
ATOM 5545 N N . VAL A 1 756 ? -44.129 -53.910 -6.889 1.00 63.44 756 VAL A N 1
ATOM 5546 C CA . VAL A 1 756 ? -45.516 -53.993 -7.383 1.00 63.44 756 VAL A CA 1
ATOM 5547 C C . VAL A 1 756 ? -46.394 -54.524 -6.260 1.00 63.44 756 VAL A C 1
ATOM 5549 O O . VAL A 1 756 ? -46.193 -55.647 -5.793 1.00 63.44 756 VAL A O 1
ATOM 5552 N N . SER A 1 757 ? -47.390 -53.748 -5.836 1.00 58.84 757 SER A N 1
ATOM 5553 C CA . SER A 1 757 ? -48.425 -54.243 -4.921 1.00 58.84 757 SER A CA 1
ATOM 5554 C C . SER A 1 757 ? -49.680 -54.650 -5.706 1.00 58.84 757 SER A C 1
ATOM 5556 O O . SER A 1 757 ? -50.128 -53.905 -6.572 1.00 58.84 757 SER A O 1
ATOM 5558 N N . GLY A 1 758 ? -50.223 -55.851 -5.444 1.00 55.97 758 GLY A N 1
ATOM 5559 C CA . GLY A 1 758 ? -51.525 -56.288 -5.983 1.00 55.97 758 GLY A CA 1
ATOM 5560 C C . GLY A 1 758 ? -51.575 -57.593 -6.796 1.00 55.97 758 GLY A C 1
ATOM 5561 O O . GLY A 1 758 ? -52.661 -58.140 -6.931 1.00 55.97 758 GLY A O 1
ATOM 5562 N N . GLY A 1 759 ? -50.455 -58.172 -7.254 1.00 59.47 759 GLY A N 1
ATOM 5563 C CA . GLY A 1 759 ? -50.475 -59.405 -8.068 1.00 59.47 759 GLY A CA 1
ATOM 5564 C C . GLY A 1 759 ? -49.132 -60.149 -8.162 1.00 59.47 759 GLY A C 1
ATOM 5565 O O . GLY A 1 759 ? -48.117 -59.673 -7.669 1.00 59.47 759 GLY A O 1
ATOM 5566 N N . VAL A 1 760 ? -49.116 -61.332 -8.802 1.00 60.53 760 VAL A N 1
ATOM 5567 C CA . VAL A 1 760 ? -47.944 -62.245 -8.955 1.00 60.53 760 VAL A CA 1
ATOM 5568 C C . VAL A 1 760 ? -46.973 -61.796 -10.074 1.00 60.53 760 VAL A C 1
ATOM 5570 O O . VAL A 1 760 ? -46.231 -62.607 -10.620 1.00 60.53 760 VAL A O 1
ATOM 5573 N N . LEU A 1 761 ? -47.012 -60.523 -10.476 1.00 72.06 761 LEU A N 1
ATOM 5574 C CA . LEU A 1 761 ? -46.179 -59.978 -11.555 1.00 72.06 761 LEU A CA 1
ATOM 5575 C C . LEU A 1 761 ? -44.733 -59.807 -11.077 1.00 72.06 761 LEU A C 1
ATOM 5577 O O . LEU A 1 761 ? -44.493 -59.154 -10.064 1.00 72.06 761 LEU A O 1
ATOM 5581 N N . ASN A 1 762 ? -43.769 -60.357 -11.821 1.00 78.81 762 ASN A N 1
ATOM 5582 C CA . ASN A 1 762 ? -42.349 -60.132 -11.557 1.00 78.81 762 ASN A CA 1
ATOM 5583 C C . ASN A 1 762 ? -41.810 -59.089 -12.537 1.00 78.81 762 ASN A C 1
ATOM 5585 O O . ASN A 1 762 ? -41.924 -59.246 -13.756 1.00 78.81 762 ASN A O 1
ATOM 5589 N N . ILE A 1 763 ? -41.176 -58.042 -12.012 1.00 81.81 763 ILE A N 1
ATOM 5590 C CA . ILE A 1 763 ? -40.463 -57.067 -12.837 1.00 81.81 763 ILE A CA 1
ATOM 5591 C C . ILE A 1 763 ? -39.188 -57.720 -13.384 1.00 81.81 763 ILE A C 1
ATOM 5593 O O . ILE A 1 763 ? -38.341 -58.205 -12.638 1.00 81.81 763 ILE A O 1
ATOM 5597 N N . VAL A 1 764 ? -39.073 -57.754 -14.711 1.00 84.38 764 VAL A N 1
ATOM 5598 C CA . VAL A 1 764 ? -37.949 -58.339 -15.458 1.00 84.38 764 VAL A CA 1
ATOM 5599 C C . VAL A 1 764 ? -36.853 -57.303 -15.679 1.00 84.38 764 VAL A C 1
ATOM 5601 O O . VAL A 1 764 ? -35.668 -57.635 -15.627 1.00 84.38 764 VAL A O 1
ATOM 5604 N N . SER A 1 765 ? -37.232 -56.049 -15.930 1.00 84.69 765 SER A N 1
ATOM 5605 C CA . SER A 1 765 ? -36.292 -54.937 -16.053 1.00 84.69 765 SER A CA 1
ATOM 5606 C C . SER A 1 765 ? -36.924 -53.601 -15.665 1.00 84.69 765 SER A C 1
ATOM 5608 O O . SER A 1 765 ? -38.106 -53.363 -15.903 1.00 84.69 765 SER A O 1
ATOM 5610 N N . ALA A 1 766 ? -36.104 -52.713 -15.108 1.00 82.88 766 ALA A N 1
ATOM 5611 C CA . ALA A 1 766 ? -36.399 -51.298 -14.932 1.00 82.88 766 ALA A CA 1
ATOM 5612 C C . ALA A 1 766 ? -35.191 -50.506 -15.450 1.00 82.88 766 ALA A C 1
ATOM 5614 O O . ALA A 1 766 ? -34.045 -50.822 -15.119 1.00 82.88 766 ALA A O 1
ATOM 5615 N N . THR A 1 767 ? -35.406 -49.537 -16.336 1.00 83.25 767 THR A N 1
ATOM 5616 C CA . THR A 1 767 ? -34.321 -48.767 -16.960 1.00 83.25 767 THR A CA 1
ATOM 5617 C C . THR A 1 767 ? -34.732 -47.319 -17.132 1.00 83.25 767 THR A C 1
ATOM 5619 O O . THR A 1 767 ? -35.812 -47.037 -17.641 1.00 83.25 767 THR A O 1
ATOM 5622 N N . LEU A 1 768 ? -33.845 -46.409 -16.745 1.00 80.81 768 LEU A N 1
ATOM 5623 C CA . LEU A 1 768 ? -34.012 -44.987 -16.989 1.00 80.81 768 LEU A CA 1
ATOM 5624 C C . LEU A 1 768 ? -33.384 -44.625 -18.342 1.00 80.81 768 LEU A C 1
ATOM 5626 O O . LEU A 1 768 ? -32.203 -44.884 -18.576 1.00 80.81 768 LEU A O 1
ATOM 5630 N N . VAL A 1 769 ? -34.184 -44.059 -19.237 1.00 79.44 769 VAL A N 1
ATOM 5631 C CA . VAL A 1 769 ? -33.807 -43.632 -20.587 1.00 79.44 769 VAL A CA 1
ATOM 5632 C C . VAL A 1 769 ? -33.808 -42.109 -20.619 1.00 79.44 769 VAL A C 1
ATOM 5634 O O . VAL A 1 769 ? -34.758 -41.484 -20.156 1.00 79.44 769 VAL A O 1
ATOM 5637 N N . ASP A 1 770 ? -32.734 -41.519 -21.144 1.00 74.06 770 ASP A N 1
ATOM 5638 C CA . ASP A 1 770 ? -32.563 -40.065 -21.291 1.00 74.06 770 ASP A CA 1
ATOM 5639 C C . ASP A 1 770 ? -32.792 -39.257 -19.991 1.00 74.06 770 ASP A C 1
ATOM 5641 O O . ASP A 1 770 ? -33.177 -38.096 -20.037 1.00 74.06 770 ASP A O 1
ATOM 5645 N N . GLY A 1 771 ? -32.583 -39.876 -18.821 1.00 71.19 771 GLY A N 1
ATOM 5646 C CA . GLY A 1 771 ? -32.715 -39.241 -17.503 1.00 71.19 771 GLY A CA 1
ATOM 5647 C C . GLY A 1 771 ? -34.153 -39.061 -17.002 1.00 71.19 771 GLY A C 1
ATOM 5648 O O . GLY A 1 771 ? -34.363 -39.102 -15.799 1.00 71.19 771 GLY A O 1
ATOM 5649 N N . ASN A 1 772 ? -35.156 -38.940 -17.874 1.00 76.81 772 ASN A N 1
ATOM 5650 C CA . ASN A 1 772 ? -36.541 -38.631 -17.480 1.00 76.81 772 ASN A CA 1
ATOM 5651 C C . ASN A 1 772 ? -37.595 -39.655 -17.939 1.00 76.81 772 ASN A C 1
ATOM 5653 O O . ASN A 1 772 ? -38.793 -39.403 -17.812 1.00 76.81 772 ASN A O 1
ATOM 5657 N N . LYS A 1 773 ? -37.191 -40.806 -18.491 1.00 83.25 773 LYS A N 1
ATOM 5658 C CA . LYS A 1 773 ? -38.124 -41.876 -18.879 1.00 83.25 773 LYS A CA 1
ATOM 5659 C C . LYS A 1 773 ? -37.825 -43.172 -18.155 1.00 83.25 773 LYS A C 1
ATOM 5661 O O . LYS A 1 773 ? -36.823 -43.819 -18.446 1.00 83.25 773 LYS A O 1
ATOM 5666 N N . LEU A 1 774 ? -38.709 -43.596 -17.262 1.00 83.75 774 LEU A N 1
ATOM 5667 C CA . LEU A 1 774 ? -38.599 -44.880 -16.583 1.00 83.75 774 LEU A CA 1
ATOM 5668 C C . LEU A 1 774 ? -39.346 -45.956 -17.379 1.00 83.75 774 LEU A C 1
ATOM 5670 O O . LEU A 1 774 ? -40.568 -45.939 -17.489 1.00 83.75 774 LEU A O 1
ATOM 5674 N N . VAL A 1 775 ? -38.599 -46.896 -17.949 1.00 86.00 775 VAL A N 1
ATOM 5675 C CA . VAL A 1 775 ? -39.131 -48.039 -18.696 1.00 86.00 775 VAL A CA 1
ATOM 5676 C C . VAL A 1 775 ? -39.137 -49.262 -17.788 1.00 86.00 775 VAL A C 1
ATOM 5678 O O . VAL A 1 775 ? -38.076 -49.714 -17.357 1.00 86.00 775 VAL A O 1
ATOM 5681 N N . ILE A 1 776 ? -40.318 -49.817 -17.526 1.00 84.38 776 ILE A N 1
ATOM 5682 C CA . ILE A 1 776 ? -40.514 -50.991 -16.671 1.00 84.38 776 ILE A CA 1
ATOM 5683 C C . ILE A 1 776 ? -41.081 -52.123 -17.524 1.00 84.38 776 ILE A C 1
ATOM 5685 O O . ILE A 1 776 ? -42.075 -51.939 -18.221 1.00 84.38 776 ILE A O 1
ATOM 5689 N N . THR A 1 777 ? -40.453 -53.298 -17.480 1.00 86.62 777 THR A N 1
ATOM 5690 C CA . THR A 1 777 ? -40.918 -54.509 -18.172 1.00 86.62 777 THR A CA 1
ATOM 5691 C C . THR A 1 777 ? -41.186 -55.620 -17.170 1.00 86.62 777 THR A C 1
ATOM 5693 O O . THR A 1 777 ? -40.325 -55.920 -16.344 1.00 86.62 777 THR A O 1
ATOM 5696 N N . ALA A 1 778 ? -42.348 -56.260 -17.269 1.00 84.81 778 ALA A N 1
ATOM 5697 C CA . ALA A 1 778 ? -42.751 -57.393 -16.444 1.00 84.81 778 ALA A CA 1
ATOM 5698 C C . ALA A 1 778 ? -42.767 -58.718 -17.230 1.00 84.81 778 ALA A C 1
ATOM 5700 O O . ALA A 1 778 ? -42.682 -58.757 -18.461 1.00 84.81 778 ALA A O 1
ATOM 5701 N N . ASP A 1 779 ? -42.853 -59.837 -16.512 1.00 84.62 779 ASP A N 1
ATOM 5702 C CA . ASP A 1 779 ? -42.914 -61.185 -17.090 1.00 84.62 779 ASP A CA 1
ATOM 5703 C C . ASP A 1 779 ? -44.275 -61.497 -17.750 1.00 84.62 779 ASP A C 1
ATOM 5705 O O . ASP A 1 779 ? -44.360 -62.288 -18.706 1.00 84.62 779 ASP A O 1
ATOM 5709 N N . ALA A 1 780 ? -45.328 -60.802 -17.319 1.00 81.62 780 ALA A N 1
ATOM 5710 C CA . ALA A 1 780 ? -46.678 -60.829 -17.874 1.00 81.62 780 ALA A CA 1
ATOM 5711 C C . ALA A 1 780 ? -47.217 -59.412 -18.158 1.00 81.62 780 ALA A C 1
ATOM 5713 O O . ALA A 1 780 ? -46.578 -58.419 -17.828 1.00 81.62 780 ALA A O 1
ATOM 5714 N N . ALA A 1 781 ? -48.369 -59.328 -18.831 1.00 79.88 781 ALA A N 1
ATOM 5715 C CA . ALA A 1 781 ? -49.012 -58.052 -19.146 1.00 79.88 781 ALA A CA 1
ATOM 5716 C C . ALA A 1 781 ? -49.504 -57.346 -17.870 1.00 79.88 781 ALA A C 1
ATOM 5718 O O . ALA A 1 781 ? -50.077 -57.998 -16.989 1.00 79.88 781 ALA A O 1
ATOM 5719 N N . PHE A 1 782 ? -49.313 -56.028 -17.799 1.00 73.81 782 PHE A N 1
ATOM 5720 C CA . PHE A 1 782 ? -49.911 -55.151 -16.794 1.00 73.81 782 PHE A CA 1
ATOM 5721 C C . PHE A 1 782 ? -51.430 -55.092 -17.064 1.00 73.81 782 PHE A C 1
ATOM 5723 O O . PHE A 1 782 ? -51.897 -54.295 -17.872 1.00 73.81 782 PHE A O 1
ATOM 5730 N N . GLY A 1 783 ? -52.197 -56.027 -16.489 1.00 67.00 783 GLY A N 1
ATOM 5731 C CA . GLY A 1 783 ? -53.649 -56.137 -16.701 1.00 67.00 783 GLY A CA 1
ATOM 5732 C C . GLY A 1 783 ? -54.454 -54.938 -16.167 1.00 67.00 783 GLY A C 1
ATOM 5733 O O . GLY A 1 783 ? -53.910 -53.894 -15.838 1.00 67.00 783 GLY A O 1
ATOM 5734 N N . THR A 1 784 ? -55.776 -55.086 -16.022 1.00 59.19 784 THR A N 1
ATOM 5735 C CA . THR A 1 784 ? -56.678 -54.007 -15.548 1.00 59.19 784 THR A CA 1
ATOM 5736 C C . THR A 1 784 ? -56.607 -53.724 -14.038 1.00 59.19 784 THR A C 1
ATOM 5738 O O . THR A 1 784 ? -57.449 -52.998 -13.513 1.00 59.19 784 THR A O 1
ATOM 5741 N N . GLU A 1 785 ? -55.693 -54.358 -13.303 1.00 56.84 785 GLU A N 1
ATOM 5742 C CA . GLU A 1 785 ? -55.550 -54.146 -11.860 1.00 56.84 785 GLU A CA 1
ATOM 5743 C C . GLU A 1 785 ? -54.703 -52.900 -11.588 1.00 56.84 785 GLU A C 1
ATOM 5745 O O . GLU A 1 785 ? -53.724 -52.639 -12.282 1.00 56.84 785 GLU A O 1
ATOM 5750 N N . VAL A 1 786 ? -55.095 -52.136 -10.564 1.00 55.03 786 VAL A N 1
ATOM 5751 C CA . VAL A 1 786 ? -54.328 -50.997 -10.049 1.00 55.03 786 VAL A CA 1
ATOM 5752 C C . VAL A 1 786 ? -52.991 -51.518 -9.539 1.00 55.03 786 VAL A C 1
ATOM 5754 O O . VAL A 1 786 ? -52.940 -52.220 -8.531 1.00 55.03 786 VAL A O 1
ATOM 5757 N N . ILE A 1 787 ? -51.920 -51.181 -10.249 1.00 56.94 787 ILE A N 1
ATOM 5758 C CA . ILE A 1 787 ? -50.559 -51.529 -9.855 1.00 56.94 787 ILE A CA 1
ATOM 5759 C C . ILE A 1 787 ? -49.921 -50.277 -9.279 1.00 56.94 787 ILE A C 1
ATOM 5761 O O . ILE A 1 787 ? -49.675 -49.318 -10.011 1.00 56.94 787 ILE A O 1
ATOM 5765 N N . SER A 1 788 ? -49.666 -50.291 -7.969 1.00 57.00 788 SER A N 1
ATOM 5766 C CA . SER A 1 788 ? -48.818 -49.279 -7.345 1.00 57.00 788 SER A CA 1
ATOM 5767 C C . SER A 1 788 ? -47.368 -49.682 -7.529 1.00 57.00 788 SER A C 1
ATOM 5769 O O . SER A 1 788 ? -46.965 -50.740 -7.036 1.00 57.00 788 SER A O 1
ATOM 5771 N N . VAL A 1 789 ? -46.618 -48.848 -8.239 1.00 55.41 789 VAL A N 1
ATOM 5772 C CA . VAL A 1 789 ? -45.164 -48.940 -8.297 1.00 55.41 789 VAL A CA 1
ATOM 5773 C C . VAL A 1 789 ? -44.599 -47.905 -7.345 1.00 55.41 789 VAL A C 1
ATOM 5775 O O . VAL A 1 789 ? -44.855 -46.722 -7.550 1.00 55.41 789 VAL A O 1
ATOM 5778 N N . SER A 1 790 ? -43.859 -48.345 -6.327 1.00 56.34 790 SER A N 1
ATOM 5779 C CA . SER A 1 790 ? -43.006 -47.459 -5.533 1.00 56.34 790 SER A CA 1
ATOM 5780 C C . SER A 1 790 ? -41.565 -47.564 -6.026 1.00 56.34 790 SER A C 1
ATOM 5782 O O . SER A 1 790 ? -41.135 -48.658 -6.391 1.00 56.34 790 SER A O 1
ATOM 5784 N N . ALA A 1 791 ? -40.831 -46.455 -6.042 1.00 55.06 791 ALA A N 1
ATOM 5785 C CA . ALA A 1 791 ? -39.384 -46.437 -6.211 1.00 55.06 791 ALA A CA 1
ATOM 5786 C C . ALA A 1 791 ? -38.773 -45.544 -5.128 1.00 55.06 791 ALA A C 1
ATOM 5788 O O . ALA A 1 791 ? -38.765 -44.324 -5.259 1.00 55.06 791 ALA A O 1
ATOM 5789 N N . ASP A 1 792 ? -38.304 -46.168 -4.045 1.00 49.22 792 ASP A N 1
ATOM 5790 C CA . ASP A 1 792 ? -37.947 -45.484 -2.792 1.00 49.22 792 ASP A CA 1
ATOM 5791 C C . ASP A 1 792 ? -36.700 -44.596 -2.884 1.00 49.22 792 ASP A C 1
ATOM 5793 O O . ASP A 1 792 ? -36.475 -43.783 -1.998 1.00 49.22 792 ASP A O 1
ATOM 5797 N N . THR A 1 793 ? -35.831 -44.745 -3.887 1.00 50.19 793 THR A N 1
ATOM 5798 C CA . THR A 1 79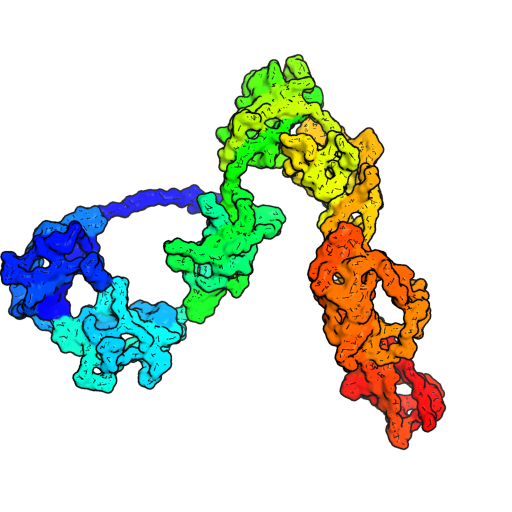3 ? -34.483 -44.153 -3.799 1.00 50.19 793 THR A CA 1
ATOM 5799 C C . THR A 1 793 ? -33.921 -43.664 -5.149 1.00 50.19 793 THR A C 1
ATOM 5801 O O . THR A 1 793 ? -32.718 -43.518 -5.376 1.00 50.19 793 THR A O 1
ATOM 5804 N N . LEU A 1 794 ? -34.832 -43.300 -6.051 1.00 46.41 794 LEU A N 1
ATOM 5805 C CA . LEU A 1 794 ? -34.538 -42.800 -7.399 1.00 46.41 794 LEU A CA 1
ATOM 5806 C C . LEU A 1 794 ? -33.895 -41.399 -7.461 1.00 46.41 794 LEU A C 1
ATOM 5808 O O . LEU A 1 794 ? -33.639 -40.915 -8.564 1.00 46.41 794 LEU A O 1
ATOM 5812 N N . ILE A 1 795 ? -33.669 -40.733 -6.325 1.00 51.19 795 ILE A N 1
ATOM 5813 C CA . ILE A 1 795 ? -33.376 -39.299 -6.295 1.00 51.19 795 ILE A CA 1
ATOM 5814 C C . ILE A 1 795 ? -32.097 -39.014 -5.495 1.00 51.19 795 ILE A C 1
ATOM 5816 O O . ILE A 1 795 ? -32.124 -38.754 -4.297 1.00 51.19 795 ILE A O 1
ATOM 5820 N N . GLU A 1 796 ? -30.942 -39.025 -6.168 1.00 42.94 796 GLU A N 1
ATOM 5821 C CA . GLU A 1 796 ? -29.790 -38.224 -5.726 1.00 42.94 796 GLU A CA 1
ATOM 5822 C C . GLU A 1 796 ? -29.942 -36.805 -6.315 1.00 42.94 796 GLU A C 1
ATOM 5824 O O . GLU A 1 796 ? -29.366 -36.473 -7.357 1.00 42.94 796 GLU A O 1
ATOM 5829 N N . THR A 1 797 ? -30.740 -35.945 -5.671 1.00 43.81 797 THR A N 1
ATOM 5830 C CA . THR A 1 797 ? -30.826 -34.506 -5.988 1.00 43.81 797 THR A CA 1
ATOM 5831 C C . THR A 1 797 ? -29.583 -33.786 -5.473 1.00 43.81 797 THR A C 1
ATOM 5833 O O . THR A 1 797 ? -29.638 -33.044 -4.506 1.00 43.81 797 THR A O 1
ATOM 5836 N N . GLY A 1 798 ? -28.416 -34.042 -6.078 1.00 38.88 798 GLY A N 1
ATOM 5837 C CA . GLY A 1 798 ? -27.206 -33.200 -5.978 1.00 38.88 798 GLY A CA 1
ATOM 5838 C C . GLY A 1 798 ? -26.610 -32.928 -4.581 1.00 38.88 798 GLY A C 1
ATOM 5839 O O . GLY A 1 798 ? -25.556 -32.303 -4.486 1.00 38.88 798 GLY A O 1
ATOM 5840 N N . SER A 1 799 ? -27.223 -33.419 -3.507 1.00 35.88 799 SER A N 1
ATOM 5841 C CA . SER A 1 799 ? -26.929 -33.115 -2.112 1.00 35.88 799 SER A CA 1
ATOM 5842 C C . SER A 1 799 ? -26.924 -34.415 -1.318 1.00 35.88 799 SER A C 1
ATOM 5844 O O . SER A 1 799 ? -27.817 -35.252 -1.426 1.00 35.88 799 SER A O 1
ATOM 5846 N N . SER A 1 800 ? -25.850 -34.614 -0.565 1.00 34.94 800 SER A N 1
ATOM 5847 C CA . SER A 1 800 ? -25.517 -35.863 0.104 1.00 34.94 800 SER A CA 1
ATOM 5848 C C . SER A 1 800 ? -26.611 -36.354 1.056 1.00 34.94 800 SER A C 1
ATOM 5850 O O . SER A 1 800 ? -26.946 -35.664 2.014 1.00 34.94 800 SER A O 1
ATOM 5852 N N . SER A 1 801 ? -27.037 -37.601 0.827 1.00 37.44 801 SER A N 1
ATOM 5853 C CA . SER A 1 801 ? -27.532 -38.580 1.806 1.00 37.44 801 SER A CA 1
ATOM 5854 C C . SER A 1 801 ? -28.594 -38.087 2.797 1.00 37.44 801 SER A C 1
ATOM 5856 O O . SER A 1 801 ? -28.236 -37.570 3.854 1.00 37.44 801 SER A O 1
ATOM 5858 N N . ASN A 1 802 ? -29.880 -38.336 2.504 1.00 35.62 802 ASN A N 1
ATOM 5859 C CA . ASN A 1 802 ? -30.795 -39.105 3.382 1.00 35.62 802 ASN A CA 1
ATOM 5860 C C . ASN A 1 802 ? -32.298 -38.952 3.074 1.00 35.62 802 ASN A C 1
ATOM 5862 O O . ASN A 1 802 ? -33.088 -39.609 3.746 1.00 35.62 802 ASN A O 1
ATOM 5866 N N . ASN A 1 803 ? -32.720 -38.193 2.060 1.00 40.53 803 ASN A N 1
ATOM 5867 C CA . ASN A 1 803 ? -34.136 -38.170 1.677 1.00 40.53 803 ASN A CA 1
ATOM 5868 C C . ASN A 1 803 ? -34.412 -39.171 0.550 1.00 40.53 803 ASN A C 1
ATOM 5870 O O . ASN A 1 803 ? -34.149 -38.919 -0.620 1.00 40.53 803 ASN A O 1
ATOM 5874 N N . SER A 1 804 ? -34.913 -40.342 0.938 1.00 40.44 804 SER A N 1
ATOM 5875 C CA . SER A 1 804 ? -35.510 -41.334 0.047 1.00 40.44 804 SER A CA 1
ATOM 5876 C C . SER A 1 804 ? -36.929 -40.879 -0.303 1.00 40.44 804 SER A C 1
ATOM 5878 O O . SER A 1 804 ? -37.865 -41.133 0.455 1.00 40.44 804 SER A O 1
ATOM 5880 N N . ALA A 1 805 ? -37.082 -40.142 -1.399 1.00 43.28 805 ALA A N 1
ATOM 5881 C CA . ALA A 1 805 ? -38.394 -39.832 -1.947 1.00 43.28 805 ALA A CA 1
ATOM 5882 C C . ALA A 1 805 ? -38.936 -41.051 -2.703 1.00 43.28 805 ALA A C 1
ATOM 5884 O O . ALA A 1 805 ? -38.317 -41.532 -3.656 1.00 43.28 805 ALA A O 1
ATOM 5885 N N . ALA A 1 806 ? -40.083 -41.560 -2.257 1.00 48.91 806 ALA A N 1
ATOM 5886 C CA . ALA A 1 806 ? -40.742 -42.708 -2.857 1.00 48.91 806 ALA A CA 1
ATOM 5887 C C . ALA A 1 806 ? -41.690 -42.259 -3.972 1.00 48.91 806 ALA A C 1
ATOM 5889 O O . ALA A 1 806 ? -42.822 -41.854 -3.710 1.00 48.91 806 ALA A O 1
ATOM 5890 N N . LEU A 1 807 ? -41.265 -42.384 -5.230 1.00 54.81 807 LEU A N 1
ATOM 5891 C CA . LEU A 1 807 ? -42.159 -42.212 -6.380 1.00 54.81 807 LEU A CA 1
ATOM 5892 C C . LEU A 1 807 ? -43.219 -43.317 -6.348 1.00 54.81 807 LEU A C 1
ATOM 5894 O O . LEU A 1 807 ? -42.887 -44.463 -6.634 1.00 54.81 807 LEU A O 1
ATOM 5898 N N . SER A 1 808 ? -44.465 -42.987 -5.995 1.00 56.88 808 SER A N 1
ATOM 5899 C CA . SER A 1 808 ? -45.595 -43.925 -5.971 1.00 56.88 808 SER A CA 1
ATOM 5900 C C . SER A 1 808 ? -46.657 -43.524 -6.991 1.00 56.88 808 SER A C 1
ATOM 5902 O O . SER A 1 808 ? -47.235 -42.448 -6.886 1.00 56.88 808 SER A O 1
ATOM 5904 N N . PHE A 1 809 ? -46.956 -44.386 -7.962 1.00 59.91 809 PHE A N 1
ATOM 5905 C CA . PHE A 1 809 ? -47.979 -44.120 -8.985 1.00 59.91 809 PHE A CA 1
ATOM 5906 C C . PHE A 1 809 ? -48.837 -45.353 -9.258 1.00 59.91 809 PHE A C 1
ATOM 5908 O O . PHE A 1 809 ? -48.417 -46.483 -9.015 1.00 59.91 809 PHE A O 1
ATOM 5915 N N . THR A 1 810 ? -50.061 -45.120 -9.735 1.00 61.75 810 THR A N 1
ATOM 5916 C CA . THR A 1 810 ? -51.065 -46.154 -10.006 1.00 61.75 810 THR A CA 1
ATOM 5917 C C . THR A 1 810 ? -51.259 -46.313 -11.505 1.00 61.75 810 THR A C 1
ATOM 5919 O O . THR A 1 810 ? -51.845 -45.447 -12.146 1.00 61.75 810 THR A O 1
ATOM 5922 N N . LEU A 1 811 ? -50.843 -47.457 -12.042 1.00 61.38 811 LEU A N 1
ATOM 5923 C CA . LEU A 1 811 ? -51.113 -47.809 -13.432 1.00 61.38 811 LEU A CA 1
ATOM 5924 C C . LEU A 1 811 ? -52.568 -48.262 -13.576 1.00 61.38 811 LEU A C 1
ATOM 5926 O O . LEU A 1 811 ? -53.021 -49.149 -12.849 1.00 61.38 811 LEU A O 1
ATOM 5930 N N . THR A 1 812 ? -53.292 -47.688 -14.535 1.00 56.69 812 THR A N 1
ATOM 5931 C CA . THR A 1 812 ? -54.616 -48.179 -14.945 1.00 56.69 812 THR A CA 1
ATOM 5932 C C . THR A 1 812 ? -54.658 -48.345 -16.458 1.00 56.69 812 THR A C 1
ATOM 5934 O O . THR A 1 812 ? -54.624 -47.370 -17.201 1.00 56.69 812 THR A O 1
ATOM 5937 N N . ASN A 1 813 ? -54.721 -49.594 -16.923 1.00 53.75 813 ASN A N 1
ATOM 5938 C CA . ASN A 1 813 ? -54.928 -49.886 -18.338 1.00 53.75 813 ASN A CA 1
ATOM 5939 C C . ASN A 1 813 ? -56.404 -49.611 -18.693 1.00 53.75 813 ASN A C 1
ATOM 5941 O O . ASN A 1 813 ? -57.298 -50.188 -18.066 1.00 53.75 813 ASN A O 1
ATOM 5945 N N . SER A 1 814 ? -56.654 -48.688 -19.628 1.00 50.19 814 SER A N 1
ATOM 5946 C CA . SER A 1 814 ? -57.998 -48.227 -20.019 1.00 50.19 814 SER A CA 1
ATOM 5947 C C . SER A 1 814 ? -58.624 -49.063 -21.127 1.00 50.19 814 SER A C 1
ATOM 5949 O O . SER A 1 814 ? -57.979 -49.143 -22.200 1.00 50.19 814 SER A O 1
#

Nearest PDB structures (foldseek):
  4uic-assembly1_A  TM=2.226E-01  e=1.236E-08  Geobacillus stearothermophilus
  4uj6-assembly1_A  TM=2.332E-01  e=3.083E-09  Geobacillus stearothermophilus
  9flv-assembly1_A  TM=2.482E-01  e=1.575E-07  Aureispira sp. CCB-QB1
  2ra1-assembly1_A  TM=4.446E-01  e=2.839E-04  Geobacillus stearothermophilus
  2c9r-assembly1_A  TM=6.297E-01  e=1.013E-01  Pseudomonas syringae pv. tomato

Radius of gyration: 44.53 Å; Cα contacts (8 Å, |Δi|>4): 1957; chains: 1; bounding box: 112×92×112 Å

Mean predicted aligned error: 20.03 Å

Organism: NCBI:txid614648

Sequence (814 aa):
MKAKELDNVLAESKFEKVKIVDTTIPAVDKIVQVSPSVFDVVFSEPITAASAGAVDAAFSINKGSYSFTADTRIDVNTLGTNVVRITTNGKLPEGDYTLNIGTGLVDYAGFKVLTQDVPFKAGKDTSAISAEVTKVVGNQVFVKFNKPVVNFDADTNTNLKYFLDFPSNNSFASTSVDTDPDTQNGIIVTFNQPVTPGAHKLVISYVKADGTVIEDGFENKFAATTLNFNVSADNVAPTATASFNKETGRIEVKFSEKVDGADSTASYELTDASGAKVELNSATVKANSSELVYELTPAKTLEGTYSLKIKADKITDRSVEQNKLAETTLSLGVADGSAPQVLGAVYGGASNQKILVQFSEAMRTSGEGSILDKSLYEITGAGNLSKIKGASVALGKDNKSVVITLPSDYTSAPFNTGNIVVGKVADASGNFAALANLDAVATSDATPSVLAGGSSSSDIHTDVLANGASVVLTSADTIEFYIEGHQANVDGTKLTYNDVTPQSISTSHVVVDNGDKSGKLAATKVVAKFAKGTFGTAAVDGDLEFTATGAVTTQLGTAGQPGDADSLTVVGGGIVDKTAPVIVKDLENNTLFNVVAMDLFDNTDFADGFAFTDIASETNDGIVDTIRIKVSEDVDAASISTTTFTVEGFKVIAAYSDDSKRVIGDTTAADGEYINLIVVPTTAKGTGVEPTVTLKSAIKDVAGNELTSFTTKAIDWADAQVVKEEFSADEKTVTLTLSEEVKVASGKTLLDEVSVSGGVLNIVSATLVDGNKLVITADAAFGTEVISVSADTLIETGSSSNNSAALSFTLTNS